Protein AF-0000000071602906 (afdb_homodimer)

Radius of gyration: 29.1 Å; Cα contacts (8 Å, |Δi|>4): 1786; chains: 2; bounding box: 61×98×65 Å

Secondary structure (DSSP, 8-state):
-HHHHHHHHHHHHHHHHTTSPP------TT---S-GGGTT------EE------HHHHHHHHHHHHTPPPPPPPPTT-SSTTSS-GGGHHHHHHIIIIIS-HHHHHHHHTTS-EEEEEETTEEEEEEEE-----TT-EEEEEEEE--SS--GGGGTTTHHHHS---TT-SEEEEEEEEPPTTSTTSPPPSSTT--HHHHHHHHHHHHHHTT-SSEEEEE-HHHHHHHHHHHHH-TTTEEEEEESS----SHHHHHHHHHHHH-GGGTS-GGGGGGT-SHHHHHHHHHHH-HHHHHHHH-HHHHHHHHHH-HHHHHHHHHHHHHHHH-GGGGGSTTTTHHHHS-HHHHHHHHHHHHTTT-HHHHHHHHHHHSSHHHHHH-GGGS---S-EEEEE-TT-S----HHHHTTT-TTEEEEEE-SS--S-HHHHSHHHHHHHHHHHHHHHHHHHHHHHHHH-/-HHHHHHHHHHHHHHHHTTSPP------TT---S-GGGTT------EE------HHHHHHHHHHHHTPPPPPPPPTT-SSTTSS-GGGHHHHHHIIIIIS-HHHHHHHHTTS-EEEEEETTEEEEEEEE-----TT-EEEEEEEE--SS--GGGGTTTHHHHS---TT-SEEEEEEEEPPTTSTTSPPPSSTT--HHHHHHHHHHHHHHTT-SSEEEEE-HHHHHHHHHHHHH-TTTEEEEEESS----SHHHHHHHHHHHH-GGGTS-GGGGGGT-SHHHHHHHHHHH-HHHHHHHH-HHHHHHHHHH-HHHHHHHHHHHHHHHH-GGGGGSTTTTHHHHS-HHHHHHHHHHHHTTT-HHHHHHHHHHHSSHHHHHH-GGGS---S-EEEEE-TT-S----HHHHTTT-TTEEEEEE-SS--S-HHHHSHHHHHHHHHHHHHHHHHHHHHHHHHH-

InterPro domains:
  IPR000639 Epoxide hydrolase-like [PR00412] (146-164)
  IPR000639 Epoxide hydrolase-like [PR00412] (172-187)
  IPR000639 Epoxide hydrolase-like [PR00412] (217-230)
  IPR000639 Epoxide hydrolase-like [PR00412] (231-244)
  IPR000639 Epoxide hydrolase-like [PR00412] (387-403)
  IPR000639 Epoxide hydrolase-like [PR00412] (419-441)
  IPR010497 Epoxide hydrolase, N-terminal [PF06441] (46-155)
  IPR016292 Epoxide hydrolase [PIRSF001112] (13-447)
  IPR029058 Alpha/Beta hydrolase fold [G3DSA:3.40.50.1820] (27-454)
  IPR029058 Alpha/Beta hydrolase fold [SSF53474] (37-443)

Organism: Manduca sexta (NCBI:txid7130)

Nearest PDB structures (foldseek):
  4qla-assembly1_A  TM=9.925E-01  e=3.331E-58  Bombyx mori
  5f4z-assembly3_E  TM=9.006E-01  e=7.046E-31  Streptomyces carzinostaticus subsp. neocarzinostaticus
  4baz-assembly1_A  TM=7.915E-01  e=2.360E-14  Pseudomonas aeruginosa PAO1
  6i8w-assembly2_B  TM=6.795E-01  e=9.894E-13  Pseudomonas aeruginosa
  5a62-assembly1_A-2  TM=5.999E-01  e=1.725E-08  Candidatus Nitrososphaera gargensis

Foldseek 3Di:
DVVVVVVVVVVVVVVVPPPDDADFDDDDLQAAQADPVCQPPDWLDKFWDADDDDPVLLVLLLVLLVVDDDDDADDPLFACLVFHGVVQLNVLSCCLNPVQPRVVLSCLVVVFTKIWGDFNRKTKIKTKAAADDDPQAAEAEEEEEEAPPFFLLLQSLQVCLQQDDDPVDSHGYIYIYIGQDLFQQMDHGPDAACALLNSLSRVCVVCVSVVQQAHEYEYADSSLVNQLSNLLNPVVRHLEYEYADFDADAPVLVVLLVVCCVPVVVFADPVCSVQRPPVVVLVVLLVSLCPLLVCLQPPLQVVLVCCLSHVSVVLRNRVSCVLCQWPVCLRSPNNSCSVPFDDSNSSSSSSCSCNSNVSRSSSSNNSNNCVDDVNVVSVSSHRARAHQYEYEYAQAESHDGHPVSSCSRYVNDPYYHYHNHTGRSCCNRPSNVVSVRVSVRVVVSVVVVVVVVVVVD/DVVVVVVVVVVVVVVVPPPDDADFDDDDLQAAQADPVCQPPDWLDKFWDADDDDPVLLVLLLVLLVVDDDDDADDPLFACLVFHGVVQLNVLSCCLNPVQPRVVLSCLVVVFTKIWGDFNRKTKIKTKDAADDDPQAAEAEEEEEEAPPFFLLLQSLQVCLQQDDDPVDSHGYIYIYIGQDLFQQMDHGPDAACALLNSLSRVCVVCVSVVQQAHEYEYADSSLVNQLSNLLNPVVRHLEYEYADFDADAPVLVVLLVVCCVPVVVFADPVCSVQRPPVVVLVVLLVSLCPLLVCLQPPLQVVLVCCLSHVSVVLRNRVRNVLCQWPVCLRSPNNSCSVPFDDSNSSSSSSCSCNSNVSRSSSSNNSNNCVDDVNVVSVSSHRARAHQYEYEYAQAESHDGHPVSSCSRYVNDPYYHYHNHTGRSCCNRPSNVVSVRVSVRVVVSVVVVVVVVVVVD

Solvent-accessible surface area (backbone atoms only — not comparable to full-atom values): 46877 Å² total; per-residue (Å²): 110,65,65,50,51,20,42,48,41,50,48,52,48,52,65,67,58,66,77,65,84,70,62,87,63,91,70,74,80,72,58,73,35,31,64,74,90,50,68,84,61,84,57,78,59,76,39,82,49,80,76,75,82,50,70,66,60,52,51,52,52,39,51,49,52,74,59,55,54,90,71,70,75,58,42,60,95,53,17,26,63,45,18,33,29,46,83,47,46,61,64,52,48,47,36,61,61,71,62,51,55,61,69,64,49,40,52,58,72,52,68,56,53,31,30,33,30,48,51,50,60,25,45,38,22,28,36,52,47,74,52,87,71,62,92,87,58,43,70,42,48,33,41,41,34,46,31,82,89,58,39,60,65,38,41,63,73,16,48,65,56,46,32,48,74,49,94,89,43,80,50,33,32,25,41,40,32,41,32,52,73,7,22,38,72,10,40,50,64,44,43,82,73,64,11,44,62,50,46,24,44,48,50,52,52,45,36,43,73,73,70,39,73,55,33,32,36,36,12,30,64,52,11,18,55,17,43,52,40,33,28,46,76,38,44,90,32,29,61,24,41,37,24,59,43,65,81,44,68,28,74,64,20,51,53,45,55,55,50,24,65,79,43,42,74,81,46,31,58,73,91,54,32,74,64,52,43,64,50,54,62,54,22,53,51,48,59,51,71,36,14,64,56,44,20,22,27,25,32,18,42,16,56,19,45,9,42,67,52,13,62,63,11,36,48,29,49,49,50,37,49,55,14,40,32,41,34,66,70,19,25,71,28,63,70,20,54,55,78,76,70,43,62,68,63,61,58,50,51,43,49,44,42,26,60,74,62,64,15,55,36,47,46,30,39,43,38,35,35,35,63,39,68,71,49,55,69,42,37,64,65,53,36,60,21,76,29,41,27,32,38,39,39,33,54,32,30,93,66,63,65,39,67,73,34,36,36,62,26,27,72,37,58,76,46,77,47,77,44,90,49,55,16,59,53,37,45,56,65,39,18,60,64,43,25,50,52,53,53,52,41,52,53,50,32,52,53,52,55,52,52,53,53,55,64,75,99,107,65,68,44,53,20,46,49,42,48,48,52,48,52,64,66,60,65,77,64,83,71,62,87,62,93,70,73,80,72,56,74,36,30,65,74,92,49,69,85,59,82,55,79,59,76,38,81,50,79,76,76,82,50,68,64,60,52,50,51,51,39,51,50,52,74,60,54,52,90,72,71,74,56,42,60,93,53,16,26,62,45,18,33,29,47,84,46,45,60,66,52,50,47,36,61,61,71,62,51,54,62,68,62,49,40,51,58,72,52,71,57,54,30,31,33,30,48,50,49,60,26,45,37,23,29,36,52,49,72,52,87,72,62,91,86,57,43,72,44,48,33,40,42,33,48,31,81,91,59,39,59,66,38,39,64,74,17,48,65,56,47,32,48,76,48,94,90,42,81,52,35,31,25,42,38,33,40,33,52,73,8,22,36,72,10,39,50,64,42,43,82,72,65,12,43,62,50,47,22,42,49,50,52,52,46,37,44,73,72,70,38,72,55,33,33,35,36,11,30,64,54,12,17,55,18,44,51,40,32,29,45,75,37,45,89,32,29,59,23,42,36,26,59,45,65,81,46,72,28,74,66,22,51,53,45,53,54,50,23,65,80,43,43,74,82,45,31,59,74,92,55,32,74,63,53,43,63,51,56,63,54,23,52,50,48,53,51,70,38,14,63,55,42,20,22,29,27,32,18,42,15,56,20,46,9,43,65,50,14,63,63,11,36,48,31,50,49,49,38,48,54,14,40,32,40,34,66,70,20,26,70,29,63,69,20,54,54,79,76,70,44,63,69,63,60,60,50,51,44,50,45,40,26,61,73,60,66,16,56,36,47,46,29,39,43,37,35,36,35,64,40,68,71,50,56,70,41,37,62,65,52,37,59,20,76,29,41,26,32,37,40,39,34,55,31,31,93,65,62,67,39,66,73,34,35,34,61,26,27,72,38,59,76,45,76,45,75,44,91,49,56,17,59,54,37,46,57,65,38,18,60,65,43,25,50,52,52,54,52,42,51,52,51,32,53,51,51,55,51,51,52,53,54,66,74,99

Structure (mmCIF, N/CA/C/O backbone):
data_AF-0000000071602906-model_v1
#
loop_
_entity.id
_entity.type
_entity.pdbx_description
1 polymer 'Epoxide hydrolase'
#
loop_
_atom_site.group_PDB
_atom_site.id
_atom_site.type_symbol
_atom_site.label_atom_id
_atom_site.label_alt_id
_atom_site.label_comp_id
_atom_site.label_asym_id
_atom_site.label_entity_id
_atom_site.label_seq_id
_atom_site.pdbx_PDB_ins_code
_atom_site.Cartn_x
_atom_site.Cartn_y
_atom_site.Cartn_z
_atom_site.occupancy
_atom_site.B_iso_or_equiv
_atom_site.auth_seq_id
_atom_site.auth_comp_id
_atom_site.auth_asym_id
_atom_site.auth_atom_id
_atom_site.pdbx_PDB_model_num
ATOM 1 N N . MET A 1 1 ? 13.289 -7.531 -3.445 1 29.64 1 MET A N 1
ATOM 2 C CA . MET A 1 1 ? 14.523 -7.27 -4.176 1 29.64 1 MET A CA 1
ATOM 3 C C . MET A 1 1 ? 14.352 -6.09 -5.129 1 29.64 1 MET A C 1
ATOM 5 O O . MET A 1 1 ? 15.227 -5.219 -5.207 1 29.64 1 MET A O 1
ATOM 9 N N . ASP A 1 2 ? 13.188 -6.133 -5.652 1 30.8 2 ASP A N 1
ATOM 10 C CA . ASP A 1 2 ? 12.961 -5.172 -6.727 1 30.8 2 ASP A CA 1
ATOM 11 C C . ASP A 1 2 ? 12.734 -3.768 -6.172 1 30.8 2 ASP A C 1
ATOM 13 O O . ASP A 1 2 ? 13.219 -2.785 -6.738 1 30.8 2 ASP A O 1
ATOM 17 N N . VAL A 1 3 ? 12.117 -3.766 -5.066 1 32.25 3 VAL A N 1
ATOM 18 C CA . VAL A 1 3 ? 11.805 -2.453 -4.504 1 32.25 3 VAL A CA 1
ATOM 19 C C . VAL A 1 3 ? 13.07 -1.842 -3.902 1 32.25 3 VAL A C 1
ATOM 21 O O . VAL A 1 3 ? 13.273 -0.626 -3.969 1 32.25 3 VAL A O 1
ATOM 24 N N . ILE A 1 4 ? 14.039 -2.773 -3.621 1 34.25 4 ILE A N 1
ATOM 25 C CA . ILE A 1 4 ? 15.344 -2.424 -3.072 1 34.25 4 ILE A CA 1
ATOM 26 C C . ILE A 1 4 ? 16.188 -1.761 -4.152 1 34.25 4 ILE A C 1
ATOM 28 O O . ILE A 1 4 ? 16.844 -0.738 -3.902 1 34.25 4 ILE A O 1
ATOM 32 N N . ILE A 1 5 ? 16.109 -2.326 -5.289 1 37.12 5 ILE A N 1
ATOM 33 C CA . ILE A 1 5 ? 16.797 -1.813 -6.477 1 37.12 5 ILE A CA 1
ATOM 34 C C . ILE A 1 5 ? 16.234 -0.442 -6.84 1 37.12 5 ILE A C 1
ATOM 36 O O . ILE A 1 5 ? 16.984 0.487 -7.137 1 37.12 5 ILE A O 1
ATOM 40 N N . PHE A 1 6 ? 15.047 -0.355 -6.609 1 36.41 6 PHE A N 1
ATOM 41 C CA . PHE A 1 6 ? 14.375 0.869 -7.023 1 36.41 6 PHE A CA 1
ATOM 42 C C . PHE A 1 6 ? 14.797 2.043 -6.148 1 36.41 6 PHE A C 1
ATOM 44 O O . PHE A 1 6 ? 15.148 3.109 -6.66 1 36.41 6 PHE A O 1
ATOM 51 N N . LEU A 1 7 ? 14.891 1.783 -4.898 1 38.72 7 LEU A N 1
ATOM 52 C CA . LEU A 1 7 ? 15.195 2.871 -3.975 1 38.72 7 LEU A CA 1
ATOM 53 C C . LEU A 1 7 ? 16.688 3.217 -4.023 1 38.72 7 LEU A C 1
ATOM 55 O O . LEU A 1 7 ? 17.062 4.391 -3.93 1 38.72 7 LEU A O 1
ATOM 59 N N . THR A 1 8 ? 17.484 2.205 -4.496 1 39.28 8 THR A N 1
ATOM 60 C CA . THR A 1 8 ? 18.906 2.41 -4.75 1 39.28 8 THR A CA 1
ATOM 61 C C . THR A 1 8 ? 19.125 3.342 -5.941 1 39.28 8 THR A C 1
ATOM 63 O O . THR A 1 8 ? 19.938 4.262 -5.879 1 39.28 8 THR A O 1
ATOM 66 N N . ILE A 1 9 ? 18.422 3.117 -6.789 1 40.53 9 ILE A N 1
ATOM 67 C CA . ILE A 1 9 ? 18.578 3.869 -8.031 1 40.53 9 ILE A CA 1
ATOM 68 C C . ILE A 1 9 ? 18.062 5.293 -7.84 1 40.53 9 ILE A C 1
ATOM 70 O O . ILE A 1 9 ? 18.688 6.254 -8.281 1 40.53 9 ILE A O 1
ATOM 74 N N . VAL A 1 10 ? 17.094 5.426 -7.102 1 40.69 10 VAL A N 1
ATOM 75 C CA . VAL A 1 10 ? 16.562 6.773 -6.93 1 40.69 10 VAL A CA 1
ATOM 76 C C . VAL A 1 10 ? 17.5 7.594 -6.055 1 40.69 10 VAL A C 1
ATOM 78 O O . VAL A 1 10 ? 17.812 8.742 -6.371 1 40.69 10 VAL A O 1
ATOM 81 N N . ILE A 1 11 ? 18.125 6.914 -4.996 1 42 11 ILE A N 1
ATOM 82 C CA . ILE A 1 11 ? 19.062 7.578 -4.109 1 42 11 ILE A CA 1
ATOM 83 C C . ILE A 1 11 ? 20.328 7.93 -4.879 1 42 11 ILE A C 1
ATOM 85 O O . ILE A 1 11 ? 20.844 9.047 -4.773 1 42 11 ILE A O 1
ATOM 89 N N . LEU A 1 12 ? 20.75 6.93 -5.59 1 43.12 12 LEU A N 1
ATOM 90 C CA . LEU A 1 12 ? 21.922 7.238 -6.402 1 43.12 12 LEU A CA 1
ATOM 91 C C . LEU A 1 12 ? 21.641 8.383 -7.363 1 43.12 12 LEU A C 1
ATOM 93 O O . LEU A 1 12 ? 22.5 9.227 -7.605 1 43.12 12 LEU A O 1
ATOM 97 N N . THR A 1 13 ? 20.531 8.359 -7.793 1 41.78 13 THR A N 1
ATOM 98 C CA . THR A 1 13 ? 20.188 9.43 -8.727 1 41.78 13 THR A CA 1
ATOM 99 C C . THR A 1 13 ? 20.094 10.773 -8 1 41.78 13 THR A C 1
ATOM 101 O O . THR A 1 13 ? 20.562 11.797 -8.508 1 41.78 13 THR A O 1
ATOM 104 N N . ILE A 1 14 ? 19.578 10.711 -6.836 1 42.25 14 ILE A N 1
ATOM 105 C CA . ILE A 1 14 ? 19.469 11.961 -6.09 1 42.25 14 ILE A CA 1
ATOM 106 C C . ILE A 1 14 ? 20.859 12.445 -5.691 1 42.25 14 ILE A C 1
ATOM 108 O O . ILE A 1 14 ? 21.156 13.633 -5.809 1 42.25 14 ILE A O 1
ATOM 112 N N . VAL A 1 15 ? 21.656 11.531 -5.184 1 43.25 15 VAL A N 1
ATOM 113 C CA . VAL A 1 15 ? 23 11.938 -4.758 1 43.25 15 VAL A CA 1
ATOM 114 C C . VAL A 1 15 ? 23.766 12.531 -5.941 1 43.25 15 VAL A C 1
ATOM 116 O O . VAL A 1 15 ? 24.531 13.477 -5.777 1 43.25 15 VAL A O 1
ATOM 119 N N . THR A 1 16 ? 23.641 11.906 -6.961 1 43.78 16 THR A N 1
ATOM 120 C CA . THR A 1 16 ? 24.469 12.383 -8.055 1 43.78 16 THR A CA 1
ATOM 121 C C . THR A 1 16 ? 23.984 13.734 -8.562 1 43.78 16 THR A C 1
ATOM 123 O O . THR A 1 16 ? 24.719 14.469 -9.219 1 43.78 16 THR A O 1
ATOM 126 N N . VAL A 1 17 ? 22.734 14.039 -8.414 1 41.78 17 VAL A N 1
ATOM 127 C CA . VAL A 1 17 ? 22.328 15.25 -9.117 1 41.78 17 VAL A CA 1
ATOM 128 C C . VAL A 1 17 ? 22.766 16.484 -8.336 1 41.78 17 VAL A C 1
ATOM 130 O O . VAL A 1 17 ? 22.891 17.578 -8.891 1 41.78 17 VAL A O 1
ATOM 133 N N . CYS A 1 18 ? 22.906 16.547 -7.008 1 45.44 18 CYS A N 1
ATOM 134 C CA . CYS A 1 18 ? 22.75 17.875 -6.434 1 45.44 18 CYS A CA 1
ATOM 135 C C . CYS A 1 18 ? 24.094 18.609 -6.395 1 45.44 18 CYS A C 1
ATOM 137 O O . CYS A 1 18 ? 24.719 18.688 -5.34 1 45.44 18 CYS A O 1
ATOM 139 N N . LYS A 1 19 ? 24.719 18.703 -7.371 1 53.75 19 LYS A N 1
ATOM 140 C CA . LYS A 1 19 ? 25.938 19.484 -7.402 1 53.75 19 LYS A CA 1
ATOM 141 C C . LYS A 1 19 ? 25.641 20.969 -7.184 1 53.75 19 LYS A C 1
ATOM 143 O O . LYS A 1 19 ? 26.5 21.734 -6.75 1 53.75 19 LYS A O 1
ATOM 148 N N . SER A 1 20 ? 24.578 21.594 -7.602 1 67 20 SER A N 1
ATOM 149 C CA . SER A 1 20 ? 24.438 23.031 -7.508 1 67 20 SER A CA 1
ATOM 150 C C . SER A 1 20 ? 23.547 23.422 -6.332 1 67 20 SER A C 1
ATOM 152 O O . SER A 1 20 ? 22.75 22.609 -5.852 1 67 20 SER A O 1
ATOM 154 N N . GLU A 1 21 ? 23.812 24.625 -5.758 1 75.56 21 GLU A N 1
ATOM 155 C CA . GLU A 1 21 ? 23 25.172 -4.68 1 75.56 21 GLU A CA 1
ATOM 156 C C . GLU A 1 21 ? 21.531 25.312 -5.102 1 75.56 21 GLU A C 1
ATOM 158 O O . GLU A 1 21 ? 21.234 25.797 -6.195 1 75.56 21 GLU A O 1
ATOM 163 N N . PRO A 1 22 ? 20.656 24.75 -4.312 1 81.56 22 PRO A N 1
ATOM 164 C CA . PRO A 1 22 ? 19.234 24.844 -4.68 1 81.56 22 PRO A CA 1
ATOM 165 C C . PRO A 1 22 ? 18.719 26.281 -4.676 1 81.56 22 PRO A C 1
ATOM 167 O O . PRO A 1 22 ? 19.156 27.094 -3.852 1 81.56 22 PRO A O 1
ATOM 170 N N . THR A 1 23 ? 17.969 26.609 -5.715 1 84.25 23 THR A N 1
ATOM 171 C CA . THR A 1 23 ? 17.328 27.922 -5.801 1 84.25 23 THR A CA 1
ATOM 172 C C . THR A 1 23 ? 15.82 27.812 -5.613 1 84.25 23 THR A C 1
ATOM 174 O O . THR A 1 23 ? 15.25 26.719 -5.773 1 84.25 23 THR A O 1
ATOM 177 N N . LEU A 1 24 ? 15.219 28.922 -5.234 1 89.44 24 LEU A N 1
ATOM 178 C CA . LEU A 1 24 ? 13.766 28.953 -5.094 1 89.44 24 LEU A CA 1
ATOM 179 C C . LEU A 1 24 ? 13.086 28.625 -6.418 1 89.44 24 LEU A C 1
ATOM 181 O O . LEU A 1 24 ? 13.375 29.266 -7.438 1 89.44 24 LEU A O 1
ATOM 185 N N . PRO A 1 25 ? 12.242 27.641 -6.371 1 91.81 25 PRO A N 1
ATOM 186 C CA . PRO A 1 25 ? 11.539 27.312 -7.613 1 91.81 25 PRO A CA 1
ATOM 187 C C . PRO A 1 25 ? 10.484 28.344 -7.988 1 91.81 25 PRO A C 1
ATOM 189 O O . PRO A 1 25 ? 10.016 29.094 -7.129 1 91.81 25 PRO A O 1
ATOM 192 N N . SER A 1 26 ? 10.242 28.406 -9.289 1 91 26 SER A N 1
ATOM 193 C CA . SER A 1 26 ? 9.125 29.219 -9.75 1 91 26 SER A CA 1
ATOM 194 C C . SER A 1 26 ? 7.793 28.531 -9.492 1 91 26 SER A C 1
ATOM 196 O O . SER A 1 26 ? 7.52 27.469 -10.055 1 91 26 SER A O 1
ATOM 198 N N . ILE A 1 27 ? 7.035 29.047 -8.578 1 94.19 27 ILE A N 1
ATOM 199 C CA . ILE A 1 27 ? 5.734 28.484 -8.242 1 94.19 27 ILE A CA 1
ATOM 200 C C . ILE A 1 27 ? 4.629 29.469 -8.602 1 94.19 27 ILE A C 1
ATOM 202 O O . ILE A 1 27 ? 4.738 30.672 -8.305 1 94.19 27 ILE A O 1
ATOM 206 N N . ASP A 1 28 ? 3.637 29.031 -9.359 1 96.31 28 ASP A N 1
ATOM 207 C CA . ASP A 1 28 ? 2.479 29.859 -9.68 1 96.31 28 ASP A CA 1
ATOM 208 C C . ASP A 1 28 ? 1.621 30.094 -8.438 1 96.31 28 ASP A C 1
ATOM 210 O O . ASP A 1 28 ? 0.926 29.188 -7.969 1 96.31 28 ASP A O 1
ATOM 214 N N . LEU A 1 29 ? 1.627 31.266 -7.949 1 97.38 29 LEU A N 1
ATOM 215 C CA . LEU A 1 29 ? 0.956 31.609 -6.703 1 97.38 29 LEU A CA 1
ATOM 216 C C . LEU A 1 29 ? -0.549 31.734 -6.91 1 97.38 29 LEU A C 1
ATOM 218 O O . LEU A 1 29 ? -1.306 31.859 -5.945 1 97.38 29 LEU A O 1
ATOM 222 N N . ASN A 1 30 ? -0.99 31.641 -8.195 1 95.75 30 ASN A N 1
ATOM 223 C CA . ASN A 1 30 ? -2.404 31.797 -8.516 1 95.75 30 ASN A CA 1
ATOM 224 C C . ASN A 1 30 ? -2.926 30.609 -9.336 1 95.75 30 ASN A C 1
ATOM 226 O O . ASN A 1 30 ? -3.922 30.734 -10.047 1 95.75 30 ASN A O 1
ATOM 230 N N . ALA A 1 31 ? -2.197 29.547 -9.273 1 96.94 31 ALA A N 1
ATOM 231 C CA . ALA A 1 31 ? -2.609 28.359 -10.023 1 96.94 31 ALA A CA 1
ATOM 232 C C . ALA A 1 31 ? -4.055 27.984 -9.711 1 96.94 31 ALA A C 1
ATOM 234 O O . ALA A 1 31 ? -4.473 28.016 -8.547 1 96.94 31 ALA A O 1
ATOM 235 N N . TRP A 1 32 ? -4.875 27.719 -10.781 1 97.31 32 TRP A N 1
ATOM 236 C CA . TRP A 1 32 ? -6.277 27.344 -10.625 1 97.31 32 TRP A CA 1
ATOM 237 C C . TRP A 1 32 ? -6.418 25.828 -10.508 1 97.31 32 TRP A C 1
ATOM 239 O O . TRP A 1 32 ? -5.934 25.078 -11.367 1 97.31 32 TRP A O 1
ATOM 249 N N . TRP A 1 33 ? -7.137 25.359 -9.469 1 98 33 TRP A N 1
ATOM 250 C CA . TRP A 1 33 ? -7.199 23.938 -9.18 1 98 33 TRP A CA 1
ATOM 251 C C . TRP A 1 33 ? -8.625 23.406 -9.328 1 98 33 TRP A C 1
ATOM 253 O O . TRP A 1 33 ? -8.867 22.203 -9.211 1 98 33 TRP A O 1
ATOM 263 N N . GLY A 1 34 ? -9.594 24.266 -9.523 1 97.25 34 GLY A N 1
ATOM 264 C CA . GLY A 1 34 ? -10.992 23.891 -9.664 1 97.25 34 GLY A CA 1
ATOM 265 C C . GLY A 1 34 ? -11.414 23.703 -11.109 1 97.25 34 GLY A C 1
ATOM 266 O O . GLY A 1 34 ? -10.57 23.641 -12.008 1 97.25 34 GLY A O 1
ATOM 267 N N . PRO A 1 35 ? -12.688 23.531 -11.328 1 95.5 35 PRO A N 1
ATOM 268 C CA . PRO A 1 35 ? -13.188 23.391 -12.695 1 95.5 35 PRO A CA 1
ATOM 269 C C . PRO A 1 35 ? -12.828 24.578 -13.586 1 95.5 35 PRO A C 1
ATOM 271 O O . PRO A 1 35 ? -13.008 25.734 -13.18 1 95.5 35 PRO A O 1
ATOM 274 N N . GLN A 1 36 ? -12.445 24.312 -14.758 1 93.62 36 GLN A N 1
ATOM 275 C CA . GLN A 1 36 ? -11.914 25.328 -15.656 1 93.62 36 GLN A CA 1
ATOM 276 C C . GLN A 1 36 ? -12.969 26.391 -15.984 1 93.62 36 GLN A C 1
ATOM 278 O O . GLN A 1 36 ? -12.656 27.578 -16.109 1 93.62 36 GLN A O 1
ATOM 283 N N . HIS A 1 37 ? -14.195 26.016 -16.094 1 93.38 37 HIS A N 1
ATOM 284 C CA . HIS A 1 37 ? -15.25 26.938 -16.516 1 93.38 37 HIS A CA 1
ATOM 285 C C . HIS A 1 37 ? -15.562 27.938 -15.406 1 93.38 37 HIS A C 1
ATOM 287 O O . HIS A 1 37 ? -16.234 28.938 -15.648 1 93.38 37 HIS A O 1
ATOM 293 N N . LEU A 1 38 ? -14.992 27.734 -14.203 1 93.31 38 LEU A N 1
ATOM 294 C CA . LEU A 1 38 ? -15.242 28.641 -13.094 1 93.31 38 LEU A CA 1
ATOM 295 C C . LEU A 1 38 ? -14.039 29.531 -12.828 1 93.31 38 LEU A C 1
ATOM 297 O O . LEU A 1 38 ? -14.016 30.281 -11.852 1 93.31 38 LEU A O 1
ATOM 301 N N . GLN A 1 39 ? -13.078 29.5 -13.625 1 90.81 39 GLN A N 1
ATOM 302 C CA . GLN A 1 39 ? -11.805 30.172 -13.383 1 90.81 39 GLN A CA 1
ATOM 303 C C . GLN A 1 39 ? -11.984 31.688 -13.344 1 90.81 39 GLN A C 1
ATOM 305 O O . GLN A 1 39 ? -11.258 32.375 -12.633 1 90.81 39 GLN A O 1
ATOM 310 N N . ASN A 1 40 ? -13.008 32.219 -13.984 1 87.44 40 ASN A N 1
ATOM 311 C CA . ASN A 1 40 ? -13.195 33.688 -14.039 1 87.44 40 ASN A CA 1
ATOM 312 C C . ASN A 1 40 ? -14.141 34.156 -12.945 1 87.44 40 ASN A C 1
ATOM 314 O O . ASN A 1 40 ? -14.406 35.344 -12.828 1 87.44 40 ASN A O 1
ATOM 318 N N . TYR A 1 41 ? -14.602 33.125 -12.18 1 81.75 41 TYR A N 1
ATOM 319 C CA . TYR A 1 41 ? -15.477 33.5 -11.07 1 81.75 41 TYR A CA 1
ATOM 320 C C . TYR A 1 41 ? -14.664 33.812 -9.812 1 81.75 41 TYR A C 1
ATOM 322 O O . TYR A 1 41 ? -13.883 32.969 -9.359 1 81.75 41 TYR A O 1
ATOM 330 N N . ASN A 1 42 ? -14.586 35.062 -9.508 1 78.31 42 ASN A N 1
ATOM 331 C CA . ASN A 1 42 ? -13.828 35.469 -8.328 1 78.31 42 ASN A CA 1
ATOM 332 C C . ASN A 1 42 ? -14.719 35.594 -7.094 1 78.31 42 ASN A C 1
ATOM 334 O O . ASN A 1 42 ? -15.258 36.656 -6.809 1 78.31 42 ASN A O 1
ATOM 338 N N . ASP A 1 43 ? -14.992 34.562 -6.449 1 90.31 43 ASP A N 1
ATOM 339 C CA . ASP A 1 43 ? -15.742 34.562 -5.195 1 90.31 43 ASP A CA 1
ATOM 340 C C . ASP A 1 43 ? -14.805 34.625 -3.994 1 90.31 43 ASP A C 1
ATOM 342 O O . ASP A 1 43 ? -14.148 33.656 -3.646 1 90.31 43 ASP A O 1
ATOM 346 N N . THR A 1 44 ? -14.82 35.812 -3.354 1 93.69 44 THR A N 1
ATOM 347 C CA . THR A 1 44 ? -13.906 36 -2.232 1 93.69 44 THR A CA 1
ATOM 348 C C . THR A 1 44 ? -14.664 36 -0.91 1 93.69 44 THR A C 1
ATOM 350 O O . THR A 1 44 ? -14.109 36.344 0.133 1 93.69 44 THR A O 1
ATOM 353 N N . TYR A 1 45 ? -15.898 35.656 -0.928 1 96.81 45 TYR A N 1
ATOM 354 C CA . TYR A 1 45 ? -16.719 35.688 0.277 1 96.81 45 TYR A CA 1
ATOM 355 C C . TYR A 1 45 ? -16.312 34.594 1.239 1 96.81 45 TYR A C 1
ATOM 357 O O . TYR A 1 45 ? -16 33.469 0.815 1 96.81 45 TYR A O 1
ATOM 365 N N . ILE A 1 46 ? -16.297 34.906 2.455 1 98.38 46 ILE A N 1
ATOM 366 C CA . ILE A 1 46 ? -16.141 33.938 3.541 1 98.38 46 ILE A CA 1
ATOM 367 C C . ILE A 1 46 ? -17.5 33.594 4.129 1 98.38 46 ILE A C 1
ATOM 369 O O . ILE A 1 46 ? -18.172 34.469 4.715 1 98.38 46 ILE A O 1
ATOM 373 N N . ARG A 1 47 ? -17.953 32.375 4.027 1 98.56 47 ARG A N 1
ATOM 374 C CA . ARG A 1 47 ? -19.297 32 4.418 1 98.56 47 ARG A CA 1
ATOM 375 C C . ARG A 1 47 ? -19.266 31.031 5.605 1 98.56 47 ARG A C 1
ATOM 377 O O . ARG A 1 47 ? -18.469 30.109 5.641 1 98.56 47 ARG A O 1
ATOM 384 N N . PRO A 1 48 ? -20.125 31.328 6.609 1 98.5 48 PRO A N 1
ATOM 385 C CA . PRO A 1 48 ? -20.219 30.344 7.688 1 98.5 48 PRO A CA 1
ATOM 386 C C . PRO A 1 48 ? -20.578 28.953 7.184 1 98.5 48 PRO A C 1
ATOM 388 O O . PRO A 1 48 ? -21.312 28.828 6.191 1 98.5 48 PRO A O 1
ATOM 391 N N . PHE A 1 49 ? -20.094 27.969 7.863 1 98.62 49 PHE A N 1
ATOM 392 C CA . PHE A 1 49 ? -20.297 26.578 7.48 1 98.62 49 PHE A CA 1
ATOM 393 C C . PHE A 1 49 ? -20.594 25.719 8.703 1 98.62 49 PHE A C 1
ATOM 395 O O . PHE A 1 49 ? -20.047 25.953 9.781 1 98.62 49 PHE A O 1
ATOM 402 N N . LYS A 1 50 ? -21.469 24.75 8.523 1 98.31 50 LYS A N 1
ATOM 403 C CA . LYS A 1 50 ? -21.781 23.781 9.562 1 98.31 50 LYS A CA 1
ATOM 404 C C . LYS A 1 50 ? -21.703 22.344 9.023 1 98.31 50 LYS A C 1
ATOM 406 O O . LYS A 1 50 ? -22.156 22.078 7.91 1 98.31 50 LYS A O 1
ATOM 411 N N . ILE A 1 51 ? -21.125 21.5 9.789 1 98.56 51 ILE A N 1
ATOM 412 C CA . ILE A 1 51 ? -21.109 20.078 9.461 1 98.56 51 ILE A CA 1
ATOM 413 C C . ILE A 1 51 ? -22.406 19.422 9.898 1 98.56 51 ILE A C 1
ATOM 415 O O . ILE A 1 51 ? -22.875 19.656 11.016 1 98.56 51 ILE A O 1
ATOM 419 N N . VAL A 1 52 ? -22.984 18.641 9.039 1 98.44 52 VAL A N 1
ATOM 420 C CA . VAL A 1 52 ? -24.281 18.047 9.305 1 98.44 52 VAL A CA 1
ATOM 421 C C . VAL A 1 52 ? -24.203 16.531 9.141 1 98.44 52 VAL A C 1
ATOM 423 O O . VAL A 1 52 ? -23.719 16.031 8.109 1 98.44 52 VAL A O 1
ATOM 426 N N . PHE A 1 53 ? -24.609 15.82 10.164 1 98.06 53 PHE A N 1
ATOM 427 C CA . PHE A 1 53 ? -24.828 14.383 10.062 1 98.06 53 PHE A CA 1
ATOM 428 C C . PHE A 1 53 ? -26.297 14.086 9.742 1 98.06 53 PHE A C 1
ATOM 430 O O . PHE A 1 53 ? -27.109 13.891 10.648 1 98.06 53 PHE A O 1
ATOM 437 N N . ASP A 1 54 ? -26.625 14.031 8.516 1 96.06 54 ASP A N 1
ATOM 438 C CA . ASP A 1 54 ? -28.031 13.883 8.188 1 96.06 54 ASP A CA 1
ATOM 439 C C . ASP A 1 54 ? -28.5 12.438 8.383 1 96.06 54 ASP A C 1
ATOM 441 O O . ASP A 1 54 ? -27.688 11.516 8.375 1 96.06 54 ASP A O 1
ATOM 445 N N . ASP A 1 55 ? -29.812 12.203 8.461 1 97.5 55 ASP A N 1
ATOM 446 C CA . ASP A 1 55 ? -30.422 10.922 8.789 1 97.5 55 ASP A CA 1
ATOM 447 C C . ASP A 1 55 ? -30.172 9.898 7.68 1 97.5 55 ASP A C 1
ATOM 449 O O . ASP A 1 55 ? -29.984 8.711 7.949 1 97.5 55 ASP A O 1
ATOM 453 N N . GLU A 1 56 ? -30.234 10.344 6.512 1 97.38 56 GLU A N 1
ATOM 454 C CA . GLU A 1 56 ? -30.016 9.438 5.387 1 97.38 56 GLU A CA 1
ATOM 455 C C . GLU A 1 56 ? -28.594 8.875 5.398 1 97.38 56 GLU A C 1
ATOM 457 O O . GLU A 1 56 ? -28.391 7.676 5.168 1 97.38 56 GLU A O 1
ATOM 462 N N . MET A 1 57 ? -27.672 9.75 5.609 1 97 57 MET A N 1
ATOM 463 C CA . MET A 1 57 ? -26.281 9.32 5.703 1 97 57 MET A CA 1
ATOM 464 C C . MET A 1 57 ? -26.094 8.336 6.852 1 97 57 MET A C 1
ATOM 466 O O . MET A 1 57 ? -25.422 7.312 6.691 1 97 57 MET A O 1
ATOM 470 N N . ILE A 1 58 ? -26.672 8.57 7.996 1 98.38 58 ILE A N 1
ATOM 471 C CA . ILE A 1 58 ? -26.547 7.703 9.164 1 98.38 58 ILE A CA 1
ATOM 472 C C . ILE A 1 58 ? -27.188 6.348 8.875 1 98.38 58 ILE A C 1
ATOM 474 O O . ILE A 1 58 ? -26.609 5.305 9.219 1 98.38 58 ILE A O 1
ATOM 478 N N . ARG A 1 59 ? -28.328 6.312 8.234 1 98.06 59 ARG A N 1
ATOM 479 C CA . ARG A 1 59 ? -29 5.066 7.879 1 98.06 59 ARG A CA 1
ATOM 480 C C . ARG A 1 59 ? -28.156 4.238 6.914 1 98.06 59 ARG A C 1
ATOM 482 O O . ARG A 1 59 ? -28.031 3.023 7.074 1 98.06 59 ARG A O 1
ATOM 489 N N . ASP A 1 60 ? -27.641 4.922 5.949 1 97.62 60 ASP A N 1
ATOM 490 C CA . ASP A 1 60 ? -26.781 4.23 4.992 1 97.62 60 ASP A CA 1
ATOM 491 C C . ASP A 1 60 ? -25.547 3.639 5.688 1 97.62 60 ASP A C 1
ATOM 493 O O . ASP A 1 60 ? -25.172 2.496 5.422 1 97.62 60 ASP A O 1
ATOM 497 N N . LEU A 1 61 ? -24.938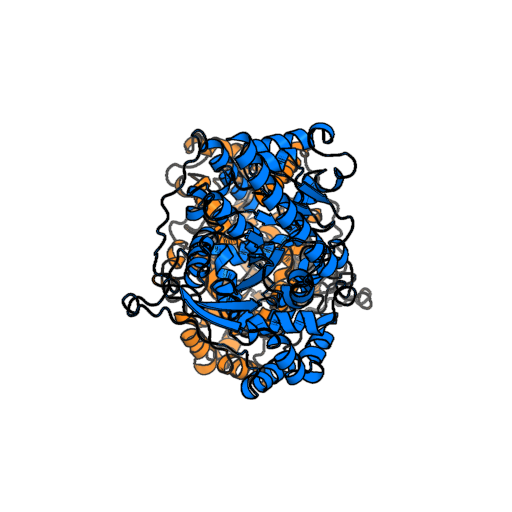 4.453 6.539 1 98.38 61 LEU A N 1
ATOM 498 C CA . LEU A 1 61 ? -23.781 3.996 7.301 1 98.38 61 LEU A CA 1
ATOM 499 C C . LEU A 1 61 ? -24.125 2.748 8.109 1 98.38 61 LEU A C 1
ATOM 501 O O . LEU A 1 61 ? -23.391 1.758 8.07 1 98.38 61 LEU A O 1
ATOM 505 N N . ARG A 1 62 ? -25.203 2.748 8.836 1 98.31 62 ARG A N 1
ATOM 506 C CA . ARG A 1 62 ? -25.641 1.618 9.656 1 98.31 62 ARG A CA 1
ATOM 507 C C . ARG A 1 62 ? -25.906 0.39 8.789 1 98.31 62 ARG A C 1
ATOM 509 O O . ARG A 1 62 ? -25.531 -0.726 9.156 1 98.31 62 ARG A O 1
ATOM 516 N N . HIS A 1 63 ? -26.547 0.612 7.691 1 97.44 63 HIS A N 1
ATOM 517 C CA . HIS A 1 63 ? -26.844 -0.495 6.789 1 97.44 63 HIS A CA 1
ATOM 518 C C . HIS A 1 63 ? -25.562 -1.171 6.309 1 97.44 63 HIS A C 1
ATOM 520 O O . HIS A 1 63 ? -25.469 -2.4 6.293 1 97.44 63 HIS A O 1
ATOM 526 N N . ARG A 1 64 ? -24.625 -0.398 5.922 1 97.44 64 ARG A N 1
ATOM 527 C CA . ARG A 1 64 ? -23.359 -0.932 5.441 1 97.44 64 ARG A CA 1
ATOM 528 C C . ARG A 1 64 ? -22.609 -1.667 6.555 1 97.44 64 ARG A C 1
ATOM 530 O O . ARG A 1 64 ? -22.031 -2.723 6.32 1 97.44 64 ARG A O 1
ATOM 537 N N . ILE A 1 65 ? -22.641 -1.057 7.73 1 97.88 65 ILE A N 1
ATOM 538 C CA . ILE A 1 65 ? -21.953 -1.678 8.859 1 97.88 65 ILE A CA 1
ATOM 539 C C . ILE A 1 65 ? -22.578 -3.041 9.156 1 97.88 65 ILE A C 1
ATOM 541 O O . ILE A 1 65 ? -21.875 -4.031 9.336 1 97.88 65 ILE A O 1
ATOM 545 N N . TRP A 1 66 ? -23.844 -3.16 9.117 1 95.31 66 TRP A N 1
ATOM 546 C CA . TRP A 1 66 ? -24.531 -4.395 9.484 1 95.31 66 TRP A CA 1
ATOM 547 C C . TRP A 1 66 ? -24.453 -5.414 8.352 1 95.31 66 TRP A C 1
ATOM 549 O O . TRP A 1 66 ? -24.672 -6.609 8.57 1 95.31 66 TRP A O 1
ATOM 559 N N . SER A 1 67 ? -24.156 -4.918 7.168 1 95.06 67 SER A N 1
ATOM 560 C CA . SER A 1 67 ? -24.016 -5.816 6.027 1 95.06 67 SER A CA 1
ATOM 561 C C . SER A 1 67 ? -22.578 -6.273 5.844 1 95.06 67 SER A C 1
ATOM 563 O O . SER A 1 67 ? -22.266 -6.969 4.879 1 95.06 67 SER A O 1
ATOM 565 N N . GLN A 1 68 ? -21.734 -5.895 6.723 1 95.56 68 GLN A N 1
ATOM 566 C CA . GLN A 1 68 ? -20.328 -6.281 6.645 1 95.56 68 GLN A CA 1
ATOM 567 C C . GLN A 1 68 ? -20.188 -7.785 6.434 1 95.56 68 GLN A C 1
ATOM 569 O O . GLN A 1 68 ? -20.781 -8.578 7.168 1 95.56 68 GLN A O 1
ATOM 574 N N . ARG A 1 69 ? -19.406 -8.156 5.406 1 95.94 69 ARG A N 1
ATOM 575 C CA . ARG A 1 69 ? -19.141 -9.57 5.184 1 95.94 69 ARG A CA 1
ATOM 576 C C . ARG A 1 69 ? -18.219 -10.141 6.262 1 95.94 69 ARG A C 1
ATOM 578 O O . ARG A 1 69 ? -17.5 -9.391 6.922 1 95.94 69 ARG A O 1
ATOM 585 N N . ARG A 1 70 ? -18.312 -11.391 6.332 1 94.88 70 ARG A N 1
ATOM 586 C CA . ARG A 1 70 ? -17.484 -12.086 7.324 1 94.88 70 ARG A CA 1
ATOM 587 C C . ARG A 1 70 ? -16 -11.859 7.051 1 94.88 70 ARG A C 1
ATOM 589 O O . ARG A 1 70 ? -15.531 -12.023 5.922 1 94.88 70 ARG A O 1
ATOM 596 N N . VAL A 1 71 ? -15.297 -11.414 8.078 1 95.06 71 VAL A N 1
ATOM 597 C CA . VAL A 1 71 ? -13.867 -11.172 7.93 1 95.06 71 VAL A CA 1
ATOM 598 C C . VAL A 1 71 ? -13.078 -12.391 8.406 1 95.06 71 VAL A C 1
ATOM 600 O O . VAL A 1 71 ? -13.555 -13.156 9.25 1 95.06 71 VAL A O 1
ATOM 603 N N . VAL A 1 72 ? -11.891 -12.562 7.852 1 94.75 72 VAL A N 1
ATOM 604 C CA . VAL A 1 72 ? -11.008 -13.664 8.211 1 94.75 72 VAL A CA 1
ATOM 605 C C . VAL A 1 72 ? -10.398 -13.414 9.586 1 94.75 72 VAL A C 1
ATOM 607 O O . VAL A 1 72 ? -10.016 -12.289 9.914 1 94.75 72 VAL A O 1
ATOM 610 N N . PRO A 1 73 ? -10.359 -14.414 10.43 1 96.12 73 PRO A N 1
ATOM 611 C CA . PRO A 1 73 ? -9.703 -14.25 11.727 1 96.12 73 PRO A CA 1
ATOM 612 C C . PRO A 1 73 ? -8.219 -13.914 11.602 1 96.12 73 PRO A C 1
ATOM 614 O O . PRO A 1 73 ? -7.586 -14.258 10.594 1 96.12 73 PRO A O 1
ATOM 617 N N . PRO A 1 74 ? -7.715 -13.195 12.641 1 97.44 74 PRO A N 1
ATOM 618 C CA . PRO A 1 74 ? -6.262 -13 12.641 1 97.44 74 PRO A CA 1
ATOM 619 C C . PRO A 1 74 ? -5.488 -14.312 12.773 1 97.44 74 PRO A C 1
ATOM 621 O O . PRO A 1 74 ? -6.047 -15.312 13.227 1 97.44 74 PRO A O 1
ATOM 624 N N . LEU A 1 75 ? -4.254 -14.336 12.328 1 98.19 75 LEU A N 1
ATOM 625 C CA . LEU A 1 75 ? -3.387 -15.477 12.609 1 98.19 75 LEU A CA 1
ATOM 626 C C . LEU A 1 75 ? -3.203 -15.664 14.109 1 98.19 75 LEU A C 1
ATOM 628 O O . LEU A 1 75 ? -3.242 -14.695 14.875 1 98.19 75 LEU A O 1
ATOM 632 N N . ASN A 1 76 ? -3.018 -16.891 14.516 1 97.81 76 ASN A N 1
ATOM 633 C CA . ASN A 1 76 ? -2.848 -17.203 15.93 1 97.81 76 ASN A CA 1
ATOM 634 C C . ASN A 1 76 ? -1.674 -16.438 16.531 1 97.81 76 ASN A C 1
ATOM 636 O O . ASN A 1 76 ? -0.568 -16.453 15.992 1 97.81 76 ASN A O 1
ATOM 640 N N . GLY A 1 77 ? -1.993 -15.711 17.641 1 96.94 77 GLY A N 1
ATOM 641 C CA . GLY A 1 77 ? -0.945 -15.047 18.406 1 96.94 77 GLY A CA 1
ATOM 642 C C . GLY A 1 77 ? -0.571 -13.688 17.844 1 96.94 77 GLY A C 1
ATOM 643 O O . GLY A 1 77 ? 0.368 -13.047 18.328 1 96.94 77 GLY A O 1
ATOM 644 N N . VAL A 1 78 ? -1.292 -13.234 16.875 1 97.31 78 VAL A N 1
ATOM 645 C CA . VAL A 1 78 ? -0.945 -11.984 16.219 1 97.31 78 VAL A CA 1
ATOM 646 C C . VAL A 1 78 ? -1.872 -10.867 16.688 1 97.31 78 VAL A C 1
ATOM 648 O O . VAL A 1 78 ? -3.074 -11.086 16.875 1 97.31 78 VAL A O 1
ATOM 651 N N . GLY A 1 79 ? -1.3 -9.703 17.062 1 97.94 79 GLY A N 1
ATOM 652 C CA . GLY A 1 79 ? -2.076 -8.5 17.344 1 97.94 79 GLY A CA 1
ATOM 653 C C . GLY A 1 79 ? -2.396 -7.699 16.094 1 97.94 79 GLY A C 1
ATOM 654 O O . GLY A 1 79 ? -3.145 -8.156 15.227 1 97.94 79 GLY A O 1
ATOM 655 N N . PHE A 1 80 ? -1.736 -6.543 16 1 98.44 80 PHE A N 1
ATOM 656 C CA . PHE A 1 80 ? -1.934 -5.691 14.828 1 98.44 80 PHE A CA 1
ATOM 657 C C . PHE A 1 80 ? -0.743 -5.789 13.883 1 98.44 80 PHE A C 1
ATOM 659 O O . PHE A 1 80 ? -0.56 -4.93 13.016 1 98.44 80 PHE A O 1
ATOM 666 N N . GLU A 1 81 ? 0.093 -6.844 13.984 1 97.81 81 GLU A N 1
ATOM 667 C CA . GLU A 1 81 ? 1.303 -6.984 13.18 1 97.81 81 GLU A CA 1
ATOM 668 C C . GLU A 1 81 ? 0.969 -7.105 11.695 1 97.81 81 GLU A C 1
ATOM 670 O O . GLU A 1 81 ? 1.735 -6.652 10.844 1 97.81 81 GLU A O 1
ATOM 675 N N . TYR A 1 82 ? -0.194 -7.691 11.359 1 98 82 TYR A N 1
ATOM 676 C CA . TYR A 1 82 ? -0.619 -7.867 9.969 1 98 82 TYR A CA 1
ATOM 677 C C . TYR A 1 82 ? -1.648 -6.812 9.578 1 98 82 TYR A C 1
ATOM 679 O O . TYR A 1 82 ? -2.266 -6.906 8.516 1 98 82 TYR A O 1
ATOM 687 N N . GLY A 1 83 ? -1.861 -5.82 10.43 1 97.88 83 GLY A N 1
ATOM 688 C CA . GLY A 1 83 ? -2.928 -4.84 10.281 1 97.88 83 GLY A CA 1
ATOM 689 C C . GLY A 1 83 ? -3.98 -4.941 11.367 1 97.88 83 GLY A C 1
ATOM 690 O O . GLY A 1 83 ? -3.738 -5.531 12.422 1 97.88 83 GLY A O 1
ATOM 691 N N . PHE A 1 84 ? -5.082 -4.344 11.188 1 98.38 84 PHE A N 1
ATOM 692 C CA . PHE A 1 84 ? -6.172 -4.32 12.156 1 98.38 84 PHE A CA 1
ATOM 693 C C . PHE A 1 84 ? -6.602 -5.734 12.523 1 98.38 84 PHE A C 1
ATOM 695 O O . PHE A 1 84 ? -6.898 -6.547 11.641 1 98.38 84 PHE A O 1
ATOM 702 N N . ASN A 1 85 ? -6.562 -6.047 13.797 1 98.19 85 ASN A N 1
ATOM 703 C CA . ASN A 1 85 ? -7 -7.348 14.289 1 98.19 85 ASN A CA 1
ATOM 704 C C . ASN A 1 85 ? -8.508 -7.535 14.117 1 98.19 85 ASN A C 1
ATOM 706 O O . ASN A 1 85 ? -9.297 -6.844 14.758 1 98.19 85 ASN A O 1
ATOM 710 N N . SER A 1 86 ? -8.875 -8.477 13.305 1 97.25 86 SER A N 1
ATOM 711 C CA . SER A 1 86 ? -10.266 -8.617 12.906 1 97.25 86 SER A CA 1
ATOM 712 C C . SER A 1 86 ? -11.148 -9.008 14.094 1 97.25 86 SER A C 1
ATOM 714 O O . SER A 1 86 ? -12.367 -8.828 14.055 1 97.25 86 SER A O 1
ATOM 716 N N . ASN A 1 87 ? -10.547 -9.531 15.148 1 97.69 87 ASN A N 1
ATOM 717 C CA . ASN A 1 87 ? -11.312 -9.797 16.359 1 97.69 87 ASN A CA 1
ATOM 718 C C . ASN A 1 87 ? -11.875 -8.508 16.953 1 97.69 87 ASN A C 1
ATOM 720 O O . ASN A 1 87 ? -12.836 -8.555 17.734 1 97.69 87 ASN A O 1
ATOM 724 N N . GLN A 1 88 ? -11.305 -7.406 16.625 1 97.62 88 GLN A N 1
ATOM 725 C CA . GLN A 1 88 ? -11.711 -6.121 17.188 1 97.62 88 GLN A CA 1
ATOM 726 C C . GLN A 1 88 ? -12.695 -5.41 16.266 1 97.62 88 GLN A C 1
ATOM 728 O O . GLN A 1 88 ? -13.258 -4.371 16.625 1 97.62 88 GLN A O 1
ATOM 733 N N . LEU A 1 89 ? -12.984 -5.965 15.086 1 97.75 89 LEU A N 1
ATOM 734 C CA . LEU A 1 89 ? -13.734 -5.242 14.062 1 97.75 89 LEU A CA 1
ATOM 735 C C . LEU A 1 89 ? -15.188 -5.039 14.492 1 97.75 89 LEU A C 1
ATOM 737 O O . LEU A 1 89 ? -15.688 -3.914 14.492 1 97.75 89 LEU A O 1
ATOM 741 N N . TYR A 1 90 ? -15.859 -6.078 14.93 1 96.75 90 TYR A N 1
ATOM 742 C CA . TYR A 1 90 ? -17.297 -6.016 15.195 1 96.75 90 TYR A CA 1
ATOM 743 C C . TYR A 1 90 ? -17.578 -5.141 16.406 1 96.75 90 TYR A C 1
ATOM 745 O O . TYR A 1 90 ? -18.5 -4.32 16.391 1 96.75 90 TYR A O 1
ATOM 753 N N . PRO A 1 91 ? -16.734 -5.277 17.484 1 97.31 91 PRO A N 1
ATOM 754 C CA . PRO A 1 91 ? -16.969 -4.363 18.594 1 97.31 91 PRO A CA 1
ATOM 755 C C . PRO A 1 91 ? -16.875 -2.896 18.188 1 97.31 91 PRO A C 1
ATOM 757 O O . PRO A 1 91 ? -17.688 -2.08 18.625 1 97.31 91 PRO A O 1
ATOM 760 N N . TRP A 1 92 ? -15.992 -2.537 17.422 1 98 92 TRP A N 1
ATOM 761 C CA . TRP A 1 92 ? -15.836 -1.154 16.969 1 98 92 TRP A CA 1
ATOM 762 C C . TRP A 1 92 ? -16.984 -0.751 16.047 1 98 92 TRP A C 1
ATOM 764 O O . TRP A 1 92 ? -17.484 0.367 16.125 1 98 92 TRP A O 1
ATOM 774 N N . LEU A 1 93 ? -17.344 -1.648 15.133 1 98.38 93 LEU A N 1
ATOM 775 C CA . LEU A 1 93 ? -18.453 -1.358 14.219 1 98.38 93 LEU A CA 1
ATOM 776 C C . LEU A 1 93 ? -19.766 -1.185 14.992 1 98.38 93 LEU A C 1
ATOM 778 O O . LEU A 1 93 ? -20.562 -0.299 14.672 1 98.38 93 LEU A O 1
ATOM 782 N N . LYS A 1 94 ? -19.984 -2.027 15.953 1 98.38 94 LYS A N 1
ATOM 783 C CA . LYS A 1 94 ? -21.172 -1.913 16.797 1 98.38 94 LYS A CA 1
ATOM 784 C C . LYS A 1 94 ? -21.203 -0.568 17.516 1 98.38 94 LYS A C 1
ATOM 786 O O . LYS A 1 94 ? -22.25 0.083 17.562 1 98.38 94 LYS A O 1
ATOM 791 N N . TYR A 1 95 ? -20.094 -0.178 18.078 1 98.5 95 TYR A N 1
ATOM 792 C CA . TYR A 1 95 ? -20.031 1.129 18.719 1 98.5 95 TYR A CA 1
ATOM 793 C C . TYR A 1 95 ? -20.375 2.24 17.734 1 98.5 95 TYR A C 1
ATOM 795 O O . TYR A 1 95 ? -21.188 3.115 18.047 1 98.5 95 TYR A O 1
ATOM 803 N N . TRP A 1 96 ? -19.766 2.191 16.578 1 98.69 96 TRP A N 1
ATOM 804 C CA . TRP A 1 96 ? -19.969 3.234 15.578 1 98.69 96 TRP A CA 1
ATOM 805 C C . TRP A 1 96 ? -21.438 3.309 15.156 1 98.69 96 TRP A C 1
ATOM 807 O O . TRP A 1 96 ? -22 4.402 15.016 1 98.69 96 TRP A O 1
ATOM 817 N N . ALA A 1 97 ? -22.078 2.172 15.039 1 98.44 97 ALA A N 1
ATOM 818 C CA . ALA A 1 97 ? -23.438 2.105 14.508 1 98.44 97 ALA A CA 1
ATOM 819 C C . ALA A 1 97 ? -24.469 2.387 15.602 1 98.44 97 ALA A C 1
ATOM 821 O O . ALA A 1 97 ? -25.484 3.041 15.352 1 98.44 97 ALA A O 1
ATOM 822 N N . GLU A 1 98 ? -24.172 1.933 16.812 1 97.94 98 GLU A N 1
ATOM 823 C CA . GLU A 1 98 ? -25.25 1.864 17.797 1 97.94 98 GLU A CA 1
ATOM 824 C C . GLU A 1 98 ? -24.984 2.775 18.984 1 97.94 98 GLU A C 1
ATOM 826 O O . GLU A 1 98 ? -25.906 3.264 19.625 1 97.94 98 GLU A O 1
ATOM 831 N N . GLU A 1 99 ? -23.766 2.914 19.297 1 98.5 99 GLU A N 1
ATOM 832 C CA . GLU A 1 99 ? -23.453 3.578 20.562 1 98.5 99 GLU A CA 1
ATOM 833 C C . GLU A 1 99 ? -22.906 4.984 20.328 1 98.5 99 GLU A C 1
ATOM 835 O O . GLU A 1 99 ? -23.031 5.852 21.203 1 98.5 99 GLU A O 1
ATOM 840 N N . TYR A 1 100 ? -22.281 5.203 19.25 1 98.62 100 TYR A N 1
ATOM 841 C CA . TYR A 1 100 ? -21.797 6.535 18.906 1 98.62 100 TYR A CA 1
ATOM 842 C C . TYR A 1 100 ? -22.953 7.535 18.859 1 98.62 100 TYR A C 1
ATOM 844 O O . TYR A 1 100 ? -23.891 7.367 18.078 1 98.62 100 TYR A O 1
ATOM 852 N N . PRO A 1 101 ? -22.906 8.562 19.719 1 98.5 101 PRO A N 1
ATOM 853 C CA . PRO A 1 101 ? -24 9.531 19.75 1 98.5 101 PRO A CA 1
ATOM 854 C C . PRO A 1 101 ? -23.891 10.594 18.656 1 98.5 101 PRO A C 1
ATOM 856 O O . PRO A 1 101 ? -23.438 11.703 18.922 1 98.5 101 PRO A O 1
ATOM 859 N N . PHE A 1 102 ? -24.469 10.344 17.516 1 98.62 102 PHE A N 1
ATOM 860 C CA . PHE A 1 102 ? -24.297 11.141 16.312 1 98.62 102 PHE A CA 1
ATOM 861 C C . PHE A 1 102 ? -24.672 12.594 16.562 1 98.62 102 PHE A C 1
ATOM 863 O O . PHE A 1 102 ? -23.922 13.508 16.234 1 98.62 102 PHE A O 1
ATOM 870 N N . LYS A 1 103 ? -25.781 12.836 17.156 1 98.25 103 LYS A N 1
ATOM 871 C CA . LYS A 1 103 ? -26.25 14.211 17.359 1 98.25 103 LYS A CA 1
ATOM 872 C C . LYS A 1 103 ? -25.328 14.961 18.328 1 98.25 103 LYS A C 1
ATOM 874 O O . LYS A 1 103 ? -24.969 16.109 18.078 1 98.25 103 LYS A O 1
ATOM 879 N N . GLU A 1 104 ? -24.969 14.336 19.391 1 98.56 104 GLU A N 1
ATOM 880 C CA . GLU A 1 104 ? -24.078 14.953 20.359 1 98.56 104 GLU A CA 1
ATOM 881 C C . GLU A 1 104 ? -22.719 15.273 19.734 1 98.56 104 GLU A C 1
ATOM 883 O O . GLU A 1 104 ? -22.141 16.328 20 1 98.56 104 GLU A O 1
ATOM 888 N N . ARG A 1 105 ? -22.234 14.391 18.969 1 98.62 105 ARG A N 1
ATOM 889 C CA . ARG A 1 105 ? -20.906 14.57 18.359 1 98.62 105 ARG A CA 1
ATOM 890 C C . ARG A 1 105 ? -20.953 15.609 17.25 1 98.62 105 ARG A C 1
ATOM 892 O O . ARG A 1 105 ? -20 16.375 17.062 1 98.62 105 ARG A O 1
ATOM 899 N N . GLU A 1 106 ? -22.047 15.625 16.484 1 98.62 106 GLU A N 1
ATOM 900 C CA . GLU A 1 106 ? -22.266 16.703 15.516 1 98.62 106 GLU A CA 1
ATOM 901 C C . GLU A 1 106 ? -22.203 18.078 16.203 1 98.62 106 GLU A C 1
ATOM 903 O O . GLU A 1 106 ? -21.547 18.984 15.703 1 98.62 106 GLU A O 1
ATOM 908 N N . ASP A 1 107 ? -22.891 18.188 17.312 1 98.62 107 ASP A N 1
ATOM 909 C CA . ASP A 1 107 ? -22.891 19.422 18.078 1 98.62 107 ASP A CA 1
ATOM 910 C C . ASP A 1 107 ? -21.484 19.766 18.578 1 98.62 107 ASP A C 1
ATOM 912 O O . ASP A 1 107 ? -21.078 20.922 18.531 1 98.62 107 ASP A O 1
ATOM 916 N N . PHE A 1 108 ? -20.844 18.766 19.062 1 98.62 108 PHE A N 1
ATOM 917 C CA . PHE A 1 108 ? -19.484 18.953 19.531 1 98.62 108 PHE A CA 1
ATOM 918 C C . PHE A 1 108 ? -18.594 19.469 18.406 1 98.62 108 PHE A C 1
ATOM 920 O O . PHE A 1 108 ? -17.828 20.406 18.594 1 98.62 108 PHE A O 1
ATOM 927 N N . ILE A 1 109 ? -18.641 18.844 17.219 1 98.44 109 ILE A N 1
ATOM 928 C CA . ILE A 1 109 ? -17.797 19.188 16.078 1 98.44 109 ILE A CA 1
ATOM 929 C C . ILE A 1 109 ? -18.094 20.625 15.625 1 98.44 109 ILE A C 1
ATOM 931 O O . ILE A 1 109 ? -17.203 21.344 15.188 1 98.44 109 ILE A O 1
ATOM 935 N N . ASN A 1 110 ? -19.312 21.062 15.867 1 98.69 110 ASN A N 1
ATOM 936 C CA . ASN A 1 110 ? -19.719 22.391 15.422 1 98.69 110 ASN A CA 1
ATOM 937 C C . ASN A 1 110 ? -19.562 23.422 16.531 1 98.69 110 ASN A C 1
ATOM 939 O O . ASN A 1 110 ? -20.062 24.547 16.406 1 98.69 110 ASN A O 1
ATOM 943 N N . GLN A 1 111 ? -18.875 23.109 17.609 1 98.44 111 GLN A N 1
ATOM 944 C CA . GLN A 1 111 ? -18.766 24.031 18.75 1 98.44 111 GLN A CA 1
ATOM 945 C C . GLN A 1 111 ? -17.938 25.25 18.375 1 98.44 111 GLN A C 1
ATOM 947 O O . GLN A 1 111 ? -18.062 26.297 19.016 1 98.44 111 GLN A O 1
ATOM 952 N N . TYR A 1 112 ? -17.062 25.172 17.438 1 98.62 112 TYR A N 1
ATOM 953 C CA . TYR A 1 112 ? -16.234 26.297 16.984 1 98.62 112 TYR A CA 1
ATOM 954 C C . TYR A 1 112 ? -16.781 26.891 15.688 1 98.62 112 TYR A C 1
ATOM 956 O O . TYR A 1 112 ? -17.359 26.172 14.867 1 98.62 112 TYR A O 1
ATOM 964 N N . PRO A 1 113 ? -16.531 28.25 15.453 1 98.56 113 PRO A N 1
ATOM 965 C CA . PRO A 1 113 ? -16.922 28.828 14.164 1 98.56 113 PRO A CA 1
ATOM 966 C C . PRO A 1 113 ? -16.172 28.219 12.992 1 98.56 113 PRO A C 1
ATOM 968 O O . PRO A 1 113 ? -14.938 28.094 13.039 1 98.56 113 PRO A O 1
ATOM 971 N N . GLN A 1 114 ? -16.891 27.797 11.977 1 98.75 114 GLN A N 1
ATOM 972 C CA . GLN A 1 114 ? -16.328 27.219 10.758 1 98.75 114 GLN A CA 1
ATOM 973 C C . GLN A 1 114 ? -16.797 27.984 9.523 1 98.75 114 GLN A C 1
ATOM 975 O O . GLN A 1 114 ? -17.875 28.578 9.516 1 98.75 114 GLN A O 1
ATOM 980 N N . TYR A 1 115 ? -15.961 27.953 8.5 1 98.88 115 TYR A N 1
ATOM 981 C CA . TYR A 1 115 ? -16.234 28.719 7.289 1 98.88 115 TYR A CA 1
ATOM 982 C C . TYR A 1 115 ? -15.719 27.984 6.051 1 98.88 115 TYR A C 1
ATOM 984 O O . TYR A 1 115 ? -14.969 27.016 6.164 1 98.88 115 TYR A O 1
ATOM 992 N N . LYS A 1 116 ? -16.203 28.438 4.891 1 98.69 116 LYS A N 1
ATOM 993 C CA . LYS A 1 116 ? -15.625 28.094 3.594 1 98.69 116 LYS A CA 1
ATOM 994 C C . LYS A 1 116 ? -15.375 29.344 2.758 1 98.69 116 LYS A C 1
ATOM 996 O O . LYS A 1 116 ? -16.125 30.328 2.85 1 98.69 116 LYS A O 1
ATOM 1001 N N . THR A 1 117 ? -14.383 29.344 2.066 1 98.62 117 THR A N 1
ATOM 1002 C CA . THR A 1 117 ? -14.078 30.391 1.085 1 98.62 117 THR A CA 1
ATOM 1003 C C . THR A 1 117 ? -13.359 29.781 -0.121 1 98.62 117 THR A C 1
ATOM 1005 O O . THR A 1 117 ? -12.789 28.703 -0.036 1 98.62 117 THR A O 1
ATOM 1008 N N . ASN A 1 118 ? -13.539 30.422 -1.268 1 98.06 118 ASN A N 1
ATOM 1009 C CA . ASN A 1 118 ? -12.898 29.922 -2.475 1 98.06 118 ASN A CA 1
ATOM 1010 C C . ASN A 1 118 ? -11.461 30.422 -2.596 1 98.06 118 ASN A C 1
ATOM 1012 O O . ASN A 1 118 ? -11.219 31.625 -2.592 1 98.06 118 ASN A O 1
ATOM 1016 N N . ILE A 1 119 ? -10.516 29.625 -2.584 1 98.12 119 ILE A N 1
ATOM 1017 C CA . ILE A 1 119 ? -9.109 29.922 -2.82 1 98.12 119 ILE A CA 1
ATOM 1018 C C . ILE A 1 119 ? -8.609 29.125 -4.031 1 98.12 119 ILE A C 1
ATOM 1020 O O . ILE A 1 119 ? -8.484 27.906 -3.971 1 98.12 119 ILE A O 1
ATOM 1024 N N . GLN A 1 120 ? -8.328 29.844 -5.195 1 97.38 120 GLN A N 1
ATOM 1025 C CA . GLN A 1 120 ? -7.754 29.234 -6.387 1 97.38 120 GLN A CA 1
ATOM 1026 C C . GLN A 1 120 ? -8.672 28.141 -6.938 1 97.38 120 GLN A C 1
ATOM 1028 O O . GLN A 1 120 ? -8.203 27.062 -7.328 1 97.38 120 GLN A O 1
ATOM 1033 N N . GLY A 1 121 ? -9.945 28.281 -6.777 1 97.56 121 GLY A N 1
ATOM 1034 C CA . GLY A 1 121 ? -10.922 27.391 -7.375 1 97.56 121 GLY A CA 1
ATOM 1035 C C . GLY A 1 121 ? -11.414 26.312 -6.418 1 97.56 121 GLY A C 1
ATOM 1036 O O . GLY A 1 121 ? -12.289 25.516 -6.766 1 97.56 121 GLY A O 1
ATOM 1037 N N . LEU A 1 122 ? -10.93 26.297 -5.207 1 98.19 122 LEU A N 1
ATOM 1038 C CA . LEU A 1 122 ? -11.312 25.312 -4.207 1 98.19 122 LEU A CA 1
ATOM 1039 C C . LEU A 1 122 ? -12.062 25.953 -3.051 1 98.19 122 LEU A C 1
ATOM 1041 O O . LEU A 1 122 ? -11.578 26.922 -2.463 1 98.19 122 LEU A O 1
ATOM 1045 N N . HIS A 1 123 ? -13.242 25.469 -2.748 1 98.31 123 HIS A N 1
ATOM 1046 C CA . HIS A 1 123 ? -13.859 25.875 -1.493 1 98.31 123 HIS A CA 1
ATOM 1047 C C . HIS A 1 123 ? -13.148 25.25 -0.297 1 98.31 123 HIS A C 1
ATOM 1049 O O . HIS A 1 123 ? -13.328 24.062 -0.014 1 98.31 123 HIS A O 1
ATOM 1055 N N . ILE A 1 124 ? -12.414 26.094 0.393 1 98.81 124 ILE A N 1
ATOM 1056 C CA . ILE A 1 124 ? -11.594 25.625 1.51 1 98.81 124 ILE A CA 1
ATOM 1057 C C . ILE A 1 124 ? -12.359 25.797 2.818 1 98.81 124 ILE A C 1
ATOM 1059 O O . ILE A 1 124 ? -12.82 26.891 3.139 1 98.81 124 ILE A O 1
ATOM 1063 N N . HIS A 1 125 ? -12.539 24.688 3.504 1 98.94 125 HIS A N 1
ATOM 1064 C CA . HIS A 1 125 ? -13.094 24.672 4.852 1 98.94 125 HIS A CA 1
ATOM 1065 C C . HIS A 1 125 ? -12.039 25.031 5.891 1 98.94 125 HIS A C 1
ATOM 1067 O O . HIS A 1 125 ? -10.891 24.609 5.789 1 98.94 125 HIS A O 1
ATOM 1073 N N . PHE A 1 126 ? -12.414 25.844 6.891 1 98.94 126 PHE A N 1
ATOM 1074 C CA . PHE A 1 126 ? -11.508 26.094 8 1 98.94 126 PHE A CA 1
ATOM 1075 C C . PHE A 1 126 ? -12.273 26.453 9.266 1 98.94 126 PHE A C 1
ATOM 1077 O O . PHE A 1 126 ? -13.375 27 9.188 1 98.94 126 PHE A O 1
ATOM 1084 N N . ILE A 1 127 ? -11.695 26.078 10.359 1 98.94 127 ILE A N 1
ATOM 1085 C CA . ILE A 1 127 ? -12.117 26.547 11.672 1 98.94 127 ILE A CA 1
ATOM 1086 C C . ILE A 1 127 ? -11.398 27.859 12.008 1 98.94 127 ILE A C 1
ATOM 1088 O O . ILE A 1 127 ? -10.195 27.984 11.766 1 98.94 127 ILE A O 1
ATOM 1092 N N . HIS A 1 128 ? -12.141 28.812 12.461 1 98.81 128 HIS A N 1
ATOM 1093 C CA . HIS A 1 128 ? -11.586 30.125 12.812 1 98.81 128 HIS A CA 1
ATOM 1094 C C . HIS A 1 128 ? -12.031 30.547 14.211 1 98.81 128 HIS A C 1
ATOM 1096 O O . HIS A 1 128 ? -13.18 30.938 14.406 1 98.81 128 HIS A O 1
ATOM 1102 N N . VAL A 1 129 ? -11.086 30.484 15.148 1 98.69 129 VAL A N 1
ATOM 1103 C CA . VAL A 1 129 ? -11.406 30.812 16.531 1 98.69 129 VAL A CA 1
ATOM 1104 C C . VAL A 1 129 ? -10.648 32.062 16.953 1 98.69 129 VAL A C 1
ATOM 1106 O O . VAL A 1 129 ? -9.414 32.094 16.938 1 98.69 129 VAL A O 1
ATOM 1109 N N . LYS A 1 130 ? -11.344 33.062 17.375 1 96.88 130 LYS A N 1
ATOM 1110 C CA . LYS A 1 130 ? -10.773 34.312 17.844 1 96.88 130 LYS A CA 1
ATOM 1111 C C . LYS A 1 130 ? -10.93 34.469 19.359 1 96.88 130 LYS A C 1
ATOM 1113 O O . LYS A 1 130 ? -12.031 34.312 19.891 1 96.88 130 LYS A O 1
ATOM 1118 N N . PRO A 1 131 ? -9.812 34.781 19.969 1 96.12 131 PRO A N 1
ATOM 1119 C CA . PRO A 1 131 ? -9.93 34.969 21.422 1 96.12 131 PRO A CA 1
ATOM 1120 C C . PRO A 1 131 ? -10.641 36.25 21.797 1 96.12 131 PRO A C 1
ATOM 1122 O O . PRO A 1 131 ? -10.617 37.219 21.016 1 96.12 131 PRO A O 1
ATOM 1125 N N . VAL A 1 132 ? -11.273 36.25 22.922 1 93.12 132 VAL A N 1
ATOM 1126 C CA . VAL A 1 132 ? -11.812 37.469 23.5 1 93.12 132 VAL A CA 1
ATOM 1127 C C . VAL A 1 132 ? -10.758 38.125 24.391 1 93.12 132 VAL A C 1
ATOM 1129 O O . VAL A 1 132 ? -10.344 37.562 25.391 1 93.12 132 VAL A O 1
ATOM 1132 N N . VAL A 1 133 ? -10.383 39.219 23.906 1 94 133 VAL A N 1
ATOM 1133 C CA . VAL A 1 133 ? -9.273 39.844 24.641 1 94 133 VAL A CA 1
ATOM 1134 C C . VAL A 1 133 ? -9.672 41.25 25.094 1 94 133 VAL A C 1
ATOM 1136 O O . VAL A 1 133 ? -10.594 41.844 24.531 1 94 133 VAL A O 1
ATOM 1139 N N . HIS A 1 134 ? -9 41.781 26.188 1 90.81 134 HIS A N 1
ATOM 1140 C CA . HIS A 1 134 ? -9.148 43.156 26.578 1 90.81 134 HIS A CA 1
ATOM 1141 C C . HIS A 1 134 ? -8.43 44.094 25.609 1 90.81 134 HIS A C 1
ATOM 1143 O O . HIS A 1 134 ? -7.504 43.688 24.906 1 90.81 134 HIS A O 1
ATOM 1149 N N . PRO A 1 135 ? -8.938 45.281 25.625 1 89 135 PRO A N 1
ATOM 1150 C CA . PRO A 1 135 ? -8.266 46.25 24.75 1 89 135 PRO A CA 1
ATOM 1151 C C . PRO A 1 135 ? -6.77 46.344 25.016 1 89 135 PRO A C 1
ATOM 1153 O O . PRO A 1 135 ? -6.336 46.312 26.172 1 89 135 PRO A O 1
ATOM 1156 N N . GLY A 1 136 ? -6.016 46.312 24.016 1 87.88 136 GLY A N 1
ATOM 1157 C CA . GLY A 1 136 ? -4.574 46.5 24.141 1 87.88 136 GLY A CA 1
ATOM 1158 C C . GLY A 1 136 ? -3.811 45.188 24 1 87.88 136 GLY A C 1
ATOM 1159 O O . GLY A 1 136 ? -2.602 45.188 23.75 1 87.88 136 GLY A O 1
ATOM 1160 N N . LYS A 1 137 ? -4.465 44.094 24.188 1 93.06 137 LYS A N 1
ATOM 1161 C CA . LYS A 1 137 ? -3.793 42.812 24 1 93.06 137 LYS A CA 1
ATOM 1162 C C . LYS A 1 137 ? -3.615 42.5 22.531 1 93.06 137 LYS A C 1
ATOM 1164 O O . LYS A 1 137 ? -4.574 42.562 21.75 1 93.06 137 LYS A O 1
ATOM 1169 N N . GLU A 1 138 ? -2.41 42.156 22.156 1 96.06 138 GLU A N 1
ATOM 1170 C CA . GLU A 1 138 ? -2.148 41.844 20.75 1 96.06 138 GLU A CA 1
ATOM 1171 C C . GLU A 1 138 ? -2.65 40.438 20.422 1 96.06 138 GLU A C 1
ATOM 1173 O O . GLU A 1 138 ? -2.445 39.5 21.188 1 96.06 138 GLU A O 1
ATOM 1178 N N . VAL A 1 139 ? -3.383 40.312 19.359 1 97.75 139 VAL A N 1
ATOM 1179 C CA . VAL A 1 139 ? -3.84 39.031 18.875 1 97.75 139 VAL A CA 1
ATOM 1180 C C . VAL A 1 139 ? -3.014 38.625 17.656 1 97.75 139 VAL A C 1
ATOM 1182 O O . VAL A 1 139 ? -2.92 39.375 16.672 1 97.75 139 VAL A O 1
ATOM 1185 N N . VAL A 1 140 ? -2.387 37.469 17.719 1 98.19 140 VAL A N 1
ATOM 1186 C CA . VAL A 1 140 ? -1.539 37.031 16.625 1 98.19 140 VAL A CA 1
ATOM 1187 C C . VAL A 1 140 ? -2.176 35.812 15.938 1 98.19 140 VAL A C 1
ATOM 1189 O O . VAL A 1 140 ? -2.762 34.969 16.594 1 98.19 140 VAL A O 1
ATOM 1192 N N . PRO A 1 141 ? -2.156 35.75 14.617 1 98.75 141 PRO A N 1
ATOM 1193 C CA . PRO A 1 141 ? -2.758 34.656 13.875 1 98.75 141 PRO A CA 1
ATOM 1194 C C . PRO A 1 141 ? -1.851 33.406 13.805 1 98.75 141 PRO A C 1
ATOM 1196 O O . PRO A 1 141 ? -0.656 33.531 13.523 1 98.75 141 PRO A O 1
ATOM 1199 N N . LEU A 1 142 ? -2.367 32.281 14.109 1 98.94 142 LEU A N 1
ATOM 1200 C CA . LEU A 1 142 ? -1.694 30.984 13.984 1 98.94 142 LEU A CA 1
ATOM 1201 C C . LEU A 1 142 ? -2.42 30.078 12.992 1 98.94 142 LEU A C 1
ATOM 1203 O O . LEU A 1 142 ? -3.604 29.781 13.164 1 98.94 142 LEU A O 1
ATOM 1207 N N . LEU A 1 143 ? -1.75 29.719 11.891 1 98.94 143 LEU A N 1
ATOM 1208 C CA . LEU A 1 143 ? -2.193 28.672 10.992 1 98.94 143 LEU A CA 1
ATOM 1209 C C . LEU A 1 143 ? -1.765 27.297 11.508 1 98.94 143 LEU A C 1
ATOM 1211 O O . LEU A 1 143 ? -0.57 27.031 11.672 1 98.94 143 LEU A O 1
ATOM 1215 N N . ILE A 1 144 ? -2.725 26.453 11.828 1 98.94 144 ILE A N 1
ATOM 1216 C CA . ILE A 1 144 ? -2.398 25.125 12.336 1 98.94 144 ILE A CA 1
ATOM 1217 C C . ILE A 1 144 ? -2.873 24.062 11.344 1 98.94 144 ILE A C 1
ATOM 1219 O O . ILE A 1 144 ? -4.027 24.094 10.906 1 98.94 144 ILE A O 1
ATOM 1223 N N . LEU A 1 145 ? -1.969 23.156 10.922 1 98.94 145 LEU A N 1
ATOM 1224 C CA . LEU A 1 145 ? -2.207 22.25 9.805 1 98.94 145 LEU A CA 1
ATOM 1225 C C . LEU A 1 145 ? -2.135 20.797 10.258 1 98.94 145 LEU A C 1
ATOM 1227 O O . LEU A 1 145 ? -1.175 20.391 10.922 1 98.94 145 LEU A O 1
ATOM 1231 N N . HIS A 1 146 ? -3.146 20 9.891 1 98.81 146 HIS A N 1
ATOM 1232 C CA . HIS A 1 146 ? -3.207 18.578 10.227 1 98.81 146 HIS A CA 1
ATOM 1233 C C . HIS A 1 146 ? -2.551 17.734 9.141 1 98.81 146 HIS A C 1
ATOM 1235 O O . HIS A 1 146 ? -1.963 18.266 8.203 1 98.81 146 HIS A O 1
ATOM 1241 N N . GLY A 1 147 ? -2.543 16.438 9.344 1 98.56 147 GLY A N 1
ATOM 1242 C CA . GLY A 1 147 ? -2.043 15.484 8.352 1 98.56 147 GLY A CA 1
ATOM 1243 C C . GLY A 1 147 ? -2.988 14.328 8.109 1 98.56 147 GLY A C 1
ATOM 1244 O O . GLY A 1 147 ? -4.207 14.469 8.234 1 98.56 147 GLY A O 1
ATOM 1245 N N . TRP A 1 148 ? -2.48 13.281 7.645 1 98.44 148 TRP A N 1
ATOM 1246 C CA . TRP A 1 148 ? -3.203 12.039 7.387 1 98.44 148 TRP A CA 1
ATOM 1247 C C . TRP A 1 148 ? -2.729 10.93 8.32 1 98.44 148 TRP A C 1
ATOM 1249 O O . TRP A 1 148 ? -1.532 10.812 8.594 1 98.44 148 TRP A O 1
ATOM 1259 N N . PRO A 1 149 ? -3.611 10.18 8.82 1 98.06 149 PRO A N 1
ATOM 1260 C CA . PRO A 1 149 ? -5.055 10.086 8.586 1 98.06 149 PRO A CA 1
ATOM 1261 C C . PRO A 1 149 ? -5.863 10.977 9.523 1 98.06 149 PRO A C 1
ATOM 1263 O O . PRO A 1 149 ? -7.012 10.656 9.844 1 98.06 149 PRO A O 1
ATOM 1266 N N . GLY A 1 150 ? -5.25 12.031 10.07 1 98.38 150 GLY A N 1
ATOM 1267 C CA . GLY A 1 150 ? -5.961 12.984 10.906 1 98.38 150 GLY A CA 1
ATOM 1268 C C . GLY A 1 150 ? -6.82 13.953 10.117 1 98.38 150 GLY A C 1
ATOM 1269 O O . GLY A 1 150 ? -7.043 13.758 8.922 1 98.38 150 GLY A O 1
ATOM 1270 N N . SER A 1 151 ? -7.383 14.867 10.805 1 98.75 151 SER A N 1
ATOM 1271 C CA . SER A 1 151 ? -8.195 15.992 10.336 1 98.75 151 SER A CA 1
ATOM 1272 C C . SER A 1 151 ? -8.164 17.141 11.328 1 98.75 151 SER A C 1
ATOM 1274 O O . SER A 1 151 ? -7.426 17.109 12.312 1 98.75 151 SER A O 1
ATOM 1276 N N . VAL A 1 152 ? -8.961 18.141 11.016 1 98.81 152 VAL A N 1
ATOM 1277 C CA . VAL A 1 152 ? -9.031 19.281 11.93 1 98.81 152 VAL A CA 1
ATOM 1278 C C . VAL A 1 152 ? -9.523 18.812 13.297 1 98.81 152 VAL A C 1
ATOM 1280 O O . VAL A 1 152 ? -9.344 19.5 14.297 1 98.81 152 VAL A O 1
ATOM 1283 N N . ARG A 1 153 ? -10.07 17.578 13.344 1 98.69 153 ARG A N 1
ATOM 1284 C CA . ARG A 1 153 ? -10.555 17.031 14.602 1 98.69 153 ARG A CA 1
ATOM 1285 C C . ARG A 1 153 ? -9.422 16.922 15.625 1 98.69 153 ARG A C 1
ATOM 1287 O O . ARG A 1 153 ? -9.656 17.047 16.828 1 98.69 153 ARG A O 1
ATOM 1294 N N . GLU A 1 154 ? -8.219 16.828 15.203 1 98.25 154 GLU A N 1
ATOM 1295 C CA . GLU A 1 154 ? -7.051 16.672 16.062 1 98.25 154 GLU A CA 1
ATOM 1296 C C . GLU A 1 154 ? -6.891 17.875 17 1 98.25 154 GLU A C 1
ATOM 1298 O O . GLU A 1 154 ? -6.246 17.766 18.047 1 98.25 154 GLU A O 1
ATOM 1303 N N . PHE A 1 155 ? -7.516 19 16.688 1 98.69 155 PHE A N 1
ATOM 1304 C CA . PHE A 1 155 ? -7.156 20.234 17.359 1 98.69 155 PHE A CA 1
ATOM 1305 C C . PHE A 1 155 ? -8.227 20.641 18.359 1 98.69 155 PHE A C 1
ATOM 1307 O O . PHE A 1 155 ? -8.055 21.609 19.109 1 98.69 155 PHE A O 1
ATOM 1314 N N . TYR A 1 156 ? -9.312 19.922 18.438 1 98.62 156 TYR A N 1
ATOM 1315 C CA . TYR A 1 156 ? -10.477 20.375 19.188 1 98.62 156 TYR A CA 1
ATOM 1316 C C . TYR A 1 156 ? -10.141 20.531 20.656 1 98.62 156 TYR A C 1
ATOM 1318 O O . TYR A 1 156 ? -10.562 21.516 21.281 1 98.62 156 TYR A O 1
ATOM 1326 N N . GLU A 1 157 ? -9.398 19.594 21.234 1 98.25 157 GLU A N 1
ATOM 1327 C CA . GLU A 1 157 ? -9.031 19.688 22.641 1 98.25 157 GLU A CA 1
ATOM 1328 C C . GLU A 1 157 ? -7.871 20.672 22.844 1 98.25 157 GLU A C 1
ATOM 1330 O O . GLU A 1 157 ? -7.645 21.156 23.953 1 98.25 157 GLU A O 1
ATOM 1335 N N . THR A 1 158 ? -7.172 21.016 21.766 1 98.12 158 THR A N 1
ATOM 1336 C CA . THR A 1 158 ? -6.02 21.922 21.828 1 98.12 158 THR A CA 1
ATOM 1337 C C . THR A 1 158 ? -6.457 23.375 21.734 1 98.12 158 THR A C 1
ATOM 1339 O O . THR A 1 158 ? -5.855 24.25 22.344 1 98.12 158 THR A O 1
ATOM 1342 N N . ILE A 1 159 ? -7.516 23.656 21.047 1 98.5 159 ILE A N 1
ATOM 1343 C CA . ILE A 1 159 ? -7.965 25 20.672 1 98.5 159 ILE A CA 1
ATOM 1344 C C . ILE A 1 159 ? -8.227 25.812 21.938 1 98.5 159 ILE A C 1
ATOM 1346 O O . ILE A 1 159 ? -7.766 26.953 22.062 1 98.5 159 ILE A O 1
ATOM 1350 N N . PRO A 1 160 ? -8.906 25.234 23 1 98 160 PRO A N 1
ATOM 1351 C CA . PRO A 1 160 ? -9.148 26.031 24.203 1 98 160 PRO A CA 1
ATOM 1352 C C . PRO A 1 160 ? -7.852 26.438 24.922 1 98 160 PRO A C 1
ATOM 1354 O O . PRO A 1 160 ? -7.773 27.516 25.5 1 98 160 PRO A O 1
ATOM 1357 N N . HIS A 1 161 ? -6.867 25.578 24.844 1 98.19 161 HIS A N 1
ATOM 1358 C CA . HIS A 1 161 ? -5.586 25.906 25.469 1 98.19 161 HIS A CA 1
ATOM 1359 C C . HIS A 1 161 ? -4.828 26.953 24.656 1 98.19 161 HIS A C 1
ATOM 1361 O O . HIS A 1 161 ? -4.211 27.844 25.234 1 98.19 161 HIS A O 1
ATOM 1367 N N . LEU A 1 162 ? -4.895 26.922 23.375 1 98.44 162 LEU A N 1
ATOM 1368 C CA . LEU A 1 162 ? -4.172 27.828 22.484 1 98.44 162 LEU A CA 1
ATOM 1369 C C . LEU A 1 162 ? -4.773 29.234 22.547 1 98.44 162 LEU A C 1
ATOM 1371 O O . LEU A 1 162 ? -4.059 30.234 22.422 1 98.44 162 LEU A O 1
ATOM 1375 N N . THR A 1 163 ? -6.055 29.312 22.766 1 97.44 163 THR A N 1
ATOM 1376 C CA . THR A 1 163 ? -6.734 30.609 22.672 1 97.44 163 THR A CA 1
ATOM 1377 C C . THR A 1 163 ? -6.922 31.203 24.062 1 97.44 163 THR A C 1
ATOM 1379 O O . THR A 1 163 ? -7.445 32.312 24.203 1 97.44 163 THR A O 1
ATOM 1382 N N . ALA A 1 164 ? -6.461 30.5 25.047 1 95.75 164 ALA A N 1
ATOM 1383 C CA . ALA A 1 164 ? -6.574 31.016 26.406 1 95.75 164 ALA A CA 1
ATOM 1384 C C . ALA A 1 164 ? -5.758 32.281 26.578 1 95.75 164 ALA A C 1
ATOM 1386 O O . ALA A 1 164 ? -4.613 32.375 26.125 1 95.75 164 ALA A O 1
ATOM 1387 N N . VAL A 1 165 ? -6.414 33.219 27.234 1 95.06 165 VAL A N 1
ATOM 1388 C CA . VAL A 1 165 ? -5.746 34.5 27.5 1 95.06 165 VAL A CA 1
ATOM 1389 C C . VAL A 1 165 ? -5.078 34.469 28.875 1 95.06 165 VAL A C 1
ATOM 1391 O O . VAL A 1 165 ? -5.656 33.938 29.828 1 95.06 165 VAL A O 1
ATOM 1394 N N . SER A 1 166 ? -3.914 34.875 28.891 1 92.81 166 SER A N 1
ATOM 1395 C CA . SER A 1 166 ? -3.146 34.875 30.125 1 92.81 166 SER A CA 1
ATOM 1396 C C . SER A 1 166 ? -2.664 36.312 30.453 1 92.81 166 SER A C 1
ATOM 1398 O O . SER A 1 166 ? -2.295 37.062 29.547 1 92.81 166 SER A O 1
ATOM 1400 N N . LYS A 1 167 ? -2.598 36.656 31.734 1 90.12 167 LYS A N 1
ATOM 1401 C CA . LYS A 1 167 ? -2.078 37.938 32.188 1 90.12 167 LYS A CA 1
ATOM 1402 C C . LYS A 1 167 ? -0.561 38 32.031 1 90.12 167 LYS A C 1
ATOM 1404 O O . LYS A 1 167 ? 0.015 39.094 31.938 1 90.12 167 LYS A O 1
ATOM 1409 N N . HIS A 1 168 ? 0.033 36.844 31.906 1 91.75 168 HIS A N 1
ATOM 1410 C CA . HIS A 1 168 ? 1.489 36.781 31.875 1 91.75 168 HIS A CA 1
ATOM 1411 C C . HIS A 1 168 ? 2.01 36.75 30.438 1 91.75 168 HIS A C 1
ATOM 1413 O O . HIS A 1 168 ? 3.221 36.688 30.219 1 91.75 168 HIS A O 1
ATOM 1419 N N . ARG A 1 169 ? 1.126 36.75 29.484 1 94.12 169 ARG A N 1
ATOM 1420 C CA . ARG A 1 169 ? 1.488 36.719 28.062 1 94.12 169 ARG A CA 1
ATOM 1421 C C . ARG A 1 169 ? 0.98 37.969 27.359 1 94.12 169 ARG A C 1
ATOM 1423 O O . ARG A 1 169 ? -0.192 38.344 27.5 1 94.12 169 ARG A O 1
ATOM 1430 N N . ASP A 1 170 ? 1.819 38.625 26.625 1 94.12 170 ASP A N 1
ATOM 1431 C CA . ASP A 1 170 ? 1.491 39.938 26.062 1 94.12 170 ASP A CA 1
ATOM 1432 C C . ASP A 1 170 ? 0.753 39.781 24.734 1 94.12 170 ASP A C 1
ATOM 1434 O O . ASP A 1 170 ? 0.51 40.75 24.031 1 94.12 170 ASP A O 1
ATOM 1438 N N . PHE A 1 171 ? 0.459 38.469 24.406 1 97.69 171 PHE A N 1
ATOM 1439 C CA . PHE A 1 171 ? -0.293 38.25 23.188 1 97.69 171 PHE A CA 1
ATOM 1440 C C . PHE A 1 171 ? -1.36 37.188 23.406 1 97.69 171 PHE A C 1
ATOM 1442 O O . PHE A 1 171 ? -1.299 36.406 24.375 1 97.69 171 PHE A O 1
ATOM 1449 N N . ALA A 1 172 ? -2.375 37.125 22.625 1 98.12 172 ALA A N 1
ATOM 1450 C CA . ALA A 1 172 ? -3.365 36.094 22.453 1 98.12 172 ALA A CA 1
ATOM 1451 C C . ALA A 1 172 ? -3.32 35.5 21.047 1 98.12 172 ALA A C 1
ATOM 1453 O O . ALA A 1 172 ? -2.725 36.094 20.141 1 98.12 172 ALA A O 1
ATOM 1454 N N . VAL A 1 173 ? -3.893 34.312 20.875 1 98.56 173 VAL A N 1
ATOM 1455 C CA . VAL A 1 173 ? -3.719 33.625 19.609 1 98.56 173 VAL A CA 1
ATOM 1456 C C . VAL A 1 173 ? -5.078 33.438 18.938 1 98.56 173 VAL A C 1
ATOM 1458 O O . VAL A 1 173 ? -6.023 32.969 19.562 1 98.56 173 VAL A O 1
ATOM 1461 N N . GLU A 1 174 ? -5.199 33.875 17.766 1 98.06 174 GLU A N 1
ATOM 1462 C CA . GLU A 1 174 ? -6.309 33.5 16.906 1 98.06 174 GLU A CA 1
ATOM 1463 C C . GLU A 1 174 ? -5.938 32.281 16.047 1 98.06 174 GLU A C 1
ATOM 1465 O O . GLU A 1 174 ? -4.844 32.219 15.477 1 98.06 174 GLU A O 1
ATOM 1470 N N . ILE A 1 175 ? -6.867 31.312 15.953 1 98.75 175 ILE A N 1
ATOM 1471 C CA . ILE A 1 175 ? -6.539 30.031 15.328 1 98.75 175 ILE A CA 1
ATOM 1472 C C . ILE A 1 175 ? -7.25 29.922 13.984 1 98.75 175 ILE A C 1
ATOM 1474 O O . ILE A 1 175 ? -8.469 30.109 13.898 1 98.75 175 ILE A O 1
ATOM 1478 N N . ILE A 1 176 ? -6.527 29.656 12.914 1 98.94 176 ILE A N 1
ATOM 1479 C CA . ILE A 1 176 ? -7.047 29.234 11.617 1 98.94 176 ILE A CA 1
ATOM 1480 C C . ILE A 1 176 ? -6.637 27.781 11.344 1 98.94 176 ILE A C 1
ATOM 1482 O O . ILE A 1 176 ? -5.445 27.484 11.219 1 98.94 176 ILE A O 1
ATOM 1486 N N . ALA A 1 177 ? -7.59 26.875 11.328 1 98.94 177 ALA A N 1
ATOM 1487 C CA . ALA A 1 177 ? -7.344 25.453 11.109 1 98.94 177 ALA A CA 1
ATOM 1488 C C . ALA A 1 177 ? -8.109 24.938 9.891 1 98.94 177 ALA A C 1
ATOM 1490 O O . ALA A 1 177 ? -9.242 24.469 10.016 1 98.94 177 ALA A O 1
ATOM 1491 N N . PRO A 1 178 ? -7.508 24.969 8.75 1 98.94 178 PRO A N 1
ATOM 1492 C CA . PRO A 1 178 ? -8.195 24.484 7.547 1 98.94 178 PRO A CA 1
ATOM 1493 C C . PRO A 1 178 ? -8.094 22.969 7.375 1 98.94 178 PRO A C 1
ATOM 1495 O O . PRO A 1 178 ? -7.102 22.359 7.785 1 98.94 178 PRO A O 1
ATOM 1498 N N . SER A 1 179 ? -9.172 22.422 6.832 1 98.94 179 SER A N 1
ATOM 1499 C CA . SER A 1 179 ? -8.984 21.109 6.211 1 98.94 179 SER A CA 1
ATOM 1500 C C . SER A 1 179 ? -8.094 21.203 4.973 1 98.94 179 SER A C 1
ATOM 1502 O O . SER A 1 179 ? -8.266 22.109 4.148 1 98.94 179 SER A O 1
ATOM 1504 N N . LEU A 1 180 ? -7.129 20.344 4.887 1 98.94 180 LEU A N 1
ATOM 1505 C CA . LEU A 1 180 ? -6.281 20.344 3.699 1 98.94 180 LEU A CA 1
ATOM 1506 C C . LEU A 1 180 ? -7.109 20.141 2.438 1 98.94 180 LEU A C 1
ATOM 1508 O O . LEU A 1 180 ? -8.172 19.516 2.484 1 98.94 180 LEU A O 1
ATOM 1512 N N . PRO A 1 181 ? -6.695 20.688 1.316 1 98.94 181 PRO A N 1
ATOM 1513 C CA . PRO A 1 181 ? -7.395 20.375 0.071 1 98.94 181 PRO A CA 1
ATOM 1514 C C . PRO A 1 181 ? -7.562 18.859 -0.145 1 98.94 181 PRO A C 1
ATOM 1516 O O . PRO A 1 181 ? -6.594 18.109 -0.025 1 98.94 181 PRO A O 1
ATOM 1519 N N . GLY A 1 182 ? -8.781 18.5 -0.418 1 98.75 182 GLY A N 1
ATOM 1520 C CA . GLY A 1 182 ? -9.062 17.078 -0.613 1 98.75 182 GLY A CA 1
ATOM 1521 C C . GLY A 1 182 ? -9.398 16.359 0.677 1 98.75 182 GLY A C 1
ATOM 1522 O O . GLY A 1 182 ? -9.766 15.18 0.657 1 98.75 182 GLY A O 1
ATOM 1523 N N . PHE A 1 183 ? -9.281 17.031 1.817 1 98.81 183 PHE A N 1
ATOM 1524 C CA . PHE A 1 183 ? -9.586 16.469 3.127 1 98.81 183 PHE A CA 1
ATOM 1525 C C . PHE A 1 183 ? -10.867 17.078 3.691 1 98.81 183 PHE A C 1
ATOM 1527 O O . PHE A 1 183 ? -11.164 18.25 3.445 1 98.81 183 PHE A O 1
ATOM 1534 N N . GLY A 1 184 ? -11.523 16.281 4.547 1 98.56 184 GLY A N 1
ATOM 1535 C CA . GLY A 1 184 ? -12.703 16.812 5.215 1 98.56 184 GLY A CA 1
ATOM 1536 C C . GLY A 1 184 ? -13.672 17.5 4.262 1 98.56 184 GLY A C 1
ATOM 1537 O O . GLY A 1 184 ? -14.094 16.891 3.271 1 98.56 184 GLY A O 1
ATOM 1538 N N . PHE A 1 185 ? -13.883 18.766 4.492 1 98.75 185 PHE A N 1
ATOM 1539 C CA . PHE A 1 185 ? -14.914 19.5 3.754 1 98.75 185 PHE A CA 1
ATOM 1540 C C . PHE A 1 185 ? -14.289 20.5 2.803 1 98.75 185 PHE A C 1
ATOM 1542 O O . PHE A 1 185 ? -14.969 21.406 2.303 1 98.75 185 PHE A O 1
ATOM 1549 N N . SER A 1 186 ? -12.953 20.422 2.586 1 98.94 186 SER A N 1
ATOM 1550 C CA . SER A 1 186 ? -12.289 21.188 1.534 1 98.94 186 SER A CA 1
ATOM 1551 C C . SER A 1 186 ? -12.367 20.469 0.192 1 98.94 186 SER A C 1
ATOM 1553 O O . SER A 1 186 ? -12.227 19.25 0.127 1 98.94 186 SER A O 1
ATOM 1555 N N . ASP A 1 187 ? -12.547 21.234 -0.872 1 98.31 187 ASP A N 1
ATOM 1556 C CA . ASP A 1 187 ? -12.578 20.672 -2.215 1 98.31 187 ASP A CA 1
ATOM 1557 C C . ASP A 1 187 ? -11.227 20.062 -2.584 1 98.31 187 ASP A C 1
ATOM 1559 O O . ASP A 1 187 ? -10.195 20.453 -2.029 1 98.31 187 ASP A O 1
ATOM 1563 N N . SER A 1 188 ? -11.266 19.094 -3.422 1 98.38 188 SER A N 1
ATOM 1564 C CA . SER A 1 188 ? -10.062 18.531 -4.027 1 98.38 188 SER A CA 1
ATOM 1565 C C . SER A 1 188 ? -9.797 19.141 -5.402 1 98.38 188 SER A C 1
ATOM 1567 O O . SER A 1 188 ? -10.719 19.641 -6.047 1 98.38 188 SER A O 1
ATOM 1569 N N . ALA A 1 189 ? -8.562 19.125 -5.82 1 98.56 189 ALA A N 1
ATOM 1570 C CA . ALA A 1 189 ? -8.227 19.562 -7.172 1 98.56 189 ALA A CA 1
ATOM 1571 C C . ALA A 1 189 ? -8.883 18.672 -8.219 1 98.56 189 ALA A C 1
ATOM 1573 O O . ALA A 1 189 ? -9.109 17.484 -7.98 1 98.56 189 ALA A O 1
ATOM 1574 N N . VAL A 1 190 ? -9.156 19.25 -9.398 1 98.12 190 VAL A N 1
ATOM 1575 C CA . VAL A 1 190 ? -9.773 18.469 -10.461 1 98.12 190 VAL A CA 1
ATOM 1576 C C . VAL A 1 190 ? -8.711 18.031 -11.469 1 98.12 190 VAL A C 1
ATOM 1578 O O . VAL A 1 190 ? -8.992 17.25 -12.383 1 98.12 190 VAL A O 1
ATOM 1581 N N . ARG A 1 191 ? -7.473 18.5 -11.305 1 98 191 ARG A N 1
ATOM 1582 C CA . ARG A 1 191 ? -6.352 18.172 -12.18 1 98 191 ARG A CA 1
ATOM 1583 C C . ARG A 1 191 ? -5.098 17.844 -11.375 1 98 191 ARG A C 1
ATOM 1585 O O . ARG A 1 191 ? -5.004 18.188 -10.195 1 98 191 ARG A O 1
ATOM 1592 N N . PRO A 1 192 ? -4.113 17.188 -12.031 1 97.94 192 PRO A N 1
ATOM 1593 C CA . PRO A 1 192 ? -2.863 16.891 -11.32 1 97.94 192 PRO A CA 1
ATOM 1594 C C . PRO A 1 192 ? -2.074 18.141 -10.969 1 97.94 192 PRO A C 1
ATOM 1596 O O . PRO A 1 192 ? -2.252 19.188 -11.609 1 97.94 192 PRO A O 1
ATOM 1599 N N . GLY A 1 193 ? -1.242 18 -9.898 1 97.94 193 GLY A N 1
ATOM 1600 C CA . GLY A 1 193 ? -0.271 19.047 -9.664 1 97.94 193 GLY A CA 1
ATOM 1601 C C . GLY A 1 193 ? -0.364 19.641 -8.266 1 97.94 193 GLY A C 1
ATOM 1602 O O . GLY A 1 193 ? 0.558 20.328 -7.812 1 97.94 193 GLY A O 1
ATOM 1603 N N . LEU A 1 194 ? -1.451 19.438 -7.574 1 98.5 194 LEU A N 1
ATOM 1604 C CA . LEU A 1 194 ? -1.615 20.031 -6.25 1 98.5 194 LEU A CA 1
ATOM 1605 C C . LEU A 1 194 ? -0.991 19.141 -5.18 1 98.5 194 LEU A C 1
ATOM 1607 O O . LEU A 1 194 ? -1.687 18.344 -4.543 1 98.5 194 LEU A O 1
ATOM 1611 N N . GLY A 1 195 ? 0.267 19.312 -4.957 1 97.94 195 GLY A N 1
ATOM 1612 C CA . GLY A 1 195 ? 0.972 18.656 -3.867 1 97.94 195 GLY A CA 1
ATOM 1613 C C . GLY A 1 195 ? 1.088 19.516 -2.623 1 97.94 195 GLY A C 1
ATOM 1614 O O . GLY A 1 195 ? 0.468 20.578 -2.537 1 97.94 195 GLY A O 1
ATOM 1615 N N . ALA A 1 196 ? 1.822 19.031 -1.685 1 97.94 196 ALA A N 1
ATOM 1616 C CA . ALA A 1 196 ? 1.956 19.703 -0.394 1 97.94 196 ALA A CA 1
ATOM 1617 C C . ALA A 1 196 ? 2.553 21.094 -0.559 1 97.94 196 ALA A C 1
ATOM 1619 O O . ALA A 1 196 ? 2.158 22.031 0.14 1 97.94 196 ALA A O 1
ATOM 1620 N N . THR A 1 197 ? 3.561 21.219 -1.458 1 97.94 197 THR A N 1
ATOM 1621 C CA . THR A 1 197 ? 4.16 22.531 -1.717 1 97.94 197 THR A CA 1
ATOM 1622 C C . THR A 1 197 ? 3.115 23.5 -2.25 1 97.94 197 THR A C 1
ATOM 1624 O O . THR A 1 197 ? 3.027 24.641 -1.782 1 97.94 197 THR A O 1
ATOM 1627 N N . GLU A 1 198 ? 2.295 23.047 -3.191 1 98.56 198 GLU A N 1
ATOM 1628 C CA . GLU A 1 198 ? 1.239 23.875 -3.77 1 98.56 198 GLU A CA 1
ATOM 1629 C C . GLU A 1 198 ? 0.14 24.156 -2.75 1 98.56 198 GLU A C 1
ATOM 1631 O O . GLU A 1 198 ? -0.464 25.234 -2.764 1 98.56 198 GLU A O 1
ATOM 1636 N N . MET A 1 199 ? -0.113 23.219 -1.876 1 98.81 199 MET A N 1
ATOM 1637 C CA . MET A 1 199 ? -1.073 23.469 -0.804 1 98.81 199 MET A CA 1
ATOM 1638 C C . MET A 1 199 ? -0.614 24.625 0.081 1 98.81 199 MET A C 1
ATOM 1640 O O . MET A 1 199 ? -1.438 25.375 0.608 1 98.81 199 MET A O 1
ATOM 1644 N N . GLY A 1 200 ? 0.726 24.734 0.261 1 98.81 200 GLY A N 1
ATOM 1645 C CA . GLY A 1 200 ? 1.25 25.891 0.984 1 98.81 200 GLY A CA 1
ATOM 1646 C C . GLY A 1 200 ? 0.832 27.219 0.379 1 98.81 200 GLY A C 1
ATOM 1647 O O . GLY A 1 200 ? 0.512 28.156 1.104 1 98.81 200 GLY A O 1
ATOM 1648 N N . VAL A 1 201 ? 0.818 27.25 -0.931 1 98.75 201 VAL A N 1
ATOM 1649 C CA . VAL A 1 201 ? 0.392 28.469 -1.63 1 98.75 201 VAL A CA 1
ATOM 1650 C C . VAL A 1 201 ? -1.088 28.719 -1.361 1 98.75 201 VAL A C 1
ATOM 1652 O O . VAL A 1 201 ? -1.49 29.859 -1.109 1 98.75 201 VAL A O 1
ATOM 1655 N N . VAL A 1 202 ? -1.879 27.672 -1.396 1 98.81 202 VAL A N 1
ATOM 1656 C CA . VAL A 1 202 ? -3.309 27.797 -1.131 1 98.81 202 VAL A CA 1
ATOM 1657 C C . VAL A 1 202 ? -3.531 28.375 0.262 1 98.81 202 VAL A C 1
ATOM 1659 O O . VAL A 1 202 ? -4.355 29.281 0.44 1 98.81 202 VAL A O 1
ATOM 1662 N N . PHE A 1 203 ? -2.781 27.922 1.209 1 98.94 203 PHE A N 1
ATOM 1663 C CA . PHE A 1 203 ? -2.994 28.359 2.584 1 98.94 203 PHE A CA 1
ATOM 1664 C C . PHE A 1 203 ? -2.412 29.75 2.811 1 98.94 203 PHE A C 1
ATOM 1666 O O . PHE A 1 203 ? -2.943 30.531 3.605 1 98.94 203 PHE A O 1
ATOM 1673 N N . ARG A 1 204 ? -1.312 30.094 2.127 1 98.81 204 ARG A N 1
ATOM 1674 C CA . ARG A 1 204 ? -0.854 31.469 2.125 1 98.81 204 ARG A CA 1
ATOM 1675 C C . ARG A 1 204 ? -1.958 32.406 1.655 1 98.81 204 ARG A C 1
ATOM 1677 O O . ARG A 1 204 ? -2.213 33.438 2.285 1 98.81 204 ARG A O 1
ATOM 1684 N N . ASN A 1 205 ? -2.574 32.031 0.578 1 98.69 205 ASN A N 1
ATOM 1685 C CA . ASN A 1 205 ? -3.645 32.844 0.014 1 98.69 205 ASN A CA 1
ATOM 1686 C C . ASN A 1 205 ? -4.867 32.875 0.926 1 98.69 205 ASN A C 1
ATOM 1688 O O . ASN A 1 205 ? -5.574 33.875 0.993 1 98.69 205 ASN A O 1
ATOM 1692 N N . LEU A 1 206 ? -5.129 31.75 1.636 1 98.88 206 LEU A N 1
ATOM 1693 C CA . LEU A 1 206 ? -6.191 31.75 2.639 1 98.88 206 LEU A CA 1
ATOM 1694 C C . LEU A 1 206 ? -5.906 32.781 3.73 1 98.88 206 LEU A C 1
ATOM 1696 O O . LEU A 1 206 ? -6.789 33.562 4.105 1 98.88 206 LEU A O 1
ATOM 1700 N N . MET A 1 207 ? -4.688 32.781 4.273 1 98.88 207 MET A N 1
ATOM 1701 C CA . MET A 1 207 ? -4.324 33.719 5.336 1 98.88 207 MET A CA 1
ATOM 1702 C C . MET A 1 207 ? -4.453 35.156 4.867 1 98.88 207 MET A C 1
ATOM 1704 O O . MET A 1 207 ? -4.945 36.031 5.602 1 98.88 207 MET A O 1
ATOM 1708 N N . ARG A 1 208 ? -4.059 35.438 3.629 1 98.12 208 ARG A N 1
ATOM 1709 C CA . ARG A 1 208 ? -4.207 36.781 3.066 1 98.12 208 ARG A CA 1
ATOM 1710 C C . ARG A 1 208 ? -5.68 37.156 2.934 1 98.12 208 ARG A C 1
ATOM 1712 O O . ARG A 1 208 ? -6.07 38.281 3.229 1 98.12 208 ARG A O 1
ATOM 1719 N N . ARG A 1 209 ? -6.48 36.156 2.453 1 97.69 209 ARG A N 1
ATOM 1720 C CA . ARG A 1 209 ? -7.922 36.344 2.357 1 97.69 209 ARG A CA 1
ATOM 1721 C C . ARG A 1 209 ? -8.516 36.75 3.703 1 97.69 209 ARG A C 1
ATOM 1723 O O . ARG A 1 209 ? -9.438 37.562 3.762 1 97.69 209 ARG A O 1
ATOM 1730 N N . LEU A 1 210 ? -7.938 36.25 4.762 1 98.44 210 LEU A N 1
ATOM 1731 C CA . LEU A 1 210 ? -8.453 36.5 6.105 1 98.44 210 LEU A CA 1
ATOM 1732 C C . LEU A 1 210 ? -7.824 37.719 6.719 1 98.44 210 LEU A C 1
ATOM 1734 O O . LEU A 1 210 ? -8.078 38.062 7.887 1 98.44 210 LEU A O 1
ATOM 1738 N N . GLY A 1 211 ? -6.934 38.438 5.957 1 97.94 211 GLY A N 1
ATOM 1739 C CA . GLY A 1 211 ? -6.371 39.719 6.395 1 97.94 211 GLY A CA 1
ATOM 1740 C C . GLY A 1 211 ? -5.043 39.562 7.113 1 97.94 211 GLY A C 1
ATOM 1741 O O . GLY A 1 211 ? -4.574 40.5 7.762 1 97.94 211 GLY A O 1
ATOM 1742 N N . HIS A 1 212 ? -4.461 38.406 7.035 1 98.38 212 HIS A N 1
ATOM 1743 C CA . HIS A 1 212 ? -3.195 38.188 7.723 1 98.38 212 HIS A CA 1
ATOM 1744 C C . HIS A 1 212 ? -2.033 38.125 6.734 1 98.38 212 HIS A C 1
ATOM 1746 O O . HIS A 1 212 ? -1.777 37.094 6.121 1 98.38 212 HIS A O 1
ATOM 1752 N N . GLN A 1 213 ? -1.232 39.156 6.699 1 97.81 213 GLN A N 1
ATOM 1753 C CA . GLN A 1 213 ? -0.057 39.219 5.836 1 97.81 213 GLN A CA 1
ATOM 1754 C C . GLN A 1 213 ? 1.14 38.531 6.484 1 97.81 213 GLN A C 1
ATOM 1756 O O . GLN A 1 213 ? 2.053 38.094 5.793 1 97.81 213 GLN A O 1
ATOM 1761 N N . LYS A 1 214 ? 1.141 38.562 7.789 1 98.5 214 LYS A N 1
ATOM 1762 C CA . LYS A 1 214 ? 2.148 37.875 8.586 1 98.5 214 LYS A CA 1
ATOM 1763 C C . LYS A 1 214 ? 1.496 36.969 9.625 1 98.5 214 LYS A C 1
ATOM 1765 O O . LYS A 1 214 ? 0.472 37.312 10.211 1 98.5 214 LYS A O 1
ATOM 1770 N N . PHE A 1 215 ? 2.025 35.812 9.82 1 98.88 215 PHE A N 1
ATOM 1771 C CA . PHE A 1 215 ? 1.386 34.875 10.711 1 98.88 215 PHE A CA 1
ATOM 1772 C C . PHE A 1 215 ? 2.373 33.781 11.148 1 98.88 215 PHE A C 1
ATOM 1774 O O . PHE A 1 215 ? 3.479 33.688 10.609 1 98.88 215 PHE A O 1
ATOM 1781 N N . TYR A 1 216 ? 2.047 33.031 12.203 1 98.94 216 TYR A N 1
ATOM 1782 C CA . TYR A 1 216 ? 2.779 31.844 12.664 1 98.94 216 TYR A CA 1
ATOM 1783 C C . TYR A 1 216 ? 2.178 30.578 12.094 1 98.94 216 TYR A C 1
ATOM 1785 O O . TYR A 1 216 ? 1.006 30.547 11.711 1 98.94 216 TYR A O 1
ATOM 1793 N N . ILE A 1 217 ? 3.004 29.516 11.969 1 98.94 217 ILE A N 1
ATOM 1794 C CA . ILE A 1 217 ? 2.535 28.234 11.453 1 98.94 217 ILE A CA 1
ATOM 1795 C C . ILE A 1 217 ? 2.893 27.125 12.445 1 98.94 217 ILE A C 1
ATOM 1797 O O . ILE A 1 217 ? 3.998 27.094 12.984 1 98.94 217 ILE A O 1
ATOM 1801 N N . GLN A 1 218 ? 1.981 26.297 12.734 1 98.94 218 GLN A N 1
ATOM 1802 C CA . GLN A 1 218 ? 2.191 25.016 13.383 1 98.94 218 GLN A CA 1
ATOM 1803 C C . GLN A 1 218 ? 1.696 23.875 12.5 1 98.94 218 GLN A C 1
ATOM 1805 O O . GLN A 1 218 ? 0.628 23.969 11.891 1 98.94 218 GLN A O 1
ATOM 1810 N N . GLY A 1 219 ? 2.473 22.75 12.328 1 98.75 219 GLY A N 1
ATOM 1811 C CA . GLY A 1 219 ? 1.989 21.641 11.539 1 98.75 219 GLY A CA 1
ATOM 1812 C C . GLY A 1 219 ? 2.693 20.328 11.867 1 98.75 219 GLY A C 1
ATOM 1813 O O . GLY A 1 219 ? 3.904 20.312 12.102 1 98.75 219 GLY A O 1
ATOM 1814 N N . GLY A 1 220 ? 1.993 19.25 11.93 1 98.12 220 GLY A N 1
ATOM 1815 C CA . GLY A 1 220 ? 2.516 17.891 11.992 1 98.12 220 GLY A CA 1
ATOM 1816 C C . GLY A 1 220 ? 2.244 17.078 10.734 1 98.12 220 GLY A C 1
ATOM 1817 O O . GLY A 1 220 ? 1.478 17.516 9.875 1 98.12 220 GLY A O 1
ATOM 1818 N N . ASP A 1 221 ? 2.953 15.945 10.562 1 97.88 221 ASP A N 1
ATOM 1819 C CA . ASP A 1 221 ? 2.717 15.047 9.438 1 97.88 221 ASP A CA 1
ATOM 1820 C C . ASP A 1 221 ? 2.736 15.812 8.117 1 97.88 221 ASP A C 1
ATOM 1822 O O . ASP A 1 221 ? 3.703 16.516 7.816 1 97.88 221 ASP A O 1
ATOM 1826 N N . TRP A 1 222 ? 1.643 15.82 7.32 1 98.69 222 TRP A N 1
ATOM 1827 C CA . TRP A 1 222 ? 1.567 16.625 6.105 1 98.69 222 TRP A CA 1
ATOM 1828 C C . TRP A 1 222 ? 1.574 18.125 6.438 1 98.69 222 TRP A C 1
ATOM 1830 O O . TRP A 1 222 ? 2.111 18.922 5.676 1 98.69 222 TRP A O 1
ATOM 1840 N N . GLY A 1 223 ? 0.992 18.453 7.559 1 98.81 223 GLY A N 1
ATOM 1841 C CA . GLY A 1 223 ? 1.071 19.828 8.008 1 98.81 223 GLY A CA 1
ATOM 1842 C C . GLY A 1 223 ? 2.494 20.312 8.219 1 98.81 223 GLY A C 1
ATOM 1843 O O . GLY A 1 223 ? 2.801 21.484 7.992 1 98.81 223 GLY A O 1
ATOM 1844 N N . SER A 1 224 ? 3.307 19.406 8.68 1 98.5 224 SER A N 1
ATOM 1845 C CA . SER A 1 224 ? 4.723 19.734 8.812 1 98.5 224 SER A CA 1
ATOM 1846 C C . SER A 1 224 ? 5.355 20.047 7.461 1 98.5 224 SER A C 1
ATOM 1848 O O . SER A 1 224 ? 6.07 21.031 7.309 1 98.5 224 SER A O 1
ATOM 1850 N N . TYR A 1 225 ? 5.078 19.203 6.453 1 98 225 TYR A N 1
ATOM 1851 C CA . TYR A 1 225 ? 5.629 19.406 5.117 1 98 225 TYR A CA 1
ATOM 1852 C C . TYR A 1 225 ? 5.137 20.719 4.516 1 98 225 TYR A C 1
ATOM 1854 O O . TYR A 1 225 ? 5.922 21.484 3.959 1 98 225 TYR A O 1
ATOM 1862 N N . ILE A 1 226 ? 3.895 20.953 4.637 1 98.81 226 ILE A N 1
ATOM 1863 C CA . ILE A 1 226 ? 3.285 22.156 4.086 1 98.81 226 ILE A CA 1
ATOM 1864 C C . ILE A 1 226 ? 3.84 23.391 4.801 1 98.81 226 ILE A C 1
ATOM 1866 O O . ILE A 1 226 ? 4.23 24.359 4.156 1 98.81 226 ILE A O 1
ATOM 1870 N N . GLY A 1 227 ? 3.906 23.328 6.133 1 98.75 227 GLY A N 1
ATOM 1871 C CA . GLY A 1 227 ? 4.434 24.438 6.91 1 98.75 227 GLY A CA 1
ATOM 1872 C C . GLY A 1 227 ? 5.879 24.766 6.582 1 98.75 227 GLY A C 1
ATOM 1873 O O . GLY A 1 227 ? 6.242 25.938 6.441 1 98.75 227 GLY A O 1
ATOM 1874 N N . GLN A 1 228 ? 6.66 23.734 6.461 1 97.94 228 GLN A N 1
ATOM 1875 C CA . GLN A 1 228 ? 8.062 23.938 6.102 1 97.94 228 GLN A CA 1
ATOM 1876 C C . GLN A 1 228 ? 8.195 24.562 4.715 1 97.94 228 GLN A C 1
ATOM 1878 O O . GLN A 1 228 ? 9.031 25.438 4.496 1 97.94 228 GLN A O 1
ATOM 1883 N N . SER A 1 229 ? 7.375 24.094 3.807 1 97.94 229 SER A N 1
ATOM 1884 C CA . SER A 1 229 ? 7.375 24.656 2.465 1 97.94 229 SER A CA 1
ATOM 1885 C C . SER A 1 229 ? 7.008 26.141 2.494 1 97.94 229 SER A C 1
ATOM 1887 O O . SER A 1 229 ? 7.656 26.969 1.846 1 97.94 229 SER A O 1
ATOM 1889 N N . MET A 1 230 ? 6.031 26.469 3.264 1 98.69 230 MET A N 1
ATOM 1890 C CA . MET A 1 230 ? 5.598 27.859 3.383 1 98.69 230 MET A CA 1
ATOM 1891 C C . MET A 1 230 ? 6.699 28.719 3.998 1 98.69 230 MET A C 1
ATOM 1893 O O . MET A 1 230 ? 6.988 29.812 3.506 1 98.69 230 MET A O 1
ATOM 1897 N N . ALA A 1 231 ? 7.305 28.203 5.059 1 98.75 231 ALA A N 1
ATOM 1898 C CA . ALA A 1 231 ? 8.352 28.938 5.75 1 98.75 231 ALA A CA 1
ATOM 1899 C C . ALA A 1 231 ? 9.562 29.156 4.844 1 98.75 231 ALA A C 1
ATOM 1901 O O . ALA A 1 231 ? 10.281 30.141 4.984 1 98.75 231 ALA A O 1
ATOM 1902 N N . THR A 1 232 ? 9.773 28.234 3.922 1 98.06 232 THR A N 1
ATOM 1903 C CA . THR A 1 232 ? 10.891 28.328 2.982 1 98.06 232 THR A CA 1
ATOM 1904 C C . THR A 1 232 ? 10.547 29.281 1.838 1 98.06 232 THR A C 1
ATOM 1906 O O . THR A 1 232 ? 11.367 30.125 1.462 1 98.06 232 THR A O 1
ATOM 1909 N N . LEU A 1 233 ? 9.359 29.234 1.334 1 97.81 233 LEU A N 1
ATOM 1910 C CA . LEU A 1 233 ? 8.961 29.953 0.127 1 97.81 233 LEU A CA 1
ATOM 1911 C C . LEU A 1 233 ? 8.562 31.375 0.454 1 97.81 233 LEU A C 1
ATOM 1913 O O . LEU A 1 233 ? 8.727 32.281 -0.376 1 97.81 233 LEU A O 1
ATOM 1917 N N . PHE A 1 234 ? 8.047 31.625 1.671 1 97.94 234 PHE A N 1
ATOM 1918 C CA . PHE A 1 234 ? 7.508 32.938 2.041 1 97.94 234 PHE A CA 1
ATOM 1919 C C . PHE A 1 234 ? 8.055 33.375 3.393 1 97.94 234 PHE A C 1
ATOM 1921 O O . PHE A 1 234 ? 7.281 33.688 4.301 1 97.94 234 PHE A O 1
ATOM 1928 N N . PRO A 1 235 ? 9.359 33.5 3.529 1 97.81 235 PRO A N 1
ATOM 1929 C CA . PRO A 1 235 ? 9.961 33.781 4.836 1 97.81 235 PRO A CA 1
ATOM 1930 C C . PRO A 1 235 ? 9.586 35.156 5.379 1 97.81 235 PRO A C 1
ATOM 1932 O O . PRO A 1 235 ? 9.656 35.406 6.59 1 97.81 235 PRO A O 1
ATOM 1935 N N . LYS A 1 236 ? 9.188 36.094 4.539 1 97.81 236 LYS A N 1
ATOM 1936 C CA . LYS A 1 236 ? 8.797 37.406 4.992 1 97.81 236 LYS A CA 1
ATOM 1937 C C . LYS A 1 236 ? 7.395 37.406 5.582 1 97.81 236 LYS A C 1
ATOM 1939 O O . LYS A 1 236 ? 7.031 38.312 6.34 1 97.81 236 LYS A O 1
ATOM 1944 N N . GLU A 1 237 ? 6.613 36.406 5.23 1 98.69 237 GLU A N 1
ATOM 1945 C CA . GLU A 1 237 ? 5.223 36.344 5.676 1 98.69 237 GLU A CA 1
ATOM 1946 C C . GLU A 1 237 ? 5.078 35.406 6.875 1 98.69 237 GLU A C 1
ATOM 1948 O O . GLU A 1 237 ? 4.148 35.562 7.672 1 98.69 237 GLU A O 1
ATOM 1953 N N . VAL A 1 238 ? 5.992 34.469 7.043 1 98.88 238 VAL A N 1
ATOM 1954 C CA . VAL A 1 238 ? 5.949 33.531 8.148 1 98.88 238 VAL A CA 1
ATOM 1955 C C . VAL A 1 238 ? 6.836 34.031 9.289 1 98.88 238 VAL A C 1
ATOM 1957 O O . VAL A 1 238 ? 8.062 34.031 9.172 1 98.88 238 VAL A O 1
ATOM 1960 N N . LEU A 1 239 ? 6.227 34.312 10.422 1 98.75 239 LEU A N 1
ATOM 1961 C CA . LEU A 1 239 ? 6.93 34.938 11.547 1 98.75 239 LEU A CA 1
ATOM 1962 C C . LEU A 1 239 ? 7.641 33.875 12.383 1 98.75 239 LEU A C 1
ATOM 1964 O O . LEU A 1 239 ? 8.578 34.188 13.117 1 98.75 239 LEU A O 1
ATOM 1968 N N . GLY A 1 240 ? 7.199 32.688 12.305 1 98.94 240 GLY A N 1
ATOM 1969 C CA . GLY A 1 240 ? 7.742 31.547 13.031 1 98.94 240 GLY A CA 1
ATOM 1970 C C . GLY A 1 240 ? 7.102 30.234 12.625 1 98.94 240 GLY A C 1
ATOM 1971 O O . GLY A 1 240 ? 5.91 30.188 12.312 1 98.94 240 GLY A O 1
ATOM 1972 N N . TYR A 1 241 ? 7.867 29.172 12.648 1 98.88 241 TYR A N 1
ATOM 1973 C CA . TYR A 1 241 ? 7.41 27.844 12.273 1 98.88 241 TYR A CA 1
ATOM 1974 C C . TYR A 1 241 ? 7.617 26.859 13.414 1 98.88 241 TYR A C 1
ATOM 1976 O O . TYR A 1 241 ? 8.727 26.703 13.922 1 98.88 241 TYR A O 1
ATOM 1984 N N . HIS A 1 242 ? 6.555 26.219 13.891 1 98.94 242 HIS A N 1
ATOM 1985 C CA . HIS A 1 242 ? 6.559 25.156 14.898 1 98.94 242 HIS A CA 1
ATOM 1986 C C . HIS A 1 242 ? 6.09 23.828 14.312 1 98.94 242 HIS A C 1
ATOM 1988 O O . HIS A 1 242 ? 5.137 23.797 13.531 1 98.94 242 HIS A O 1
ATOM 1994 N N . THR A 1 243 ? 6.781 22.719 14.688 1 98.88 243 THR A N 1
ATOM 1995 C CA . THR A 1 243 ? 6.344 21.438 14.141 1 98.88 243 THR A CA 1
ATOM 1996 C C . THR A 1 243 ? 6.602 20.297 15.133 1 98.88 243 THR A C 1
ATOM 1998 O O . THR A 1 243 ? 7.523 20.391 15.945 1 98.88 243 THR A O 1
ATOM 2001 N N . ASN A 1 244 ? 5.707 19.344 15.117 1 98.81 244 ASN A N 1
ATOM 2002 C CA . ASN A 1 244 ? 5.891 18.141 15.906 1 98.81 244 ASN A CA 1
ATOM 2003 C C . ASN A 1 244 ? 6.352 16.969 15.047 1 98.81 244 ASN A C 1
ATOM 2005 O O . ASN A 1 244 ? 6.262 15.812 15.461 1 98.81 244 ASN A O 1
ATOM 2009 N N . LEU A 1 245 ? 6.777 17.219 13.828 1 98.25 245 LEU A N 1
ATOM 2010 C CA . LEU A 1 245 ? 7.5 16.297 12.953 1 98.25 245 LEU A CA 1
ATOM 2011 C C . LEU A 1 245 ? 8.523 17.047 12.109 1 98.25 245 LEU A C 1
ATOM 2013 O O . LEU A 1 245 ? 8.25 17.406 10.961 1 98.25 245 LEU A O 1
ATOM 2017 N N . ALA A 1 246 ? 9.664 17.25 12.648 1 96.81 246 ALA A N 1
ATOM 2018 C CA . ALA A 1 246 ? 10.734 17.969 11.969 1 96.81 246 ALA A CA 1
ATOM 2019 C C . ALA A 1 246 ? 11.625 17.016 11.18 1 96.81 246 ALA A C 1
ATOM 2021 O O . ALA A 1 246 ? 12.102 16.016 11.711 1 96.81 246 ALA A O 1
ATOM 2022 N N . VAL A 1 247 ? 11.773 17.297 9.922 1 94.19 247 VAL A N 1
ATOM 2023 C CA . VAL A 1 247 ? 12.586 16.438 9.07 1 94.19 247 VAL A CA 1
ATOM 2024 C C . VAL A 1 247 ? 13.477 17.281 8.164 1 94.19 247 VAL A C 1
ATOM 2026 O O . VAL A 1 247 ? 13 18.219 7.512 1 94.19 247 VAL A O 1
ATOM 2029 N N . ALA A 1 248 ? 14.727 17.016 8.172 1 94.44 248 ALA A N 1
ATOM 2030 C CA . ALA A 1 248 ? 15.688 17.594 7.238 1 94.44 248 ALA A CA 1
ATOM 2031 C C . ALA A 1 248 ? 16.141 16.562 6.203 1 94.44 248 ALA A C 1
ATOM 2033 O O . ALA A 1 248 ? 16.625 15.492 6.555 1 94.44 248 ALA A O 1
ATOM 2034 N N . LEU A 1 249 ? 15.953 16.891 4.988 1 89.94 249 LEU A N 1
ATOM 2035 C CA . LEU A 1 249 ? 16.312 15.969 3.91 1 89.94 249 LEU A CA 1
ATOM 2036 C C . LEU A 1 249 ? 17.406 16.562 3.027 1 89.94 249 LEU A C 1
ATOM 2038 O O . LEU A 1 249 ? 17.375 16.391 1.806 1 89.94 249 LEU A O 1
ATOM 2042 N N . THR A 1 250 ? 18.297 17.281 3.58 1 89 250 THR A N 1
ATOM 2043 C CA . THR A 1 250 ? 19.422 17.859 2.857 1 89 250 THR A CA 1
ATOM 2044 C C . THR A 1 250 ? 20.547 16.828 2.713 1 89 250 THR A C 1
ATOM 2046 O O . THR A 1 250 ? 20.625 15.875 3.484 1 89 250 THR A O 1
ATOM 2049 N N . PRO A 1 251 ? 21.406 17 1.703 1 86.19 251 PRO A N 1
ATOM 2050 C CA . PRO A 1 251 ? 22.562 16.125 1.6 1 86.19 251 PRO A CA 1
ATOM 2051 C C . PRO A 1 251 ? 23.406 16.094 2.877 1 86.19 251 PRO A C 1
ATOM 2053 O O . PRO A 1 251 ? 23.891 15.031 3.273 1 86.19 251 PRO A O 1
ATOM 2056 N N . LYS A 1 252 ? 23.562 17.219 3.539 1 91 252 LYS A N 1
ATOM 2057 C CA . LYS A 1 252 ? 24.312 17.297 4.789 1 91 252 LYS A CA 1
ATOM 2058 C C . LYS A 1 252 ? 23.625 16.5 5.895 1 91 252 LYS A C 1
ATOM 2060 O O . LYS A 1 252 ? 24.281 15.867 6.723 1 91 252 LYS A O 1
ATOM 2065 N N . ALA A 1 253 ? 22.281 16.609 5.938 1 92.5 253 ALA A N 1
ATOM 2066 C CA . ALA A 1 253 ? 21.531 15.844 6.914 1 92.5 253 ALA A CA 1
ATOM 2067 C C . ALA A 1 253 ? 21.781 14.344 6.75 1 92.5 253 ALA A C 1
ATOM 2069 O O . ALA A 1 253 ? 21.969 13.633 7.738 1 92.5 253 ALA A O 1
ATOM 2070 N N . PHE A 1 254 ? 21.828 13.938 5.531 1 87.88 254 PHE A N 1
ATOM 2071 C CA . PHE A 1 254 ? 22.094 12.531 5.246 1 87.88 254 PHE A CA 1
ATOM 2072 C C . PHE A 1 254 ? 23.5 12.141 5.672 1 87.88 254 PHE A C 1
ATOM 2074 O O . PHE A 1 254 ? 23.703 11.086 6.285 1 87.88 254 PHE A O 1
ATOM 2081 N N . ALA A 1 255 ? 24.469 12.961 5.32 1 87.19 255 ALA A N 1
ATOM 2082 C CA . ALA A 1 255 ? 25.859 12.711 5.684 1 87.19 255 ALA A CA 1
ATOM 2083 C C . ALA A 1 255 ? 26.031 12.609 7.195 1 87.19 255 ALA A C 1
ATOM 2085 O O . ALA A 1 255 ? 26.703 11.711 7.691 1 87.19 255 ALA A O 1
ATOM 2086 N N . LEU A 1 256 ? 25.375 13.484 7.887 1 93.56 256 LEU A N 1
ATOM 2087 C CA . LEU A 1 256 ? 25.469 13.484 9.344 1 93.56 256 LEU A CA 1
ATOM 2088 C C . LEU A 1 256 ? 24.797 12.242 9.93 1 93.56 256 LEU A C 1
ATOM 2090 O O . LEU A 1 256 ? 25.281 11.664 10.891 1 93.56 256 LEU A O 1
ATOM 2094 N N . THR A 1 257 ? 23.656 11.922 9.391 1 91.88 257 THR A N 1
ATOM 2095 C CA . THR A 1 257 ? 22.953 10.727 9.844 1 91.88 257 THR A CA 1
ATOM 2096 C C . THR A 1 257 ? 23.844 9.492 9.68 1 91.88 257 THR A C 1
ATOM 2098 O O . THR A 1 257 ? 23.906 8.648 10.578 1 91.88 257 THR A O 1
ATOM 2101 N N . LEU A 1 258 ? 24.531 9.398 8.539 1 89 258 LEU A N 1
ATOM 2102 C CA . LEU A 1 258 ? 25.422 8.266 8.289 1 89 258 LEU A CA 1
ATOM 2103 C C . LEU A 1 258 ? 26.625 8.289 9.227 1 89 258 LEU A C 1
ATOM 2105 O O . LEU A 1 258 ? 27.062 7.242 9.695 1 89 258 LEU A O 1
ATOM 2109 N N . MET A 1 259 ? 27.156 9.43 9.461 1 91.25 259 MET A N 1
ATOM 2110 C CA . MET A 1 259 ? 28.25 9.578 10.414 1 91.25 259 MET A CA 1
ATOM 2111 C C . MET A 1 259 ? 27.844 9.07 11.797 1 91.25 259 MET A C 1
ATOM 2113 O O . MET A 1 259 ? 28.641 8.414 12.477 1 91.25 259 MET A O 1
ATOM 2117 N N . GLY A 1 260 ? 26.625 9.406 12.195 1 94.19 260 GLY A N 1
ATOM 2118 C CA . GLY A 1 260 ? 26.125 8.977 13.492 1 94.19 260 GLY A CA 1
ATOM 2119 C C . GLY A 1 260 ? 25.938 7.473 13.586 1 94.19 260 GLY A C 1
ATOM 2120 O O . GLY A 1 260 ? 25.922 6.91 14.688 1 94.19 260 GLY A O 1
ATOM 2121 N N . ALA A 1 261 ? 25.734 6.844 12.406 1 89.62 261 ALA A N 1
ATOM 2122 C CA . ALA A 1 261 ? 25.609 5.387 12.414 1 89.62 261 ALA A CA 1
ATOM 2123 C C . ALA A 1 261 ? 26.922 4.73 12.875 1 89.62 261 ALA A C 1
ATOM 2125 O O . ALA A 1 261 ? 26.891 3.688 13.531 1 89.62 261 ALA A O 1
ATOM 2126 N N . ALA A 1 262 ? 28.031 5.32 12.555 1 91.62 262 ALA A N 1
ATOM 2127 C CA . ALA A 1 262 ? 29.344 4.82 12.953 1 91.62 262 ALA A CA 1
ATOM 2128 C C . ALA A 1 262 ? 29.703 5.262 14.367 1 91.62 262 ALA A C 1
ATOM 2130 O O . ALA A 1 262 ? 30.297 4.504 15.133 1 91.62 262 ALA A O 1
ATOM 2131 N N . PHE A 1 263 ? 29.328 6.512 14.727 1 95.88 263 PHE A N 1
ATOM 2132 C CA . PHE A 1 263 ? 29.641 7.086 16.031 1 95.88 263 PHE A CA 1
ATOM 2133 C C . PHE A 1 263 ? 28.547 8.031 16.484 1 95.88 263 PHE A C 1
ATOM 2135 O O . PHE A 1 263 ? 28.703 9.25 16.422 1 95.88 263 PHE A O 1
ATOM 2142 N N . PRO A 1 264 ? 27.484 7.512 17.156 1 96.38 264 PRO A N 1
ATOM 2143 C CA . PRO A 1 264 ? 26.281 8.266 17.484 1 96.38 264 PRO A CA 1
ATOM 2144 C C . PRO A 1 264 ? 26.562 9.5 18.328 1 96.38 264 PRO A C 1
ATOM 2146 O O . PRO A 1 264 ? 25.984 10.562 18.094 1 96.38 264 PRO A O 1
ATOM 2149 N N . PRO A 1 265 ? 27.484 9.57 19.234 1 96.5 265 PRO A N 1
ATOM 2150 C CA . PRO A 1 265 ? 27.703 10.742 20.094 1 96.5 265 PRO A CA 1
ATOM 2151 C C . PRO A 1 265 ? 28.125 11.977 19.312 1 96.5 265 PRO A C 1
ATOM 2153 O O . PRO A 1 265 ? 28.031 13.094 19.812 1 96.5 265 PRO A O 1
ATOM 2156 N N . ALA A 1 266 ? 28.547 11.789 18.109 1 96.25 266 ALA A N 1
ATOM 2157 C CA . ALA A 1 266 ? 28.984 12.906 17.281 1 96.25 266 ALA A CA 1
ATOM 2158 C C . ALA A 1 266 ? 27.781 13.695 16.766 1 96.25 266 ALA A C 1
ATOM 2160 O O . ALA A 1 266 ? 27.922 14.836 16.312 1 96.25 266 ALA A O 1
ATOM 2161 N N . VAL A 1 267 ? 26.609 13.078 16.844 1 96.88 267 VAL A N 1
ATOM 2162 C CA . VAL A 1 267 ? 25.516 13.695 16.109 1 96.88 267 VAL A CA 1
ATOM 2163 C C . VAL A 1 267 ? 24.297 13.836 17.016 1 96.88 267 VAL A C 1
ATOM 2165 O O . VAL A 1 267 ? 23.422 14.672 16.766 1 96.88 267 VAL A O 1
ATOM 2168 N N . VAL A 1 268 ? 24.203 13 18.031 1 98.06 268 VAL A N 1
ATOM 2169 C CA . VAL A 1 268 ? 23 12.977 18.844 1 98.06 268 VAL A CA 1
ATOM 2170 C C . VAL A 1 268 ? 23.375 12.75 20.312 1 98.06 268 VAL A C 1
ATOM 2172 O O . VAL A 1 268 ? 24.328 12.023 20.609 1 98.06 268 VAL A O 1
ATOM 2175 N N . ASP A 1 269 ? 22.641 13.383 21.219 1 97.25 269 ASP A N 1
ATOM 2176 C CA . ASP A 1 269 ? 22.766 13.133 22.656 1 97.25 269 ASP A CA 1
ATOM 2177 C C . ASP A 1 269 ? 22.609 11.648 22.969 1 97.25 269 ASP A C 1
ATOM 2179 O O . ASP A 1 269 ? 21.672 11.008 22.5 1 97.25 269 ASP A O 1
ATOM 2183 N N . PRO A 1 270 ? 23.484 11.125 23.766 1 96.69 270 PRO A N 1
ATOM 2184 C CA . PRO A 1 270 ? 23.422 9.703 24.078 1 96.69 270 PRO A CA 1
ATOM 2185 C C . PRO A 1 270 ? 22.062 9.289 24.641 1 96.69 270 PRO A C 1
ATOM 2187 O O . PRO A 1 270 ? 21.609 8.164 24.406 1 96.69 270 PRO A O 1
ATOM 2190 N N . LEU A 1 271 ? 21.438 10.172 25.266 1 96.44 271 LEU A N 1
ATOM 2191 C CA . LEU A 1 271 ? 20.141 9.883 25.859 1 96.44 271 LEU A CA 1
ATOM 2192 C C . LEU A 1 271 ? 19.078 9.664 24.781 1 96.44 271 LEU A C 1
ATOM 2194 O O . LEU A 1 271 ? 18.062 9.016 25.031 1 96.44 271 LEU A O 1
ATOM 2198 N N . LEU A 1 272 ? 19.328 10.195 23.609 1 98.06 272 LEU A N 1
ATOM 2199 C CA . LEU A 1 272 ? 18.344 10.148 22.531 1 98.06 272 LEU A CA 1
ATOM 2200 C C . LEU A 1 272 ? 18.844 9.305 21.375 1 98.06 272 LEU A C 1
ATOM 2202 O O . LEU A 1 272 ? 18.219 9.25 20.312 1 98.06 272 LEU A O 1
ATOM 2206 N N . ALA A 1 273 ? 19.969 8.641 21.594 1 97.38 273 ALA A N 1
ATOM 2207 C CA . ALA A 1 273 ? 20.625 7.906 20.516 1 97.38 273 ALA A CA 1
ATOM 2208 C C . ALA A 1 273 ? 19.75 6.758 20.016 1 97.38 273 ALA A C 1
ATOM 2210 O O . ALA A 1 273 ? 19.766 6.426 18.828 1 97.38 273 ALA A O 1
ATOM 2211 N N . ASP A 1 274 ? 19.016 6.148 20.906 1 96.31 274 ASP A N 1
ATOM 2212 C CA . ASP A 1 274 ? 18.172 5 20.562 1 96.31 274 ASP A CA 1
ATOM 2213 C C . ASP A 1 274 ? 17.016 5.406 19.656 1 96.31 274 ASP A C 1
ATOM 2215 O O . ASP A 1 274 ? 16.359 4.555 19.062 1 96.31 274 ASP A O 1
ATOM 2219 N N . ARG A 1 275 ? 16.797 6.711 19.469 1 97.31 275 ARG A N 1
ATOM 2220 C CA . ARG A 1 275 ? 15.719 7.191 18.609 1 97.31 275 ARG A CA 1
ATOM 2221 C C . ARG A 1 275 ? 16.172 7.289 17.156 1 97.31 275 ARG A C 1
ATOM 2223 O O . ARG A 1 275 ? 15.359 7.457 16.25 1 97.31 275 ARG A O 1
ATOM 2230 N N . MET A 1 276 ? 17.531 7.051 17.031 1 96.38 276 MET A N 1
ATOM 2231 C CA . MET A 1 276 ? 18.047 7.195 15.68 1 96.38 276 MET A CA 1
ATOM 2232 C C . MET A 1 276 ? 18.844 5.965 15.266 1 96.38 276 MET A C 1
ATOM 2234 O O . MET A 1 276 ? 18.938 5.648 14.078 1 96.38 276 MET A O 1
ATOM 2238 N N . TYR A 1 277 ? 19.469 5.344 16.344 1 94.75 277 TYR A N 1
ATOM 2239 C CA . TYR A 1 277 ? 20.406 4.258 16.062 1 94.75 277 TYR A CA 1
ATOM 2240 C C . TYR A 1 277 ? 20.078 3.021 16.891 1 94.75 277 TYR A C 1
ATOM 2242 O O . TYR A 1 277 ? 19.578 3.135 18.016 1 94.75 277 TYR A O 1
ATOM 2250 N N . PRO A 1 278 ? 20.359 1.743 16.328 1 94.56 278 PRO A N 1
ATOM 2251 C CA . PRO A 1 278 ? 20.953 1.49 15.016 1 94.56 278 PRO A CA 1
ATOM 2252 C C . PRO A 1 278 ? 20.016 1.848 13.859 1 94.56 278 PRO A C 1
ATOM 2254 O O . PRO A 1 278 ? 18.812 1.636 13.953 1 94.56 278 PRO A O 1
ATOM 2257 N N . LEU A 1 279 ? 20.531 2.354 12.758 1 90.31 279 LEU A N 1
ATOM 2258 C CA . LEU A 1 279 ? 19.766 2.844 11.633 1 90.31 279 LEU A CA 1
ATOM 2259 C C . LEU A 1 279 ? 18.828 1.757 11.094 1 90.31 279 LEU A C 1
ATOM 2261 O O . LEU A 1 279 ? 17.672 2.027 10.773 1 90.31 279 LEU A O 1
ATOM 2265 N N . LEU A 1 280 ? 19.328 0.538 11.07 1 85.81 280 LEU A N 1
ATOM 2266 C CA . LEU A 1 280 ? 18.578 -0.57 10.484 1 85.81 280 LEU A CA 1
ATOM 2267 C C . LEU A 1 280 ? 17.266 -0.803 11.242 1 85.81 280 LEU A C 1
ATOM 2269 O O . LEU A 1 280 ? 16.234 -1.091 10.625 1 85.81 280 LEU A O 1
ATOM 2273 N N . HIS A 1 281 ? 17.328 -0.693 12.508 1 89.31 281 HIS A N 1
ATOM 2274 C CA . HIS A 1 281 ? 16.141 -0.894 13.336 1 89.31 281 HIS A CA 1
ATOM 2275 C C . HIS A 1 281 ? 15.047 0.105 12.984 1 89.31 281 HIS A C 1
ATOM 2277 O O . HIS A 1 281 ? 13.883 -0.273 12.836 1 89.31 281 HIS A O 1
ATOM 2283 N N . HIS A 1 282 ? 15.344 1.321 12.828 1 90.44 282 HIS A N 1
ATOM 2284 C CA . HIS A 1 282 ? 14.375 2.377 12.555 1 90.44 282 HIS A CA 1
ATOM 2285 C C . HIS A 1 282 ? 13.914 2.334 11.102 1 90.44 282 HIS A C 1
ATOM 2287 O O . HIS A 1 282 ? 12.742 2.6 10.812 1 90.44 282 HIS A O 1
ATOM 2293 N N . ILE A 1 283 ? 14.812 1.971 10.258 1 87.75 283 ILE A N 1
ATOM 2294 C CA . ILE A 1 283 ? 14.469 1.851 8.852 1 87.75 283 ILE A CA 1
ATOM 2295 C C . ILE A 1 283 ? 13.477 0.704 8.656 1 87.75 283 ILE A C 1
ATOM 2297 O O . ILE A 1 283 ? 12.492 0.839 7.926 1 87.75 283 ILE A O 1
ATOM 2301 N N . LEU A 1 284 ? 13.703 -0.413 9.312 1 88.62 284 LEU A N 1
ATOM 2302 C CA . LEU A 1 284 ? 12.812 -1.559 9.219 1 88.62 284 LEU A CA 1
ATOM 2303 C C . LEU A 1 284 ? 11.422 -1.212 9.758 1 88.62 284 LEU A C 1
ATOM 2305 O O . LEU A 1 284 ? 10.414 -1.635 9.195 1 88.62 284 LEU A O 1
ATOM 2309 N N . TRP A 1 285 ? 11.391 -0.488 10.797 1 92.19 285 TRP A N 1
ATOM 2310 C CA . TRP A 1 285 ? 10.102 -0.062 11.32 1 92.19 285 TRP A CA 1
ATOM 2311 C C . TRP A 1 285 ? 9.367 0.82 10.32 1 92.19 285 TRP A C 1
ATOM 2313 O O . TRP A 1 285 ? 8.164 0.658 10.102 1 92.19 285 TRP A O 1
ATOM 2323 N N . LEU A 1 286 ? 10.102 1.754 9.75 1 91.88 286 LEU A N 1
ATOM 2324 C CA . LEU A 1 286 ? 9.492 2.637 8.758 1 91.88 286 LEU A CA 1
ATOM 2325 C C . LEU A 1 286 ? 8.945 1.839 7.574 1 91.88 286 LEU A C 1
ATOM 2327 O O . LEU A 1 286 ? 7.828 2.08 7.117 1 91.88 286 LEU A O 1
ATOM 2331 N N . ILE A 1 287 ? 9.688 0.89 7.125 1 90.5 287 ILE A N 1
ATOM 2332 C CA . ILE A 1 287 ? 9.258 0.064 6 1 90.5 287 ILE A CA 1
ATOM 2333 C C . ILE A 1 287 ? 7.977 -0.68 6.363 1 90.5 287 ILE A C 1
ATOM 2335 O O . ILE A 1 287 ? 7.051 -0.765 5.555 1 90.5 287 ILE A O 1
ATOM 2339 N N . THR A 1 288 ? 7.918 -1.153 7.539 1 93.38 288 THR A N 1
ATOM 2340 C CA . THR A 1 288 ? 6.766 -1.922 7.996 1 93.38 288 THR A CA 1
ATOM 2341 C C . THR A 1 288 ? 5.523 -1.041 8.07 1 93.38 288 THR A C 1
ATOM 2343 O O . THR A 1 288 ? 4.406 -1.51 7.832 1 93.38 288 THR A O 1
ATOM 2346 N N . GLU A 1 289 ? 5.766 0.249 8.289 1 95.44 289 GLU A N 1
ATOM 2347 C CA . GLU A 1 289 ? 4.625 1.099 8.609 1 95.44 289 GLU A CA 1
ATOM 2348 C C . GLU A 1 289 ? 4.301 2.047 7.461 1 95.44 289 GLU A C 1
ATOM 2350 O O . GLU A 1 289 ? 3.439 2.922 7.59 1 95.44 289 GLU A O 1
ATOM 2355 N N . THR A 1 290 ? 4.938 1.858 6.262 1 95.19 290 THR A N 1
ATOM 2356 C CA . THR A 1 290 ? 4.719 2.857 5.223 1 95.19 290 THR A CA 1
ATOM 2357 C C . THR A 1 290 ? 4.168 2.209 3.957 1 95.19 290 THR A C 1
ATOM 2359 O O . THR A 1 290 ? 4.23 2.795 2.873 1 95.19 290 THR A O 1
ATOM 2362 N N . GLY A 1 291 ? 3.633 0.996 4.074 1 95.44 291 GLY A N 1
ATOM 2363 C CA . GLY A 1 291 ? 2.965 0.385 2.938 1 95.44 291 GLY A CA 1
ATOM 2364 C C . GLY A 1 291 ? 1.824 1.225 2.395 1 95.44 291 GLY A C 1
ATOM 2365 O O . GLY A 1 291 ? 1.65 1.334 1.179 1 95.44 291 GLY A O 1
ATOM 2366 N N . TYR A 1 292 ? 1.07 1.81 3.312 1 97.31 292 TYR A N 1
ATOM 2367 C CA . TYR A 1 292 ? -0.031 2.676 2.906 1 97.31 292 TYR A CA 1
ATOM 2368 C C . TYR A 1 292 ? 0.48 3.867 2.105 1 97.31 292 TYR A C 1
ATOM 2370 O O . TYR A 1 292 ? -0.125 4.254 1.102 1 97.31 292 TYR A O 1
ATOM 2378 N N . MET A 1 293 ? 1.555 4.445 2.568 1 97.06 293 MET A N 1
ATOM 2379 C CA . MET A 1 293 ? 2.135 5.613 1.915 1 97.06 293 MET A CA 1
ATOM 2380 C C . MET A 1 293 ? 2.541 5.289 0.481 1 97.06 293 MET A C 1
ATOM 2382 O O . MET A 1 293 ? 2.252 6.059 -0.438 1 97.06 293 MET A O 1
ATOM 2386 N N . HIS A 1 294 ? 3.166 4.125 0.291 1 96.12 294 HIS A N 1
ATOM 2387 C CA . HIS A 1 294 ? 3.59 3.709 -1.04 1 96.12 294 HIS A CA 1
ATOM 2388 C C . HIS A 1 294 ? 2.393 3.51 -1.964 1 96.12 294 HIS A C 1
ATOM 2390 O O . HIS A 1 294 ? 2.4 3.971 -3.107 1 96.12 294 HIS A O 1
ATOM 2396 N N . LEU A 1 295 ? 1.428 2.84 -1.474 1 97.88 295 LEU A N 1
ATOM 2397 C CA . LEU A 1 295 ? 0.251 2.586 -2.297 1 97.88 295 LEU A CA 1
ATOM 2398 C C . LEU A 1 295 ? -0.469 3.887 -2.635 1 97.88 295 LEU A C 1
ATOM 2400 O O . LEU A 1 295 ? -0.822 4.125 -3.791 1 97.88 295 LEU A O 1
ATOM 2404 N N . GLN A 1 296 ? -0.637 4.75 -1.657 1 98.31 296 GLN A N 1
ATOM 2405 C CA . GLN A 1 296 ? -1.329 6.016 -1.874 1 98.31 296 GLN A CA 1
ATOM 2406 C C . GLN A 1 296 ? -0.53 6.926 -2.801 1 98.31 296 GLN A C 1
ATOM 2408 O O . GLN A 1 296 ? -1.104 7.738 -3.531 1 98.31 296 GLN A O 1
ATOM 2413 N N . SER A 1 297 ? 0.812 6.754 -2.848 1 97.62 297 SER A N 1
ATOM 2414 C CA . SER A 1 297 ? 1.662 7.59 -3.691 1 97.62 297 SER A CA 1
ATOM 2415 C C . SER A 1 297 ? 1.604 7.145 -5.148 1 97.62 297 SER A C 1
ATOM 2417 O O . SER A 1 297 ? 2.064 7.859 -6.039 1 97.62 297 SER A O 1
ATOM 2419 N N . THR A 1 298 ? 0.973 5.953 -5.391 1 96.56 298 THR A N 1
ATOM 2420 C CA . THR A 1 298 ? 1.079 5.406 -6.738 1 96.56 298 THR A CA 1
ATOM 2421 C C . THR A 1 298 ? -0.303 5.098 -7.309 1 96.56 298 THR A C 1
ATOM 2423 O O . THR A 1 298 ? -0.586 5.41 -8.469 1 96.56 298 THR A O 1
ATOM 2426 N N . LYS A 1 299 ? -1.138 4.48 -6.461 1 97.81 299 LYS A N 1
ATOM 2427 C CA . LYS A 1 299 ? -2.471 4.094 -6.914 1 97.81 299 LYS A CA 1
ATOM 2428 C C . LYS A 1 299 ? -3.533 4.484 -5.895 1 97.81 299 LYS A C 1
ATOM 2430 O O . LYS A 1 299 ? -4.336 3.646 -5.477 1 97.81 299 LYS A O 1
ATOM 2435 N N . PRO A 1 300 ? -3.672 5.699 -5.586 1 98.25 300 PRO A N 1
ATOM 2436 C CA . PRO A 1 300 ? -4.621 6.109 -4.551 1 98.25 300 PRO A CA 1
ATOM 2437 C C . PRO A 1 300 ? -6.07 5.824 -4.93 1 98.25 300 PRO A C 1
ATOM 2439 O O . PRO A 1 300 ? -6.887 5.484 -4.07 1 98.25 300 PRO A O 1
ATOM 2442 N N . ASP A 1 301 ? -6.383 5.895 -6.215 1 98.06 301 ASP A N 1
ATOM 2443 C CA . ASP A 1 301 ? -7.781 5.852 -6.625 1 98.06 301 ASP A CA 1
ATOM 2444 C C . ASP A 1 301 ? -8.352 4.438 -6.496 1 98.06 301 ASP A C 1
ATOM 2446 O O . ASP A 1 301 ? -9.523 4.262 -6.16 1 98.06 301 ASP A O 1
ATOM 2450 N N . SER A 1 302 ? -7.52 3.428 -6.777 1 97.38 302 SER A N 1
ATOM 2451 C CA . SER A 1 302 ? -7.988 2.057 -6.613 1 97.38 302 SER A CA 1
ATOM 2452 C C . SER A 1 302 ? -8.352 1.766 -5.16 1 97.38 302 SER A C 1
ATOM 2454 O O . SER A 1 302 ? -9.391 1.17 -4.883 1 97.38 302 SER A O 1
ATOM 2456 N N . LEU A 1 303 ? -7.5 2.186 -4.273 1 97.31 303 LEU A N 1
ATOM 2457 C CA . LEU A 1 303 ? -7.723 2.021 -2.84 1 97.31 303 LEU A CA 1
ATOM 2458 C C . LEU A 1 303 ? -8.961 2.787 -2.393 1 97.31 303 LEU A C 1
ATOM 2460 O O . LEU A 1 303 ? -9.734 2.299 -1.563 1 97.31 303 LEU A O 1
ATOM 2464 N N . GLY A 1 304 ? -9.125 3.936 -2.967 1 97.94 304 GLY A N 1
ATOM 2465 C CA . GLY A 1 304 ? -10.203 4.828 -2.568 1 97.94 304 GLY A CA 1
ATOM 2466 C C . GLY A 1 304 ? -11.578 4.254 -2.824 1 97.94 304 GLY A C 1
ATOM 2467 O O . GLY A 1 304 ? -12.523 4.52 -2.072 1 97.94 304 GLY A O 1
ATOM 2468 N N . VAL A 1 305 ? -11.75 3.441 -3.877 1 97.94 305 VAL A N 1
ATOM 2469 C CA . VAL A 1 305 ? -13.055 2.873 -4.207 1 97.94 305 VAL A CA 1
ATOM 2470 C C . VAL A 1 305 ? -13.539 1.989 -3.061 1 97.94 305 VAL A C 1
ATOM 2472 O O . VAL A 1 305 ? -14.695 2.09 -2.639 1 97.94 305 VAL A O 1
ATOM 2475 N N . ALA A 1 306 ? -12.641 1.202 -2.529 1 97.19 306 ALA A N 1
ATOM 2476 C CA . ALA A 1 306 ? -13.008 0.285 -1.453 1 97.19 306 ALA A CA 1
ATOM 2477 C C . ALA A 1 306 ? -13.281 1.043 -0.157 1 97.19 306 ALA A C 1
ATOM 2479 O O . ALA A 1 306 ? -14.281 0.782 0.521 1 97.19 306 ALA A O 1
ATOM 2480 N N . MET A 1 307 ? -12.445 2.018 0.131 1 97.56 307 MET A N 1
ATOM 2481 C CA . MET A 1 307 ? -12.531 2.752 1.391 1 97.56 307 MET A CA 1
ATOM 2482 C C . MET A 1 307 ? -13.766 3.646 1.418 1 97.56 307 MET A C 1
ATOM 2484 O O . MET A 1 307 ? -14.32 3.91 2.486 1 97.56 307 MET A O 1
ATOM 2488 N N . THR A 1 308 ? -14.164 4.062 0.255 1 97.25 308 THR A N 1
ATOM 2489 C CA . THR A 1 308 ? -15.375 4.867 0.129 1 97.25 308 THR A CA 1
ATOM 2490 C C . THR A 1 308 ? -16.609 4.027 0.414 1 97.25 308 THR A C 1
ATOM 2492 O O . THR A 1 308 ? -17.578 4.512 1.015 1 97.25 308 THR A O 1
ATOM 2495 N N . ASP A 1 309 ? -16.531 2.811 0.082 1 96.81 309 ASP A N 1
ATOM 2496 C CA . ASP A 1 309 ? -17.703 1.945 0.042 1 96.81 309 ASP A CA 1
ATOM 2497 C C . ASP A 1 309 ? -17.859 1.167 1.347 1 96.81 309 ASP A C 1
ATOM 2499 O O . ASP A 1 309 ? -18.969 0.805 1.731 1 96.81 309 ASP A O 1
ATOM 2503 N N . SER A 1 310 ? -16.797 0.824 2.027 1 98 310 SER A N 1
ATOM 2504 C CA . SER A 1 310 ? -16.797 -0.068 3.184 1 98 310 SER A CA 1
ATOM 2505 C C . SER A 1 310 ? -16.422 0.683 4.461 1 98 310 SER A C 1
ATOM 2507 O O . SER A 1 310 ? -15.242 0.942 4.715 1 98 310 SER A O 1
ATOM 2509 N N . PRO A 1 311 ? -17.453 0.973 5.328 1 98.06 311 PRO A N 1
ATOM 2510 C CA . PRO A 1 311 ? -17.094 1.611 6.598 1 98.06 311 PRO A CA 1
ATOM 2511 C C . PRO A 1 311 ? -16.188 0.737 7.465 1 98.06 311 PRO A C 1
ATOM 2513 O O . PRO A 1 311 ? -15.305 1.249 8.156 1 98.06 311 PRO A O 1
ATOM 2516 N N . GLY A 1 312 ? -16.453 -0.598 7.41 1 98.19 312 GLY A N 1
ATOM 2517 C CA . GLY A 1 312 ? -15.547 -1.483 8.133 1 98.19 312 GLY A CA 1
ATOM 2518 C C . GLY A 1 312 ? -14.109 -1.404 7.641 1 98.19 312 GLY A C 1
ATOM 2519 O O . GLY A 1 312 ? -13.18 -1.375 8.445 1 98.19 312 GLY A O 1
ATOM 2520 N N . GLY A 1 313 ? -13.961 -1.384 6.336 1 98.25 313 GLY A N 1
ATOM 2521 C CA . GLY A 1 313 ? -12.641 -1.226 5.746 1 98.25 313 GLY A CA 1
ATOM 2522 C C . GLY A 1 313 ? -11.984 0.099 6.094 1 98.25 313 GLY A C 1
ATOM 2523 O O . GLY A 1 313 ? -10.805 0.14 6.449 1 98.25 313 GLY A O 1
ATOM 2524 N N . LEU A 1 314 ? -12.758 1.174 6.008 1 98.38 314 LEU A N 1
ATOM 2525 C CA . LEU A 1 314 ? -12.266 2.502 6.352 1 98.38 314 LEU A CA 1
ATOM 2526 C C . LEU A 1 314 ? -11.789 2.547 7.801 1 98.38 314 LEU A C 1
ATOM 2528 O O . LEU A 1 314 ? -10.695 3.045 8.086 1 98.38 314 LEU A O 1
ATOM 2532 N N . MET A 1 315 ? -12.594 2.027 8.656 1 98.62 315 MET A N 1
ATOM 2533 C CA . MET A 1 315 ? -12.281 2.033 10.086 1 98.62 315 MET A CA 1
ATOM 2534 C C . MET A 1 315 ? -11.016 1.223 10.367 1 98.62 315 MET A C 1
ATOM 2536 O O . MET A 1 315 ? -10.125 1.687 11.078 1 98.62 315 MET A O 1
ATOM 2540 N N . ALA A 1 316 ? -10.938 0.031 9.812 1 98.56 316 ALA A N 1
ATOM 2541 C CA . ALA A 1 316 ? -9.781 -0.828 10.039 1 98.56 316 ALA A CA 1
ATOM 2542 C C . ALA A 1 316 ? -8.5 -0.161 9.539 1 98.56 316 ALA A C 1
ATOM 2544 O O . ALA A 1 316 ? -7.461 -0.22 10.203 1 98.56 316 ALA A O 1
ATOM 2545 N N . TYR A 1 317 ? -8.594 0.47 8.383 1 98.44 317 TYR A N 1
ATOM 2546 C CA . TYR A 1 317 ? -7.453 1.128 7.75 1 98.44 317 TYR A CA 1
ATOM 2547 C C . TYR A 1 317 ? -6.969 2.303 8.586 1 98.44 317 TYR A C 1
ATOM 2549 O O . TYR A 1 317 ? -5.766 2.467 8.805 1 98.44 317 TYR A O 1
ATOM 2557 N N . PHE A 1 318 ? -7.875 3.068 9.172 1 98.31 318 PHE A N 1
ATOM 2558 C CA . PHE A 1 318 ? -7.551 4.238 9.977 1 98.31 318 PHE A CA 1
ATOM 2559 C C . PHE A 1 318 ? -7.062 3.824 11.359 1 98.31 318 PHE A C 1
ATOM 2561 O O . PHE A 1 318 ? -6.012 4.281 11.812 1 98.31 318 PHE A O 1
ATOM 2568 N N . LEU A 1 319 ? -7.762 2.945 11.984 1 98.31 319 LEU A N 1
ATOM 2569 C CA . LEU A 1 319 ? -7.473 2.643 13.383 1 98.31 319 LEU A CA 1
ATOM 2570 C C . LEU A 1 319 ? -6.168 1.864 13.508 1 98.31 319 LEU A C 1
ATOM 2572 O O . LEU A 1 319 ? -5.465 1.987 14.516 1 98.31 319 LEU A O 1
ATOM 2576 N N . GLN A 1 320 ? -5.859 1.087 12.484 1 98.06 320 GLN A N 1
ATOM 2577 C CA . GLN A 1 320 ? -4.547 0.449 12.516 1 98.06 320 GLN A CA 1
ATOM 2578 C C . GLN A 1 320 ? -3.432 1.488 12.555 1 98.06 320 GLN A C 1
ATOM 2580 O O . GLN A 1 320 ? -2.381 1.251 13.156 1 98.06 320 GLN A O 1
ATOM 2585 N N . MET A 1 321 ? -3.594 2.604 11.883 1 97.62 321 MET A N 1
ATOM 2586 C CA . MET A 1 321 ? -2.596 3.668 11.875 1 97.62 321 MET A CA 1
ATOM 2587 C C . MET A 1 321 ? -2.559 4.391 13.219 1 97.62 321 MET A C 1
ATOM 2589 O O . MET A 1 321 ? -1.488 4.777 13.695 1 97.62 321 MET A O 1
ATOM 2593 N N . PHE A 1 322 ? -3.701 4.578 13.82 1 98.06 322 PHE A N 1
ATOM 2594 C CA . PHE A 1 322 ? -3.738 5.184 15.148 1 98.06 322 PHE A CA 1
ATOM 2595 C C . PHE A 1 322 ? -3.072 4.273 16.172 1 98.06 322 PHE A C 1
ATOM 2597 O O . PHE A 1 322 ? -2.469 4.754 17.141 1 98.06 322 PHE A O 1
ATOM 2604 N N . SER A 1 323 ? -3.148 2.955 15.945 1 98.19 323 SER A N 1
ATOM 2605 C CA . SER A 1 323 ? -2.494 2.006 16.844 1 98.19 323 SER A CA 1
ATOM 2606 C C . SER A 1 323 ? -0.98 2.188 16.828 1 98.19 323 SER A C 1
ATOM 2608 O O . SER A 1 323 ? -0.405 2.723 17.781 1 98.19 323 SER A O 1
ATOM 2610 N N . SER A 1 324 ? -0.363 1.98 15.688 1 97.38 324 SER A N 1
ATOM 2611 C CA . SER A 1 324 ? 1.093 2.02 15.586 1 97.38 324 SER A CA 1
ATOM 2612 C C . SER A 1 324 ? 1.616 3.447 15.703 1 97.38 324 SER A C 1
ATOM 2614 O O . SER A 1 324 ? 2.723 3.672 16.203 1 97.38 324 SER A O 1
ATOM 2616 N N . GLY A 1 325 ? 0.798 4.461 15.328 1 97.56 325 GLY A N 1
ATOM 2617 C CA . GLY A 1 325 ? 1.215 5.852 15.383 1 97.56 325 GLY A CA 1
ATOM 2618 C C . GLY A 1 325 ? 1.218 6.422 16.781 1 97.56 325 GLY A C 1
ATOM 2619 O O . GLY A 1 325 ? 1.934 7.383 17.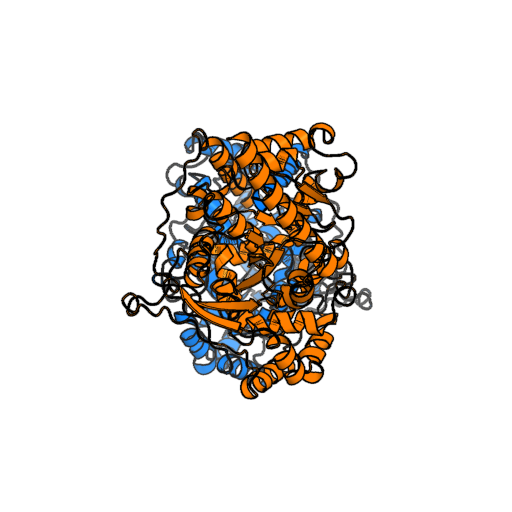078 1 97.56 325 GLY A O 1
ATOM 2620 N N . THR A 1 326 ? 0.438 5.812 17.656 1 98.12 326 THR A N 1
ATOM 2621 C CA . THR A 1 326 ? 0.388 6.285 19.031 1 98.12 326 THR A CA 1
ATOM 2622 C C . THR A 1 326 ? 1.546 5.707 19.844 1 98.12 326 THR A C 1
ATOM 2624 O O . THR A 1 326 ? 2.273 6.445 20.516 1 98.12 326 THR A O 1
ATOM 2627 N N . ARG A 1 327 ? 1.693 4.379 19.812 1 98.06 327 ARG A N 1
ATOM 2628 C CA . ARG A 1 327 ? 2.857 3.676 20.344 1 98.06 327 ARG A CA 1
ATOM 2629 C C . ARG A 1 327 ? 3.299 2.559 19.391 1 98.06 327 ARG A C 1
ATOM 2631 O O . ARG A 1 327 ? 2.479 1.749 18.953 1 98.06 327 ARG A O 1
ATOM 2638 N N . ARG A 1 328 ? 4.555 2.504 19.156 1 96.56 328 ARG A N 1
ATOM 2639 C CA . ARG A 1 328 ? 5.074 1.479 18.25 1 96.56 328 ARG A CA 1
ATOM 2640 C C . ARG A 1 328 ? 4.742 0.081 18.766 1 96.56 328 ARG A C 1
ATOM 2642 O O . ARG A 1 328 ? 4.445 -0.818 17.969 1 96.56 328 ARG A O 1
ATOM 2649 N N . LYS A 1 329 ? 4.711 -0.124 20.031 1 97.06 329 LYS A N 1
ATOM 2650 C CA . LYS A 1 329 ? 4.539 -1.441 20.625 1 97.06 329 LYS A CA 1
ATOM 2651 C C . LYS A 1 329 ? 3.076 -1.876 20.578 1 97.06 329 LYS A C 1
ATOM 2653 O O . LYS A 1 329 ? 2.76 -3.037 20.844 1 97.06 329 LYS A O 1
ATOM 2658 N N . ASN A 1 330 ? 2.17 -0.957 20.219 1 98.19 330 ASN A N 1
ATOM 2659 C CA . ASN A 1 330 ? 0.745 -1.271 20.219 1 98.19 330 ASN A CA 1
ATOM 2660 C C . ASN A 1 330 ? 0.406 -2.361 19.219 1 98.19 330 ASN A C 1
ATOM 2662 O O . ASN A 1 330 ? -0.611 -3.045 19.344 1 98.19 330 ASN A O 1
ATOM 2666 N N . VAL A 1 331 ? 1.263 -2.574 18.219 1 97.81 331 VAL A N 1
ATOM 2667 C CA . VAL A 1 331 ? 0.991 -3.545 17.156 1 97.81 331 VAL A CA 1
ATOM 2668 C C . VAL A 1 331 ? 0.96 -4.953 17.75 1 97.81 331 VAL A C 1
ATOM 2670 O O . VAL A 1 331 ? 0.35 -5.859 17.172 1 97.81 331 VAL A O 1
ATOM 2673 N N . PHE A 1 332 ? 1.567 -5.152 18.938 1 97.81 332 PHE A N 1
ATOM 2674 C CA . PHE A 1 332 ? 1.659 -6.484 19.516 1 97.81 332 PHE A CA 1
ATOM 2675 C C . PHE A 1 332 ? 0.478 -6.75 20.438 1 97.81 332 PHE A C 1
ATOM 2677 O O . PHE A 1 332 ? 0.357 -7.84 21 1 97.81 332 PHE A O 1
ATOM 2684 N N . LYS A 1 333 ? -0.378 -5.742 20.547 1 97.81 333 LYS A N 1
ATOM 2685 C CA . LYS A 1 333 ? -1.566 -5.895 21.375 1 97.81 333 LYS A CA 1
ATOM 2686 C C . LYS A 1 333 ? -2.766 -6.344 20.547 1 97.81 333 LYS A C 1
ATOM 2688 O O . LYS A 1 333 ? -2.941 -5.902 19.406 1 97.81 333 LYS A O 1
ATOM 2693 N N . GLU A 1 334 ? -3.582 -7.141 21.109 1 96.5 334 GLU A N 1
ATOM 2694 C CA . GLU A 1 334 ? -4.77 -7.641 20.438 1 96.5 334 GLU A CA 1
ATOM 2695 C C . GLU A 1 334 ? -5.734 -6.508 20.094 1 96.5 334 GLU A C 1
ATOM 2697 O O . GLU A 1 334 ? -6.375 -6.527 19.047 1 96.5 334 GLU A O 1
ATOM 2702 N N . ASP A 1 335 ? -5.809 -5.551 21 1 97.19 335 ASP A N 1
ATOM 2703 C CA . ASP A 1 335 ? -6.746 -4.457 20.75 1 97.19 335 ASP A CA 1
ATOM 2704 C C . ASP A 1 335 ? -6.039 -3.258 20.125 1 97.19 335 ASP A C 1
ATOM 2706 O O . ASP A 1 335 ? -6.617 -2.174 20.031 1 97.19 335 ASP A O 1
ATOM 2710 N N . GLY A 1 336 ? -4.773 -3.373 19.828 1 97.62 336 GLY A N 1
ATOM 2711 C CA . GLY A 1 336 ? -4.004 -2.32 19.188 1 97.62 336 GLY A CA 1
ATOM 2712 C C . GLY A 1 336 ? -3.74 -1.135 20.094 1 97.62 336 GLY A C 1
ATOM 2713 O O . GLY A 1 336 ? -3.32 -0.072 19.641 1 97.62 336 GLY A O 1
ATOM 2714 N N . GLY A 1 337 ? -4.066 -1.269 21.359 1 97.69 337 GLY A N 1
ATOM 2715 C CA . GLY A 1 337 ? -3.9 -0.158 22.281 1 97.69 337 GLY A CA 1
ATOM 2716 C C . GLY A 1 337 ? -4.895 0.963 22.047 1 97.69 337 GLY A C 1
ATOM 2717 O O . GLY A 1 337 ? -4.734 2.062 22.594 1 97.69 337 GLY A O 1
ATOM 2718 N N . LEU A 1 338 ? -5.918 0.764 21.328 1 96.19 338 LEU A N 1
ATOM 2719 C CA . LEU A 1 338 ? -6.812 1.819 20.875 1 96.19 338 LEU A CA 1
ATOM 2720 C C . LEU A 1 338 ? -7.672 2.344 22.016 1 96.19 338 LEU A C 1
ATOM 2722 O O . LEU A 1 338 ? -8.172 3.471 21.953 1 96.19 338 LEU A O 1
ATOM 2726 N N . HIS A 1 339 ? -7.773 1.61 23.062 1 93.62 339 HIS A N 1
ATOM 2727 C CA . HIS A 1 339 ? -8.625 2.006 24.188 1 93.62 339 HIS A CA 1
ATOM 2728 C C . HIS A 1 339 ? -7.828 2.742 25.25 1 93.62 339 HIS A C 1
ATOM 2730 O O . HIS A 1 339 ? -8.398 3.293 26.188 1 93.62 339 HIS A O 1
ATOM 2736 N N . SER A 1 340 ? -6.578 2.832 25.062 1 94.19 340 SER A N 1
ATOM 2737 C CA . SER A 1 340 ? -5.727 3.26 26.172 1 94.19 340 SER A CA 1
ATOM 2738 C C . SER A 1 340 ? -5.43 4.754 26.094 1 94.19 340 SER A C 1
ATOM 2740 O O . SER A 1 340 ? -5.043 5.367 27.078 1 94.19 340 SER A O 1
ATOM 2742 N N . TYR A 1 341 ? -5.73 5.387 24.922 1 92.81 341 TYR A N 1
ATOM 2743 C CA . TYR A 1 341 ? -5.16 6.723 24.781 1 92.81 341 TYR A CA 1
ATOM 2744 C C . TYR A 1 341 ? -6.227 7.73 24.375 1 92.81 341 TYR A C 1
ATOM 2746 O O . TYR A 1 341 ? -6.082 8.93 24.609 1 92.81 341 TYR A O 1
ATOM 2754 N N . TYR A 1 342 ? -7.301 7.238 23.703 1 92.94 342 TYR A N 1
ATOM 2755 C CA . TYR A 1 342 ? -8.352 8.117 23.219 1 92.94 342 TYR A CA 1
ATOM 2756 C C . TYR A 1 342 ? -9.734 7.586 23.594 1 92.94 342 TYR A C 1
ATOM 2758 O O . TYR A 1 342 ? -9.953 6.371 23.609 1 92.94 342 TYR A O 1
ATOM 2766 N N . PRO A 1 343 ? -10.609 8.547 23.906 1 95.88 343 PRO A N 1
ATOM 2767 C CA . PRO A 1 343 ? -11.992 8.062 23.844 1 95.88 343 PRO A CA 1
ATOM 2768 C C . PRO A 1 343 ? -12.375 7.547 22.469 1 95.88 343 PRO A C 1
ATOM 2770 O O . PRO A 1 343 ? -11.953 8.109 21.453 1 95.88 343 PRO A O 1
ATOM 2773 N N . ARG A 1 344 ? -13.195 6.473 22.406 1 96.62 344 ARG A N 1
ATOM 2774 C CA . ARG A 1 344 ? -13.609 5.871 21.141 1 96.62 344 ARG A CA 1
ATOM 2775 C C . ARG A 1 344 ? -14.273 6.902 20.25 1 96.62 344 ARG A C 1
ATOM 2777 O O . ARG A 1 344 ? -14.094 6.875 19.031 1 96.62 344 ARG A O 1
ATOM 2784 N N . ALA A 1 345 ? -14.969 7.805 20.859 1 98.06 345 ALA A N 1
ATOM 2785 C CA . ALA A 1 345 ? -15.711 8.805 20.078 1 98.06 345 ALA A CA 1
ATOM 2786 C C . ALA A 1 345 ? -14.766 9.703 19.297 1 98.06 345 ALA A C 1
ATOM 2788 O O . ALA A 1 345 ? -15.094 10.148 18.188 1 98.06 345 ALA A O 1
ATOM 2789 N N . HIS A 1 346 ? -13.555 9.969 19.844 1 97.62 346 HIS A N 1
ATOM 2790 C CA . HIS A 1 346 ? -12.586 10.828 19.156 1 97.62 346 HIS A CA 1
ATOM 2791 C C . HIS A 1 346 ? -12.125 10.195 17.844 1 97.62 346 HIS A C 1
ATOM 2793 O O . HIS A 1 346 ? -11.984 10.891 16.844 1 97.62 346 HIS A O 1
ATOM 2799 N N . LEU A 1 347 ? -11.922 8.898 17.906 1 98.25 347 LEU A N 1
ATOM 2800 C CA . LEU A 1 347 ? -11.461 8.188 16.719 1 98.25 347 LEU A CA 1
ATOM 2801 C C . LEU A 1 347 ? -12.57 8.102 15.68 1 98.25 347 LEU A C 1
ATOM 2803 O O . LEU A 1 347 ? -12.312 8.266 14.484 1 98.25 347 LEU A O 1
ATOM 2807 N N . ILE A 1 348 ? -13.812 7.918 16.125 1 98.75 348 ILE A N 1
ATOM 2808 C CA . ILE A 1 348 ? -14.938 7.852 15.203 1 98.75 348 ILE A CA 1
ATOM 2809 C C . ILE A 1 348 ? -15.227 9.242 14.648 1 98.75 348 ILE A C 1
ATOM 2811 O O . ILE A 1 348 ? -15.594 9.383 13.477 1 98.75 348 ILE A O 1
ATOM 2815 N N . ASP A 1 349 ? -15.055 10.32 15.508 1 98.81 349 ASP A N 1
ATOM 2816 C CA . ASP A 1 349 ? -15.156 11.688 14.992 1 98.81 349 ASP A CA 1
ATOM 2817 C C . ASP A 1 349 ? -14.258 11.867 13.766 1 98.81 349 ASP A C 1
ATOM 2819 O O . ASP A 1 349 ? -14.688 12.445 12.766 1 98.81 349 ASP A O 1
ATOM 2823 N N . ASN A 1 350 ? -13.047 11.422 13.945 1 98.69 350 ASN A N 1
ATOM 2824 C CA . ASN A 1 350 ? -12.078 11.57 12.859 1 98.69 350 ASN A CA 1
ATOM 2825 C C . ASN A 1 350 ? -12.523 10.82 11.609 1 98.69 350 ASN A C 1
ATOM 2827 O O . ASN A 1 350 ? -12.375 11.32 10.492 1 98.69 350 ASN A O 1
ATOM 2831 N N . LEU A 1 351 ? -13.055 9.609 11.773 1 98.56 351 LEU A N 1
ATOM 2832 C CA . LEU A 1 351 ? -13.586 8.852 10.641 1 98.56 351 LEU A CA 1
ATOM 2833 C C . LEU A 1 351 ? -14.734 9.609 9.977 1 98.56 351 LEU A C 1
ATOM 2835 O O . LEU A 1 351 ? -14.836 9.625 8.75 1 98.56 351 LEU A O 1
ATOM 2839 N N . MET A 1 352 ? -15.539 10.266 10.797 1 98.81 352 MET A N 1
ATOM 2840 C CA . MET A 1 352 ? -16.688 10.992 10.273 1 98.81 352 MET A CA 1
ATOM 2841 C C . MET A 1 352 ? -16.25 12.172 9.406 1 98.81 352 MET A C 1
ATOM 2843 O O . MET A 1 352 ? -16.953 12.562 8.477 1 98.81 352 MET A O 1
ATOM 2847 N N . MET A 1 353 ? -15.055 12.688 9.656 1 98.69 353 MET A N 1
ATOM 2848 C CA . MET A 1 353 ? -14.516 13.797 8.883 1 98.69 353 MET A CA 1
ATOM 2849 C C . MET A 1 353 ? -14.172 13.352 7.461 1 98.69 353 MET A C 1
ATOM 2851 O O . MET A 1 353 ? -13.914 14.18 6.59 1 98.69 353 MET A O 1
ATOM 2855 N N . TYR A 1 354 ? -14.18 12.094 7.207 1 98.62 354 TYR A N 1
ATOM 2856 C CA . TYR A 1 354 ? -13.906 11.539 5.883 1 98.62 354 TYR A CA 1
ATOM 2857 C C . TYR A 1 354 ? -15.164 10.914 5.285 1 98.62 354 TYR A C 1
ATOM 2859 O O . TYR A 1 354 ? -15.406 11.031 4.086 1 98.62 354 TYR A O 1
ATOM 2867 N N . TRP A 1 355 ? -15.953 10.242 6.141 1 98.5 355 TRP A N 1
ATOM 2868 C CA . TRP A 1 355 ? -17.125 9.516 5.676 1 98.5 355 TRP A CA 1
ATOM 2869 C C . TRP A 1 355 ? -18.203 10.484 5.188 1 98.5 355 TRP A C 1
ATOM 2871 O O . TRP A 1 355 ? -18.781 10.289 4.109 1 98.5 355 TRP A O 1
ATOM 2881 N N . VAL A 1 356 ? -18.453 11.547 5.949 1 98.38 356 VAL A N 1
ATOM 2882 C CA . VAL A 1 356 ? -19.562 12.461 5.672 1 98.38 356 VAL A CA 1
ATOM 2883 C C . VAL A 1 356 ? -19.312 13.195 4.355 1 98.38 356 VAL A C 1
ATOM 2885 O O . VAL A 1 356 ? -20.156 13.18 3.461 1 98.38 356 VAL A O 1
ATOM 2888 N N . PRO A 1 357 ? -18.125 13.805 4.191 1 97.94 357 PRO A N 1
ATOM 2889 C CA . PRO A 1 357 ? -17.906 14.531 2.939 1 97.94 357 PRO A CA 1
ATOM 2890 C C . PRO A 1 357 ? -17.5 13.617 1.789 1 97.94 357 PRO A C 1
ATOM 2892 O O . PRO A 1 357 ? -17.344 14.07 0.653 1 97.94 357 PRO A O 1
ATOM 2895 N N . ASN A 1 358 ? -17.25 12.266 2.047 1 97.38 358 ASN A N 1
ATOM 2896 C CA . ASN A 1 358 ? -16.75 11.344 1.036 1 97.38 358 ASN A CA 1
ATOM 2897 C C . ASN A 1 358 ? -15.422 11.812 0.445 1 97.38 358 ASN A C 1
ATOM 2899 O O . ASN A 1 358 ? -15.281 11.914 -0.775 1 97.38 358 ASN A O 1
ATOM 2903 N N . SER A 1 359 ? -14.461 12.047 1.375 1 98.44 359 SER A N 1
ATOM 2904 C CA . SER A 1 359 ? -13.211 12.664 0.939 1 98.44 359 SER A CA 1
ATOM 2905 C C . SER A 1 359 ? -12.031 11.711 1.12 1 98.44 359 SER A C 1
ATOM 2907 O O . SER A 1 359 ? -10.875 12.133 1.126 1 98.44 359 SER A O 1
ATOM 2909 N N . ILE A 1 360 ? -12.312 10.391 1.262 1 98.38 360 ILE A N 1
ATOM 2910 C CA . ILE A 1 360 ? -11.211 9.477 1.558 1 98.38 360 ILE A CA 1
ATOM 2911 C C . ILE A 1 360 ? -10.297 9.352 0.34 1 98.38 360 ILE A C 1
ATOM 2913 O O . ILE A 1 360 ? -9.078 9.445 0.464 1 98.38 360 ILE A O 1
ATOM 2917 N N . THR A 1 361 ? -10.828 9.188 -0.863 1 98.5 361 THR A N 1
ATOM 2918 C CA . THR A 1 361 ? -10.016 9.023 -2.061 1 98.5 361 THR A CA 1
ATOM 2919 C C . THR A 1 361 ? -9.195 10.281 -2.33 1 98.5 361 THR A C 1
ATOM 2921 O O . THR A 1 361 ? -7.992 10.203 -2.592 1 98.5 361 THR A O 1
ATOM 2924 N N . THR A 1 362 ? -9.836 11.445 -2.211 1 98.75 362 THR A N 1
ATOM 2925 C CA . THR A 1 362 ? -9.148 12.695 -2.496 1 98.75 362 THR A CA 1
ATOM 2926 C C . THR A 1 362 ? -8.07 12.977 -1.45 1 98.75 362 THR A C 1
ATOM 2928 O O . THR A 1 362 ? -7.035 13.57 -1.759 1 98.75 362 THR A O 1
ATOM 2931 N N . SER A 1 363 ? -8.273 12.5 -0.229 1 98.88 363 SER A N 1
ATOM 2932 C CA . SER A 1 363 ? -7.27 12.688 0.814 1 98.88 363 SER A CA 1
ATOM 2933 C C . SER A 1 363 ? -6.02 11.859 0.536 1 98.88 363 SER A C 1
ATOM 2935 O O . SER A 1 363 ? -4.93 12.188 1.01 1 98.88 363 SER A O 1
ATOM 2937 N N . PHE A 1 364 ? -6.184 10.734 -0.223 1 98.69 364 PHE A N 1
ATOM 2938 C CA . PHE A 1 364 ? -5.043 9.898 -0.571 1 98.69 364 PHE A CA 1
ATOM 2939 C C . PHE A 1 364 ? -4.137 10.602 -1.573 1 98.69 364 PHE A C 1
ATOM 2941 O O . PHE A 1 364 ? -2.93 10.367 -1.604 1 98.69 364 PHE A O 1
ATOM 2948 N N . ARG A 1 365 ? -4.645 11.492 -2.365 1 98.75 365 ARG A N 1
ATOM 2949 C CA . ARG A 1 365 ? -3.975 11.984 -3.566 1 98.75 365 ARG A CA 1
ATOM 2950 C C . ARG A 1 365 ? -2.812 12.898 -3.209 1 98.75 365 ARG A C 1
ATOM 2952 O O . ARG A 1 365 ? -1.922 13.133 -4.027 1 98.75 365 ARG A O 1
ATOM 2959 N N . ILE A 1 366 ? -2.787 13.469 -1.957 1 98.69 366 ILE A N 1
ATOM 2960 C CA . ILE A 1 366 ? -1.66 14.305 -1.565 1 98.69 366 ILE A CA 1
ATOM 2961 C C . ILE A 1 366 ? -0.362 13.508 -1.669 1 98.69 366 ILE A C 1
ATOM 2963 O O . ILE A 1 366 ? 0.687 14.062 -2.014 1 98.69 366 ILE A O 1
ATOM 2967 N N . TYR A 1 367 ? -0.409 12.219 -1.42 1 98.25 367 TYR A N 1
ATOM 2968 C CA . TYR A 1 367 ? 0.777 11.375 -1.493 1 98.25 367 TYR A CA 1
ATOM 2969 C C . TYR A 1 367 ? 1.296 11.289 -2.924 1 98.25 367 TYR A C 1
ATOM 2971 O O . TYR A 1 367 ? 2.486 11.5 -3.174 1 98.25 367 TYR A O 1
ATOM 2979 N N . ALA A 1 368 ? 0.41 11.016 -3.852 1 97.88 368 ALA A N 1
ATOM 2980 C CA . ALA A 1 368 ? 0.795 10.906 -5.254 1 97.88 368 ALA A CA 1
ATOM 2981 C C . ALA A 1 368 ? 1.25 12.258 -5.805 1 97.88 368 ALA A C 1
ATOM 2983 O O . ALA A 1 368 ? 2.145 12.32 -6.652 1 97.88 368 ALA A O 1
ATOM 2984 N N . GLU A 1 369 ? 0.673 13.32 -5.285 1 98.06 369 GLU A N 1
ATOM 2985 C CA . GLU A 1 369 ? 0.94 14.664 -5.801 1 98.06 369 GLU A CA 1
ATOM 2986 C C . GLU A 1 369 ? 2.203 15.25 -5.176 1 98.06 369 GLU A C 1
ATOM 2988 O O . GLU A 1 369 ? 2.736 16.25 -5.668 1 98.06 369 GLU A O 1
ATOM 2993 N N . THR A 1 370 ? 2.689 14.625 -4.113 1 97.06 370 THR A N 1
ATOM 2994 C CA . THR A 1 370 ? 3.859 15.172 -3.432 1 97.06 370 THR A CA 1
ATOM 2995 C C . THR A 1 370 ? 5.062 14.242 -3.594 1 97.06 370 THR A C 1
ATOM 2997 O O . THR A 1 370 ? 6.176 14.703 -3.855 1 97.06 370 THR A O 1
ATOM 3000 N N . ILE A 1 371 ? 4.828 12.945 -3.4 1 94.12 371 ILE A N 1
ATOM 3001 C CA . ILE A 1 371 ? 5.906 11.969 -3.52 1 94.12 371 ILE A CA 1
ATOM 3002 C C . ILE A 1 371 ? 6.062 11.555 -4.98 1 94.12 371 ILE A C 1
ATOM 3004 O O . ILE A 1 371 ? 5.652 10.453 -5.363 1 94.12 371 ILE A O 1
ATOM 3008 N N . ASN A 1 372 ? 6.609 12.43 -5.738 1 89.5 372 ASN A N 1
ATOM 3009 C CA . ASN A 1 372 ? 6.809 12.227 -7.172 1 89.5 372 ASN A CA 1
ATOM 3010 C C . ASN A 1 372 ? 8.008 13.023 -7.684 1 89.5 372 ASN A C 1
ATOM 3012 O O . ASN A 1 372 ? 8.602 13.805 -6.941 1 89.5 372 ASN A O 1
ATOM 3016 N N . LEU A 1 373 ? 8.375 12.828 -8.883 1 86.88 373 LEU A N 1
ATOM 3017 C CA . LEU A 1 373 ? 9.594 13.414 -9.445 1 86.88 373 LEU A CA 1
ATOM 3018 C C . LEU A 1 373 ? 9.43 14.922 -9.633 1 86.88 373 LEU A C 1
ATOM 3020 O O . LEU A 1 373 ? 10.398 15.672 -9.492 1 86.88 373 LEU A O 1
ATOM 3024 N N . ARG A 1 374 ? 8.227 15.312 -9.953 1 89.75 374 ARG A N 1
ATOM 3025 C CA . ARG A 1 374 ? 7.988 16.734 -10.164 1 89.75 374 ARG A CA 1
ATOM 3026 C C . ARG A 1 374 ? 8.273 17.531 -8.898 1 89.75 374 ARG A C 1
ATOM 3028 O O . ARG A 1 374 ? 9 18.531 -8.938 1 89.75 374 ARG A O 1
ATOM 3035 N N . ASN A 1 375 ? 7.715 17.109 -7.812 1 90.12 375 ASN A N 1
ATOM 3036 C CA . ASN A 1 375 ? 7.938 17.797 -6.543 1 90.12 375 ASN A CA 1
ATOM 3037 C C . ASN A 1 375 ? 9.391 17.688 -6.098 1 90.12 375 ASN A C 1
ATOM 3039 O O . ASN A 1 375 ? 9.961 18.656 -5.598 1 90.12 375 ASN A O 1
ATOM 3043 N N . LEU A 1 376 ? 9.953 16.531 -6.289 1 86.06 376 LEU A N 1
ATOM 3044 C CA . LEU A 1 376 ? 11.352 16.328 -5.93 1 86.06 376 LEU A CA 1
ATOM 3045 C C . LEU A 1 376 ? 12.258 17.266 -6.711 1 86.06 376 LEU A C 1
ATOM 3047 O O . LEU A 1 376 ? 13.258 17.766 -6.184 1 86.06 376 LEU A O 1
ATOM 3051 N N . ALA A 1 377 ? 11.914 17.531 -7.902 1 86.94 377 ALA A N 1
ATOM 3052 C CA . ALA A 1 377 ? 12.727 18.344 -8.797 1 86.94 377 ALA A CA 1
ATOM 3053 C C . ALA A 1 377 ? 12.719 19.812 -8.352 1 86.94 377 ALA A C 1
ATOM 3055 O O . ALA A 1 377 ? 13.625 20.578 -8.703 1 86.94 377 ALA A O 1
ATOM 3056 N N . MET A 1 378 ? 11.766 20.188 -7.566 1 90.44 378 MET A N 1
ATOM 3057 C CA . MET A 1 378 ? 11.719 21.547 -7.062 1 90.44 378 MET A CA 1
ATOM 3058 C C . MET A 1 378 ? 12.766 21.766 -5.973 1 90.44 378 MET A C 1
ATOM 3060 O O . MET A 1 378 ? 13.164 22.906 -5.695 1 90.44 378 MET A O 1
ATOM 3064 N N . ARG A 1 379 ? 13.188 20.734 -5.223 1 89.69 379 ARG A N 1
ATOM 3065 C CA . ARG A 1 379 ? 14.281 20.703 -4.25 1 89.69 379 ARG A CA 1
ATOM 3066 C C . ARG A 1 379 ? 14.023 21.688 -3.113 1 89.69 379 ARG A C 1
ATOM 3068 O O . ARG A 1 379 ? 14.969 22.219 -2.529 1 89.69 379 ARG A O 1
ATOM 3075 N N . VAL A 1 380 ? 12.711 21.953 -2.852 1 91.69 380 VAL A N 1
ATOM 3076 C CA . VAL A 1 380 ? 12.367 22.875 -1.771 1 91.69 380 VAL A CA 1
ATOM 3077 C C . VAL A 1 380 ? 12.906 22.328 -0.447 1 91.69 380 VAL A C 1
ATOM 3079 O O . VAL A 1 380 ? 13.328 23.109 0.418 1 91.69 380 VAL A O 1
ATOM 3082 N N . HIS A 1 381 ? 12.93 21.016 -0.313 1 87.38 381 HIS A N 1
ATOM 3083 C CA . HIS A 1 381 ? 13.375 20.344 0.907 1 87.38 381 HIS A CA 1
ATOM 3084 C C . HIS A 1 381 ? 14.859 20.594 1.161 1 87.38 381 HIS A C 1
ATOM 3086 O O . HIS A 1 381 ? 15.328 20.469 2.295 1 87.38 381 HIS A O 1
ATOM 3092 N N . GLU A 1 382 ? 15.586 21.031 0.168 1 90.12 382 GLU A N 1
ATOM 3093 C CA . GLU A 1 382 ? 17.016 21.234 0.304 1 90.12 382 GLU A CA 1
ATOM 3094 C C . GLU A 1 382 ? 17.328 22.703 0.617 1 90.12 382 GLU A C 1
ATOM 3096 O O . GLU A 1 382 ? 18.438 23.031 1.043 1 90.12 382 GLU A O 1
ATOM 3101 N N . ILE A 1 383 ? 16.391 23.594 0.373 1 94.94 383 ILE A N 1
ATOM 3102 C CA . ILE A 1 383 ? 16.609 25.016 0.589 1 94.94 383 ILE A CA 1
ATOM 3103 C C . ILE A 1 383 ? 16.516 25.344 2.078 1 94.94 383 ILE A C 1
ATOM 3105 O O . ILE A 1 383 ? 15.508 25.016 2.721 1 94.94 383 ILE A O 1
ATOM 3109 N N . PRO A 1 384 ? 17.516 25.938 2.615 1 95.69 384 PRO A N 1
ATOM 3110 C CA . PRO A 1 384 ? 17.422 26.312 4.027 1 95.69 384 PRO A CA 1
ATOM 3111 C C . PRO A 1 384 ? 16.234 27.234 4.32 1 95.69 384 PRO A C 1
ATOM 3113 O O . PRO A 1 384 ? 15.938 28.125 3.527 1 95.69 384 PRO A O 1
ATOM 3116 N N . THR A 1 385 ? 15.57 27 5.398 1 97.06 385 THR A N 1
ATOM 3117 C CA . THR A 1 385 ? 14.461 27.812 5.875 1 97.06 385 THR A CA 1
ATOM 3118 C C . THR A 1 385 ? 14.945 28.875 6.863 1 97.06 385 THR A C 1
ATOM 3120 O O . THR A 1 385 ? 15.289 28.547 8.008 1 97.06 385 THR A O 1
ATOM 3123 N N . PRO A 1 386 ? 14.93 30.125 6.48 1 96.25 386 PRO A N 1
ATOM 3124 C CA . PRO A 1 386 ? 15.5 31.141 7.363 1 96.25 386 PRO A CA 1
ATOM 3125 C C . PRO A 1 386 ? 14.562 31.531 8.5 1 96.25 386 PRO A C 1
ATOM 3127 O O . PRO A 1 386 ? 14.969 32.219 9.438 1 96.25 386 PRO A O 1
ATOM 3130 N N . VAL A 1 387 ? 13.297 31.156 8.492 1 98.25 387 VAL A N 1
ATOM 3131 C CA . VAL A 1 387 ? 12.281 31.469 9.492 1 98.25 387 VAL A CA 1
ATOM 3132 C C . VAL A 1 387 ? 12.664 30.812 10.82 1 98.25 387 VAL A C 1
ATOM 3134 O O . VAL A 1 387 ? 13.117 29.672 10.859 1 98.25 387 VAL A O 1
ATOM 3137 N N . PRO A 1 388 ? 12.586 31.672 12 1 98.81 388 PRO A N 1
ATOM 3138 C CA . PRO A 1 388 ? 12.812 31 13.281 1 98.81 388 PRO A CA 1
ATOM 3139 C C . PRO A 1 388 ? 11.898 29.797 13.484 1 98.81 388 PRO A C 1
ATOM 3141 O O . PRO A 1 388 ? 10.703 29.859 13.188 1 98.81 388 PRO A O 1
ATOM 3144 N N . THR A 1 389 ? 12.508 28.641 13.969 1 98.94 389 THR A N 1
ATOM 3145 C CA . THR A 1 389 ? 11.82 27.359 14.023 1 98.94 389 THR A CA 1
ATOM 3146 C C . THR A 1 389 ? 11.969 26.719 15.398 1 98.94 389 THR A C 1
ATOM 3148 O O . THR A 1 389 ? 13.047 26.766 16 1 98.94 389 THR A O 1
ATOM 3151 N N . CYS A 1 390 ? 10.891 26.25 15.922 1 98.94 390 CYS A N 1
ATOM 3152 C CA . CYS A 1 390 ? 10.867 25.422 17.125 1 98.94 390 CYS A CA 1
ATOM 3153 C C . CYS A 1 390 ? 10.25 24.062 16.828 1 98.94 390 CYS A C 1
ATOM 3155 O O . CYS A 1 390 ? 9.336 23.953 16.016 1 98.94 390 CYS A O 1
ATOM 3157 N N . THR A 1 391 ? 10.797 23.031 17.469 1 98.88 391 THR A N 1
ATOM 3158 C CA . THR A 1 391 ? 10.305 21.672 17.234 1 98.88 391 THR A CA 1
ATOM 3159 C C . THR A 1 391 ? 9.984 20.969 18.547 1 98.88 391 THR A C 1
ATOM 3161 O O . THR A 1 391 ? 10.516 21.344 19.594 1 98.88 391 THR A O 1
ATOM 3164 N N . ILE A 1 392 ? 9.062 20.078 18.5 1 98.88 392 ILE A N 1
ATOM 3165 C CA . ILE A 1 392 ? 8.758 19.188 19.625 1 98.88 392 ILE A CA 1
ATOM 3166 C C . ILE A 1 392 ? 8.695 17.75 19.125 1 98.88 392 ILE A C 1
ATOM 3168 O O . ILE A 1 392 ? 8.172 17.484 18.047 1 98.88 392 ILE A O 1
ATOM 3172 N N . HIS A 1 393 ? 9.312 16.812 19.859 1 98.69 393 HIS A N 1
ATOM 3173 C CA . HIS A 1 393 ? 9.469 15.43 19.438 1 98.69 393 HIS A CA 1
ATOM 3174 C C . HIS A 1 393 ? 8.891 14.469 20.469 1 98.69 393 HIS A C 1
ATOM 3176 O O . HIS A 1 393 ? 9.516 14.211 21.5 1 98.69 393 HIS A O 1
ATOM 3182 N N . ALA A 1 394 ? 7.73 13.898 20.125 1 98.69 394 ALA A N 1
ATOM 3183 C CA . ALA A 1 394 ? 7.168 12.852 20.969 1 98.69 394 ALA A CA 1
ATOM 3184 C C . ALA A 1 394 ? 8.039 11.602 20.953 1 98.69 394 ALA A C 1
ATOM 3186 O O . ALA A 1 394 ? 8.766 11.359 19.984 1 98.69 394 ALA A O 1
ATOM 3187 N N . LYS A 1 395 ? 7.941 10.789 21.938 1 98 395 LYS A N 1
ATOM 3188 C CA . LYS A 1 395 ? 8.789 9.609 22.078 1 98 395 LYS A CA 1
ATOM 3189 C C . LYS A 1 395 ? 8.578 8.648 20.922 1 98 395 LYS A C 1
ATOM 3191 O O . LYS A 1 395 ? 9.547 8.07 20.406 1 98 395 LYS A O 1
ATOM 3196 N N . ASP A 1 396 ? 7.328 8.43 20.547 1 97.56 396 ASP A N 1
ATOM 3197 C CA . ASP A 1 396 ? 7.012 7.438 19.516 1 97.56 396 ASP A CA 1
ATOM 3198 C C . ASP A 1 396 ? 6.582 8.109 18.219 1 97.56 396 ASP A C 1
ATOM 3200 O O . ASP A 1 396 ? 5.738 7.578 17.5 1 97.56 396 ASP A O 1
ATOM 3204 N N . GLU A 1 397 ? 7.113 9.336 18.031 1 97.44 397 GLU A N 1
ATOM 3205 C CA . GLU A 1 397 ? 6.945 9.938 16.719 1 97.44 397 GLU A CA 1
ATOM 3206 C C . GLU A 1 397 ? 7.574 9.062 15.633 1 97.44 397 GLU A C 1
ATOM 3208 O O . GLU A 1 397 ? 8.375 8.172 15.93 1 97.44 397 GLU A O 1
ATOM 3213 N N . ILE A 1 398 ? 7.199 9.234 14.398 1 94 398 ILE A N 1
ATOM 3214 C CA . ILE A 1 398 ? 7.578 8.391 13.273 1 94 398 ILE A CA 1
ATOM 3215 C C . ILE A 1 398 ? 9.086 8.484 13.039 1 94 398 ILE A C 1
ATOM 3217 O O . ILE A 1 398 ? 9.719 7.504 12.648 1 94 398 ILE A O 1
ATOM 3221 N N . LEU A 1 399 ? 9.602 9.688 13.281 1 93.19 399 LEU A N 1
ATOM 3222 C CA . LEU A 1 399 ? 11.023 9.945 13.039 1 93.19 399 LEU A CA 1
ATOM 3223 C C . LEU A 1 399 ? 11.562 10.984 14.016 1 93.19 399 LEU A C 1
ATOM 3225 O O . LEU A 1 399 ? 10.812 11.844 14.492 1 93.19 399 LEU A O 1
ATOM 3229 N N . TYR A 1 400 ? 12.797 10.812 14.352 1 97.06 400 TYR A N 1
ATOM 3230 C CA . TYR A 1 400 ? 13.516 11.805 15.141 1 97.06 400 TYR A CA 1
ATOM 3231 C C . TYR A 1 400 ? 14.859 12.148 14.5 1 97.06 400 TYR A C 1
ATOM 3233 O O . TYR A 1 400 ? 15.562 11.266 14.008 1 97.06 400 TYR A O 1
ATOM 3241 N N . GLN A 1 401 ? 15.117 13.391 14.375 1 97.5 401 GLN A N 1
ATOM 3242 C CA . GLN A 1 401 ? 16.438 13.891 13.984 1 97.5 401 GLN A CA 1
ATOM 3243 C C . GLN A 1 401 ? 16.969 14.883 15.008 1 97.5 401 GLN A C 1
ATOM 3245 O O . GLN A 1 401 ? 16.219 15.711 15.531 1 97.5 401 GLN A O 1
ATOM 3250 N N . SER A 1 402 ? 18.25 14.75 15.297 1 98.38 402 SER A N 1
ATOM 3251 C CA . SER A 1 402 ? 18.891 15.594 16.297 1 98.38 402 SER A CA 1
ATOM 3252 C C . SER A 1 402 ? 19.031 17.031 15.797 1 98.38 402 SER A C 1
ATOM 3254 O O . SER A 1 402 ? 18.984 17.281 14.586 1 98.38 402 SER A O 1
ATOM 3256 N N . PRO A 1 403 ? 19.25 18 16.719 1 98.38 403 PRO A N 1
ATOM 3257 C CA . PRO A 1 403 ? 19.344 19.406 16.359 1 98.38 403 PRO A CA 1
ATOM 3258 C C . PRO A 1 403 ? 20.438 19.672 15.32 1 98.38 403 PRO A C 1
ATOM 3260 O O . PRO A 1 403 ? 20.203 20.406 14.352 1 98.38 403 PRO A O 1
ATOM 3263 N N . PRO A 1 404 ? 21.656 19.062 15.438 1 98.12 404 PRO A N 1
ATOM 3264 C CA . PRO A 1 404 ? 22.656 19.312 14.406 1 98.12 404 PRO A CA 1
ATOM 3265 C C . PRO A 1 404 ? 22.188 18.922 13.008 1 98.12 404 PRO A C 1
ATOM 3267 O O . PRO A 1 404 ? 22.547 19.578 12.023 1 98.12 404 PRO A O 1
ATOM 3270 N N . ILE A 1 405 ? 21.406 17.875 12.914 1 97.81 405 ILE A N 1
ATOM 3271 C CA . ILE A 1 405 ? 20.875 17.438 11.625 1 97.81 405 ILE A CA 1
ATOM 3272 C C . ILE A 1 405 ? 19.766 18.391 11.164 1 97.81 405 ILE A C 1
ATOM 3274 O O . ILE A 1 405 ? 19.781 18.859 10.023 1 97.81 405 ILE A O 1
ATOM 3278 N N . LEU A 1 406 ? 18.891 18.719 12.062 1 98.56 406 LEU A N 1
ATOM 3279 C CA . LEU A 1 406 ? 17.766 19.578 11.727 1 98.56 406 LEU A CA 1
ATOM 3280 C C . LEU A 1 406 ? 18.266 20.969 11.297 1 98.56 406 LEU A C 1
ATOM 3282 O O . LEU A 1 406 ? 17.656 21.609 10.438 1 98.56 406 LEU A O 1
ATOM 3286 N N . GLN A 1 407 ? 19.344 21.375 11.836 1 98.38 407 GLN A N 1
ATOM 3287 C CA . GLN A 1 407 ? 19.875 22.719 11.578 1 98.38 407 GLN A CA 1
ATOM 3288 C C . GLN A 1 407 ? 20.375 22.844 10.141 1 98.38 407 GLN A C 1
ATOM 3290 O O . GLN A 1 407 ? 20.547 23.953 9.641 1 98.38 407 GLN A O 1
ATOM 3295 N N . THR A 1 408 ? 20.562 21.703 9.484 1 96.56 408 THR A N 1
ATOM 3296 C CA . THR A 1 408 ? 20.953 21.766 8.078 1 96.56 408 THR A CA 1
ATOM 3297 C C . THR A 1 408 ? 19.812 22.297 7.219 1 96.56 408 THR A C 1
ATOM 3299 O O . THR A 1 408 ? 20.047 22.891 6.16 1 96.56 408 THR A O 1
ATOM 3302 N N . LYS A 1 409 ? 18.578 22.172 7.641 1 97.38 409 LYS A N 1
ATOM 3303 C CA . LYS A 1 409 ? 17.391 22.688 6.965 1 97.38 409 LYS A CA 1
ATOM 3304 C C . LYS A 1 409 ? 16.875 23.953 7.656 1 97.38 409 LYS A C 1
ATOM 3306 O O . LYS A 1 409 ? 16.375 24.859 6.996 1 97.38 409 LYS A O 1
ATOM 3311 N N . PHE A 1 410 ? 17.047 23.953 8.961 1 98.44 410 PHE A N 1
ATOM 3312 C CA . PHE A 1 410 ? 16.547 25.047 9.789 1 98.44 410 PHE A CA 1
ATOM 3313 C C . PHE A 1 410 ? 17.672 25.734 10.523 1 98.44 410 PHE A C 1
ATOM 3315 O O . PHE A 1 410 ? 17.844 25.547 11.734 1 98.44 410 PHE A O 1
ATOM 3322 N N . PRO A 1 411 ? 18.359 26.625 9.883 1 98.06 411 PRO A N 1
ATOM 3323 C CA . PRO A 1 411 ? 19.516 27.266 10.516 1 98.06 411 PRO A CA 1
ATOM 3324 C C . PRO A 1 411 ? 19.141 28.062 11.766 1 98.06 411 PRO A C 1
ATOM 3326 O O . PRO A 1 411 ? 19.969 28.234 12.664 1 98.06 411 PRO A O 1
ATOM 3329 N N . ASN A 1 412 ? 17.922 28.578 11.844 1 98.44 412 ASN A N 1
ATOM 3330 C CA . ASN A 1 412 ? 17.438 29.312 13.008 1 98.44 412 ASN A CA 1
ATOM 3331 C C . ASN A 1 412 ? 16.531 28.438 13.875 1 98.44 412 ASN A C 1
ATOM 3333 O O . ASN A 1 412 ? 15.43 28.844 14.234 1 98.44 412 ASN A O 1
ATOM 3337 N N . LEU A 1 413 ? 17.016 27.25 14.172 1 98.81 413 LEU A N 1
ATOM 3338 C CA . LEU A 1 413 ? 16.344 26.375 15.133 1 98.81 413 LEU A CA 1
ATOM 3339 C C . LEU A 1 413 ? 16.547 26.891 16.562 1 98.81 413 LEU A C 1
ATOM 3341 O O . LEU A 1 413 ? 17.641 26.734 17.109 1 98.81 413 LEU A O 1
ATOM 3345 N N . LEU A 1 414 ? 15.5 27.422 17.156 1 98.75 414 LEU A N 1
ATOM 3346 C CA . LEU A 1 414 ? 15.641 28.125 18.422 1 98.75 414 LEU A CA 1
ATOM 3347 C C . LEU A 1 414 ? 15.461 27.172 19.609 1 98.75 414 LEU A C 1
ATOM 3349 O O . LEU A 1 414 ? 16.031 27.391 20.672 1 98.75 414 LEU A O 1
ATOM 3353 N N . ASN A 1 415 ? 14.594 26.25 19.438 1 98.44 415 ASN A N 1
ATOM 3354 C CA . ASN A 1 415 ? 14.328 25.25 20.453 1 98.44 415 ASN A CA 1
ATOM 3355 C C . ASN A 1 415 ? 13.914 23.922 19.844 1 98.44 415 ASN A C 1
ATOM 3357 O O . ASN A 1 415 ? 13.227 23.891 18.828 1 98.44 415 ASN A O 1
ATOM 3361 N N . SER A 1 416 ? 14.352 22.844 20.438 1 98.5 416 SER A N 1
ATOM 3362 C CA . SER A 1 416 ? 13.977 21.469 20.094 1 98.5 416 SER A CA 1
ATOM 3363 C C . SER A 1 416 ? 13.602 20.672 21.344 1 98.5 416 SER A C 1
ATOM 3365 O O . SER A 1 416 ? 14.461 20.062 21.969 1 98.5 416 SER A O 1
ATOM 3367 N N . THR A 1 417 ? 12.328 20.594 21.578 1 98.62 417 THR A N 1
ATOM 3368 C CA . THR A 1 417 ? 11.828 19.953 22.781 1 98.62 417 THR A CA 1
ATOM 3369 C C . THR A 1 417 ? 11.68 18.453 22.578 1 98.62 417 THR A C 1
ATOM 3371 O O . THR A 1 417 ? 11.156 18 21.547 1 98.62 417 THR A O 1
ATOM 3374 N N . VAL A 1 418 ? 12.117 17.672 23.531 1 98.25 418 VAL A N 1
ATOM 3375 C CA . VAL A 1 418 ? 11.984 16.219 23.469 1 98.25 418 VAL A CA 1
ATOM 3376 C C . VAL A 1 418 ? 11.055 15.742 24.594 1 98.25 418 VAL A C 1
ATOM 3378 O O . VAL A 1 418 ? 11.172 16.188 25.734 1 98.25 418 VAL A O 1
ATOM 3381 N N . LEU A 1 419 ? 10.117 14.922 24.203 1 98.5 419 LEU A N 1
ATOM 3382 C CA . LEU A 1 419 ? 9.227 14.289 25.156 1 98.5 419 LEU A CA 1
ATOM 3383 C C . LEU A 1 419 ? 9.609 12.82 25.359 1 98.5 419 LEU A C 1
ATOM 3385 O O . LEU A 1 419 ? 10.258 12.219 24.5 1 98.5 419 LEU A O 1
ATOM 3389 N N . PHE A 1 420 ? 9.211 12.281 26.469 1 97.75 420 PHE A N 1
ATOM 3390 C CA . PHE A 1 420 ? 9.492 10.875 26.75 1 97.75 420 PHE A CA 1
ATOM 3391 C C . PHE A 1 420 ? 8.211 10.055 26.734 1 97.75 420 PHE A C 1
ATOM 3393 O O . PHE A 1 420 ? 8.188 8.922 27.234 1 97.75 420 PHE A O 1
ATOM 3400 N N . ASP A 1 421 ? 7.199 10.711 26.219 1 97.25 421 ASP A N 1
ATOM 3401 C CA . ASP A 1 421 ? 5.91 10.062 25.984 1 97.25 421 ASP A CA 1
ATOM 3402 C C . ASP A 1 421 ? 5.246 10.633 24.734 1 97.25 421 ASP A C 1
ATOM 3404 O O . ASP A 1 421 ? 5.793 11.531 24.078 1 97.25 421 ASP A O 1
ATOM 3408 N N . GLY A 1 422 ? 4.129 9.977 24.328 1 97.75 422 GLY A N 1
ATOM 3409 C CA . GLY A 1 422 ? 3.359 10.484 23.203 1 97.75 422 GLY A CA 1
ATOM 3410 C C . GLY A 1 422 ? 3.773 9.883 21.891 1 97.75 422 GLY A C 1
ATOM 3411 O O . GLY A 1 422 ? 4.832 9.258 21.781 1 97.75 422 GLY A O 1
ATOM 3412 N N . GLY A 1 423 ? 2.895 10.094 20.891 1 98 423 GLY A N 1
ATOM 3413 C CA . GLY A 1 423 ? 3.127 9.562 19.562 1 98 423 GLY A CA 1
ATOM 3414 C C . GLY A 1 423 ? 2.82 10.57 18.453 1 98 423 GLY A C 1
ATOM 3415 O O . GLY A 1 423 ? 3.016 11.773 18.641 1 98 423 GLY A O 1
ATOM 3416 N N . HIS A 1 424 ? 2.51 10.07 17.297 1 98.12 424 HIS A N 1
ATOM 3417 C CA . HIS A 1 424 ? 2.385 10.82 16.062 1 98.12 424 HIS A CA 1
ATOM 3418 C C . HIS A 1 424 ? 1.238 11.828 16.125 1 98.12 424 HIS A C 1
ATOM 3420 O O . HIS A 1 424 ? 1.292 12.883 15.5 1 98.12 424 HIS A O 1
ATOM 3426 N N . PHE A 1 425 ? 0.205 11.492 16.938 1 98.19 425 PHE A N 1
ATOM 3427 C CA . PHE A 1 425 ? -0.979 12.336 17.031 1 98.19 425 PHE A CA 1
ATOM 3428 C C . PHE A 1 425 ? -0.934 13.188 18.297 1 98.19 425 PHE A C 1
ATOM 3430 O O . PHE A 1 425 ? -1.875 13.172 19.094 1 98.19 425 PHE A O 1
ATOM 3437 N N . LEU A 1 426 ? 0.056 13.992 18.344 1 98.5 426 LEU A N 1
ATOM 3438 C CA . LEU A 1 426 ? 0.43 14.656 19.594 1 98.5 426 LEU A CA 1
ATOM 3439 C C . LEU A 1 426 ? -0.64 15.656 20.016 1 98.5 426 LEU A C 1
ATOM 3441 O O . LEU A 1 426 ? -1.008 15.711 21.188 1 98.5 426 LEU A O 1
ATOM 3445 N N . ALA A 1 427 ? -1.174 16.484 19.094 1 98.38 427 ALA A N 1
ATOM 3446 C CA . ALA A 1 427 ? -2.189 17.469 19.422 1 98.38 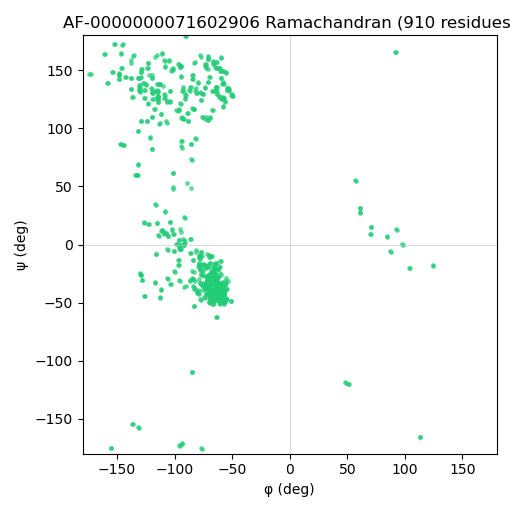427 ALA A CA 1
ATOM 3447 C C . ALA A 1 427 ? -3.438 16.812 20 1 98.38 427 ALA A C 1
ATOM 3449 O O . ALA A 1 427 ? -4.102 17.391 20.875 1 98.38 427 ALA A O 1
ATOM 3450 N N . LEU A 1 428 ? -3.75 15.633 19.516 1 97.88 428 LEU A N 1
ATOM 3451 C CA . LEU A 1 428 ? -4.918 14.891 19.969 1 97.88 428 LEU A CA 1
ATOM 3452 C C . LEU A 1 428 ? -4.629 14.188 21.297 1 97.88 428 LEU A C 1
ATOM 3454 O O . LEU A 1 428 ? -5.48 14.148 22.188 1 97.88 428 LEU A O 1
ATOM 3458 N N . GLU A 1 429 ? -3.453 13.633 21.422 1 97.69 429 GLU A N 1
ATOM 3459 C CA . GLU A 1 429 ? -3.107 12.781 22.547 1 97.69 429 GLU A CA 1
ATOM 3460 C C . GLU A 1 429 ? -2.777 13.609 23.781 1 97.69 429 GLU A C 1
ATOM 3462 O O . GLU A 1 429 ? -3.135 13.234 24.906 1 97.69 429 GLU A O 1
ATOM 3467 N N . MET A 1 430 ? -2.041 14.68 23.594 1 98 430 MET A N 1
ATOM 3468 C CA . MET A 1 430 ? -1.578 15.523 24.703 1 98 430 MET A CA 1
ATOM 3469 C C . MET A 1 430 ? -1.851 17 24.406 1 98 430 MET A C 1
ATOM 3471 O O . MET A 1 430 ? -0.92 17.797 24.328 1 98 430 MET A O 1
ATOM 3475 N N . PRO A 1 431 ? -3.125 17.375 24.406 1 98.25 431 PRO A N 1
ATOM 3476 C CA . PRO A 1 431 ? -3.529 18.688 23.906 1 98.25 431 PRO A CA 1
ATOM 3477 C C . PRO A 1 431 ? -2.955 19.828 24.719 1 98.25 431 PRO A C 1
ATOM 3479 O O . PRO A 1 431 ? -2.539 20.859 24.172 1 98.25 431 PRO A O 1
ATOM 3482 N N . GLU A 1 432 ? -2.875 19.75 26.031 1 98.25 432 GLU A N 1
ATOM 3483 C CA . GLU A 1 432 ? -2.379 20.828 26.875 1 98.25 432 GLU A CA 1
ATOM 3484 C C . GLU A 1 432 ? -0.877 21.031 26.688 1 98.25 432 GLU A C 1
ATOM 3486 O O . GLU A 1 432 ? -0.41 22.156 26.531 1 98.25 432 GLU A O 1
ATOM 3491 N N . LEU A 1 433 ? -0.198 19.922 26.781 1 98.62 433 LEU A N 1
ATOM 3492 C CA . LEU A 1 433 ? 1.25 19.984 26.609 1 98.62 433 LEU A CA 1
ATOM 3493 C C . LEU A 1 433 ? 1.614 20.531 25.234 1 98.62 433 LEU A C 1
ATOM 3495 O O . LEU A 1 433 ? 2.514 21.375 25.125 1 98.62 433 LEU A O 1
ATOM 3499 N N . PHE A 1 434 ? 0.966 20.062 24.281 1 98.75 434 PHE A N 1
ATOM 3500 C CA . PHE A 1 434 ? 1.161 20.516 22.906 1 98.75 434 PHE A CA 1
ATOM 3501 C C . PHE A 1 434 ? 0.912 22.016 22.797 1 98.75 434 PHE A C 1
ATOM 3503 O O . PHE A 1 434 ? 1.746 22.75 22.266 1 98.75 434 PHE A O 1
ATOM 3510 N N . ALA A 1 435 ? -0.192 22.469 23.297 1 98.81 435 ALA A N 1
ATOM 3511 C CA . ALA A 1 435 ? -0.57 23.875 23.219 1 98.81 435 ALA A CA 1
ATOM 3512 C C . ALA A 1 435 ? 0.443 24.75 23.953 1 98.81 435 ALA A C 1
ATOM 3514 O O . ALA A 1 435 ? 0.829 25.812 23.453 1 98.81 435 ALA A O 1
ATOM 3515 N N . ASP A 1 436 ? 0.843 24.297 25.094 1 98.56 436 ASP A N 1
ATOM 3516 C CA . ASP A 1 436 ? 1.827 25.062 25.859 1 98.56 436 ASP A CA 1
ATOM 3517 C C . ASP A 1 436 ? 3.127 25.219 25.078 1 98.56 436 ASP A C 1
ATOM 3519 O O . ASP A 1 436 ? 3.736 26.297 25.109 1 98.56 436 ASP A O 1
ATOM 3523 N N . ASN A 1 437 ? 3.502 24.156 24.453 1 98.88 437 ASN A N 1
ATOM 3524 C CA . ASN A 1 437 ? 4.738 24.234 23.688 1 98.88 437 ASN A CA 1
ATOM 3525 C C . ASN A 1 437 ? 4.602 25.172 22.5 1 98.88 437 ASN A C 1
ATOM 3527 O O . ASN A 1 437 ? 5.543 25.891 22.156 1 98.88 437 ASN A O 1
ATOM 3531 N N . VAL A 1 438 ? 3.471 25.172 21.828 1 98.94 438 VAL A N 1
ATOM 3532 C CA . VAL A 1 438 ? 3.205 26.078 20.719 1 98.94 438 VAL A CA 1
ATOM 3533 C C . VAL A 1 438 ? 3.246 27.531 21.219 1 98.94 438 VAL A C 1
ATOM 3535 O O . VAL A 1 438 ? 3.867 28.391 20.594 1 98.94 438 VAL A O 1
ATOM 3538 N N . LEU A 1 439 ? 2.594 27.828 22.344 1 98.75 439 LEU A N 1
ATOM 3539 C CA . LEU A 1 439 ? 2.559 29.172 22.906 1 98.75 439 LEU A CA 1
ATOM 3540 C C . LEU A 1 439 ? 3.959 29.625 23.297 1 98.75 439 LEU A C 1
ATOM 3542 O O . LEU A 1 439 ? 4.328 30.781 23.047 1 98.75 439 LEU A O 1
ATOM 3546 N N . ASN A 1 440 ? 4.691 28.719 23.906 1 98.62 440 ASN A N 1
ATOM 3547 C CA . ASN A 1 440 ? 6.074 29.047 24.25 1 98.62 440 ASN A CA 1
ATOM 3548 C C . ASN A 1 440 ? 6.898 29.344 23 1 98.62 440 ASN A C 1
ATOM 3550 O O . ASN A 1 440 ? 7.766 30.219 23.016 1 98.62 440 ASN A O 1
ATOM 3554 N N . ALA A 1 441 ? 6.66 28.594 21.953 1 98.88 441 ALA A N 1
ATOM 3555 C CA . ALA A 1 441 ? 7.363 28.828 20.703 1 98.88 441 ALA A CA 1
ATOM 3556 C C . ALA A 1 441 ? 7.047 30.219 20.141 1 98.88 441 ALA A C 1
ATOM 3558 O O . ALA A 1 441 ? 7.945 30.938 19.703 1 98.88 441 ALA A O 1
ATOM 3559 N N . ILE A 1 442 ? 5.781 30.594 20.125 1 98.75 442 ILE A N 1
ATOM 3560 C CA . ILE A 1 442 ? 5.387 31.891 19.609 1 98.75 442 ILE A CA 1
ATOM 3561 C C . ILE A 1 442 ? 6.078 33 20.422 1 98.75 442 ILE A C 1
ATOM 3563 O O . ILE A 1 442 ? 6.602 33.969 19.844 1 98.75 442 ILE A O 1
ATOM 3567 N N . ALA A 1 443 ? 6.09 32.844 21.719 1 98.38 443 ALA A N 1
ATOM 3568 C CA . ALA A 1 443 ? 6.809 33.812 22.562 1 98.38 443 ALA A CA 1
ATOM 3569 C C . ALA A 1 443 ? 8.281 33.875 22.156 1 98.38 443 ALA A C 1
ATOM 3571 O O . ALA A 1 443 ? 8.852 34.969 22.094 1 98.38 443 ALA A O 1
ATOM 3572 N N . THR A 1 444 ? 8.867 32.75 21.938 1 98.62 444 THR A N 1
ATOM 3573 C CA . THR A 1 444 ? 10.273 32.688 21.547 1 98.62 444 THR A CA 1
ATOM 3574 C C . THR A 1 444 ? 10.492 33.375 20.219 1 98.62 444 THR A C 1
ATOM 3576 O O . THR A 1 444 ? 11.484 34.094 20.047 1 98.62 444 THR A O 1
ATOM 3579 N N . PHE A 1 445 ? 9.594 33.156 19.234 1 98.75 445 PHE A N 1
ATOM 3580 C CA . PHE A 1 445 ? 9.688 33.812 17.938 1 98.75 445 PHE A CA 1
ATOM 3581 C C . PHE A 1 445 ? 9.594 35.312 18.078 1 98.75 445 PHE A C 1
ATOM 3583 O O . PHE A 1 445 ? 10.352 36.062 17.453 1 98.75 445 PHE A O 1
ATOM 3590 N N . ARG A 1 446 ? 8.672 35.781 18.875 1 97.62 446 ARG A N 1
ATOM 3591 C CA . ARG A 1 446 ? 8.484 37.219 19.094 1 97.62 446 ARG A CA 1
ATOM 3592 C C . ARG A 1 446 ? 9.734 37.875 19.688 1 97.62 446 ARG A C 1
ATOM 3594 O O . ARG A 1 446 ? 10.164 38.938 19.25 1 97.62 446 ARG A O 1
ATOM 3601 N N . ASN A 1 447 ? 10.305 37.188 20.656 1 97.31 447 ASN A N 1
ATOM 3602 C CA . ASN A 1 447 ? 11.547 37.656 21.25 1 97.31 447 ASN A CA 1
ATOM 3603 C C . ASN A 1 447 ? 12.68 37.688 20.219 1 97.31 447 ASN A C 1
ATOM 3605 O O . ASN A 1 447 ? 13.523 38.594 20.266 1 97.31 447 ASN A O 1
ATOM 3609 N N . TRP A 1 448 ? 12.75 36.688 19.422 1 97.5 448 TRP A N 1
ATOM 3610 C CA . TRP A 1 448 ? 13.773 36.594 18.375 1 97.5 448 TRP A CA 1
ATOM 3611 C C . TRP A 1 448 ? 13.68 37.781 17.422 1 97.5 448 TRP A C 1
ATOM 3613 O O . TRP A 1 448 ? 14.695 38.406 17.078 1 97.5 448 TRP A O 1
ATOM 3623 N N . HIS A 1 449 ? 12.5 38.125 16.969 1 96.44 449 HIS A N 1
ATOM 3624 C CA . HIS A 1 449 ? 12.289 39.25 16.062 1 96.44 449 HIS A CA 1
ATOM 3625 C C . HIS A 1 449 ? 12.617 40.594 16.75 1 96.44 449 HIS A C 1
ATOM 3627 O O . HIS A 1 449 ? 13.18 41.5 16.141 1 96.44 449 HIS A O 1
ATOM 3633 N N . TYR A 1 450 ? 12.219 40.688 18 1 94.19 450 TYR A N 1
ATOM 3634 C CA . TYR A 1 450 ? 12.516 41.875 18.781 1 94.19 450 TYR A CA 1
ATOM 3635 C C . TYR A 1 450 ? 14.023 42.125 18.875 1 94.19 450 TYR A C 1
ATOM 3637 O O . TYR A 1 450 ? 14.5 43.219 18.656 1 94.19 450 TYR A O 1
ATOM 3645 N N . ASN A 1 451 ? 14.727 41.125 19.172 1 92.94 451 ASN A N 1
ATOM 3646 C CA . ASN A 1 451 ? 16.172 41.25 19.328 1 92.94 451 ASN A CA 1
ATOM 3647 C C . ASN A 1 451 ? 16.859 41.531 18 1 92.94 451 ASN A C 1
ATOM 3649 O O . ASN A 1 451 ? 17.891 42.219 17.984 1 92.94 451 ASN A O 1
ATOM 3653 N N . LYS A 1 452 ? 16.391 41.094 16.984 1 89.25 452 LYS A N 1
ATOM 3654 C CA . LYS A 1 452 ? 16.953 41.344 15.664 1 89.25 452 LYS A CA 1
ATOM 3655 C C . LYS A 1 452 ? 16.797 42.812 15.266 1 89.25 452 LYS A C 1
ATOM 3657 O O . LYS A 1 452 ? 17.672 43.375 14.625 1 89.25 452 LYS A O 1
ATOM 3662 N N . ILE A 1 453 ? 15.664 43.344 15.641 1 84.88 453 ILE A N 1
ATOM 3663 C CA . ILE A 1 453 ? 15.406 44.75 15.344 1 84.88 453 ILE A CA 1
ATOM 3664 C C . ILE A 1 453 ? 16.312 45.625 16.188 1 84.88 453 ILE A C 1
ATOM 3666 O O . ILE A 1 453 ? 16.844 46.625 15.711 1 84.88 453 ILE A O 1
ATOM 3670 N N . MET A 1 454 ? 16.547 45.219 17.406 1 82.31 454 MET A N 1
ATOM 3671 C CA . MET A 1 454 ? 17.375 46.031 18.312 1 82.31 454 MET A CA 1
ATOM 3672 C C . MET A 1 454 ? 18.828 45.969 17.891 1 82.31 454 MET A C 1
ATOM 3674 O O . MET A 1 454 ? 19.562 46.969 18.078 1 82.31 454 MET A O 1
ATOM 3678 N N . PHE A 1 455 ? 19.156 44.906 17.344 1 75 455 PHE A N 1
ATOM 3679 C CA . PHE A 1 455 ? 20.531 44.781 16.891 1 75 455 PHE A CA 1
ATOM 3680 C C . PHE A 1 455 ? 20.766 45.594 15.625 1 75 455 PHE A C 1
ATOM 3682 O O . PHE A 1 455 ? 21.875 46.094 15.391 1 75 455 PHE A O 1
ATOM 3689 N N . LEU A 1 456 ? 19.828 45.656 14.844 1 68.12 456 LEU A N 1
ATOM 3690 C CA . LEU A 1 456 ? 19.938 46.406 13.602 1 68.12 456 LEU A CA 1
ATOM 3691 C C . LEU A 1 456 ? 19.828 47.906 13.883 1 68.12 456 LEU A C 1
ATOM 3693 O O . LEU A 1 456 ? 20.188 48.75 13.039 1 68.12 456 LEU A O 1
ATOM 3697 N N . LYS A 1 457 ? 19.469 48.5 15.055 1 63.66 457 LYS A N 1
ATOM 3698 C CA . LYS A 1 457 ? 19.453 49.875 15.469 1 63.66 457 LYS A CA 1
ATOM 3699 C C . LYS A 1 457 ? 20.766 50.281 16.156 1 63.66 457 LYS A C 1
ATOM 3701 O O . LYS A 1 457 ? 21.328 49.5 16.922 1 63.66 457 LYS A O 1
ATOM 3706 N N . MET B 1 1 ? 12.688 10.344 1.759 1 28.12 1 MET B N 1
ATOM 3707 C CA . MET B 1 1 ? 14.109 10.359 2.086 1 28.12 1 MET B CA 1
ATOM 3708 C C . MET B 1 1 ? 14.445 9.281 3.107 1 28.12 1 MET B C 1
ATOM 3710 O O . MET B 1 1 ? 15.445 8.57 2.963 1 28.12 1 MET B O 1
ATOM 3714 N N . ASP B 1 2 ? 13.523 9.195 3.998 1 28.97 2 ASP B N 1
ATOM 3715 C CA . ASP B 1 2 ? 13.773 8.32 5.141 1 28.97 2 ASP B CA 1
ATOM 3716 C C . ASP B 1 2 ? 13.617 6.855 4.75 1 28.97 2 ASP B C 1
ATOM 3718 O O . ASP B 1 2 ? 14.375 6 5.215 1 28.97 2 ASP B O 1
ATOM 3722 N N . VAL B 1 3 ? 12.75 6.602 3.867 1 30.53 3 VAL B N 1
ATOM 3723 C CA . VAL B 1 3 ? 12.547 5.199 3.52 1 30.53 3 VAL B CA 1
ATOM 3724 C C . VAL B 1 3 ? 13.672 4.727 2.6 1 30.53 3 VAL B C 1
ATOM 3726 O O . VAL B 1 3 ? 14.078 3.562 2.645 1 30.53 3 VAL B O 1
ATOM 3729 N N . ILE B 1 4 ? 14.375 5.73 1.993 1 33.19 4 ILE B N 1
ATOM 3730 C CA . ILE B 1 4 ? 15.523 5.531 1.112 1 33.19 4 ILE B CA 1
ATOM 3731 C C . ILE B 1 4 ? 16.734 5.113 1.936 1 33.19 4 ILE B C 1
ATOM 3733 O O . ILE B 1 4 ? 17.453 4.18 1.563 1 33.19 4 ILE B O 1
ATOM 3737 N N . ILE B 1 5 ? 16.906 5.766 3.064 1 35.84 5 ILE B N 1
ATOM 3738 C CA . ILE B 1 5 ? 17.953 5.453 4.031 1 35.84 5 ILE B CA 1
ATOM 3739 C C . ILE B 1 5 ? 17.766 4.035 4.562 1 35.84 5 ILE B C 1
ATOM 3741 O O . ILE B 1 5 ? 18.719 3.266 4.652 1 35.84 5 ILE B O 1
ATOM 3745 N N . PHE B 1 6 ? 16.578 3.74 4.664 1 34.88 6 PHE B N 1
ATOM 3746 C CA . PHE B 1 6 ? 16.281 2.457 5.289 1 34.88 6 PHE B CA 1
ATOM 3747 C C . PHE B 1 6 ? 16.609 1.307 4.348 1 34.88 6 PHE B C 1
ATOM 3749 O O . PHE B 1 6 ? 17.266 0.343 4.746 1 34.88 6 PHE B O 1
ATOM 3756 N N . LEU B 1 7 ? 16.328 1.466 3.068 1 37.69 7 LEU B N 1
ATOM 3757 C CA . LEU B 1 7 ? 16.578 0.387 2.119 1 37.69 7 LEU B CA 1
ATOM 3758 C C . LEU B 1 7 ? 18.062 0.288 1.782 1 37.69 7 LEU B C 1
ATOM 3760 O O . LEU B 1 7 ? 18.594 -0.812 1.62 1 37.69 7 LEU B O 1
ATOM 3764 N N . THR B 1 8 ? 18.781 1.435 1.938 1 38.22 8 THR B N 1
ATOM 3765 C CA . THR B 1 8 ? 20.234 1.455 1.837 1 38.22 8 THR B CA 1
ATOM 3766 C C . THR B 1 8 ? 20.859 0.635 2.959 1 38.22 8 THR B C 1
ATOM 3768 O O . THR B 1 8 ? 21.781 -0.151 2.719 1 38.22 8 THR B O 1
ATOM 3771 N N . ILE B 1 9 ? 20.375 0.792 3.945 1 40.16 9 ILE B N 1
ATOM 3772 C CA . ILE B 1 9 ? 20.922 0.121 5.117 1 40.16 9 ILE B CA 1
ATOM 3773 C C . ILE B 1 9 ? 20.594 -1.369 5.062 1 40.16 9 ILE B C 1
ATOM 3775 O O . ILE B 1 9 ? 21.438 -2.211 5.363 1 40.16 9 ILE B O 1
ATOM 3779 N N . VAL B 1 10 ? 19.516 -1.677 4.523 1 40.09 10 VAL B N 1
ATOM 3780 C CA . VAL B 1 10 ? 19.188 -3.096 4.488 1 40.09 10 VAL B CA 1
ATOM 3781 C C . VAL B 1 10 ? 20.016 -3.795 3.41 1 40.09 10 VAL B C 1
ATOM 3783 O O . VAL B 1 10 ? 20.562 -4.867 3.646 1 40.09 10 VAL B O 1
ATOM 3786 N N . ILE B 1 11 ? 20.219 -3.098 2.207 1 41.94 11 ILE B N 1
ATOM 3787 C CA . ILE B 1 11 ? 21.031 -3.658 1.137 1 41.94 11 ILE B CA 1
ATOM 3788 C C . ILE B 1 11 ? 22.484 -3.77 1.603 1 41.94 11 ILE B C 1
ATOM 3790 O O . ILE B 1 11 ? 23.125 -4.805 1.407 1 41.94 11 ILE B O 1
ATOM 3794 N N . LEU B 1 12 ? 22.891 -2.664 2.152 1 42.75 12 LEU B N 1
ATOM 3795 C CA . LEU B 1 12 ? 24.25 -2.75 2.676 1 42.75 12 LEU B CA 1
ATOM 3796 C C . LEU B 1 12 ? 24.359 -3.857 3.717 1 42.75 12 LEU B C 1
ATOM 3798 O O . LEU B 1 12 ? 25.375 -4.555 3.783 1 42.75 12 LEU B O 1
ATOM 3802 N N . THR B 1 13 ? 23.359 -3.992 4.406 1 41.38 13 THR B N 1
ATOM 3803 C CA . THR B 1 13 ? 23.391 -5.051 5.406 1 41.38 13 THR B CA 1
ATOM 3804 C C . THR B 1 13 ? 23.328 -6.426 4.742 1 41.38 13 THR B C 1
ATOM 3806 O O . THR B 1 13 ? 24.047 -7.348 5.148 1 41.38 13 THR B O 1
ATOM 3809 N N . ILE B 1 14 ? 22.578 -6.504 3.709 1 42.19 14 ILE B N 1
ATOM 3810 C CA . ILE B 1 14 ? 22.5 -7.789 3.025 1 42.19 14 ILE B CA 1
ATOM 3811 C C . ILE B 1 14 ? 23.844 -8.07 2.328 1 42.19 14 ILE B C 1
ATOM 3813 O O . ILE B 1 14 ? 24.359 -9.188 2.391 1 42.19 14 ILE B O 1
ATOM 3817 N N . VAL B 1 15 ? 24.344 -7.078 1.649 1 43.56 15 VAL B N 1
ATOM 3818 C CA . VAL B 1 15 ? 25.594 -7.309 0.953 1 43.56 15 VAL B CA 1
ATOM 3819 C C . VAL B 1 15 ? 26.688 -7.688 1.958 1 43.56 15 VAL B C 1
ATOM 3821 O O . VAL B 1 15 ? 27.547 -8.516 1.665 1 43.56 15 VAL B O 1
ATOM 3824 N N . THR B 1 16 ? 26.719 -7.008 2.98 1 42.84 16 THR B N 1
ATOM 3825 C CA . THR B 1 16 ? 27.828 -7.301 3.879 1 42.84 16 THR B CA 1
ATOM 3826 C C . THR B 1 16 ? 27.672 -8.688 4.504 1 42.84 16 THR B C 1
ATOM 3828 O O . THR B 1 16 ? 28.641 -9.273 4.973 1 42.84 16 THR B O 1
ATOM 3831 N N . VAL B 1 17 ? 26.484 -9.188 4.633 1 41.62 17 VAL B N 1
ATOM 3832 C CA . VAL B 1 17 ? 26.438 -10.43 5.387 1 41.62 17 VAL B CA 1
ATOM 3833 C C . VAL B 1 17 ? 26.906 -11.586 4.508 1 41.62 17 VAL B C 1
ATOM 3835 O O . VAL B 1 17 ? 27.266 -12.656 5.012 1 41.62 17 VAL B O 1
ATOM 3838 N N . CYS B 1 18 ? 26.828 -11.609 3.207 1 45.31 18 CYS B N 1
ATOM 3839 C CA . CYS B 1 18 ? 26.844 -12.938 2.609 1 45.31 18 CYS B CA 1
ATOM 3840 C C . CYS B 1 18 ? 28.266 -13.43 2.385 1 45.31 18 CYS B C 1
ATOM 3842 O O . CYS B 1 18 ? 28.75 -13.43 1.255 1 45.31 18 CYS B O 1
ATOM 3844 N N . LYS B 1 19 ? 29.016 -13.344 3.26 1 53.75 19 LYS B N 1
ATOM 3845 C CA . LYS B 1 19 ? 30.359 -13.891 3.107 1 53.75 19 LYS B CA 1
ATOM 3846 C C . LYS B 1 19 ? 30.328 -15.414 2.941 1 53.75 19 LYS B C 1
ATOM 3848 O O . LYS B 1 19 ? 31.25 -16 2.395 1 53.75 19 LYS B O 1
ATOM 3853 N N . SER B 1 20 ? 29.453 -16.188 3.471 1 67.19 20 SER B N 1
ATOM 3854 C CA . SER B 1 20 ? 29.578 -17.641 3.385 1 67.19 20 SER B CA 1
ATOM 3855 C C . SER B 1 20 ? 28.641 -18.219 2.338 1 67.19 20 SER B C 1
ATOM 3857 O O . SER B 1 20 ? 27.625 -17.594 1.988 1 67.19 20 SER B O 1
ATOM 3859 N N . GLU B 1 21 ? 29.031 -19.328 1.703 1 75.5 21 GLU B N 1
ATOM 3860 C CA . GLU B 1 21 ? 28.219 -20.047 0.739 1 75.5 21 GLU B CA 1
ATOM 3861 C C . GLU B 1 21 ? 26.891 -20.484 1.355 1 75.5 21 GLU B C 1
ATOM 3863 O O . GLU B 1 21 ? 26.859 -21 2.471 1 75.5 21 GLU B O 1
ATOM 3868 N N . PRO B 1 22 ? 25.797 -20.109 0.725 1 81.75 22 PRO B N 1
ATOM 3869 C CA . PRO B 1 22 ? 24.5 -20.484 1.278 1 81.75 22 PRO B CA 1
ATOM 3870 C C . PRO B 1 22 ? 24.297 -22 1.316 1 81.75 22 PRO B C 1
ATOM 3872 O O . PRO B 1 22 ? 24.781 -22.719 0.428 1 81.75 22 PRO B O 1
ATOM 3875 N N . THR B 1 23 ? 23.781 -22.484 2.449 1 84.31 23 THR B N 1
ATOM 3876 C CA . THR B 1 23 ? 23.453 -23.891 2.598 1 84.31 23 THR B CA 1
ATOM 3877 C C . THR B 1 23 ? 21.953 -24.094 2.613 1 84.31 23 THR B C 1
ATOM 3879 O O . THR B 1 23 ? 21.188 -23.156 2.859 1 84.31 23 THR B O 1
ATOM 3882 N N . LEU B 1 24 ? 21.547 -25.328 2.293 1 89.69 24 LEU B N 1
ATOM 3883 C CA . LEU B 1 24 ? 20.125 -25.656 2.342 1 89.69 24 LEU B CA 1
ATOM 3884 C C . LEU B 1 24 ? 19.578 -25.453 3.75 1 89.69 24 LEU B C 1
ATOM 3886 O O . LEU B 1 24 ? 20.125 -26 4.715 1 89.69 24 LEU B O 1
ATOM 3890 N N . PRO B 1 25 ? 18.531 -24.688 3.83 1 92 25 PRO B N 1
ATOM 3891 C CA . PRO B 1 25 ? 17.953 -24.484 5.156 1 92 25 PRO B CA 1
ATOM 3892 C C . PRO B 1 25 ? 17.203 -25.719 5.66 1 92 25 PRO B C 1
ATOM 3894 O O . PRO B 1 25 ? 16.781 -26.562 4.859 1 92 25 PRO B O 1
ATOM 3897 N N . SER B 1 26 ? 17.156 -25.797 6.988 1 91.06 26 SER B N 1
ATOM 3898 C CA . SER B 1 26 ? 16.312 -26.828 7.578 1 91.06 26 SER B CA 1
ATOM 3899 C C . SER B 1 26 ? 14.836 -26.438 7.508 1 91.06 26 SER B C 1
ATOM 3901 O O . SER B 1 26 ? 14.414 -25.438 8.117 1 91.06 26 SER B O 1
ATOM 3903 N N . ILE B 1 27 ? 14.094 -27.109 6.691 1 94.25 27 ILE B N 1
ATOM 3904 C CA . ILE B 1 27 ? 12.672 -26.844 6.539 1 94.25 27 ILE B CA 1
ATOM 3905 C C . ILE B 1 27 ? 11.859 -28.031 7.023 1 94.25 27 ILE B C 1
ATOM 3907 O O . ILE B 1 27 ? 12.172 -29.188 6.695 1 94.25 27 ILE B O 1
ATOM 3911 N N . ASP B 1 28 ? 10.891 -27.797 7.906 1 96.31 28 ASP B N 1
ATOM 3912 C CA . ASP B 1 28 ? 9.992 -28.844 8.359 1 96.31 28 ASP B CA 1
ATOM 3913 C C . ASP B 1 28 ? 9.047 -29.281 7.242 1 96.31 28 ASP B C 1
ATOM 3915 O O . ASP B 1 28 ? 8.117 -28.562 6.883 1 96.31 28 ASP B O 1
ATOM 3919 N N . LEU B 1 29 ? 9.242 -30.438 6.746 1 97.38 29 LEU B N 1
ATOM 3920 C CA . LEU B 1 29 ? 8.5 -30.938 5.594 1 97.38 29 LEU B CA 1
ATOM 3921 C C . LEU B 1 29 ? 7.098 -31.375 5.996 1 97.38 29 LEU B C 1
ATOM 3923 O O . LEU B 1 29 ? 6.266 -31.688 5.141 1 97.38 29 LEU B O 1
ATOM 3927 N N . ASN B 1 30 ? 6.824 -31.359 7.336 1 95.75 30 ASN B N 1
ATOM 3928 C CA . ASN B 1 30 ? 5.527 -31.812 7.84 1 95.75 30 ASN B CA 1
ATOM 3929 C C . ASN B 1 30 ? 4.879 -30.75 8.727 1 95.75 30 ASN B C 1
ATOM 3931 O O . ASN B 1 30 ? 4.031 -31.078 9.562 1 95.75 30 ASN B O 1
ATOM 3935 N N . ALA B 1 31 ? 5.348 -29.562 8.578 1 96.88 31 ALA B N 1
ATOM 3936 C CA . ALA B 1 31 ? 4.797 -28.484 9.391 1 96.88 31 ALA B CA 1
ATOM 3937 C C . ALA B 1 31 ? 3.273 -28.438 9.273 1 96.88 31 ALA B C 1
ATOM 3939 O O . ALA B 1 31 ? 2.723 -28.562 8.18 1 96.88 31 ALA B O 1
ATOM 3940 N N . TRP B 1 32 ? 2.564 -28.312 10.445 1 97.31 32 TRP B N 1
ATOM 3941 C CA . TRP B 1 32 ? 1.107 -28.25 10.484 1 97.31 32 TRP B CA 1
ATOM 3942 C C . TRP B 1 32 ? 0.632 -26.797 10.414 1 97.31 32 TRP B C 1
ATOM 3944 O O . TRP B 1 32 ? 1.058 -25.953 11.219 1 97.31 32 TRP B O 1
ATOM 3954 N N . TRP B 1 33 ? -0.299 -26.5 9.484 1 98 33 TRP B N 1
ATOM 3955 C CA . TRP B 1 33 ? -0.698 -25.125 9.227 1 98 33 TRP B CA 1
ATOM 3956 C C . TRP B 1 33 ? -2.166 -24.906 9.578 1 98 33 TRP B C 1
ATOM 3958 O O . TRP B 1 33 ? -2.666 -23.781 9.516 1 98 33 TRP B O 1
ATOM 3968 N N . GLY B 1 34 ? -2.9 -25.938 9.883 1 97.25 34 GLY B N 1
ATOM 3969 C CA . GLY B 1 34 ? -4.312 -25.859 10.219 1 97.25 34 GLY B CA 1
ATOM 3970 C C . GLY B 1 34 ? -4.566 -25.75 11.711 1 97.25 34 GLY B C 1
ATOM 3971 O O . GLY B 1 34 ? -3.643 -25.5 12.484 1 97.25 34 GLY B O 1
ATOM 3972 N N . PRO B 1 35 ? -5.809 -25.859 12.109 1 95.56 35 PRO B N 1
ATOM 3973 C CA . PRO B 1 35 ? -6.133 -25.797 13.531 1 95.56 35 PRO B CA 1
ATOM 3974 C C . PRO B 1 35 ? -5.418 -26.875 14.344 1 95.56 35 PRO B C 1
ATOM 3976 O O . PRO B 1 35 ? -5.406 -28.047 13.945 1 95.56 35 PRO B O 1
ATOM 3979 N N . GLN B 1 36 ? -4.938 -26.531 15.453 1 93.56 36 GLN B N 1
ATOM 3980 C CA . GLN B 1 36 ? -4.082 -27.406 16.25 1 93.56 36 GLN B CA 1
ATOM 3981 C C . GLN B 1 36 ? -4.84 -28.656 16.703 1 93.56 36 GLN B C 1
ATOM 3983 O O . GLN B 1 36 ? -4.27 -29.734 16.766 1 93.56 36 GLN B O 1
ATOM 3988 N N . HIS B 1 37 ? -6.094 -28.531 17 1 93.31 37 HIS B N 1
ATOM 3989 C CA . HIS B 1 37 ? -6.867 -29.641 17.531 1 93.31 37 HIS B CA 1
ATOM 3990 C C . HIS B 1 37 ? -7.105 -30.719 16.469 1 93.31 37 HIS B C 1
ATOM 3992 O O . HIS B 1 37 ? -7.52 -31.828 16.781 1 93.31 37 HIS B O 1
ATOM 3998 N N . LEU B 1 38 ? -6.754 -30.406 15.211 1 93.31 38 LEU B N 1
ATOM 3999 C CA . LEU B 1 38 ? -6.957 -31.375 14.125 1 93.31 38 LEU B CA 1
ATOM 4000 C C . LEU B 1 38 ? -5.633 -31.984 13.695 1 93.31 38 LEU B C 1
ATOM 4002 O O . LEU B 1 38 ? -5.582 -32.719 12.703 1 93.31 38 LEU B O 1
ATOM 4006 N N . GLN B 1 39 ? -4.609 -31.734 14.344 1 90.75 39 GLN B N 1
ATOM 4007 C CA . GLN B 1 39 ? -3.268 -32.125 13.922 1 90.75 39 GLN B CA 1
ATOM 4008 C C . GLN B 1 39 ? -3.123 -33.656 13.883 1 90.75 39 GLN B C 1
ATOM 4010 O O . GLN B 1 39 ? -2.363 -34.188 13.07 1 90.75 39 GLN B O 1
ATOM 4015 N N . ASN B 1 40 ? -3.908 -34.375 14.656 1 87.31 40 ASN B N 1
ATOM 4016 C CA . ASN B 1 40 ? -3.775 -35.844 14.711 1 87.31 40 ASN B CA 1
ATOM 4017 C C . ASN B 1 40 ? -4.738 -36.531 13.75 1 87.31 40 ASN B C 1
ATOM 4019 O O . ASN B 1 40 ? -4.75 -37.75 13.648 1 87.31 40 ASN B O 1
ATOM 4023 N N . TYR B 1 41 ? -5.516 -35.625 13.07 1 81.56 41 TYR B N 1
ATOM 4024 C CA . TYR B 1 41 ? -6.43 -36.188 12.086 1 81.56 41 TYR B CA 1
ATOM 4025 C C . TYR B 1 41 ? -5.75 -36.312 10.727 1 81.56 41 TYR B C 1
ATOM 4027 O O . TYR B 1 41 ? -5.227 -35.344 10.195 1 81.56 41 TYR B O 1
ATOM 4035 N N . ASN B 1 42 ? -5.438 -37.562 10.398 1 78.19 42 ASN B N 1
ATOM 4036 C CA . ASN B 1 42 ? -4.777 -37.781 9.117 1 78.19 42 ASN B CA 1
ATOM 4037 C C . ASN B 1 42 ? -5.785 -38.125 8.016 1 78.19 42 ASN B C 1
ATOM 4039 O O . ASN B 1 42 ? -6.121 -39.281 7.809 1 78.19 42 ASN B O 1
ATOM 4043 N N . ASP B 1 43 ? -6.359 -37.188 7.414 1 90.5 43 ASP B N 1
ATOM 4044 C CA . ASP B 1 43 ? -7.25 -37.375 6.273 1 90.5 43 ASP B CA 1
ATOM 4045 C C . ASP B 1 43 ? -6.488 -37.281 4.957 1 90.5 43 ASP B C 1
ATOM 4047 O O . ASP B 1 43 ? -6.125 -36.188 4.531 1 90.5 43 ASP B O 1
ATOM 4051 N N . THR B 1 44 ? -6.332 -38.438 4.316 1 93.69 44 THR B N 1
ATOM 4052 C CA . THR B 1 44 ? -5.555 -38.438 3.082 1 93.69 44 THR B CA 1
ATOM 4053 C C . THR B 1 44 ? -6.469 -38.625 1.873 1 93.69 44 THR B C 1
ATOM 4055 O O . THR B 1 44 ? -5.996 -38.844 0.76 1 93.69 44 THR B O 1
ATOM 4058 N N . TYR B 1 45 ? -7.727 -38.562 2.053 1 96.75 45 TYR B N 1
ATOM 4059 C CA . TYR B 1 45 ? -8.672 -38.781 0.965 1 96.75 45 TYR B CA 1
ATOM 4060 C C . TYR B 1 45 ? -8.648 -37.625 -0.025 1 96.75 45 TYR B C 1
ATOM 4062 O O . TYR B 1 45 ? -8.516 -36.469 0.371 1 96.75 45 TYR B O 1
ATOM 4070 N N . ILE B 1 46 ? -8.719 -37.938 -1.239 1 98.44 46 ILE B N 1
ATOM 4071 C CA . ILE B 1 46 ? -8.914 -37 -2.322 1 98.44 46 ILE B CA 1
ATOM 4072 C C . ILE B 1 46 ? -10.391 -36.938 -2.719 1 98.44 46 ILE B C 1
ATOM 4074 O O . ILE B 1 46 ? -10.93 -37.938 -3.223 1 98.44 46 ILE B O 1
ATOM 4078 N N . ARG B 1 47 ? -11.047 -35.844 -2.547 1 98.56 47 ARG B N 1
ATOM 4079 C CA . ARG B 1 47 ? -12.492 -35.75 -2.748 1 98.56 47 ARG B CA 1
ATOM 4080 C C . ARG B 1 47 ? -12.828 -34.844 -3.914 1 98.56 47 ARG B C 1
ATOM 4082 O O . ARG B 1 47 ? -12.242 -33.75 -4.043 1 98.56 47 ARG B O 1
ATOM 4089 N N . PRO B 1 48 ? -13.719 -35.312 -4.801 1 98.5 48 PRO B N 1
ATOM 4090 C CA . PRO B 1 48 ? -14.172 -34.406 -5.848 1 98.5 48 PRO B CA 1
ATOM 4091 C C . PRO B 1 48 ? -14.75 -33.094 -5.285 1 98.5 48 PRO B C 1
ATOM 4093 O O . PRO B 1 48 ? -15.352 -33.094 -4.203 1 98.5 48 PRO B O 1
ATOM 4096 N N . PHE B 1 49 ? -14.57 -32.062 -6.004 1 98.62 49 PHE B N 1
ATOM 4097 C CA . PHE B 1 49 ? -15.016 -30.734 -5.578 1 98.62 49 PHE B CA 1
ATOM 4098 C C . PHE B 1 49 ? -15.648 -29.969 -6.742 1 98.62 49 PHE B C 1
ATOM 4100 O O . PHE B 1 49 ? -15.211 -30.109 -7.887 1 98.62 49 PHE B O 1
ATOM 4107 N N . LYS B 1 50 ? -16.672 -29.203 -6.453 1 98.31 50 LYS B N 1
ATOM 4108 C CA . LYS B 1 50 ? -17.312 -28.328 -7.43 1 98.31 50 LYS B CA 1
ATOM 4109 C C . LYS B 1 50 ? -17.484 -26.906 -6.887 1 98.31 50 LYS B C 1
ATOM 4111 O O . LYS B 1 50 ? -17.828 -26.719 -5.723 1 98.31 50 LYS B O 1
ATOM 4116 N N . ILE B 1 51 ? -17.203 -25.969 -7.691 1 98.56 51 ILE B N 1
ATOM 4117 C CA . ILE B 1 51 ? -17.438 -24.578 -7.355 1 98.56 51 ILE B CA 1
ATOM 4118 C C . ILE B 1 51 ? -18.906 -24.219 -7.605 1 98.56 51 ILE B C 1
ATOM 4120 O O . ILE B 1 51 ? -19.469 -24.562 -8.648 1 98.56 51 ILE B O 1
ATOM 4124 N N . VAL B 1 52 ? -19.5 -23.547 -6.68 1 98.44 52 VAL B N 1
ATOM 4125 C CA . VAL B 1 52 ? -20.922 -23.234 -6.762 1 98.44 52 VAL B CA 1
ATOM 4126 C C . VAL B 1 52 ? -21.141 -21.734 -6.586 1 98.44 52 VAL B C 1
ATOM 4128 O O . VAL B 1 52 ? -20.641 -21.141 -5.629 1 98.44 52 VAL B O 1
ATOM 4131 N N . PHE B 1 53 ? -21.828 -21.156 -7.531 1 98.06 53 PHE B N 1
ATOM 4132 C CA . PHE B 1 53 ? -22.344 -19.797 -7.383 1 98.06 53 PHE B CA 1
ATOM 4133 C C . PHE B 1 53 ? -23.766 -19.812 -6.867 1 98.06 53 PHE B C 1
ATOM 4135 O O . PHE B 1 53 ? -24.719 -19.797 -7.652 1 98.06 53 PHE B O 1
ATOM 4142 N N . ASP B 1 54 ? -23.922 -19.812 -5.605 1 96.06 54 ASP B N 1
ATOM 4143 C CA . ASP B 1 54 ? -25.281 -19.953 -5.086 1 96.06 54 ASP B CA 1
ATOM 4144 C C . ASP B 1 54 ? -26.062 -18.656 -5.195 1 96.06 54 ASP B C 1
ATOM 4146 O O . ASP B 1 54 ? -25.453 -17.578 -5.285 1 96.06 54 ASP B O 1
ATOM 4150 N N . ASP B 1 55 ? -27.391 -18.703 -5.117 1 97.5 55 ASP B N 1
ATOM 4151 C CA . ASP B 1 55 ? -28.297 -17.578 -5.344 1 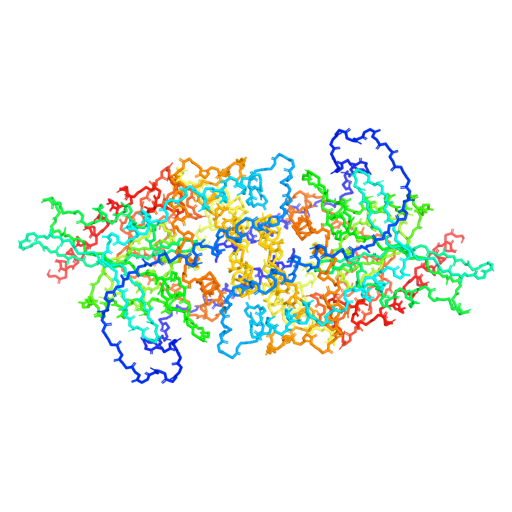97.5 55 ASP B CA 1
ATOM 4152 C C . ASP B 1 55 ? -28.125 -16.516 -4.262 1 97.5 55 ASP B C 1
ATOM 4154 O O . ASP B 1 55 ? -28.234 -15.312 -4.539 1 97.5 55 ASP B O 1
ATOM 4158 N N . GLU B 1 56 ? -27.938 -16.938 -3.102 1 97.38 56 GLU B N 1
ATOM 4159 C CA . GLU B 1 56 ? -27.766 -15.984 -2.006 1 97.38 56 GLU B CA 1
ATOM 4160 C C . GLU B 1 56 ? -26.516 -15.133 -2.195 1 97.38 56 GLU B C 1
ATOM 4162 O O . GLU B 1 56 ? -26.547 -13.922 -1.971 1 97.38 56 GLU B O 1
ATOM 4167 N N . MET B 1 57 ? -25.469 -15.805 -2.523 1 97 57 MET B N 1
ATOM 4168 C CA . MET B 1 57 ? -24.219 -15.094 -2.793 1 97 57 MET B CA 1
ATOM 4169 C C . MET B 1 57 ? -24.391 -14.109 -3.943 1 97 57 MET B C 1
ATOM 4171 O O . MET B 1 57 ? -23.938 -12.961 -3.857 1 97 57 MET B O 1
ATOM 4175 N N . ILE B 1 58 ? -25.062 -14.469 -5.012 1 98.44 58 ILE B N 1
ATOM 4176 C CA . ILE B 1 58 ? -25.281 -13.617 -6.172 1 98.44 58 ILE B CA 1
ATOM 4177 C C . ILE B 1 58 ? -26.141 -12.422 -5.781 1 98.44 58 ILE B C 1
ATOM 4179 O O . ILE B 1 58 ? -25.859 -11.289 -6.18 1 98.44 58 ILE B O 1
ATOM 4183 N N . ARG B 1 59 ? -27.172 -12.625 -4.996 1 98.06 59 ARG B N 1
ATOM 4184 C CA . ARG B 1 59 ? -28.047 -11.547 -4.535 1 98.06 59 ARG B CA 1
ATOM 4185 C C . ARG B 1 59 ? -27.281 -10.547 -3.682 1 98.06 59 ARG B C 1
ATOM 4187 O O . ARG B 1 59 ? -27.438 -9.336 -3.838 1 98.06 59 ARG B O 1
ATOM 4194 N N . ASP B 1 60 ? -26.5 -11.086 -2.803 1 97.62 60 ASP B N 1
ATOM 4195 C CA . ASP B 1 60 ? -25.688 -10.219 -1.958 1 97.62 60 ASP B CA 1
ATOM 4196 C C . ASP B 1 60 ? -24.719 -9.391 -2.797 1 97.62 60 ASP B C 1
ATOM 4198 O O . ASP B 1 60 ? -24.562 -8.188 -2.566 1 97.62 60 ASP B O 1
ATOM 4202 N N . LEU B 1 61 ? -24.062 -10.07 -3.732 1 98.38 61 LEU B N 1
ATOM 4203 C CA . LEU B 1 61 ? -23.141 -9.391 -4.633 1 98.38 61 LEU B CA 1
ATOM 4204 C C . LEU B 1 61 ? -23.844 -8.258 -5.371 1 98.38 61 LEU B C 1
ATOM 4206 O O . LEU B 1 61 ? -23.344 -7.133 -5.41 1 98.38 61 LEU B O 1
ATOM 4210 N N . ARG B 1 62 ? -25 -8.5 -5.945 1 98.38 62 ARG B N 1
ATOM 4211 C CA . ARG B 1 62 ? -25.75 -7.496 -6.684 1 98.38 62 ARG B CA 1
ATOM 4212 C C . ARG B 1 62 ? -26.172 -6.344 -5.777 1 98.38 62 ARG B C 1
ATOM 4214 O O . ARG B 1 62 ? -26.094 -5.176 -6.172 1 98.38 62 ARG B O 1
ATOM 4221 N N . HIS B 1 63 ? -26.594 -6.672 -4.605 1 97.44 63 HIS B N 1
ATOM 4222 C CA . HIS B 1 63 ? -26.984 -5.641 -3.656 1 97.44 63 HIS B CA 1
ATOM 4223 C C . HIS B 1 63 ? -25.828 -4.703 -3.342 1 97.44 63 HIS B C 1
ATOM 4225 O O . HIS B 1 63 ? -26 -3.482 -3.316 1 97.44 63 HIS B O 1
ATOM 4231 N N . ARG B 1 64 ? -24.703 -5.254 -3.094 1 97.44 64 ARG B N 1
ATOM 4232 C CA . ARG B 1 64 ? -23.531 -4.457 -2.777 1 97.44 64 ARG B CA 1
ATOM 4233 C C . ARG B 1 64 ? -23.109 -3.6 -3.969 1 97.44 64 ARG B C 1
ATOM 4235 O O . ARG B 1 64 ? -22.734 -2.441 -3.801 1 97.44 64 ARG B O 1
ATOM 4242 N N . ILE B 1 65 ? -23.156 -4.215 -5.141 1 97.88 65 ILE B N 1
ATOM 4243 C CA . ILE B 1 65 ? -22.781 -3.482 -6.344 1 97.88 65 ILE B CA 1
ATOM 4244 C C . ILE B 1 65 ? -23.703 -2.285 -6.531 1 97.88 65 ILE B C 1
ATOM 4246 O O . ILE B 1 65 ? -23.25 -1.17 -6.789 1 97.88 65 ILE B O 1
ATOM 4250 N N . TRP B 1 66 ? -24.953 -2.436 -6.324 1 95.31 66 TRP B N 1
ATOM 4251 C CA . TRP B 1 66 ? -25.922 -1.379 -6.582 1 95.31 66 TRP B CA 1
ATOM 4252 C C . TRP B 1 66 ? -25.922 -0.352 -5.453 1 95.31 66 TRP B C 1
ATOM 4254 O O . TRP B 1 66 ? -26.406 0.766 -5.621 1 95.31 66 TRP B O 1
ATOM 4264 N N . SER B 1 67 ? -25.359 -0.76 -4.324 1 95 67 SER B N 1
ATOM 4265 C CA . SER B 1 67 ? -25.281 0.163 -3.195 1 95 67 SER B CA 1
ATOM 4266 C C . SER B 1 67 ? -23.953 0.918 -3.201 1 95 67 SER B C 1
ATOM 4268 O O . SER B 1 67 ? -23.656 1.674 -2.273 1 95 67 SER B O 1
ATOM 4270 N N . GLN B 1 68 ? -23.172 0.715 -4.195 1 95.5 68 GLN B N 1
ATOM 4271 C CA . GLN B 1 68 ? -21.891 1.396 -4.301 1 95.5 68 GLN B CA 1
ATOM 4272 C C . GLN B 1 68 ? -22.031 2.9 -4.086 1 95.5 68 GLN B C 1
ATOM 4274 O O . GLN B 1 68 ? -22.875 3.539 -4.719 1 95.5 68 GLN B O 1
ATOM 4279 N N . ARG B 1 69 ? -21.219 3.445 -3.164 1 96 69 ARG B N 1
ATOM 4280 C CA . ARG B 1 69 ? -21.234 4.891 -2.955 1 96 69 ARG B CA 1
ATOM 4281 C C . ARG B 1 69 ? -20.609 5.621 -4.137 1 96 69 ARG B C 1
ATOM 4283 O O . ARG B 1 69 ? -19.844 5.035 -4.902 1 96 69 ARG B O 1
ATOM 4290 N N . ARG B 1 70 ? -20.969 6.828 -4.18 1 94.88 70 ARG B N 1
ATOM 4291 C CA . ARG B 1 70 ? -20.453 7.664 -5.258 1 94.88 70 ARG B CA 1
ATOM 4292 C C . ARG B 1 70 ? -18.922 7.762 -5.191 1 94.88 70 ARG B C 1
ATOM 4294 O O . ARG B 1 70 ? -18.359 8.047 -4.133 1 94.88 70 ARG B O 1
ATOM 4301 N N . VAL B 1 71 ? -18.297 7.457 -6.301 1 95 71 VAL B N 1
ATOM 4302 C CA . VAL B 1 71 ? -16.828 7.52 -6.352 1 95 71 VAL B CA 1
ATOM 4303 C C . VAL B 1 71 ? -16.391 8.875 -6.91 1 95 71 VAL B C 1
ATOM 4305 O O . VAL B 1 71 ? -17.125 9.508 -7.668 1 95 71 VAL B O 1
ATOM 4308 N N . VAL B 1 72 ? -15.211 9.305 -6.52 1 94.75 72 VAL B N 1
ATOM 4309 C CA . VAL B 1 72 ? -14.633 10.562 -6.969 1 94.75 72 VAL B CA 1
ATOM 4310 C C . VAL B 1 72 ? -14.172 10.438 -8.422 1 94.75 72 VAL B C 1
ATOM 4312 O O . VAL B 1 72 ? -13.602 9.414 -8.805 1 94.75 72 VAL B O 1
ATOM 4315 N N . PRO B 1 73 ? -14.461 11.406 -9.25 1 96.19 73 PRO B N 1
ATOM 4316 C CA . PRO B 1 73 ? -13.961 11.367 -10.625 1 96.19 73 PRO B CA 1
ATOM 4317 C C . PRO B 1 73 ? -12.438 11.352 -10.695 1 96.19 73 PRO B C 1
ATOM 4319 O O . PRO B 1 73 ? -11.766 11.844 -9.781 1 96.19 73 PRO B O 1
ATOM 4322 N N . PRO B 1 74 ? -11.93 10.742 -11.805 1 97.5 74 PRO B N 1
ATOM 4323 C CA . PRO B 1 74 ? -10.484 10.859 -11.992 1 97.5 74 PRO B CA 1
ATOM 4324 C C . PRO B 1 74 ? -10.023 12.297 -12.219 1 97.5 74 PRO B C 1
ATOM 4326 O O . PRO B 1 74 ? -10.836 13.156 -12.562 1 97.5 74 PRO B O 1
ATOM 4329 N N . LEU B 1 75 ? -8.781 12.586 -11.945 1 98.19 75 LEU B N 1
ATOM 4330 C CA . LEU B 1 75 ? -8.211 13.883 -12.32 1 98.19 75 LEU B CA 1
ATOM 4331 C C . LEU B 1 75 ? -8.281 14.086 -13.828 1 98.19 75 LEU B C 1
ATOM 4333 O O . LEU B 1 75 ? -8.227 13.117 -14.594 1 98.19 75 LEU B O 1
ATOM 4337 N N . ASN B 1 76 ? -8.406 15.32 -14.219 1 97.75 76 ASN B N 1
ATOM 4338 C CA . ASN B 1 76 ? -8.492 15.641 -15.641 1 97.75 76 ASN B CA 1
ATOM 4339 C C . ASN B 1 76 ? -7.277 15.133 -16.406 1 97.75 76 ASN B C 1
ATOM 4341 O O . ASN B 1 76 ? -6.141 15.383 -16.016 1 97.75 76 ASN B O 1
ATOM 4345 N N . GLY B 1 77 ? -7.574 14.336 -17.484 1 96.88 77 GLY B N 1
ATOM 4346 C CA . GLY B 1 77 ? -6.523 13.898 -18.391 1 96.88 77 GLY B CA 1
ATOM 4347 C C . GLY B 1 77 ? -5.797 12.656 -17.906 1 96.88 77 GLY B C 1
ATOM 4348 O O . GLY B 1 77 ? -4.82 12.227 -18.516 1 96.88 77 GLY B O 1
ATOM 4349 N N . VAL B 1 78 ? -6.273 12.062 -16.859 1 97.31 78 VAL B N 1
ATOM 4350 C CA . VAL B 1 78 ? -5.582 10.922 -16.266 1 97.31 78 VAL B CA 1
ATOM 4351 C C . VAL B 1 78 ? -6.309 9.633 -16.641 1 97.31 78 VAL B C 1
ATOM 4353 O O . VAL B 1 78 ? -7.539 9.586 -16.656 1 97.31 78 VAL B O 1
ATOM 4356 N N . GLY B 1 79 ? -5.555 8.617 -17.094 1 97.94 79 GLY B N 1
ATOM 4357 C CA . GLY B 1 79 ? -6.09 7.277 -17.281 1 97.94 79 GLY B CA 1
ATOM 4358 C C . GLY B 1 79 ? -6.066 6.445 -16.016 1 97.94 79 GLY B C 1
ATOM 4359 O O . GLY B 1 79 ? -6.77 6.754 -15.047 1 97.94 79 GLY B O 1
ATOM 4360 N N . PHE B 1 80 ? -5.164 5.445 -16.031 1 98.44 80 PHE B N 1
ATOM 4361 C CA . PHE B 1 80 ? -5.023 4.59 -14.852 1 98.44 80 PHE B CA 1
ATOM 4362 C C . PHE B 1 80 ? -3.766 4.949 -14.07 1 98.44 80 PHE B C 1
ATOM 4364 O O . PHE B 1 80 ? -3.295 4.16 -13.242 1 98.44 80 PHE B O 1
ATOM 4371 N N . GLU B 1 81 ? -3.199 6.156 -14.266 1 97.81 81 GLU B N 1
ATOM 4372 C CA . GLU B 1 81 ? -1.949 6.562 -13.625 1 97.81 81 GLU B CA 1
ATOM 4373 C C . GLU B 1 81 ? -2.102 6.637 -12.109 1 97.81 81 GLU B C 1
ATOM 4375 O O . GLU B 1 81 ? -1.152 6.363 -11.375 1 97.81 81 GLU B O 1
ATOM 4380 N N . TYR B 1 82 ? -3.301 6.973 -11.609 1 98 82 TYR B N 1
ATOM 4381 C CA . TYR B 1 82 ? -3.564 7.074 -10.18 1 98 82 TYR B CA 1
ATOM 4382 C C . TYR B 1 82 ? -4.285 5.832 -9.672 1 98 82 TYR B C 1
ATOM 4384 O O . TYR B 1 82 ? -4.754 5.805 -8.531 1 98 82 TYR B O 1
ATOM 4392 N N . GLY B 1 83 ? -4.402 4.805 -10.492 1 97.88 83 GLY B N 1
ATOM 4393 C CA . GLY B 1 83 ? -5.207 3.625 -10.227 1 97.88 83 GLY B CA 1
ATOM 4394 C C . GLY B 1 83 ? -6.391 3.482 -11.164 1 97.88 83 GLY B C 1
ATOM 4395 O O . GLY B 1 83 ? -6.418 4.094 -12.227 1 97.88 83 GLY B O 1
ATOM 4396 N N . PHE B 1 84 ? -7.312 2.658 -10.852 1 98.31 84 PHE B N 1
ATOM 4397 C CA . PHE B 1 84 ? -8.492 2.391 -11.664 1 98.31 84 PHE B CA 1
ATOM 4398 C C . PHE B 1 84 ? -9.258 3.676 -11.945 1 98.31 84 PHE B C 1
ATOM 4400 O O . PHE B 1 84 ? -9.602 4.418 -11.023 1 98.31 84 PHE B O 1
ATOM 4407 N N . ASN B 1 85 ? -9.453 3.975 -13.203 1 98.12 85 ASN B N 1
ATOM 4408 C CA . ASN B 1 85 ? -10.219 5.148 -13.617 1 98.12 85 ASN B CA 1
ATOM 4409 C C . ASN B 1 85 ? -11.688 5.016 -13.242 1 98.12 85 ASN B C 1
ATOM 4411 O O . ASN B 1 85 ? -12.398 4.164 -13.789 1 98.12 85 ASN B O 1
ATOM 4415 N N . SER B 1 86 ? -12.133 5.867 -12.383 1 97.25 86 SER B N 1
ATOM 4416 C CA . SER B 1 86 ? -13.461 5.715 -11.797 1 97.25 86 SER B CA 1
ATOM 4417 C C . SER B 1 86 ? -14.555 5.898 -12.844 1 97.25 86 SER B C 1
ATOM 4419 O O . SER B 1 86 ? -15.688 5.461 -12.648 1 97.25 86 SER B O 1
ATOM 4421 N N . ASN B 1 87 ? -14.227 6.523 -13.969 1 97.69 87 ASN B N 1
ATOM 4422 C CA . ASN B 1 87 ? -15.18 6.605 -15.062 1 97.69 87 ASN B CA 1
ATOM 4423 C C . ASN B 1 87 ? -15.539 5.223 -15.602 1 97.69 87 ASN B C 1
ATOM 4425 O O . ASN B 1 87 ? -16.578 5.047 -16.234 1 97.69 87 ASN B O 1
ATOM 4429 N N . GLN B 1 88 ? -14.711 4.266 -15.367 1 97.62 88 GLN B N 1
ATOM 4430 C CA . GLN B 1 88 ? -14.898 2.916 -15.883 1 97.62 88 GLN B CA 1
ATOM 4431 C C . GLN B 1 88 ? -15.586 2.023 -14.852 1 97.62 88 GLN B C 1
ATOM 4433 O O . GLN B 1 88 ? -15.953 0.887 -15.148 1 97.62 88 GLN B O 1
ATOM 4438 N N . LEU B 1 89 ? -15.844 2.516 -13.641 1 97.75 89 LEU B N 1
ATOM 4439 C CA . LEU B 1 89 ? -16.281 1.662 -12.539 1 97.75 89 LEU B CA 1
ATOM 4440 C C . LEU B 1 89 ? -17.703 1.152 -12.773 1 97.75 89 LEU B C 1
ATOM 4442 O O . LEU B 1 89 ? -17.938 -0.056 -12.727 1 97.75 89 LEU B O 1
ATOM 4446 N N . TYR B 1 90 ? -18.625 2.02 -13.102 1 96.69 90 TYR B N 1
ATOM 4447 C CA . TYR B 1 90 ? -20.031 1.651 -13.188 1 96.69 90 TYR B CA 1
ATOM 4448 C C . TYR B 1 90 ? -20.281 0.721 -14.367 1 96.69 90 TYR B C 1
ATOM 4450 O O . TYR B 1 90 ? -21 -0.275 -14.242 1 96.69 90 TYR B O 1
ATOM 4458 N N . PRO B 1 91 ? -19.625 1.021 -15.539 1 97.31 91 PRO B N 1
ATOM 4459 C CA . PRO B 1 91 ? -19.797 0.063 -16.625 1 97.31 91 PRO B CA 1
ATOM 4460 C C . PRO B 1 91 ? -19.359 -1.349 -16.266 1 97.31 91 PRO B C 1
ATOM 4462 O O . PRO B 1 91 ? -20.031 -2.324 -16.594 1 97.31 91 PRO B O 1
ATOM 4465 N N . TRP B 1 92 ? -18.312 -1.506 -15.609 1 98.06 92 TRP B N 1
ATOM 4466 C CA . TRP B 1 92 ? -17.828 -2.818 -15.211 1 98.06 92 TRP B CA 1
ATOM 4467 C C . TRP B 1 92 ? -18.719 -3.441 -14.141 1 98.06 92 TRP B C 1
ATOM 4469 O O . TRP B 1 92 ? -18.984 -4.645 -14.18 1 98.06 92 TRP B O 1
ATOM 4479 N N . LEU B 1 93 ? -19.156 -2.629 -13.172 1 98.38 93 LEU B N 1
ATOM 4480 C CA . LEU B 1 93 ? -20.047 -3.133 -12.133 1 98.38 93 LEU B CA 1
ATOM 4481 C C . LEU B 1 93 ? -21.375 -3.59 -12.727 1 98.38 93 LEU B C 1
ATOM 4483 O O . LEU B 1 93 ? -21.906 -4.621 -12.32 1 98.38 93 LEU B O 1
ATOM 4487 N N . LYS B 1 94 ? -21.891 -2.834 -13.641 1 98.38 94 LYS B N 1
ATOM 4488 C CA . LYS B 1 94 ? -23.125 -3.209 -14.32 1 98.38 94 LYS B CA 1
ATOM 4489 C C . LYS B 1 94 ? -22.969 -4.543 -15.047 1 98.38 94 LYS B C 1
ATOM 4491 O O . LYS B 1 94 ? -23.844 -5.398 -14.969 1 98.38 94 LYS B O 1
ATOM 4496 N N . TYR B 1 95 ? -21.875 -4.691 -15.758 1 98.5 95 TYR B N 1
ATOM 4497 C CA . TYR B 1 95 ? -21.625 -5.961 -16.422 1 98.5 95 TYR B CA 1
ATOM 4498 C C . TYR B 1 95 ? -21.609 -7.109 -15.422 1 98.5 95 TYR B C 1
ATOM 4500 O O . TYR B 1 95 ? -22.234 -8.141 -15.633 1 98.5 95 TYR B O 1
ATOM 4508 N N . TRP B 1 96 ? -20.875 -6.914 -14.344 1 98.69 96 TRP B N 1
ATOM 4509 C CA . TRP B 1 96 ? -20.719 -7.961 -13.344 1 98.69 96 TRP B CA 1
ATOM 4510 C C . TRP B 1 96 ? -22.062 -8.336 -12.734 1 98.69 96 TRP B C 1
ATOM 4512 O O . TRP B 1 96 ? -22.344 -9.523 -12.531 1 98.69 96 TRP B O 1
ATOM 4522 N N . ALA B 1 97 ? -22.906 -7.363 -12.516 1 98.44 97 ALA B N 1
ATOM 4523 C CA . ALA B 1 97 ? -24.172 -7.574 -11.812 1 98.44 97 ALA B CA 1
ATOM 4524 C C . ALA B 1 97 ? -25.25 -8.086 -12.766 1 98.44 97 ALA B C 1
ATOM 4526 O O . ALA B 1 97 ? -26.062 -8.938 -12.391 1 98.44 97 ALA B O 1
ATOM 4527 N N . GLU B 1 98 ? -25.219 -7.594 -14 1 97.94 98 GLU B N 1
ATOM 4528 C CA . GLU B 1 98 ? -26.406 -7.77 -14.82 1 97.94 98 GLU B CA 1
ATOM 4529 C C . GLU B 1 98 ? -26.109 -8.617 -16.047 1 97.94 98 GLU B C 1
ATOM 4531 O O . GLU B 1 98 ? -26.984 -9.305 -16.578 1 97.94 98 GLU B O 1
ATOM 4536 N N . GLU B 1 99 ? -24.938 -8.508 -16.531 1 98.5 99 GLU B N 1
ATOM 4537 C CA . GLU B 1 99 ? -24.656 -9.109 -17.844 1 98.5 99 GLU B CA 1
ATOM 4538 C C . GLU B 1 99 ? -23.812 -10.375 -17.688 1 98.5 99 GLU B C 1
ATOM 4540 O O . GLU B 1 99 ? -23.859 -11.258 -18.547 1 98.5 99 GLU B O 1
ATOM 4545 N N . TYR B 1 100 ? -23.016 -10.43 -16.703 1 98.62 100 TYR B N 1
ATOM 4546 C CA . TYR B 1 100 ? -22.219 -11.625 -16.438 1 98.62 100 TYR B CA 1
ATOM 4547 C C . TYR B 1 100 ? -23.125 -12.836 -16.25 1 98.62 100 TYR B C 1
ATOM 4549 O O . TYR B 1 100 ? -23.969 -12.859 -15.352 1 98.62 100 TYR B O 1
ATOM 4557 N N . PRO B 1 101 ? -22.969 -13.852 -17.125 1 98.5 101 PRO B N 1
ATOM 4558 C CA . PRO B 1 101 ? -23.844 -15.023 -17.031 1 98.5 101 PRO B CA 1
ATOM 4559 C C . PRO B 1 101 ? -23.359 -16.016 -15.977 1 98.5 101 PRO B C 1
ATOM 4561 O O . PRO B 1 101 ? -22.703 -17.016 -16.312 1 98.5 101 PRO B O 1
ATOM 4564 N N . PHE B 1 102 ? -23.828 -15.891 -14.766 1 98.62 102 PHE B N 1
ATOM 4565 C CA . PHE B 1 102 ? -23.344 -16.609 -13.602 1 98.62 102 PHE B CA 1
ATOM 4566 C C . PHE B 1 102 ? -23.422 -18.109 -13.82 1 98.62 102 PHE B C 1
ATOM 4568 O O . PHE B 1 102 ? -22.453 -18.844 -13.594 1 98.62 102 PHE B O 1
ATOM 4575 N N . LYS B 1 103 ? -24.516 -18.594 -14.266 1 98.25 103 LYS B N 1
ATOM 4576 C CA . LYS B 1 103 ? -24.703 -20.031 -14.414 1 98.25 103 LYS B CA 1
ATOM 4577 C C . LYS B 1 103 ? -23.781 -20.594 -15.508 1 98.25 103 LYS B C 1
ATOM 4579 O O . LYS B 1 103 ? -23.156 -21.641 -15.32 1 98.25 103 LYS B O 1
ATOM 4584 N N . GLU B 1 104 ? -23.719 -19.922 -16.609 1 98.56 104 GLU B N 1
ATOM 4585 C CA . GLU B 1 104 ? -22.844 -20.344 -17.703 1 98.56 104 GLU B CA 1
ATOM 4586 C C . GLU B 1 104 ? -21.375 -20.359 -17.25 1 98.56 104 GLU B C 1
ATOM 4588 O O . GLU B 1 104 ? -20.641 -21.281 -17.594 1 98.56 104 GLU B O 1
ATOM 4593 N N . ARG B 1 105 ? -20.984 -19.375 -16.547 1 98.62 105 ARG B N 1
ATOM 4594 C CA . ARG B 1 105 ? -19.594 -19.266 -16.125 1 98.62 105 ARG B CA 1
ATOM 4595 C C . ARG B 1 105 ? -19.266 -20.281 -15.031 1 98.62 105 ARG B C 1
ATOM 4597 O O . ARG B 1 105 ? -18.156 -20.828 -14.992 1 98.62 105 ARG B O 1
ATOM 4604 N N . GLU B 1 106 ? -20.219 -20.516 -14.117 1 98.69 106 GLU B N 1
ATOM 4605 C CA . GLU B 1 106 ? -20.062 -21.609 -13.156 1 98.69 106 GLU B CA 1
ATOM 4606 C C . GLU B 1 106 ? -19.812 -22.938 -13.859 1 98.69 106 GLU B C 1
ATOM 4608 O O . GLU B 1 106 ? -18.922 -23.688 -13.469 1 98.69 106 GLU B O 1
ATOM 4613 N N . ASP B 1 107 ? -20.594 -23.203 -14.883 1 98.62 107 ASP B N 1
ATOM 4614 C CA . ASP B 1 107 ? -20.438 -24.438 -15.656 1 98.62 107 ASP B CA 1
ATOM 4615 C C . ASP B 1 107 ? -19.078 -24.469 -16.344 1 98.62 107 ASP B C 1
ATOM 4617 O O . ASP B 1 107 ? -18.406 -25.516 -16.359 1 98.62 107 ASP B O 1
ATOM 4621 N N . PHE B 1 108 ? -18.734 -23.344 -16.922 1 98.56 108 PHE B N 1
ATOM 4622 C CA . PHE B 1 108 ? -17.438 -23.25 -17.578 1 98.56 108 PHE B CA 1
ATOM 4623 C C . PHE B 1 108 ? -16.312 -23.531 -16.594 1 98.56 108 PHE B C 1
ATOM 4625 O O . PHE B 1 108 ? -15.391 -24.297 -16.891 1 98.56 108 PHE B O 1
ATOM 4632 N N . ILE B 1 109 ? -16.328 -22.969 -15.359 1 98.5 109 ILE B N 1
ATOM 4633 C CA . ILE B 1 109 ? -15.297 -23.109 -14.344 1 98.5 109 ILE B CA 1
ATOM 4634 C C . ILE B 1 109 ? -15.219 -24.562 -13.883 1 98.5 109 ILE B C 1
ATOM 4636 O O . ILE B 1 109 ? -14.141 -25.078 -13.57 1 98.5 109 ILE B O 1
ATOM 4640 N N . ASN B 1 110 ? -16.328 -25.25 -13.953 1 98.69 110 ASN B N 1
ATOM 4641 C CA . ASN B 1 110 ? -16.391 -26.625 -13.477 1 98.69 110 ASN B CA 1
ATOM 4642 C C . ASN B 1 110 ? -16.156 -27.625 -14.609 1 98.69 110 ASN B C 1
ATOM 4644 O O . ASN B 1 110 ? -16.391 -28.828 -14.438 1 98.69 110 ASN B O 1
ATOM 4648 N N . GLN B 1 111 ? -15.727 -27.203 -15.781 1 98.44 111 GLN B N 1
ATOM 4649 C CA . GLN B 1 111 ? -15.57 -28.094 -16.922 1 98.44 111 GLN B CA 1
ATOM 4650 C C . GLN B 1 111 ? -14.453 -29.094 -16.688 1 98.44 111 GLN B C 1
ATOM 4652 O O . GLN B 1 111 ? -14.43 -30.172 -17.312 1 98.44 111 GLN B O 1
ATOM 4657 N N . TYR B 1 112 ? -13.492 -28.828 -15.867 1 98.62 112 TYR B N 1
ATOM 4658 C CA . TYR B 1 112 ? -12.398 -29.75 -15.547 1 98.62 112 TYR B CA 1
ATOM 4659 C C . TYR B 1 112 ? -12.625 -30.406 -14.188 1 98.62 112 TYR B C 1
ATOM 4661 O O . TYR B 1 112 ? -13.234 -29.812 -13.297 1 98.62 112 TYR B O 1
ATOM 4669 N N . PRO B 1 113 ? -12.094 -31.688 -14.008 1 98.56 113 PRO B N 1
ATOM 4670 C CA . PRO B 1 113 ? -12.18 -32.312 -12.688 1 98.56 113 PRO B CA 1
ATOM 4671 C C . PRO B 1 113 ? -11.414 -31.547 -11.617 1 98.56 113 PRO B C 1
ATOM 4673 O O . PRO B 1 113 ? -10.258 -31.156 -11.828 1 98.56 113 PRO B O 1
ATOM 4676 N N . GLN B 1 114 ? -12.055 -31.266 -10.508 1 98.75 114 GLN B N 1
ATOM 4677 C CA . GLN B 1 114 ? -11.477 -30.562 -9.367 1 98.75 114 GLN B CA 1
ATOM 4678 C C . GLN B 1 114 ? -11.594 -31.391 -8.086 1 98.75 114 GLN B C 1
ATOM 4680 O O . GLN B 1 114 ? -12.523 -32.188 -7.945 1 98.75 114 GLN B O 1
ATOM 4685 N N . TYR B 1 115 ? -10.664 -31.156 -7.184 1 98.88 115 TYR B N 1
ATOM 4686 C CA . TYR B 1 115 ? -10.602 -31.953 -5.961 1 98.88 115 TYR B CA 1
ATOM 4687 C C . TYR B 1 115 ? -10.102 -31.109 -4.793 1 98.88 115 TYR B C 1
ATOM 4689 O O . TYR B 1 115 ? -9.586 -30.016 -4.992 1 98.88 115 TYR B O 1
ATOM 4697 N N . LYS B 1 116 ? -10.32 -31.625 -3.584 1 98.75 116 LYS B N 1
ATOM 4698 C CA . LYS B 1 116 ? -9.664 -31.156 -2.367 1 98.75 116 LYS B CA 1
ATOM 4699 C C . LYS B 1 116 ? -9.047 -32.312 -1.591 1 98.75 116 LYS B C 1
ATOM 4701 O O . LYS B 1 116 ? -9.578 -33.438 -1.595 1 98.75 116 LYS B O 1
ATOM 4706 N N . THR B 1 117 ? -7.996 -32.094 -1.026 1 98.62 117 THR B N 1
ATOM 4707 C CA . THR B 1 117 ? -7.352 -33.031 -0.11 1 98.62 117 THR B CA 1
ATOM 4708 C C . THR B 1 117 ? -6.621 -32.281 1.001 1 98.62 117 THR B C 1
ATOM 4710 O O . THR B 1 117 ? -6.316 -31.094 0.859 1 98.62 117 THR B O 1
ATOM 4713 N N . ASN B 1 118 ? -6.512 -32.938 2.15 1 98.06 118 ASN B N 1
ATOM 4714 C CA . ASN B 1 118 ? -5.832 -32.281 3.268 1 98.06 118 ASN B CA 1
ATOM 4715 C C . ASN B 1 118 ? -4.32 -32.469 3.188 1 98.06 118 ASN B C 1
ATOM 4717 O O . ASN B 1 118 ? -3.828 -33.594 3.131 1 98.06 118 ASN B O 1
ATOM 4721 N N . ILE B 1 119 ? -3.58 -31.484 3.059 1 98.12 119 ILE B N 1
ATOM 4722 C CA . ILE B 1 119 ? -2.121 -31.469 3.102 1 98.12 119 ILE B CA 1
ATOM 4723 C C . ILE B 1 119 ? -1.648 -30.578 4.246 1 98.12 119 ILE B C 1
ATOM 4725 O O . ILE B 1 119 ? -1.798 -29.344 4.188 1 98.12 119 ILE B O 1
ATOM 4729 N N . GLN B 1 120 ? -1.071 -31.188 5.352 1 97.31 120 GLN B N 1
ATOM 4730 C CA . GLN B 1 120 ? -0.488 -30.453 6.465 1 97.31 120 GLN B CA 1
ATOM 4731 C C . GLN B 1 120 ? -1.531 -29.578 7.148 1 97.31 120 GLN B C 1
ATOM 4733 O O . GLN B 1 120 ? -1.255 -28.422 7.48 1 97.31 120 GLN B O 1
ATOM 4738 N N . GLY B 1 121 ? -2.752 -29.984 7.16 1 97.56 121 GLY B N 1
ATOM 4739 C CA . GLY B 1 121 ? -3.811 -29.297 7.895 1 97.56 121 GLY B CA 1
ATOM 4740 C C . GLY B 1 121 ? -4.637 -28.375 7.023 1 97.56 121 GLY B C 1
ATOM 4741 O O . GLY B 1 121 ? -5.609 -27.781 7.492 1 97.56 121 GLY B O 1
ATOM 4742 N N . LEU B 1 122 ? -4.332 -28.281 5.758 1 98.25 122 LEU B N 1
ATOM 4743 C CA . LEU B 1 122 ? -5.047 -27.406 4.832 1 98.25 122 LEU B CA 1
ATOM 4744 C C . LEU B 1 122 ? -5.781 -28.219 3.771 1 98.25 122 LEU B C 1
ATOM 4746 O O . LEU B 1 122 ? -5.184 -29.078 3.113 1 98.25 122 LEU B O 1
ATOM 4750 N N . HIS B 1 123 ? -7.074 -28 3.646 1 98.31 123 HIS B N 1
ATOM 4751 C CA . HIS B 1 123 ? -7.75 -28.547 2.477 1 98.31 123 HIS B CA 1
ATOM 4752 C C . HIS B 1 123 ? -7.348 -27.797 1.208 1 98.31 123 HIS B C 1
ATOM 4754 O O . HIS B 1 123 ? -7.812 -26.688 0.966 1 98.31 123 HIS B O 1
ATOM 4760 N N . ILE B 1 124 ? -6.551 -28.469 0.406 1 98.81 124 ILE B N 1
ATOM 4761 C CA . ILE B 1 124 ? -6 -27.875 -0.802 1 98.81 124 ILE B CA 1
ATOM 4762 C C . ILE B 1 124 ? -6.883 -28.219 -2 1 98.81 124 ILE B C 1
ATOM 4764 O O . ILE B 1 124 ? -7.137 -29.391 -2.271 1 98.81 124 ILE B O 1
ATOM 4768 N N . HIS B 1 125 ? -7.375 -27.172 -2.639 1 98.94 125 HIS B N 1
ATOM 4769 C CA . HIS B 1 125 ? -8.102 -27.297 -3.898 1 98.94 125 HIS B CA 1
ATOM 4770 C C . HIS B 1 125 ? -7.141 -27.453 -5.074 1 98.94 125 HIS B C 1
ATOM 4772 O O . HIS B 1 125 ? -6.105 -26.781 -5.121 1 98.94 125 HIS B O 1
ATOM 4778 N N . PHE B 1 126 ? -7.473 -28.328 -6.027 1 98.94 126 PHE B N 1
ATOM 4779 C CA . PHE B 1 126 ? -6.684 -28.391 -7.254 1 98.94 126 PHE B CA 1
ATOM 4780 C C . PHE B 1 126 ? -7.516 -28.938 -8.406 1 98.94 126 PHE B C 1
ATOM 4782 O O . PHE B 1 126 ? -8.453 -29.719 -8.195 1 98.94 126 PHE B O 1
ATOM 4789 N N . ILE B 1 127 ? -7.184 -28.453 -9.578 1 98.94 127 ILE B N 1
ATOM 4790 C CA . ILE B 1 127 ? -7.664 -29.016 -10.828 1 98.94 127 ILE B CA 1
ATOM 4791 C C . ILE B 1 127 ? -6.738 -30.141 -11.273 1 98.94 127 ILE B C 1
ATOM 4793 O O . ILE B 1 127 ? -5.516 -30.016 -11.188 1 98.94 127 ILE B O 1
ATOM 4797 N N . HIS B 1 128 ? -7.309 -31.25 -11.641 1 98.81 128 HIS B N 1
ATOM 4798 C CA . HIS B 1 128 ? -6.547 -32.406 -12.078 1 98.81 128 HIS B CA 1
ATOM 4799 C C . HIS B 1 128 ? -7.066 -32.938 -13.406 1 98.81 128 HIS B C 1
ATOM 4801 O O . HIS B 1 128 ? -8.133 -33.562 -13.453 1 98.81 128 HIS B O 1
ATOM 4807 N N . VAL B 1 129 ? -6.293 -32.688 -14.469 1 98.69 129 VAL B N 1
ATOM 4808 C CA . VAL B 1 129 ? -6.715 -33.125 -15.805 1 98.69 129 VAL B CA 1
ATOM 4809 C C . VAL B 1 129 ? -5.77 -34.188 -16.328 1 98.69 129 VAL B C 1
ATOM 4811 O O . VAL B 1 129 ? -4.566 -33.969 -16.469 1 98.69 129 VAL B O 1
ATOM 4814 N N . LYS B 1 130 ? -6.289 -35.312 -16.656 1 96.88 130 LYS B N 1
ATOM 4815 C CA . LYS B 1 130 ? -5.535 -36.438 -17.219 1 96.88 130 LYS B CA 1
ATOM 4816 C C . LYS B 1 130 ? -5.855 -36.625 -18.688 1 96.88 130 LYS B C 1
ATOM 4818 O O . LYS B 1 130 ? -7.023 -36.719 -19.078 1 96.88 130 LYS B O 1
ATOM 4823 N N . PRO B 1 131 ? -4.789 -36.688 -19.469 1 96.06 131 PRO B N 1
ATOM 4824 C CA . PRO B 1 131 ? -5.043 -36.938 -20.891 1 96.06 131 PRO B CA 1
ATOM 4825 C C . PRO B 1 131 ? -5.504 -38.344 -21.172 1 96.06 131 PRO B C 1
ATOM 4827 O O . PRO B 1 131 ? -5.18 -39.281 -20.422 1 96.06 131 PRO B O 1
ATOM 4830 N N . VAL B 1 132 ? -6.277 -38.5 -22.203 1 93 132 VAL B N 1
ATOM 4831 C CA . VAL B 1 132 ? -6.605 -39.812 -22.719 1 93 132 VAL B CA 1
ATOM 4832 C C . VAL B 1 132 ? -5.559 -40.25 -23.75 1 93 132 VAL B C 1
ATOM 4834 O O . VAL B 1 132 ? -5.414 -39.594 -24.797 1 93 132 VAL B O 1
ATOM 4837 N N . VAL B 1 133 ? -4.906 -41.219 -23.344 1 94 133 VAL B N 1
ATOM 4838 C CA . VAL B 1 133 ? -3.803 -41.594 -24.219 1 94 133 VAL B CA 1
ATOM 4839 C C . VAL B 1 133 ? -3.945 -43.062 -24.641 1 94 133 VAL B C 1
ATOM 4841 O O . VAL B 1 133 ? -4.641 -43.844 -23.984 1 94 133 VAL B O 1
ATOM 4844 N N . HIS B 1 134 ? -3.33 -43.438 -25.812 1 90.75 134 HIS B N 1
ATOM 4845 C CA . HIS B 1 134 ? -3.234 -44.844 -26.203 1 90.75 134 HIS B CA 1
ATOM 4846 C C . HIS B 1 134 ? -2.213 -45.594 -25.359 1 90.75 134 HIS B C 1
ATOM 4848 O O . HIS B 1 134 ? -1.31 -44.969 -24.781 1 90.75 134 HIS B O 1
ATOM 4854 N N . PRO B 1 135 ? -2.455 -46.875 -25.312 1 89.06 135 PRO B N 1
ATOM 4855 C CA . PRO B 1 135 ? -1.491 -47.656 -24.531 1 89.06 135 PRO B CA 1
ATOM 4856 C C . PRO B 1 135 ? -0.051 -47.438 -24.984 1 89.06 135 PRO B C 1
ATOM 4858 O O . PRO B 1 135 ? 0.214 -47.375 -26.188 1 89.06 135 PRO B O 1
ATOM 4861 N N . GLY B 1 136 ? 0.808 -47.25 -24.109 1 87.88 136 GLY B N 1
ATOM 4862 C CA . GLY B 1 136 ? 2.223 -47.125 -24.422 1 87.88 136 GLY B CA 1
ATOM 4863 C C . GLY B 1 136 ? 2.703 -45.688 -24.375 1 87.88 136 GLY B C 1
ATOM 4864 O O . GLY B 1 136 ? 3.906 -45.438 -24.297 1 87.88 136 GLY B O 1
ATOM 4865 N N . LYS B 1 137 ? 1.816 -44.781 -24.469 1 93.06 137 LYS B N 1
ATOM 4866 C CA . LYS B 1 137 ? 2.219 -43.375 -24.359 1 93.06 137 LYS B CA 1
ATOM 4867 C C . LYS B 1 137 ? 2.52 -43 -22.906 1 93.06 137 LYS B C 1
ATOM 4869 O O . LYS B 1 137 ? 1.708 -43.25 -22.016 1 93.06 137 LYS B O 1
ATOM 4874 N N . GLU B 1 138 ? 3.66 -42.406 -22.703 1 96.06 138 GLU B N 1
ATOM 4875 C CA . GLU B 1 138 ? 4.031 -42 -21.344 1 96.06 138 GLU B CA 1
ATOM 4876 C C . GLU B 1 138 ? 3.289 -40.719 -20.922 1 96.06 138 GLU B C 1
ATOM 4878 O O . GLU B 1 138 ? 3.18 -39.781 -21.719 1 96.06 138 GLU B O 1
ATOM 4883 N N . VAL B 1 139 ? 2.699 -40.75 -19.781 1 97.75 139 VAL B N 1
ATOM 4884 C CA . VAL B 1 139 ? 2.047 -39.562 -19.219 1 97.75 139 VAL B CA 1
ATOM 4885 C C . VAL B 1 139 ? 2.918 -38.969 -18.109 1 97.75 139 VAL B C 1
ATOM 4887 O O . VAL B 1 139 ? 3.293 -39.688 -17.172 1 97.75 139 VAL B O 1
ATOM 4890 N N . VAL B 1 140 ? 3.283 -37.75 -18.25 1 98.19 140 VAL B N 1
ATOM 4891 C CA . VAL B 1 140 ? 4.152 -37.094 -17.266 1 98.19 140 VAL B CA 1
ATOM 4892 C C . VAL B 1 140 ? 3.373 -36.031 -16.484 1 98.19 140 VAL B C 1
ATOM 4894 O O . VAL B 1 140 ? 2.535 -35.344 -17.047 1 98.19 140 VAL B O 1
ATOM 4897 N N . PRO B 1 141 ? 3.549 -35.969 -15.18 1 98.75 141 PRO B N 1
ATOM 4898 C CA . PRO B 1 141 ? 2.832 -35 -14.344 1 98.75 141 PRO B CA 1
ATOM 4899 C C . PRO B 1 141 ? 3.461 -33.594 -14.383 1 98.75 141 PRO B C 1
ATOM 4901 O O . PRO B 1 141 ? 4.68 -33.469 -14.266 1 98.75 141 PRO B O 1
ATOM 4904 N N . LEU B 1 142 ? 2.68 -32.594 -14.602 1 98.94 142 LEU B N 1
ATOM 4905 C CA . LEU B 1 142 ? 3.074 -31.188 -14.555 1 98.94 142 LEU B CA 1
ATOM 4906 C C . LEU B 1 142 ? 2.312 -30.453 -13.453 1 98.94 142 LEU B C 1
ATOM 4908 O O . LEU B 1 142 ? 1.08 -30.406 -13.469 1 98.94 142 LEU B O 1
ATOM 4912 N N . LEU B 1 143 ? 3.027 -29.938 -12.445 1 98.94 143 LEU B N 1
ATOM 4913 C CA . LEU B 1 143 ? 2.49 -28.984 -11.484 1 98.94 143 LEU B CA 1
ATOM 4914 C C . LEU B 1 143 ? 2.549 -27.562 -12.031 1 98.94 143 LEU B C 1
ATOM 4916 O O . LEU B 1 143 ? 3.629 -27.062 -12.352 1 98.94 143 LEU B O 1
ATOM 4920 N N . ILE B 1 144 ? 1.398 -26.953 -12.219 1 98.94 144 ILE B N 1
ATOM 4921 C CA . ILE B 1 144 ? 1.366 -25.594 -12.742 1 98.94 144 ILE B CA 1
ATOM 4922 C C . ILE B 1 144 ? 0.812 -24.641 -11.68 1 98.94 144 ILE B C 1
ATOM 4924 O O . ILE B 1 144 ? -0.245 -24.891 -11.102 1 98.94 144 ILE B O 1
ATOM 4928 N N . LEU B 1 145 ? 1.555 -23.547 -11.375 1 98.94 145 LEU B N 1
ATOM 4929 C CA . LEU B 1 145 ? 1.277 -22.688 -10.219 1 98.94 145 LEU B CA 1
ATOM 4930 C C . LEU B 1 145 ? 0.981 -21.266 -10.664 1 98.94 145 LEU B C 1
ATOM 4932 O O . LEU B 1 145 ? 1.741 -20.672 -11.438 1 98.94 145 LEU B O 1
ATOM 4936 N N . HIS B 1 146 ? -0.116 -20.703 -10.148 1 98.81 146 HIS B N 1
ATOM 4937 C CA . HIS B 1 146 ? -0.518 -19.328 -10.453 1 98.81 146 HIS B CA 1
ATOM 4938 C C . HIS B 1 146 ? 0.078 -18.344 -9.453 1 98.81 146 HIS B C 1
ATOM 4940 O O . HIS B 1 146 ? 0.868 -18.734 -8.594 1 98.81 146 HIS B O 1
ATOM 4946 N N . GLY B 1 147 ? -0.206 -17.078 -9.641 1 98.56 147 GLY B N 1
ATOM 4947 C CA . GLY B 1 147 ? 0.205 -16.031 -8.719 1 98.56 147 GLY B CA 1
ATOM 4948 C C . GLY B 1 147 ? -0.923 -15.094 -8.336 1 98.56 147 GLY B C 1
ATOM 4949 O O . GLY B 1 147 ? -2.088 -15.5 -8.305 1 98.56 147 GLY B O 1
ATOM 4950 N N . TRP B 1 148 ? -0.589 -13.953 -7.922 1 98.38 148 TRP B N 1
ATOM 4951 C CA . TRP B 1 148 ? -1.519 -12.891 -7.559 1 98.38 148 TRP B CA 1
ATOM 4952 C C . TRP B 1 148 ? -1.417 -11.719 -8.531 1 98.38 148 TRP B C 1
ATOM 4954 O O . TRP B 1 148 ? -0.321 -11.359 -8.961 1 98.38 148 TRP B O 1
ATOM 4964 N N . PRO B 1 149 ? -2.504 -11.18 -8.898 1 98.06 149 PRO B N 1
ATOM 4965 C CA . PRO B 1 149 ? -3.887 -11.398 -8.461 1 98.06 149 PRO B CA 1
ATOM 4966 C C . PRO B 1 149 ? -4.609 -12.445 -9.305 1 98.06 149 PRO B C 1
ATOM 4968 O O . PRO B 1 149 ? -5.832 -12.398 -9.445 1 98.06 149 PRO B O 1
ATOM 4971 N N . GLY B 1 150 ? -3.861 -13.344 -9.953 1 98.38 150 GLY B N 1
ATOM 4972 C CA . GLY B 1 150 ? -4.453 -14.445 -10.703 1 98.38 150 GLY B CA 1
ATOM 4973 C C . GLY B 1 150 ? -4.973 -15.562 -9.812 1 98.38 150 GLY B C 1
ATOM 4974 O O . GLY B 1 150 ? -5.059 -15.406 -8.594 1 98.38 150 GLY B O 1
ATOM 4975 N N . SER B 1 151 ? -5.422 -16.594 -10.43 1 98.75 151 SER B N 1
ATOM 4976 C CA . SER B 1 151 ? -5.906 -17.859 -9.875 1 98.75 151 SER B CA 1
ATOM 4977 C C . SER B 1 151 ? -5.773 -18.984 -10.883 1 98.75 151 SER B C 1
ATOM 4979 O O . SER B 1 151 ? -5.191 -18.812 -11.953 1 98.75 151 SER B O 1
ATOM 4981 N N . VAL B 1 152 ? -6.281 -20.125 -10.477 1 98.81 152 VAL B N 1
ATOM 4982 C CA . VAL B 1 152 ? -6.234 -21.266 -11.391 1 98.81 152 VAL B CA 1
ATOM 4983 C C . VAL B 1 152 ? -6.992 -20.938 -12.672 1 98.81 152 VAL B C 1
ATOM 4985 O O . VAL B 1 152 ? -6.816 -21.594 -13.695 1 98.81 152 VAL B O 1
ATOM 4988 N N . ARG B 1 153 ? -7.793 -19.844 -12.633 1 98.62 153 ARG B N 1
ATOM 4989 C CA . ARG B 1 153 ? -8.539 -19.422 -13.812 1 98.62 153 ARG B CA 1
ATOM 4990 C C . ARG B 1 153 ? -7.605 -19.109 -14.969 1 98.62 153 ARG B C 1
ATOM 4992 O O . ARG B 1 153 ? -7.965 -19.281 -16.141 1 98.62 153 ARG B O 1
ATOM 4999 N N . GLU B 1 154 ? -6.402 -18.75 -14.711 1 98.19 154 GLU B N 1
ATOM 5000 C CA . GLU B 1 154 ? -5.414 -18.375 -15.711 1 98.19 154 GLU B CA 1
ATOM 5001 C C . GLU B 1 154 ? -5.133 -19.516 -16.672 1 98.19 154 GLU B C 1
ATOM 5003 O O . GLU B 1 154 ? -4.672 -19.297 -17.797 1 98.19 154 GLU B O 1
ATOM 5008 N N . PHE B 1 155 ? -5.461 -20.75 -16.297 1 98.69 155 PHE B N 1
ATOM 5009 C CA . PHE B 1 155 ? -4.941 -21.891 -17.031 1 98.69 155 PHE B CA 1
ATOM 5010 C C . PHE B 1 155 ? -6.023 -22.516 -17.891 1 98.69 155 PHE B C 1
ATOM 5012 O O . PHE B 1 155 ? -5.75 -23.438 -18.672 1 98.69 155 PHE B O 1
ATOM 5019 N N . TYR B 1 156 ? -7.238 -22.062 -17.812 1 98.62 156 TYR B N 1
ATOM 5020 C CA . TYR B 1 156 ? -8.375 -22.75 -18.406 1 98.62 156 TYR B CA 1
ATOM 5021 C C . TYR B 1 156 ? -8.211 -22.859 -19.922 1 98.62 156 TYR B C 1
ATOM 5023 O O . TYR B 1 156 ? -8.484 -23.922 -20.5 1 98.62 156 TYR B O 1
ATOM 5031 N N . GLU B 1 157 ? -7.758 -21.781 -20.562 1 98.19 157 GLU B N 1
ATOM 5032 C CA . GLU B 1 157 ? -7.562 -21.828 -22.016 1 98.19 157 GLU B CA 1
ATOM 5033 C C . GLU B 1 157 ? -6.262 -22.547 -22.375 1 98.19 157 GLU B C 1
ATOM 5035 O O . GLU B 1 157 ? -6.086 -22.984 -23.516 1 98.19 157 GLU B O 1
ATOM 5040 N N . THR B 1 158 ? -5.363 -22.719 -21.422 1 98.12 158 THR B N 1
ATOM 5041 C CA . THR B 1 158 ? -4.066 -23.359 -21.641 1 98.12 158 THR B CA 1
ATOM 5042 C C . THR B 1 158 ? -4.168 -24.875 -21.5 1 98.12 158 THR B C 1
ATOM 5044 O O . THR B 1 158 ? -3.477 -25.609 -22.203 1 98.12 158 THR B O 1
ATOM 5047 N N . ILE B 1 159 ? -5.047 -25.359 -20.672 1 98.5 159 ILE B N 1
ATOM 5048 C CA . ILE B 1 159 ? -5.148 -26.766 -20.266 1 98.5 159 ILE B CA 1
ATOM 5049 C C . ILE B 1 159 ? -5.398 -27.641 -21.5 1 98.5 159 ILE B C 1
ATOM 5051 O O . ILE B 1 159 ? -4.723 -28.641 -21.688 1 98.5 159 ILE B O 1
ATOM 5055 N N . PRO B 1 160 ? -6.316 -27.219 -22.453 1 97.94 160 PRO B N 1
ATOM 5056 C CA . PRO B 1 160 ? -6.535 -28.078 -23.625 1 97.94 160 PRO B CA 1
ATOM 5057 C C . PRO B 1 160 ? -5.293 -28.203 -24.5 1 97.94 160 PRO B C 1
ATOM 5059 O O . PRO B 1 160 ? -5.062 -29.266 -25.094 1 97.94 160 PRO B O 1
ATOM 5062 N N . HIS B 1 161 ? -4.504 -27.172 -24.562 1 98.19 161 HIS B N 1
ATOM 5063 C CA . HIS B 1 161 ? -3.279 -27.219 -25.344 1 98.19 161 HIS B CA 1
ATOM 5064 C C . HIS B 1 161 ? -2.217 -28.078 -24.656 1 98.19 161 HIS B C 1
ATOM 5066 O O . HIS B 1 161 ? -1.502 -28.828 -25.328 1 98.19 161 HIS B O 1
ATOM 5072 N N . LEU B 1 162 ? -2.121 -28.031 -23.375 1 98.38 162 LEU B N 1
ATOM 5073 C CA . LEU B 1 162 ? -1.113 -28.75 -22.609 1 98.38 162 LEU B CA 1
ATOM 5074 C C . LEU B 1 162 ? -1.406 -30.25 -22.609 1 98.38 162 LEU B C 1
ATOM 5076 O O . LEU B 1 162 ? -0.484 -31.062 -22.578 1 98.38 162 LEU B O 1
ATOM 5080 N N . THR B 1 163 ? -2.654 -30.609 -22.641 1 97.38 163 THR B N 1
ATOM 5081 C CA . THR B 1 163 ? -3.025 -32.031 -22.484 1 97.38 163 THR B CA 1
ATOM 5082 C C . THR B 1 163 ? -3.268 -32.656 -23.859 1 97.38 163 THR B C 1
ATOM 5084 O O . THR B 1 163 ? -3.555 -33.844 -23.938 1 97.38 163 THR B O 1
ATOM 5087 N N . ALA B 1 164 ? -3.102 -31.891 -24.875 1 95.69 164 ALA B N 1
ATOM 5088 C CA . ALA B 1 164 ? -3.281 -32.438 -26.219 1 95.69 164 ALA B CA 1
ATOM 5089 C C . ALA B 1 164 ? -2.246 -33.5 -26.516 1 95.69 164 ALA B C 1
ATOM 5091 O O . ALA B 1 164 ? -1.062 -33.344 -26.203 1 95.69 164 ALA B O 1
ATOM 5092 N N . VAL B 1 165 ? -2.77 -34.594 -27.078 1 95 165 VAL B N 1
ATOM 5093 C CA . VAL B 1 165 ? -1.89 -35.688 -27.453 1 95 165 VAL B CA 1
ATOM 5094 C C . VAL B 1 165 ? -1.438 -35.531 -28.891 1 95 165 VAL B C 1
ATOM 5096 O O . VAL B 1 165 ? -2.234 -35.156 -29.766 1 95 165 VAL B O 1
ATOM 5099 N N . SER B 1 166 ? -0.218 -35.656 -29.078 1 92.62 166 SER B N 1
ATOM 5100 C CA . SER B 1 166 ? 0.364 -35.562 -30.406 1 92.62 166 SER B CA 1
ATOM 5101 C C . SER B 1 166 ? 1.087 -36.844 -30.797 1 92.62 166 SER B C 1
ATOM 5103 O O . SER B 1 166 ? 1.725 -37.469 -29.969 1 92.62 166 SER B O 1
ATOM 5105 N N . LYS B 1 167 ? 1.053 -37.188 -32.094 1 90.06 167 LYS B N 1
ATOM 5106 C CA . LYS B 1 167 ? 1.774 -38.344 -32.625 1 90.06 167 LYS B CA 1
ATOM 5107 C C . LYS B 1 167 ? 3.277 -38.094 -32.656 1 90.06 167 LYS B C 1
ATOM 5109 O O . LYS B 1 167 ? 4.078 -39.031 -32.656 1 90.06 167 LYS B O 1
ATOM 5114 N N . HIS B 1 168 ? 3.613 -36.812 -32.594 1 91.69 168 HIS B N 1
ATOM 5115 C CA . HIS B 1 168 ? 5.012 -36.438 -32.781 1 91.69 168 HIS B CA 1
ATOM 5116 C C . HIS B 1 168 ? 5.699 -36.281 -31.422 1 91.69 168 HIS B C 1
ATOM 5118 O O . HIS B 1 168 ? 6.891 -35.969 -31.359 1 91.69 168 HIS B O 1
ATOM 5124 N N . ARG B 1 169 ? 4.98 -36.438 -30.359 1 94 169 ARG B N 1
ATOM 5125 C CA . ARG B 1 169 ? 5.516 -36.344 -29 1 94 169 ARG B CA 1
ATOM 5126 C C . ARG B 1 169 ? 5.383 -37.656 -28.266 1 94 169 ARG B C 1
ATOM 5128 O O . ARG B 1 169 ? 4.312 -38.25 -28.25 1 94 169 ARG B O 1
ATOM 5135 N N . ASP B 1 170 ? 6.426 -38.094 -27.641 1 94 170 ASP B N 1
ATOM 5136 C CA . ASP B 1 170 ? 6.461 -39.438 -27.047 1 94 170 ASP B CA 1
ATOM 5137 C C . ASP B 1 170 ? 5.883 -39.406 -25.641 1 94 170 ASP B C 1
ATOM 5139 O O . ASP B 1 170 ? 5.941 -40.438 -24.938 1 94 170 ASP B O 1
ATOM 5143 N N . PHE B 1 171 ? 5.375 -38.219 -25.266 1 97.62 171 PHE B N 1
ATOM 5144 C CA . PHE B 1 171 ? 4.75 -38.125 -23.953 1 97.62 171 PHE B CA 1
ATOM 5145 C C . PHE B 1 171 ? 3.467 -37.312 -24.016 1 97.62 171 PHE B C 1
ATOM 5147 O O . PHE B 1 171 ? 3.24 -36.562 -24.984 1 97.62 171 PHE B O 1
ATOM 5154 N N . ALA B 1 172 ? 2.576 -37.5 -23.109 1 98.12 172 ALA B N 1
ATOM 5155 C CA . ALA B 1 172 ? 1.417 -36.656 -22.797 1 98.12 172 ALA B CA 1
ATOM 5156 C C . ALA B 1 172 ? 1.524 -36.062 -21.406 1 98.12 172 ALA B C 1
ATOM 5158 O O . ALA B 1 172 ? 2.346 -36.5 -20.594 1 98.12 172 ALA B O 1
ATOM 5159 N N . VAL B 1 173 ? 0.747 -35.031 -21.141 1 98.56 173 VAL B N 1
ATOM 5160 C CA . VAL B 1 173 ? 0.939 -34.312 -19.891 1 98.56 173 VAL B CA 1
ATOM 5161 C C . VAL B 1 173 ? -0.33 -34.375 -19.047 1 98.56 173 VAL B C 1
ATOM 5163 O O . VAL B 1 173 ? -1.43 -34.125 -19.547 1 98.56 173 VAL B O 1
ATOM 5166 N N . GLU B 1 174 ? -0.196 -34.812 -17.875 1 98.06 174 GLU B N 1
ATOM 5167 C CA . GLU B 1 174 ? -1.233 -34.656 -16.859 1 98.06 174 GLU B CA 1
ATOM 5168 C C . GLU B 1 174 ? -1.024 -33.406 -16.047 1 98.06 174 GLU B C 1
ATOM 5170 O O . GLU B 1 174 ? 0.095 -33.094 -15.625 1 98.06 174 GLU B O 1
ATOM 5175 N N . ILE B 1 175 ? -2.121 -32.625 -15.828 1 98.75 175 ILE B N 1
ATOM 5176 C CA . ILE B 1 175 ? -1.993 -31.312 -15.242 1 98.75 175 ILE B CA 1
ATOM 5177 C C . ILE B 1 175 ? -2.529 -31.328 -13.812 1 98.75 175 ILE B C 1
ATOM 5179 O O . ILE B 1 175 ? -3.656 -31.766 -13.57 1 98.75 175 ILE B O 1
ATOM 5183 N N . ILE B 1 176 ? -1.754 -30.906 -12.836 1 98.94 176 ILE B N 1
ATOM 5184 C CA . ILE B 1 176 ? -2.174 -30.578 -11.477 1 98.94 176 ILE B CA 1
ATOM 5185 C C . ILE B 1 176 ? -2.045 -29.078 -11.242 1 98.94 176 ILE B C 1
ATOM 5187 O O . ILE B 1 176 ? -0.94 -28.531 -11.266 1 98.94 176 ILE B O 1
ATOM 5191 N N . ALA B 1 177 ? -3.162 -28.391 -11.086 1 98.94 177 ALA B N 1
ATOM 5192 C CA . ALA B 1 177 ? -3.197 -26.938 -10.883 1 98.94 177 ALA B CA 1
ATOM 5193 C C . ALA B 1 177 ? -3.883 -26.594 -9.562 1 98.94 177 ALA B C 1
ATOM 5195 O O . ALA B 1 177 ? -5.094 -26.375 -9.531 1 98.94 177 ALA B O 1
ATOM 5196 N N . PRO B 1 178 ? -3.143 -26.453 -8.523 1 98.94 178 PRO B N 1
ATOM 5197 C CA . PRO B 1 178 ? -3.75 -26.109 -7.234 1 98.94 178 PRO B CA 1
ATOM 5198 C C . PRO B 1 178 ? -3.949 -24.609 -7.055 1 98.94 178 PRO B C 1
ATOM 5200 O O . PRO B 1 178 ? -3.174 -23.812 -7.59 1 98.94 178 PRO B O 1
ATOM 5203 N N . SER B 1 179 ? -5.035 -24.297 -6.363 1 98.94 179 SER B N 1
ATOM 5204 C CA . SER B 1 179 ? -5.047 -22.969 -5.758 1 98.94 179 SER B CA 1
ATOM 5205 C C . SER B 1 179 ? -4.008 -22.859 -4.648 1 98.94 179 SER B C 1
ATOM 5207 O O . SER B 1 179 ? -3.871 -23.766 -3.822 1 98.94 179 SER B O 1
ATOM 5209 N N . LEU B 1 180 ? -3.246 -21.812 -4.68 1 98.94 180 LEU B N 1
ATOM 5210 C CA . LEU B 1 180 ? -2.27 -21.609 -3.613 1 98.94 180 LEU B CA 1
ATOM 5211 C C . LEU B 1 180 ? -2.953 -21.562 -2.252 1 98.94 180 LEU B C 1
ATOM 5213 O O . LEU B 1 180 ? -4.121 -21.172 -2.15 1 98.94 180 LEU B O 1
ATOM 5217 N N . PRO B 1 181 ? -2.283 -22 -1.199 1 98.94 181 PRO B N 1
ATOM 5218 C CA . PRO B 1 181 ? -2.867 -21.812 0.132 1 98.94 181 PRO B CA 1
ATOM 5219 C C . PRO B 1 181 ? -3.318 -20.375 0.387 1 98.94 181 PRO B C 1
ATOM 5221 O O . PRO B 1 181 ? -2.559 -19.438 0.147 1 98.94 181 PRO B O 1
ATOM 5224 N N . GLY B 1 182 ? -4.531 -20.266 0.833 1 98.75 182 GLY B N 1
ATOM 5225 C CA . GLY B 1 182 ? -5.082 -18.953 1.082 1 98.75 182 GLY B CA 1
ATOM 5226 C C . GLY B 1 182 ? -5.73 -18.328 -0.142 1 98.75 182 GLY B C 1
ATOM 5227 O O . GLY B 1 182 ? -6.336 -17.266 -0.058 1 98.75 182 GLY B O 1
ATOM 5228 N N . PHE B 1 183 ? -5.617 -18.984 -1.302 1 98.81 183 PHE B N 1
ATOM 5229 C CA . PHE B 1 183 ? -6.207 -18.516 -2.551 1 98.81 183 PHE B CA 1
ATOM 5230 C C . PHE B 1 183 ? -7.391 -19.391 -2.949 1 98.81 183 PHE B C 1
ATOM 5232 O O . PHE B 1 183 ? -7.398 -20.594 -2.682 1 98.81 183 PHE B O 1
ATOM 5239 N N . GLY B 1 184 ? -8.312 -18.766 -3.703 1 98.56 184 GLY B N 1
ATOM 5240 C CA . GLY B 1 184 ? -9.43 -19.547 -4.215 1 98.56 184 GLY B CA 1
ATOM 5241 C C . GLY B 1 184 ? -10.102 -20.391 -3.152 1 98.56 184 GLY B C 1
ATOM 5242 O O . GLY B 1 184 ? -10.508 -19.891 -2.107 1 98.56 184 GLY B O 1
ATOM 5243 N N . PHE B 1 185 ? -10.07 -21.688 -3.371 1 98.75 185 PHE B N 1
ATOM 5244 C CA . PHE B 1 185 ? -10.82 -22.609 -2.512 1 98.75 185 PHE B CA 1
ATOM 5245 C C . PHE B 1 185 ? -9.867 -23.453 -1.665 1 98.75 185 PHE B C 1
ATOM 5247 O O . PHE B 1 185 ? -10.281 -24.453 -1.089 1 98.75 185 PHE B O 1
ATOM 5254 N N . SER B 1 186 ? -8.562 -23.078 -1.625 1 98.94 186 SER B N 1
ATOM 5255 C CA . SER B 1 186 ? -7.625 -23.672 -0.681 1 98.94 186 SER B CA 1
ATOM 5256 C C . SER B 1 186 ? -7.676 -22.969 0.67 1 98.94 186 SER B C 1
ATOM 5258 O O . SER B 1 186 ? -7.789 -21.75 0.732 1 98.94 186 SER B O 1
ATOM 5260 N N . ASP B 1 187 ? -7.547 -23.75 1.735 1 98.31 187 ASP B N 1
ATOM 5261 C CA . ASP B 1 187 ? -7.52 -23.172 3.078 1 98.31 187 ASP B CA 1
ATOM 5262 C C . ASP B 1 187 ? -6.289 -22.297 3.271 1 98.31 187 ASP B C 1
ATOM 5264 O O . ASP B 1 187 ? -5.285 -22.453 2.578 1 98.31 187 ASP B O 1
ATOM 5268 N N . SER B 1 188 ? -6.418 -21.344 4.129 1 98.38 188 SER B N 1
ATOM 5269 C CA . SER B 1 188 ? -5.285 -20.531 4.574 1 98.38 188 SER B CA 1
ATOM 5270 C C . SER B 1 188 ? -4.727 -21.047 5.895 1 98.38 188 SER B C 1
ATOM 5272 O O . SER B 1 188 ? -5.426 -21.719 6.652 1 98.38 188 SER B O 1
ATOM 5274 N N . ALA B 1 189 ? -3.482 -20.766 6.152 1 98.56 189 ALA B N 1
ATOM 5275 C CA . ALA B 1 189 ? -2.883 -21.094 7.441 1 98.56 189 ALA B CA 1
ATOM 5276 C C . ALA B 1 189 ? -3.572 -20.344 8.578 1 98.56 189 ALA B C 1
ATOM 5278 O O . ALA B 1 189 ? -4.078 -19.234 8.383 1 98.56 189 ALA B O 1
ATOM 5279 N N . VAL B 1 190 ? -3.547 -20.953 9.773 1 98.12 190 VAL B N 1
ATOM 5280 C CA . VAL B 1 190 ? -4.168 -20.312 10.922 1 98.12 190 VAL B CA 1
ATOM 5281 C C . VAL B 1 190 ? -3.098 -19.641 11.789 1 98.12 190 VAL B C 1
ATOM 5283 O O . VAL B 1 190 ? -3.414 -18.938 12.742 1 98.12 190 VAL B O 1
ATOM 5286 N N . ARG B 1 191 ? -1.826 -19.828 11.453 1 98 191 ARG B N 1
ATOM 5287 C CA . ARG B 1 191 ? -0.691 -19.266 12.172 1 98 191 ARG B CA 1
ATOM 5288 C C . ARG B 1 191 ? 0.345 -18.703 11.211 1 98 191 ARG B C 1
ATOM 5290 O O . ARG B 1 191 ? 0.356 -19.047 10.031 1 98 191 ARG B O 1
ATOM 5297 N N . PRO B 1 192 ? 1.245 -17.828 11.734 1 97.94 192 PRO B N 1
ATOM 5298 C CA . PRO B 1 192 ? 2.299 -17.281 10.867 1 97.94 192 PRO B CA 1
ATOM 5299 C C . PRO B 1 192 ? 3.285 -18.359 10.406 1 97.94 192 PRO B C 1
ATOM 5301 O O . PRO B 1 192 ? 3.418 -19.406 11.055 1 97.94 192 PRO B O 1
ATOM 5304 N N . GLY B 1 193 ? 3.924 -18.047 9.242 1 97.94 193 GLY B N 1
ATOM 5305 C CA . GLY B 1 193 ? 5.055 -18.891 8.867 1 97.94 193 GLY B CA 1
ATOM 5306 C C . GLY B 1 193 ? 4.906 -19.5 7.488 1 97.94 193 GLY B C 1
ATOM 5307 O O . GLY B 1 193 ? 5.883 -19.984 6.91 1 97.94 193 GLY B O 1
ATOM 5308 N N . LEU B 1 194 ? 3.717 -19.547 6.949 1 98.56 194 LEU B N 1
ATOM 5309 C CA . LEU B 1 194 ? 3.506 -20.172 5.648 1 98.56 194 LEU B CA 1
ATOM 5310 C C . LEU B 1 194 ? 3.777 -19.188 4.516 1 98.56 194 LEU B C 1
ATOM 5312 O O . LEU B 1 194 ? 2.852 -18.562 3.992 1 98.56 194 LEU B O 1
ATOM 5316 N N . GLY B 1 195 ? 5 -19.094 4.125 1 98 195 GLY B N 1
ATOM 5317 C CA . GLY B 1 195 ? 5.395 -18.312 2.961 1 98 195 GLY B CA 1
ATOM 5318 C C . GLY B 1 195 ? 5.527 -19.141 1.701 1 98 195 GLY B C 1
ATOM 5319 O O . GLY B 1 195 ? 5.141 -20.312 1.683 1 98 195 GLY B O 1
ATOM 5320 N N . ALA B 1 196 ? 6.016 -18.531 0.677 1 97.94 196 ALA B N 1
ATOM 5321 C CA . ALA B 1 196 ? 6.117 -19.172 -0.628 1 97.94 196 ALA B CA 1
ATOM 5322 C C . ALA B 1 196 ? 7.016 -20.406 -0.561 1 97.94 196 ALA B C 1
ATOM 5324 O O . ALA B 1 196 ? 6.742 -21.422 -1.211 1 97.94 196 ALA B O 1
ATOM 5325 N N . THR B 1 197 ? 8.133 -20.297 0.198 1 98 197 THR B N 1
ATOM 5326 C CA . THR B 1 197 ? 9.023 -21.438 0.359 1 98 197 THR B CA 1
ATOM 5327 C C . THR B 1 197 ? 8.297 -22.609 1.009 1 98 197 THR B C 1
ATOM 5329 O O . THR B 1 197 ? 8.391 -23.75 0.541 1 98 197 THR B O 1
ATOM 5332 N N . GLU B 1 198 ? 7.531 -22.328 2.057 1 98.56 198 GLU B N 1
ATOM 5333 C CA . GLU B 1 198 ? 6.762 -23.359 2.756 1 98.56 198 GLU B CA 1
ATOM 5334 C C . GLU B 1 198 ? 5.625 -23.875 1.886 1 98.56 198 GLU B C 1
ATOM 5336 O O . GLU B 1 198 ? 5.27 -25.062 1.965 1 98.56 198 GLU B O 1
ATOM 5341 N N . MET B 1 199 ? 5.051 -23.031 1.069 1 98.81 199 MET B N 1
ATOM 5342 C CA . MET B 1 199 ? 4.035 -23.5 0.131 1 98.81 199 MET B CA 1
ATOM 5343 C C . MET B 1 199 ? 4.609 -24.531 -0.822 1 98.81 199 MET B C 1
ATOM 5345 O O . MET B 1 199 ? 3.898 -25.453 -1.248 1 98.81 199 MET B O 1
ATOM 5349 N N . GLY B 1 200 ? 5.91 -24.375 -1.177 1 98.81 200 GLY B N 1
ATOM 5350 C CA . GLY B 1 200 ? 6.566 -25.391 -1.977 1 98.81 200 GLY B CA 1
ATOM 5351 C C . GLY B 1 200 ? 6.523 -26.766 -1.341 1 98.81 200 GLY B C 1
ATOM 5352 O O . GLY B 1 200 ? 6.32 -27.766 -2.029 1 98.81 200 GLY B O 1
ATOM 5353 N N . VAL B 1 201 ? 6.691 -26.797 -0.035 1 98.75 201 VAL B N 1
ATOM 5354 C CA . VAL B 1 201 ? 6.625 -28.062 0.697 1 98.75 201 VAL B CA 1
ATOM 5355 C C . VAL B 1 201 ? 5.211 -28.625 0.62 1 98.75 201 VAL B C 1
ATOM 5357 O O . VAL B 1 201 ? 5.027 -29.828 0.406 1 98.75 201 VAL B O 1
ATOM 5360 N N . VAL B 1 202 ? 4.223 -27.766 0.774 1 98.81 202 VAL B N 1
ATOM 5361 C CA . VAL B 1 202 ? 2.826 -28.188 0.697 1 98.81 202 VAL B CA 1
ATOM 5362 C C . VAL B 1 202 ? 2.553 -28.828 -0.662 1 98.81 202 VAL B C 1
ATOM 5364 O O . VAL B 1 202 ? 1.924 -29.875 -0.74 1 98.81 202 VAL B O 1
ATOM 5367 N N . PHE B 1 203 ? 3.061 -28.234 -1.698 1 98.94 203 PHE B N 1
ATOM 5368 C CA . PHE B 1 203 ? 2.764 -28.734 -3.039 1 98.94 203 PHE B CA 1
ATOM 5369 C C . PHE B 1 203 ? 3.59 -29.969 -3.359 1 98.94 203 PHE B C 1
ATOM 5371 O O . PHE B 1 203 ? 3.133 -30.859 -4.086 1 98.94 203 PHE B O 1
ATOM 5378 N N . ARG B 1 204 ? 4.828 -30.047 -2.834 1 98.81 204 ARG B N 1
ATOM 5379 C CA . ARG B 1 204 ? 5.562 -31.312 -2.91 1 98.81 204 ARG B CA 1
ATOM 5380 C C . ARG B 1 204 ? 4.75 -32.469 -2.312 1 98.81 204 ARG B C 1
ATOM 5382 O O . ARG B 1 204 ? 4.633 -33.531 -2.92 1 98.81 204 ARG B O 1
ATOM 5389 N N . ASN B 1 205 ? 4.211 -32.188 -1.156 1 98.69 205 ASN B N 1
ATOM 5390 C CA . ASN B 1 205 ? 3.422 -33.188 -0.467 1 98.69 205 ASN B CA 1
ATOM 5391 C C . ASN B 1 205 ? 2.121 -33.5 -1.207 1 98.69 205 ASN B C 1
ATOM 5393 O O . ASN B 1 205 ? 1.64 -34.625 -1.193 1 98.69 205 ASN B O 1
ATOM 5397 N N . LEU B 1 206 ? 1.531 -32.469 -1.863 1 98.88 206 LEU B N 1
ATOM 5398 C CA . LEU B 1 206 ? 0.372 -32.719 -2.717 1 98.88 206 LEU B CA 1
ATOM 5399 C C . LEU B 1 206 ? 0.719 -33.688 -3.852 1 98.88 206 LEU B C 1
ATOM 5401 O O . LEU B 1 206 ? -0.022 -34.625 -4.117 1 98.88 206 LEU B O 1
ATOM 5405 N N . MET B 1 207 ? 1.836 -33.438 -4.551 1 98.88 207 MET B N 1
ATOM 5406 C CA . MET B 1 207 ? 2.244 -34.281 -5.668 1 98.88 207 MET B CA 1
ATOM 5407 C C . MET B 1 207 ? 2.488 -35.719 -5.203 1 98.88 207 MET B C 1
ATOM 5409 O O . MET B 1 207 ? 2.092 -36.688 -5.879 1 98.88 207 MET B O 1
ATOM 5413 N N . ARG B 1 208 ? 3.09 -35.875 -4.035 1 98.12 208 ARG B N 1
ATOM 5414 C CA . ARG B 1 208 ? 3.301 -37.219 -3.477 1 98.12 208 ARG B CA 1
ATOM 5415 C C . ARG B 1 208 ? 1.973 -37.906 -3.152 1 98.12 208 ARG B C 1
ATOM 5417 O O . ARG B 1 208 ? 1.797 -39.094 -3.41 1 98.12 208 ARG B O 1
ATOM 5424 N N . ARG B 1 209 ? 1.047 -37.062 -2.553 1 97.69 209 ARG B N 1
ATOM 5425 C CA . ARG B 1 209 ? -0.299 -37.562 -2.27 1 97.69 209 ARG B CA 1
ATOM 5426 C C . ARG B 1 209 ? -0.961 -38.094 -3.531 1 97.69 209 ARG B C 1
ATOM 5428 O O . ARG B 1 209 ? -1.692 -39.094 -3.477 1 97.69 209 ARG B O 1
ATOM 5435 N N . LEU B 1 210 ? -0.643 -37.531 -4.652 1 98.44 210 LEU B N 1
ATOM 5436 C CA . LEU B 1 210 ? -1.27 -37.875 -5.922 1 98.44 210 LEU B CA 1
ATOM 5437 C C . LEU B 1 210 ? -0.478 -38.969 -6.629 1 98.44 210 LEU B C 1
ATOM 5439 O O . LEU B 1 210 ? -0.802 -39.344 -7.758 1 98.44 210 LEU B O 1
ATOM 5443 N N . GLY B 1 211 ? 0.626 -39.469 -6 1 98 211 GLY B N 1
ATOM 5444 C CA . GLY B 1 211 ? 1.383 -40.594 -6.523 1 98 211 GLY B CA 1
ATOM 5445 C C . GLY B 1 211 ? 2.539 -40.156 -7.41 1 98 211 GLY B C 1
ATOM 5446 O O . GLY B 1 211 ? 3.105 -41 -8.133 1 98 211 GLY B O 1
ATOM 5447 N N . HIS B 1 212 ? 2.873 -38.938 -7.395 1 98.38 212 HIS B N 1
ATOM 5448 C CA . HIS B 1 212 ? 3.957 -38.438 -8.242 1 98.38 212 HIS B CA 1
ATOM 5449 C C . HIS B 1 212 ? 5.203 -38.125 -7.418 1 98.38 212 HIS B C 1
ATOM 5451 O O . HIS B 1 212 ? 5.312 -37.062 -6.836 1 98.38 212 HIS B O 1
ATOM 5457 N N . GLN B 1 213 ? 6.203 -38.969 -7.488 1 97.81 213 GLN B N 1
ATOM 5458 C CA . GLN B 1 213 ? 7.469 -38.781 -6.789 1 97.81 213 GLN B CA 1
ATOM 5459 C C . GLN B 1 213 ? 8.398 -37.844 -7.582 1 97.81 213 GLN B C 1
ATOM 5461 O O . GLN B 1 213 ? 9.273 -37.219 -7.012 1 97.81 213 GLN B O 1
ATOM 5466 N N . LYS B 1 214 ? 8.242 -37.906 -8.875 1 98.5 214 LYS B N 1
ATOM 5467 C CA . LYS B 1 214 ? 8.969 -37.031 -9.789 1 98.5 214 LYS B CA 1
ATOM 5468 C C . LYS B 1 214 ? 8.008 -36.312 -10.727 1 98.5 214 LYS B C 1
ATOM 5470 O O . LYS B 1 214 ? 7.012 -36.875 -11.18 1 98.5 214 LYS B O 1
ATOM 5475 N N . PHE B 1 215 ? 8.242 -35.062 -10.969 1 98.88 215 PHE B N 1
ATOM 5476 C CA . PHE B 1 215 ? 7.301 -34.281 -11.758 1 98.88 215 PHE B CA 1
ATOM 5477 C C . PHE B 1 215 ? 7.977 -33.031 -12.305 1 98.88 215 PHE B C 1
ATOM 5479 O O . PHE B 1 215 ? 9.102 -32.688 -11.922 1 98.88 215 PHE B O 1
ATOM 5486 N N . TYR B 1 216 ? 7.363 -32.375 -13.305 1 98.94 216 TYR B N 1
ATOM 5487 C CA . TYR B 1 216 ? 7.766 -31.078 -13.844 1 98.94 216 TYR B CA 1
ATOM 5488 C C . TYR B 1 216 ? 6.988 -29.938 -13.18 1 98.94 216 TYR B C 1
ATOM 5490 O O . TYR B 1 216 ? 5.898 -30.156 -12.648 1 98.94 216 TYR B O 1
ATOM 5498 N N . ILE B 1 217 ? 7.582 -28.734 -13.148 1 98.94 217 ILE B N 1
ATOM 5499 C CA . ILE B 1 217 ? 6.922 -27.562 -12.562 1 98.94 217 ILE B CA 1
ATOM 5500 C C . ILE B 1 217 ? 6.902 -26.422 -13.57 1 98.94 217 ILE B C 1
ATOM 5502 O O . ILE B 1 217 ? 7.898 -26.172 -14.258 1 98.94 217 ILE B O 1
ATOM 5506 N N . GLN B 1 218 ? 5.805 -25.812 -13.734 1 98.94 218 GLN B N 1
ATOM 5507 C CA . GLN B 1 218 ? 5.648 -24.516 -14.383 1 98.94 218 GLN B CA 1
ATOM 5508 C C . GLN B 1 218 ? 5.047 -23.484 -13.43 1 98.94 218 GLN B C 1
ATOM 5510 O O . GLN B 1 218 ? 4.113 -23.797 -12.688 1 98.94 218 GLN B O 1
ATOM 5515 N N . GLY B 1 219 ? 5.59 -22.25 -13.344 1 98.75 219 GLY B N 1
ATOM 5516 C CA . GLY B 1 219 ? 4.988 -21.234 -12.477 1 98.75 219 GLY B CA 1
ATOM 5517 C C . GLY B 1 219 ? 5.352 -19.828 -12.875 1 98.75 219 GLY B C 1
ATOM 5518 O O . GLY B 1 219 ? 6.488 -19.547 -13.258 1 98.75 219 GLY B O 1
ATOM 5519 N N . GLY B 1 220 ? 4.434 -18.906 -12.836 1 98.12 220 GLY B N 1
ATOM 5520 C CA . GLY B 1 220 ? 4.645 -17.469 -12.953 1 98.12 220 GLY B CA 1
ATOM 5521 C C . GLY B 1 220 ? 4.379 -16.719 -11.664 1 98.12 220 GLY B C 1
ATOM 5522 O O . GLY B 1 220 ? 3.836 -17.281 -10.711 1 98.12 220 GLY B O 1
ATOM 5523 N N . ASP B 1 221 ? 4.844 -15.461 -11.57 1 97.94 221 ASP B N 1
ATOM 5524 C CA . ASP B 1 221 ? 4.578 -14.625 -10.406 1 97.94 221 ASP B CA 1
ATOM 5525 C C . ASP B 1 221 ? 4.93 -15.352 -9.109 1 97.94 221 ASP B C 1
ATOM 5527 O O . ASP B 1 221 ? 6.055 -15.836 -8.953 1 97.94 221 ASP B O 1
ATOM 5531 N N . TRP B 1 222 ? 3.982 -15.57 -8.172 1 98.62 222 TRP B N 1
ATOM 5532 C CA . TRP B 1 222 ? 4.238 -16.359 -6.973 1 98.62 222 TRP B CA 1
ATOM 5533 C C . TRP B 1 222 ? 4.516 -17.812 -7.324 1 98.62 222 TRP B C 1
ATOM 5535 O O . TRP B 1 222 ? 5.305 -18.484 -6.652 1 98.62 222 TRP B O 1
ATOM 5545 N N . GLY B 1 223 ? 3.867 -18.281 -8.359 1 98.81 223 GLY B N 1
ATOM 5546 C CA . GLY B 1 223 ? 4.176 -19.609 -8.836 1 98.81 223 GLY B CA 1
ATOM 5547 C C . GLY B 1 223 ? 5.629 -19.781 -9.234 1 98.81 223 GLY B C 1
ATOM 5548 O O . GLY B 1 223 ? 6.203 -20.859 -9.062 1 98.81 223 GLY B O 1
ATOM 5549 N N . SER B 1 224 ? 6.164 -18.75 -9.789 1 98.56 224 SER B N 1
ATOM 5550 C CA . SER B 1 224 ? 7.586 -18.781 -10.125 1 98.56 224 SER B CA 1
ATOM 5551 C C . SER B 1 224 ? 8.445 -18.906 -8.867 1 98.56 224 SER B C 1
ATOM 5553 O O . SER B 1 224 ? 9.367 -19.719 -8.828 1 98.56 224 SER B O 1
ATOM 5555 N N . TYR B 1 225 ? 8.125 -18.141 -7.816 1 98 225 TYR B N 1
ATOM 5556 C CA . TYR B 1 225 ? 8.875 -18.188 -6.57 1 98 225 TYR B CA 1
ATOM 5557 C C . TYR B 1 225 ? 8.758 -19.562 -5.922 1 98 225 TYR B C 1
ATOM 5559 O O . TYR B 1 225 ? 9.75 -20.141 -5.484 1 98 225 TYR B O 1
ATOM 5567 N N . ILE B 1 226 ? 7.586 -20.062 -5.883 1 98.81 226 ILE B N 1
ATOM 5568 C CA . ILE B 1 226 ? 7.324 -21.359 -5.273 1 98.81 226 ILE B CA 1
ATOM 5569 C C . ILE B 1 226 ? 8.031 -22.453 -6.07 1 98.81 226 ILE B C 1
ATOM 5571 O O . ILE B 1 226 ? 8.711 -23.312 -5.496 1 98.81 226 ILE B O 1
ATOM 5575 N N . GLY B 1 227 ? 7.906 -22.422 -7.402 1 98.81 227 GLY B N 1
ATOM 5576 C CA . GLY B 1 227 ? 8.555 -23.406 -8.258 1 98.81 227 GLY B CA 1
ATOM 5577 C C . GLY B 1 227 ? 10.062 -23.406 -8.125 1 98.81 227 GLY B C 1
ATOM 5578 O O . GLY B 1 227 ? 10.68 -24.469 -8.047 1 98.81 227 GLY B O 1
ATOM 5579 N N . GLN B 1 228 ? 10.617 -22.219 -8.094 1 98 228 GLN B N 1
ATOM 5580 C CA . GLN B 1 228 ? 12.062 -22.109 -7.922 1 98 228 GLN B CA 1
ATOM 5581 C C . GLN B 1 228 ? 12.5 -22.672 -6.574 1 98 228 GLN B C 1
ATOM 5583 O O . GLN B 1 228 ? 13.523 -23.359 -6.48 1 98 228 GLN B O 1
ATOM 5588 N N . SER B 1 229 ? 11.734 -22.391 -5.559 1 98 229 SER B N 1
ATOM 5589 C CA . SER B 1 229 ? 12.031 -22.922 -4.238 1 98 229 SER B CA 1
ATOM 5590 C C . SER B 1 229 ? 11.984 -24.453 -4.238 1 98 229 SER B C 1
ATOM 5592 O O . SER B 1 229 ? 12.883 -25.109 -3.695 1 98 229 SER B O 1
ATOM 5594 N N . MET B 1 230 ? 11.008 -24.984 -4.879 1 98.69 230 MET B N 1
ATOM 5595 C CA . MET B 1 230 ? 10.875 -26.438 -4.961 1 98.69 230 MET B CA 1
ATOM 5596 C C . MET B 1 230 ? 12.039 -27.047 -5.727 1 98.69 230 MET B C 1
ATOM 5598 O O . MET B 1 230 ? 12.617 -28.047 -5.289 1 98.69 230 MET B O 1
ATOM 5602 N N . ALA B 1 231 ? 12.367 -26.422 -6.852 1 98.75 231 ALA B N 1
ATOM 5603 C CA . ALA B 1 231 ? 13.453 -26.938 -7.688 1 98.75 231 ALA B CA 1
ATOM 5604 C C . ALA B 1 231 ? 14.789 -26.875 -6.953 1 98.75 231 ALA B C 1
ATOM 5606 O O . ALA B 1 231 ? 15.672 -27.703 -7.199 1 98.75 231 ALA B O 1
ATOM 5607 N N . THR B 1 232 ? 14.922 -25.922 -6.055 1 98.06 232 THR B N 1
ATOM 5608 C CA . THR B 1 232 ? 16.141 -25.766 -5.273 1 98.06 232 THR B CA 1
ATOM 5609 C C . THR B 1 232 ? 16.172 -26.75 -4.109 1 98.06 232 THR B C 1
ATOM 5611 O O . THR B 1 232 ? 17.203 -27.391 -3.857 1 98.06 232 THR B O 1
ATOM 5614 N N . LEU B 1 233 ? 15.078 -26.938 -3.449 1 97.88 233 LEU B N 1
ATOM 5615 C CA . LEU B 1 233 ? 15.008 -27.703 -2.209 1 97.88 233 LEU B CA 1
ATOM 5616 C C . LEU B 1 233 ? 14.883 -29.203 -2.498 1 97.88 233 LEU B C 1
ATOM 5618 O O . LEU B 1 233 ? 15.344 -30.031 -1.71 1 97.88 233 LEU B O 1
ATOM 5622 N N . PHE B 1 234 ? 14.266 -29.578 -3.635 1 98 234 PHE B N 1
ATOM 5623 C CA . PHE B 1 234 ? 13.977 -30.969 -3.943 1 98 234 PHE B CA 1
ATOM 5624 C C . PHE B 1 234 ? 14.414 -31.312 -5.363 1 98 234 PHE B C 1
ATOM 5626 O O . PHE B 1 234 ? 13.617 -31.797 -6.164 1 98 234 PHE B O 1
ATOM 5633 N N . PRO B 1 235 ? 15.695 -31.172 -5.672 1 97.88 235 PRO B N 1
ATOM 5634 C CA . PRO B 1 235 ? 16.172 -31.328 -7.047 1 97.88 235 PRO B CA 1
ATOM 5635 C C . PRO B 1 235 ? 16.016 -32.781 -7.555 1 97.88 235 PRO B C 1
ATOM 5637 O O . PRO B 1 235 ? 15.984 -33 -8.766 1 97.88 235 PRO B O 1
ATOM 5640 N N . LYS B 1 236 ? 15.93 -33.719 -6.68 1 97.81 236 LYS B N 1
ATOM 5641 C CA . LYS B 1 236 ? 15.789 -35.125 -7.094 1 97.81 236 LYS B CA 1
ATOM 5642 C C . LYS B 1 236 ? 14.344 -35.438 -7.492 1 97.81 236 LYS B C 1
ATOM 5644 O O . LYS B 1 236 ? 14.086 -36.406 -8.195 1 97.81 236 LYS B O 1
ATOM 5649 N N . GLU B 1 237 ? 13.422 -34.594 -7.039 1 98.69 237 GLU B N 1
ATOM 5650 C CA . GLU B 1 237 ? 12.008 -34.844 -7.293 1 98.69 237 GLU B CA 1
ATOM 5651 C C . GLU B 1 237 ? 11.508 -33.969 -8.453 1 98.69 237 GLU B C 1
ATOM 5653 O O . GLU B 1 237 ? 10.531 -34.312 -9.117 1 98.69 237 GLU B O 1
ATOM 5658 N N . VAL B 1 238 ? 12.172 -32.875 -8.727 1 98.88 238 VAL B N 1
ATOM 5659 C CA . VAL B 1 238 ? 11.781 -31.969 -9.805 1 98.88 238 VAL B CA 1
ATOM 5660 C C . VAL B 1 238 ? 12.594 -32.281 -11.062 1 98.88 238 VAL B C 1
ATOM 5662 O O . VAL B 1 238 ? 13.805 -32.031 -11.102 1 98.88 238 VAL B O 1
ATOM 5665 N N . LEU B 1 239 ? 11.922 -32.719 -12.102 1 98.75 239 LEU B N 1
ATOM 5666 C CA . LEU B 1 239 ? 12.586 -33.188 -13.32 1 98.75 239 LEU B CA 1
ATOM 5667 C C . LEU B 1 239 ? 12.945 -32 -14.227 1 98.75 239 LEU B C 1
ATOM 5669 O O . LEU B 1 239 ? 13.82 -32.125 -15.078 1 98.75 239 LEU B O 1
ATOM 5673 N N . GLY B 1 240 ? 12.266 -30.953 -14.086 1 98.94 240 GLY B N 1
ATOM 5674 C CA . GLY B 1 240 ? 12.453 -29.719 -14.852 1 98.94 240 GLY B CA 1
ATOM 5675 C C . GLY B 1 240 ? 11.609 -28.562 -14.352 1 98.94 240 GLY B C 1
ATOM 5676 O O . GLY B 1 240 ? 10.492 -28.766 -13.883 1 98.94 240 GLY B O 1
ATOM 5677 N N . TYR B 1 241 ? 12.125 -27.375 -14.469 1 98.88 241 TYR B N 1
ATOM 5678 C CA . TYR B 1 241 ? 11.453 -26.172 -14.016 1 98.88 241 TYR B CA 1
ATOM 5679 C C . TYR B 1 241 ? 11.289 -25.172 -15.156 1 98.88 241 TYR B C 1
ATOM 5681 O O . TYR B 1 241 ? 12.273 -24.797 -15.805 1 98.88 241 TYR B O 1
ATOM 5689 N N . HIS B 1 242 ? 10.062 -24.781 -15.477 1 98.94 242 HIS B N 1
ATOM 5690 C CA . HIS B 1 242 ? 9.711 -23.766 -16.469 1 98.94 242 HIS B CA 1
ATOM 5691 C C . HIS B 1 242 ? 9.047 -22.562 -15.805 1 98.94 242 HIS B C 1
ATOM 5693 O O . HIS B 1 242 ? 8.227 -22.719 -14.898 1 98.94 242 HIS B O 1
ATOM 5699 N N . THR B 1 243 ? 9.438 -21.328 -16.25 1 98.88 243 THR B N 1
ATOM 5700 C CA . THR B 1 243 ? 8.812 -20.156 -15.633 1 98.88 243 THR B CA 1
ATOM 5701 C C . THR B 1 243 ? 8.695 -19.016 -16.625 1 98.88 243 THR B C 1
ATOM 5703 O O . THR B 1 243 ? 9.5 -18.906 -17.562 1 98.88 243 THR B O 1
ATOM 5706 N N . ASN B 1 244 ? 7.633 -18.266 -16.484 1 98.81 244 ASN B N 1
ATOM 5707 C CA . ASN B 1 244 ? 7.449 -17.062 -17.281 1 98.81 244 ASN B CA 1
ATOM 5708 C C . ASN B 1 244 ? 7.766 -15.797 -16.469 1 98.81 244 ASN B C 1
ATOM 5710 O O . ASN B 1 244 ? 7.391 -14.695 -16.859 1 98.81 244 ASN B O 1
ATOM 5714 N N . LEU B 1 245 ? 8.383 -15.945 -15.312 1 98.19 245 LEU B N 1
ATOM 5715 C CA . LEU B 1 245 ? 9.008 -14.883 -14.531 1 98.19 245 LEU B CA 1
ATOM 5716 C C . LEU B 1 245 ? 10.266 -15.383 -13.836 1 98.19 245 LEU B C 1
ATOM 5718 O O . LEU B 1 245 ? 10.219 -15.773 -12.672 1 98.19 245 LEU B O 1
ATOM 5722 N N . ALA B 1 246 ? 11.344 -15.344 -14.523 1 96.81 246 ALA B N 1
ATOM 5723 C CA . ALA B 1 246 ? 12.617 -15.82 -14 1 96.81 246 ALA B CA 1
ATOM 5724 C C . ALA B 1 246 ? 13.383 -14.688 -13.32 1 96.81 246 ALA B C 1
ATOM 5726 O O . ALA B 1 246 ? 13.57 -13.617 -13.898 1 96.81 246 ALA B O 1
ATOM 5727 N N . VAL B 1 247 ? 13.758 -14.906 -12.102 1 94.19 247 VAL B N 1
ATOM 5728 C CA . VAL B 1 247 ? 14.477 -13.875 -11.352 1 94.19 247 VAL B CA 1
ATOM 5729 C C . VAL B 1 247 ? 15.633 -14.5 -10.586 1 94.19 247 VAL B C 1
ATOM 5731 O O . VAL B 1 247 ? 15.453 -15.5 -9.883 1 94.19 247 VAL B O 1
ATOM 5734 N N . ALA B 1 248 ? 16.797 -13.977 -10.758 1 94.44 248 ALA B N 1
ATOM 5735 C CA . ALA B 1 248 ? 17.969 -14.328 -9.969 1 94.44 248 ALA B CA 1
ATOM 5736 C C . ALA B 1 248 ? 18.328 -13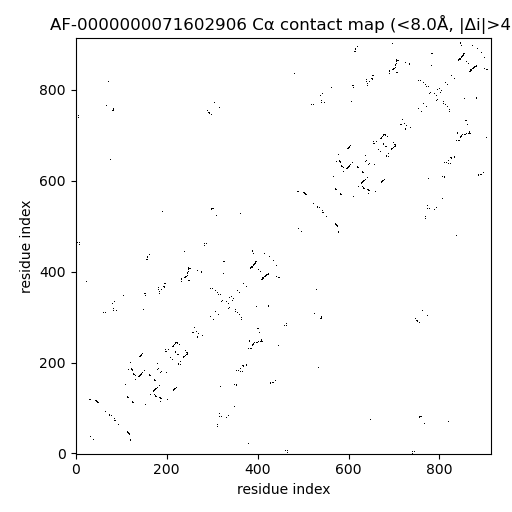.219 -8.984 1 94.44 248 ALA B C 1
ATOM 5738 O O . ALA B 1 248 ? 18.516 -12.062 -9.383 1 94.44 248 ALA B O 1
ATOM 5739 N N . LEU B 1 249 ? 18.375 -13.547 -7.762 1 89.94 249 LEU B N 1
ATOM 5740 C CA . LEU B 1 249 ? 18.656 -12.562 -6.723 1 89.94 249 LEU B CA 1
ATOM 5741 C C . LEU B 1 249 ? 19.969 -12.891 -6.004 1 89.94 249 LEU B C 1
ATOM 5743 O O . LEU B 1 249 ? 20.062 -12.719 -4.789 1 89.94 249 LEU B O 1
ATOM 5747 N N . THR B 1 250 ? 20.922 -13.422 -6.684 1 89.12 250 THR B N 1
ATOM 5748 C CA . THR B 1 250 ? 22.234 -13.719 -6.125 1 89.12 250 THR B CA 1
ATOM 5749 C C . THR B 1 250 ? 23.109 -12.477 -6.117 1 89.12 250 THR B C 1
ATOM 5751 O O . THR B 1 250 ? 22.875 -11.539 -6.879 1 89.12 250 THR B O 1
ATOM 5754 N N . PRO B 1 251 ? 24.125 -12.453 -5.234 1 86.25 251 PRO B N 1
ATOM 5755 C CA . PRO B 1 251 ? 25.062 -11.336 -5.277 1 86.25 251 PRO B CA 1
ATOM 5756 C C . PRO B 1 251 ? 25.703 -11.148 -6.652 1 86.25 251 PRO B C 1
ATOM 5758 O O . PRO B 1 251 ? 25.906 -10.016 -7.094 1 86.25 251 PRO B O 1
ATOM 5761 N N . LYS B 1 252 ? 26 -12.227 -7.34 1 91.25 252 LYS B N 1
ATOM 5762 C CA . LYS B 1 252 ? 26.578 -12.164 -8.68 1 91.25 252 LYS B CA 1
ATOM 5763 C C . LYS B 1 252 ? 25.594 -11.547 -9.672 1 91.25 252 LYS B C 1
ATOM 5765 O O . LYS B 1 252 ? 25.984 -10.805 -10.57 1 91.25 252 LYS B O 1
ATOM 5770 N N . ALA B 1 253 ? 24.312 -11.953 -9.539 1 92.5 253 ALA B N 1
ATOM 5771 C CA . ALA B 1 253 ? 23.281 -11.375 -10.398 1 92.5 253 ALA B CA 1
ATOM 5772 C C . ALA B 1 253 ? 23.25 -9.852 -10.25 1 92.5 253 ALA B C 1
ATOM 5774 O O . ALA B 1 253 ? 23.141 -9.125 -11.242 1 92.5 253 ALA B O 1
ATOM 5775 N N . PHE B 1 254 ? 23.375 -9.414 -9.039 1 87.81 254 PHE B N 1
ATOM 5776 C CA . PHE B 1 254 ? 23.359 -7.977 -8.773 1 87.81 254 PHE B CA 1
ATOM 5777 C C . PHE B 1 254 ? 24.594 -7.305 -9.375 1 87.81 254 PHE B C 1
ATOM 5779 O O . PHE B 1 254 ? 24.484 -6.246 -9.992 1 87.81 254 PHE B O 1
ATOM 5786 N N . ALA B 1 255 ? 25.75 -7.91 -9.172 1 87.38 255 ALA B N 1
ATOM 5787 C CA . ALA B 1 255 ? 27 -7.375 -9.711 1 87.38 255 ALA B CA 1
ATOM 5788 C C . ALA B 1 255 ? 26.938 -7.258 -11.227 1 87.38 255 ALA B C 1
ATOM 5790 O O . ALA B 1 255 ? 27.344 -6.242 -11.797 1 87.38 255 ALA B O 1
ATOM 5791 N N . LEU B 1 256 ? 26.391 -8.266 -11.844 1 93.62 256 LEU B N 1
ATOM 5792 C CA . LEU B 1 256 ? 26.281 -8.266 -13.297 1 93.62 256 LEU B CA 1
ATOM 5793 C C . LEU B 1 256 ? 25.297 -7.211 -13.773 1 93.62 256 LEU B C 1
ATOM 5795 O O . LEU B 1 256 ? 25.516 -6.547 -14.781 1 93.62 256 LEU B O 1
ATOM 5799 N N . THR B 1 257 ? 24.188 -7.121 -13.078 1 91.81 257 THR B N 1
ATOM 5800 C CA . THR B 1 257 ? 23.203 -6.105 -13.422 1 91.81 257 THR B CA 1
ATOM 5801 C C . THR B 1 257 ? 23.812 -4.711 -13.359 1 91.81 257 THR B C 1
ATOM 5803 O O . THR B 1 257 ? 23.594 -3.883 -14.242 1 91.81 257 THR B O 1
ATOM 5806 N N . LEU B 1 258 ? 24.625 -4.457 -12.312 1 88.94 258 LEU B N 1
ATOM 5807 C CA . LEU B 1 258 ? 25.281 -3.162 -12.164 1 88.94 258 LEU B CA 1
ATOM 5808 C C . LEU B 1 258 ? 26.328 -2.945 -13.258 1 88.94 258 LEU B C 1
ATOM 5810 O O . LEU B 1 258 ? 26.469 -1.831 -13.766 1 88.94 258 LEU B O 1
ATOM 5814 N N . MET B 1 259 ? 27.047 -3.957 -13.57 1 91.44 259 MET B N 1
ATOM 5815 C CA . MET B 1 259 ? 28.016 -3.883 -14.664 1 91.44 259 MET B CA 1
ATOM 5816 C C . MET B 1 259 ? 27.344 -3.498 -15.969 1 91.44 259 MET B C 1
ATOM 5818 O O . MET B 1 259 ? 27.875 -2.699 -16.734 1 91.44 259 MET B O 1
ATOM 5822 N N . GLY B 1 260 ? 26.172 -4.086 -16.203 1 94.19 260 GLY B N 1
ATOM 5823 C CA . GLY B 1 260 ? 25.422 -3.789 -17.422 1 94.19 260 GLY B CA 1
ATOM 5824 C C . GLY B 1 260 ? 24.906 -2.363 -17.469 1 94.19 260 GLY B C 1
ATOM 5825 O O . GLY B 1 260 ? 24.641 -1.835 -18.547 1 94.19 260 GLY B O 1
ATOM 5826 N N . ALA B 1 261 ? 24.734 -1.771 -16.266 1 89.5 261 ALA B N 1
ATOM 5827 C CA . ALA B 1 261 ? 24.312 -0.375 -16.234 1 89.5 261 ALA B CA 1
ATOM 5828 C C . ALA B 1 261 ? 25.359 0.535 -16.859 1 89.5 261 ALA B C 1
ATOM 5830 O O . ALA B 1 261 ? 25.031 1.541 -17.484 1 89.5 261 ALA B O 1
ATOM 5831 N N . ALA B 1 262 ? 26.609 0.215 -16.688 1 91.56 262 ALA B N 1
ATOM 5832 C CA . ALA B 1 262 ? 27.719 0.98 -17.25 1 91.56 262 ALA B CA 1
ATOM 5833 C C . ALA B 1 262 ? 27.969 0.602 -18.703 1 91.56 262 ALA B C 1
ATOM 5835 O O . ALA B 1 262 ? 28.281 1.461 -19.531 1 91.56 262 ALA B O 1
ATOM 5836 N N . PHE B 1 263 ? 27.828 -0.708 -19.031 1 95.94 263 PHE B N 1
ATOM 5837 C CA . PHE B 1 263 ? 28.094 -1.218 -20.375 1 95.94 263 PHE B CA 1
ATOM 5838 C C . PHE B 1 263 ? 27.156 -2.383 -20.703 1 95.94 263 PHE B C 1
ATOM 5840 O O . PHE B 1 263 ? 27.578 -3.541 -20.672 1 95.94 263 PHE B O 1
ATOM 5847 N N . PRO B 1 264 ? 25.938 -2.119 -21.219 1 96.38 264 PRO B N 1
ATOM 5848 C CA . PRO B 1 264 ? 24.891 -3.119 -21.391 1 96.38 264 PRO B CA 1
ATOM 5849 C C . PRO B 1 264 ? 25.312 -4.281 -22.281 1 96.38 264 PRO B C 1
ATOM 5851 O O . PRO B 1 264 ? 25.016 -5.438 -21.984 1 96.38 264 PRO B O 1
ATOM 5854 N N . PRO B 1 265 ? 26.109 -4.164 -23.312 1 96.5 265 PRO B N 1
ATOM 5855 C CA . PRO B 1 265 ? 26.453 -5.273 -24.203 1 96.5 265 PRO B CA 1
ATOM 5856 C C . PRO B 1 265 ? 27.234 -6.379 -23.5 1 96.5 265 PRO B C 1
ATOM 5858 O O . PRO B 1 265 ? 27.312 -7.5 -24 1 96.5 265 PRO B O 1
ATOM 5861 N N . ALA B 1 266 ? 27.766 -6.078 -22.359 1 96.19 266 ALA B N 1
ATOM 5862 C CA . ALA B 1 266 ? 28.531 -7.07 -21.609 1 96.19 266 ALA B CA 1
ATOM 5863 C C . ALA B 1 266 ? 27.609 -8.086 -20.953 1 96.19 266 ALA B C 1
ATOM 5865 O O . ALA B 1 266 ? 28.047 -9.164 -20.531 1 96.19 266 ALA B O 1
ATOM 5866 N N . VAL B 1 267 ? 26.328 -7.746 -20.859 1 96.88 267 VAL B N 1
ATOM 5867 C CA . VAL B 1 267 ? 25.484 -8.57 -20 1 96.88 267 VAL B CA 1
ATOM 5868 C C . VAL B 1 267 ? 24.219 -8.977 -20.734 1 96.88 267 VAL B C 1
ATOM 5870 O O . VAL B 1 267 ? 23.578 -9.977 -20.391 1 96.88 267 VAL B O 1
ATOM 5873 N N . VAL B 1 268 ? 23.828 -8.188 -21.734 1 98.06 268 VAL B N 1
ATOM 5874 C CA . VAL B 1 268 ? 22.531 -8.438 -22.391 1 98.06 268 VAL B CA 1
ATOM 5875 C C . VAL B 1 268 ? 22.656 -8.148 -23.875 1 98.06 268 VAL B C 1
ATOM 5877 O O . VAL B 1 268 ? 23.391 -7.25 -24.297 1 98.06 268 VAL B O 1
ATOM 5880 N N . ASP B 1 269 ? 21.953 -8.945 -24.703 1 97.25 269 ASP B N 1
ATOM 5881 C CA . ASP B 1 269 ? 21.844 -8.688 -26.125 1 97.25 269 ASP B CA 1
ATOM 5882 C C . ASP B 1 269 ? 21.328 -7.277 -26.391 1 97.25 269 ASP B C 1
ATOM 5884 O O . ASP B 1 269 ? 20.344 -6.844 -25.797 1 97.25 269 ASP B O 1
ATOM 5888 N N . PRO B 1 270 ? 21.969 -6.586 -27.281 1 96.62 270 PRO B N 1
ATOM 5889 C CA . PRO B 1 270 ? 21.562 -5.207 -27.578 1 96.62 270 PRO B CA 1
ATOM 5890 C C . PRO B 1 270 ? 20.078 -5.102 -27.938 1 96.62 270 PRO B C 1
ATOM 5892 O O . PRO B 1 270 ? 19.438 -4.098 -27.625 1 96.62 270 PRO B O 1
ATOM 5895 N N . LEU B 1 271 ? 19.578 -6.109 -28.516 1 96.44 271 LEU B N 1
ATOM 5896 C CA . LEU B 1 271 ? 18.172 -6.109 -28.938 1 96.44 271 LEU B CA 1
ATOM 5897 C C . LEU B 1 271 ? 17.25 -6.105 -27.719 1 96.44 271 LEU B C 1
ATOM 5899 O O . LEU B 1 271 ? 16.094 -5.695 -27.812 1 96.44 271 LEU B O 1
ATOM 5903 N N . LEU B 1 272 ? 17.75 -6.566 -26.594 1 98 272 LEU B N 1
ATOM 5904 C CA . LEU B 1 272 ? 16.938 -6.711 -25.391 1 98 272 LEU B CA 1
ATOM 5905 C C . LEU B 1 272 ? 17.391 -5.762 -24.297 1 98 272 LEU B C 1
ATOM 5907 O O . LEU B 1 272 ? 16.906 -5.828 -23.172 1 98 272 LEU B O 1
ATOM 5911 N N . ALA B 1 273 ? 18.312 -4.879 -24.641 1 97.38 273 ALA B N 1
ATOM 5912 C CA . ALA B 1 273 ? 18.938 -4.008 -23.656 1 97.38 273 ALA B CA 1
ATOM 5913 C C . ALA B 1 273 ? 17.906 -3.064 -23.031 1 97.38 273 ALA B C 1
ATOM 5915 O O . ALA B 1 273 ? 18.016 -2.725 -21.844 1 97.38 273 ALA B O 1
ATOM 5916 N N . ASP B 1 274 ? 16.938 -2.639 -23.797 1 96.31 274 ASP B N 1
ATOM 5917 C CA . ASP B 1 274 ? 15.938 -1.688 -23.328 1 96.31 274 ASP B CA 1
ATOM 5918 C C . ASP B 1 274 ? 15.023 -2.322 -22.281 1 96.31 274 ASP B C 1
ATOM 5920 O O . ASP B 1 274 ? 14.281 -1.621 -21.594 1 96.31 274 ASP B O 1
ATOM 5924 N N . ARG B 1 275 ? 15.102 -3.643 -22.094 1 97.31 275 ARG B N 1
ATOM 5925 C CA . ARG B 1 275 ? 14.281 -4.332 -21.109 1 97.31 275 ARG B CA 1
ATOM 5926 C C . ARG B 1 275 ? 14.938 -4.305 -19.734 1 97.31 275 ARG B C 1
ATOM 5928 O O . ARG B 1 275 ? 14.305 -4.633 -18.734 1 97.31 275 ARG B O 1
ATOM 5935 N N . MET B 1 276 ? 16.219 -3.783 -19.781 1 96.38 276 MET B N 1
ATOM 5936 C CA . MET B 1 276 ? 16.938 -3.797 -18.516 1 96.38 276 MET B CA 1
ATOM 5937 C C . MET B 1 276 ? 17.5 -2.418 -18.188 1 96.38 276 MET B C 1
ATOM 5939 O O . MET B 1 276 ? 17.672 -2.072 -17.016 1 96.38 276 MET B O 1
ATOM 5943 N N . TYR B 1 277 ? 17.828 -1.691 -19.328 1 94.81 277 TYR B N 1
ATOM 5944 C CA . TYR B 1 277 ? 18.531 -0.427 -19.156 1 94.81 277 TYR B CA 1
ATOM 5945 C C . TYR B 1 277 ? 17.844 0.694 -19.922 1 94.81 277 TYR B C 1
ATOM 5947 O O . TYR B 1 277 ? 17.25 0.458 -20.969 1 94.81 277 TYR B O 1
ATOM 5955 N N . PRO B 1 278 ? 17.906 2.012 -19.391 1 94.44 278 PRO B N 1
ATOM 5956 C CA . PRO B 1 278 ? 18.609 2.41 -18.156 1 94.44 278 PRO B CA 1
ATOM 5957 C C . PRO B 1 278 ? 17.938 1.888 -16.891 1 94.44 278 PRO B C 1
ATOM 5959 O O . PRO B 1 278 ? 16.703 1.843 -16.828 1 94.44 278 PRO B O 1
ATOM 5962 N N . LEU B 1 279 ? 18.688 1.514 -15.883 1 90.19 279 LEU B N 1
ATOM 5963 C CA . LEU B 1 279 ? 18.188 0.89 -14.664 1 90.19 279 LEU B CA 1
ATOM 5964 C C . LEU B 1 279 ? 17.141 1.765 -14 1 90.19 279 LEU B C 1
ATOM 5966 O O . LEU B 1 279 ? 16.109 1.26 -13.523 1 90.19 279 LEU B O 1
ATOM 5970 N N . LEU B 1 280 ? 17.359 3.061 -14.031 1 85.69 280 LEU B N 1
ATOM 5971 C CA . LEU B 1 280 ? 16.469 3.994 -13.336 1 85.69 280 LEU B CA 1
ATOM 5972 C C . LEU B 1 280 ? 15.062 3.932 -13.906 1 85.69 280 LEU B C 1
ATOM 5974 O O . LEU B 1 280 ? 14.086 4.008 -13.156 1 85.69 280 LEU B O 1
ATOM 5978 N N . HIS B 1 281 ? 14.977 3.812 -15.172 1 89.12 281 HIS B N 1
ATOM 5979 C CA . HIS B 1 281 ? 13.68 3.742 -15.844 1 89.12 281 HIS B CA 1
ATOM 5980 C C . HIS B 1 281 ? 12.875 2.541 -15.352 1 89.12 281 HIS B C 1
ATOM 5982 O O . HIS B 1 281 ? 11.688 2.668 -15.039 1 89.12 281 HIS B O 1
ATOM 5988 N N . HIS B 1 282 ? 13.445 1.42 -15.25 1 90.31 282 HIS B N 1
ATOM 5989 C CA . HIS B 1 282 ? 12.766 0.188 -14.859 1 90.31 282 HIS B CA 1
ATOM 5990 C C . HIS B 1 282 ? 12.5 0.16 -13.359 1 90.31 282 HIS B C 1
ATOM 5992 O O . HIS B 1 282 ? 11.461 -0.343 -12.914 1 90.31 282 HIS B O 1
ATOM 5998 N N . ILE B 1 283 ? 13.422 0.717 -12.641 1 87.62 283 ILE B N 1
ATOM 5999 C CA . ILE B 1 283 ? 13.242 0.787 -11.195 1 87.62 283 ILE B CA 1
ATOM 6000 C C . ILE B 1 283 ? 12.07 1.702 -10.859 1 87.62 283 ILE B C 1
ATOM 6002 O O . ILE B 1 283 ? 11.25 1.376 -10 1 87.62 283 ILE B O 1
ATOM 6006 N N . LEU B 1 284 ? 11.961 2.836 -11.523 1 88.38 284 LEU B N 1
ATOM 6007 C CA . LEU B 1 284 ? 10.859 3.768 -11.297 1 88.38 284 LEU B CA 1
ATOM 6008 C C . LEU B 1 284 ? 9.523 3.125 -11.656 1 88.38 284 LEU B C 1
ATOM 6010 O O . LEU B 1 284 ? 8.523 3.334 -10.961 1 88.38 284 LEU B O 1
ATOM 6014 N N . TRP B 1 285 ? 9.5 2.389 -12.688 1 92.12 285 TRP B N 1
ATOM 6015 C CA . TRP B 1 285 ? 8.273 1.688 -13.039 1 92.12 285 TRP B CA 1
ATOM 6016 C C . TRP B 1 285 ? 7.883 0.688 -11.961 1 92.12 285 TRP B C 1
ATOM 6018 O O . TRP B 1 285 ? 6.711 0.595 -11.586 1 92.12 285 TRP B O 1
ATOM 6028 N N . LEU B 1 286 ? 8.867 -0.057 -11.5 1 91.81 286 LEU B N 1
ATOM 6029 C CA . LEU B 1 286 ? 8.594 -1.032 -10.453 1 91.81 286 LEU B CA 1
ATOM 6030 C C . LEU B 1 286 ? 8.055 -0.346 -9.203 1 91.81 286 LEU B C 1
ATOM 6032 O O . LEU B 1 286 ? 7.086 -0.812 -8.602 1 91.81 286 LEU B O 1
ATOM 6036 N N . ILE B 1 287 ? 8.633 0.749 -8.836 1 90.38 287 ILE B N 1
ATOM 6037 C CA . ILE B 1 287 ? 8.188 1.486 -7.66 1 90.38 287 ILE B CA 1
ATOM 6038 C C . ILE B 1 287 ? 6.738 1.932 -7.844 1 90.38 287 ILE B C 1
ATOM 6040 O O . ILE B 1 287 ? 5.93 1.833 -6.918 1 90.38 287 ILE B O 1
ATOM 6044 N N . THR B 1 288 ? 6.426 2.357 -8.992 1 93.31 288 THR B N 1
ATOM 6045 C CA . THR B 1 288 ? 5.086 2.855 -9.281 1 93.31 288 THR B CA 1
ATOM 6046 C C . THR B 1 288 ? 4.059 1.728 -9.203 1 93.31 288 THR B C 1
ATOM 6048 O O . THR B 1 288 ? 2.914 1.951 -8.805 1 93.31 288 THR B O 1
ATOM 6051 N N . GLU B 1 289 ? 4.539 0.521 -9.469 1 95.38 289 GLU B N 1
ATOM 6052 C CA . GLU B 1 289 ? 3.572 -0.557 -9.648 1 95.38 289 GLU B CA 1
ATOM 6053 C C . GLU B 1 289 ? 3.609 -1.532 -8.477 1 95.38 289 GLU B C 1
ATOM 6055 O O . GLU B 1 289 ? 2.93 -2.561 -8.492 1 95.38 289 GLU B O 1
ATOM 6060 N N . THR B 1 290 ? 4.352 -1.205 -7.379 1 95.19 290 THR B N 1
ATOM 6061 C CA . THR B 1 290 ? 4.488 -2.211 -6.332 1 95.19 290 THR B CA 1
ATOM 6062 C C . THR B 1 290 ? 3.982 -1.675 -4.996 1 95.19 290 THR B C 1
ATOM 6064 O O . THR B 1 290 ? 4.312 -2.215 -3.939 1 95.19 290 THR B O 1
ATOM 6067 N N . GLY B 1 291 ? 3.197 -0.606 -5.031 1 95.38 291 GLY B N 1
ATOM 6068 C CA . GLY B 1 291 ? 2.57 -0.133 -3.807 1 95.38 291 GLY B CA 1
ATOM 6069 C C . GLY B 1 291 ? 1.712 -1.186 -3.131 1 95.38 291 GLY B C 1
ATOM 6070 O O . GLY B 1 291 ? 1.727 -1.311 -1.904 1 95.38 291 GLY B O 1
ATOM 6071 N N . TYR B 1 292 ? 0.983 -1.934 -3.949 1 97.31 292 TYR B N 1
ATOM 6072 C CA . TYR B 1 292 ? 0.154 -3.006 -3.41 1 97.31 292 TYR B CA 1
ATOM 6073 C C . TYR B 1 292 ? 1.006 -4.051 -2.697 1 97.31 292 TYR B C 1
ATOM 6075 O O . TYR B 1 292 ? 0.635 -4.539 -1.627 1 97.31 292 TYR B O 1
ATOM 6083 N N . MET B 1 293 ? 2.107 -4.395 -3.305 1 97.12 293 MET B N 1
ATOM 6084 C CA . MET B 1 293 ? 3.004 -5.402 -2.752 1 97.12 293 MET B CA 1
ATOM 6085 C C . MET B 1 293 ? 3.518 -4.98 -1.379 1 97.12 293 MET B C 1
ATOM 6087 O O . MET B 1 293 ? 3.521 -5.781 -0.44 1 97.12 293 MET B O 1
ATOM 6091 N N . HIS B 1 294 ? 3.902 -3.707 -1.255 1 96.12 294 HIS B N 1
ATOM 6092 C CA . HIS B 1 294 ? 4.398 -3.191 0.016 1 96.12 294 HIS B CA 1
ATOM 6093 C C . HIS B 1 294 ? 3.316 -3.234 1.09 1 96.12 294 HIS B C 1
ATOM 6095 O O . HIS B 1 294 ? 3.572 -3.662 2.217 1 96.12 294 HIS B O 1
ATOM 6101 N N . LEU B 1 295 ? 2.176 -2.791 0.738 1 97.88 295 LEU B N 1
ATOM 6102 C CA . LEU B 1 295 ? 1.09 -2.777 1.711 1 97.88 295 LEU B CA 1
ATOM 6103 C C . LEU B 1 295 ? 0.71 -4.195 2.121 1 97.88 295 LEU B C 1
ATOM 6105 O O . LEU B 1 295 ? 0.572 -4.488 3.311 1 97.88 295 LEU B O 1
ATOM 6109 N N . GLN B 1 296 ? 0.608 -5.094 1.168 1 98.31 296 GLN B N 1
ATOM 6110 C CA . GLN B 1 296 ? 0.234 -6.473 1.457 1 98.31 296 GLN B CA 1
ATOM 6111 C C . GLN B 1 296 ? 1.322 -7.18 2.26 1 98.31 296 GLN B C 1
ATOM 6113 O O . GLN B 1 296 ? 1.031 -8.078 3.053 1 98.31 296 GLN B O 1
ATOM 6118 N N . SER B 1 297 ? 2.592 -6.734 2.133 1 97.69 297 SER B N 1
ATOM 6119 C CA . SER B 1 297 ? 3.701 -7.359 2.846 1 97.69 297 SER B CA 1
ATOM 6120 C C . SER B 1 297 ? 3.74 -6.91 4.305 1 97.69 297 SER B C 1
ATOM 6122 O O . SER B 1 297 ? 4.457 -7.5 5.117 1 97.69 297 SER B O 1
ATOM 6124 N N . THR B 1 298 ? 2.912 -5.871 4.641 1 96.69 298 THR B N 1
ATOM 6125 C CA . THR B 1 298 ? 3.074 -5.289 5.969 1 96.69 298 THR B CA 1
ATOM 6126 C C . THR B 1 298 ? 1.747 -5.277 6.723 1 96.69 298 THR B C 1
ATOM 6128 O O . THR B 1 298 ? 1.696 -5.621 7.906 1 96.69 298 THR B O 1
ATOM 6131 N N . LYS B 1 299 ? 0.69 -4.867 6.008 1 97.88 299 LYS B N 1
ATOM 6132 C CA . LYS B 1 299 ? -0.621 -4.77 6.641 1 97.88 299 LYS B CA 1
ATOM 6133 C C . LYS B 1 299 ? -1.704 -5.391 5.762 1 97.88 299 LYS B C 1
ATOM 6135 O O . LYS B 1 299 ? -2.717 -4.75 5.473 1 97.88 299 LYS B O 1
ATOM 6140 N N . PRO B 1 300 ? -1.62 -6.609 5.457 1 98.25 300 PRO B N 1
ATOM 6141 C CA . PRO B 1 300 ? -2.588 -7.23 4.547 1 98.25 300 PRO B CA 1
ATOM 6142 C C . PRO B 1 300 ? -4.004 -7.254 5.121 1 98.25 300 PRO B C 1
ATOM 6144 O O . PRO B 1 300 ? -4.977 -7.105 4.379 1 98.25 300 PRO B O 1
ATOM 6147 N N . ASP B 1 301 ? -4.113 -7.375 6.434 1 98.06 301 ASP B N 1
ATOM 6148 C CA . ASP B 1 301 ? -5.426 -7.625 7.027 1 98.06 301 ASP B CA 1
ATOM 6149 C C . ASP B 1 301 ? -6.293 -6.367 6.992 1 98.06 301 ASP B C 1
ATOM 6151 O O . ASP B 1 301 ? -7.508 -6.449 6.809 1 98.06 301 ASP B O 1
ATOM 6155 N N . SER B 1 302 ? -5.664 -5.199 7.176 1 97.5 302 SER B N 1
ATOM 6156 C CA . SER B 1 302 ? -6.434 -3.961 7.09 1 97.5 302 SER B CA 1
ATOM 6157 C C . SER B 1 302 ? -7.027 -3.773 5.699 1 97.5 302 SER B C 1
ATOM 6159 O O . SER B 1 302 ? -8.203 -3.418 5.562 1 97.5 302 SER B O 1
ATOM 6161 N N . LEU B 1 303 ? -6.23 -4.016 4.711 1 97.44 303 LEU B N 1
ATOM 6162 C CA . LEU B 1 303 ? -6.668 -3.924 3.32 1 97.44 303 LEU B CA 1
ATOM 6163 C C . LEU B 1 303 ? -7.766 -4.941 3.027 1 97.44 303 LEU B C 1
ATOM 6165 O O . LEU B 1 303 ? -8.727 -4.637 2.314 1 97.44 303 LEU B O 1
ATOM 6169 N N . GLY B 1 304 ? -7.605 -6.09 3.6 1 98 304 GLY B N 1
ATOM 6170 C CA . GLY B 1 304 ? -8.508 -7.195 3.334 1 98 304 GLY B CA 1
ATOM 6171 C C . GLY B 1 304 ? -9.93 -6.922 3.781 1 98 304 GLY B C 1
ATOM 6172 O O . GLY B 1 304 ? -10.891 -7.387 3.154 1 98 304 GLY B O 1
ATOM 6173 N N . VAL B 1 305 ? -10.125 -6.141 4.863 1 97.94 305 VAL B N 1
ATOM 6174 C CA . VAL B 1 305 ? -11.461 -5.855 5.375 1 97.94 305 VAL B CA 1
ATOM 6175 C C . VAL B 1 305 ? -12.273 -5.105 4.32 1 97.94 305 VAL B C 1
ATOM 6177 O O . VAL B 1 305 ? -13.43 -5.441 4.055 1 97.94 305 VAL B O 1
ATOM 6180 N N . ALA B 1 306 ? -11.633 -4.164 3.684 1 97.19 306 ALA B N 1
ATOM 6181 C CA . ALA B 1 306 ? -12.32 -3.357 2.678 1 97.19 306 ALA B CA 1
ATOM 6182 C C . ALA B 1 306 ? -12.602 -4.176 1.421 1 97.19 306 ALA B C 1
ATOM 6184 O O . ALA B 1 306 ? -13.719 -4.141 0.888 1 97.19 306 ALA B O 1
ATOM 6185 N N . MET B 1 307 ? -11.633 -4.957 0.999 1 97.56 307 MET B N 1
ATOM 6186 C CA . MET B 1 307 ? -11.727 -5.707 -0.25 1 97.56 307 MET B CA 1
ATOM 6187 C C . MET B 1 307 ? -12.734 -6.844 -0.128 1 97.56 307 MET B C 1
ATOM 6189 O O . MET B 1 307 ? -13.359 -7.23 -1.115 1 97.56 307 MET B O 1
ATOM 6193 N N . THR B 1 308 ? -12.883 -7.32 1.075 1 97.25 308 THR B N 1
ATOM 6194 C CA . THR B 1 308 ? -13.867 -8.359 1.347 1 97.25 308 THR B CA 1
ATOM 6195 C C . THR B 1 308 ? -15.281 -7.809 1.244 1 97.25 308 THR B C 1
ATOM 6197 O O . THR B 1 308 ? -16.188 -8.5 0.787 1 97.25 308 THR B O 1
ATOM 6200 N N . ASP B 1 309 ? -15.414 -6.586 1.567 1 96.94 309 ASP B N 1
ATOM 6201 C CA . ASP B 1 309 ? -16.734 -5.992 1.779 1 96.94 309 ASP B CA 1
ATOM 6202 C C . ASP B 1 309 ? -17.219 -5.273 0.522 1 96.94 309 ASP B C 1
ATOM 6204 O O . ASP B 1 309 ? -18.422 -5.152 0.297 1 96.94 309 ASP B O 1
ATOM 6208 N N . SER B 1 310 ? -16.359 -4.734 -0.293 1 98 310 SER B N 1
ATOM 6209 C CA . SER B 1 310 ? -16.688 -3.877 -1.426 1 98 310 SER B CA 1
ATOM 6210 C C . SER B 1 310 ? -16.344 -4.551 -2.75 1 98 310 SER B C 1
ATOM 6212 O O . SER B 1 310 ? -15.18 -4.559 -3.162 1 98 310 SER B O 1
ATOM 6214 N N . PRO B 1 311 ? -17.391 -5.066 -3.477 1 98.06 311 PRO B N 1
ATOM 6215 C CA . PRO B 1 311 ? -17.078 -5.633 -4.789 1 98.06 311 PRO B CA 1
ATOM 6216 C C . PRO B 1 311 ? -16.5 -4.602 -5.758 1 98.06 311 PRO B C 1
ATOM 6218 O O . PRO B 1 311 ? -15.633 -4.926 -6.57 1 98.06 311 PRO B O 1
ATOM 6221 N N . GLY B 1 312 ? -17.031 -3.352 -5.656 1 98.19 312 GLY B N 1
ATOM 6222 C CA . GLY B 1 312 ? -16.438 -2.307 -6.477 1 98.19 312 GLY B CA 1
ATOM 6223 C C . GLY B 1 312 ? -14.969 -2.07 -6.184 1 98.19 312 GLY B C 1
ATOM 6224 O O . GLY B 1 312 ? -14.164 -1.913 -7.102 1 98.19 312 GLY B O 1
ATOM 6225 N N . GLY B 1 313 ? -14.648 -2.041 -4.902 1 98.25 313 GLY B N 1
ATOM 6226 C CA . GLY B 1 313 ? -13.258 -1.905 -4.5 1 98.25 313 GLY B CA 1
ATOM 6227 C C . GLY B 1 313 ? -12.391 -3.064 -4.949 1 98.25 313 GLY B C 1
ATOM 6228 O O . GLY B 1 313 ? -11.281 -2.859 -5.457 1 98.25 313 GLY B O 1
ATOM 6229 N N . LEU B 1 314 ? -12.891 -4.27 -4.773 1 98.38 314 LEU B N 1
ATOM 6230 C CA . LEU B 1 314 ? -12.172 -5.465 -5.199 1 98.38 314 LEU B CA 1
ATOM 6231 C C . LEU B 1 314 ? -11.898 -5.426 -6.699 1 98.38 314 LEU B C 1
ATOM 6233 O O . LEU B 1 314 ? -10.773 -5.684 -7.133 1 98.38 314 LEU B O 1
ATOM 6237 N N . MET B 1 315 ? -12.898 -5.109 -7.441 1 98.56 315 MET B N 1
ATOM 6238 C CA . MET B 1 315 ? -12.789 -5.07 -8.898 1 98.56 315 MET B CA 1
ATOM 6239 C C . MET B 1 315 ? -11.781 -4.016 -9.336 1 98.56 315 MET B C 1
ATOM 6241 O O . MET B 1 315 ? -10.914 -4.289 -10.164 1 98.56 315 MET B O 1
ATOM 6245 N N . ALA B 1 316 ? -11.883 -2.828 -8.773 1 98.56 316 ALA B N 1
ATOM 6246 C CA . ALA B 1 316 ? -10.969 -1.745 -9.133 1 98.56 316 ALA B CA 1
ATOM 6247 C C . ALA B 1 316 ? -9.523 -2.119 -8.82 1 98.56 316 ALA B C 1
ATOM 6249 O O . ALA B 1 316 ? -8.617 -1.855 -9.617 1 98.56 316 ALA B O 1
ATOM 6250 N N . TYR B 1 317 ? -9.32 -2.738 -7.668 1 98.44 317 TYR B N 1
ATOM 6251 C CA . TYR B 1 317 ? -7.996 -3.129 -7.199 1 98.44 317 TYR B CA 1
ATOM 6252 C C . TYR B 1 317 ? -7.387 -4.188 -8.109 1 98.44 317 TYR B C 1
ATOM 6254 O O . TYR B 1 317 ? -6.215 -4.09 -8.492 1 98.44 317 TYR B O 1
ATOM 6262 N N . PHE B 1 318 ? -8.18 -5.137 -8.578 1 98.31 318 PHE B N 1
ATOM 6263 C CA . PHE B 1 318 ? -7.715 -6.227 -9.43 1 98.31 318 PHE B CA 1
ATOM 6264 C C . PHE B 1 318 ? -7.52 -5.742 -10.859 1 98.31 318 PHE B C 1
ATOM 6266 O O . PHE B 1 318 ? -6.469 -5.977 -11.461 1 98.31 318 PHE B O 1
ATOM 6273 N N . LEU B 1 319 ? -8.461 -5.035 -11.375 1 98.31 319 LEU B N 1
ATOM 6274 C CA . LEU B 1 319 ? -8.438 -4.699 -12.797 1 98.31 319 LEU B CA 1
ATOM 6275 C C . LEU B 1 319 ? -7.355 -3.664 -13.086 1 98.31 319 LEU B C 1
ATOM 6277 O O . LEU B 1 319 ? -6.781 -3.648 -14.18 1 98.31 319 LEU B O 1
ATOM 6281 N N . GLN B 1 320 ? -7.082 -2.824 -12.102 1 98.06 320 GLN B N 1
ATOM 6282 C CA . GLN B 1 320 ? -5.949 -1.924 -12.297 1 98.06 320 GLN B CA 1
ATOM 6283 C C . GLN B 1 320 ? -4.652 -2.703 -12.5 1 98.06 320 GLN B C 1
ATOM 6285 O O . GLN B 1 320 ? -3.764 -2.26 -13.227 1 98.06 320 GLN B O 1
ATOM 6290 N N . MET B 1 321 ? -4.488 -3.818 -11.828 1 97.62 321 MET B N 1
ATOM 6291 C CA . MET B 1 321 ? -3.293 -4.648 -11.961 1 97.62 321 MET B CA 1
ATOM 6292 C C . MET B 1 321 ? -3.281 -5.367 -13.305 1 97.62 321 MET B C 1
ATOM 6294 O O . MET B 1 321 ? -2.227 -5.527 -13.922 1 97.62 321 MET B O 1
ATOM 6298 N N . PHE B 1 322 ? -4.426 -5.805 -13.75 1 98.06 322 PHE B N 1
ATOM 6299 C CA . PHE B 1 322 ? -4.512 -6.418 -15.07 1 98.06 322 PHE B CA 1
ATOM 6300 C C . PHE B 1 322 ? -4.191 -5.406 -16.156 1 98.06 322 PHE B C 1
ATOM 6302 O O . PHE B 1 322 ? -3.625 -5.762 -17.203 1 98.06 322 PHE B O 1
ATOM 6309 N N . SER B 1 323 ? -4.52 -4.137 -15.914 1 98.19 323 SER B N 1
ATOM 6310 C CA . SER B 1 323 ? -4.203 -3.084 -16.875 1 98.19 323 SER B CA 1
ATOM 6311 C C . SER B 1 323 ? -2.695 -2.938 -17.062 1 98.19 323 SER B C 1
ATOM 6313 O O . SER B 1 323 ? -2.146 -3.342 -18.078 1 98.19 323 SER B O 1
ATOM 6315 N N . SER B 1 324 ? -1.991 -2.588 -16 1 97.38 324 SER B N 1
ATOM 6316 C CA . SER B 1 324 ? -0.56 -2.316 -16.094 1 97.38 324 SER B CA 1
ATOM 6317 C C . SER B 1 324 ? 0.235 -3.602 -16.312 1 97.38 324 SER B C 1
ATOM 6319 O O . SER B 1 324 ? 1.289 -3.59 -16.938 1 97.38 324 SER B O 1
ATOM 6321 N N . GLY B 1 325 ? -0.298 -4.762 -15.836 1 97.56 325 GLY B N 1
ATOM 6322 C CA . GLY B 1 325 ? 0.393 -6.035 -15.969 1 97.56 325 GLY B CA 1
ATOM 6323 C C . GLY B 1 325 ? 0.326 -6.609 -17.375 1 97.56 325 GLY B C 1
ATOM 6324 O O . GLY B 1 325 ? 1.184 -7.402 -17.766 1 97.56 325 GLY B O 1
ATOM 6325 N N . THR B 1 326 ? -0.665 -6.188 -18.125 1 98.12 326 THR B N 1
ATOM 6326 C CA . THR B 1 326 ? -0.801 -6.676 -19.484 1 98.12 326 THR B CA 1
ATOM 6327 C C . THR B 1 326 ? 0.092 -5.883 -20.438 1 98.12 326 THR B C 1
ATOM 6329 O O . THR B 1 326 ? 0.864 -6.465 -21.203 1 98.12 326 THR B O 1
ATOM 6332 N N . ARG B 1 327 ? -0.046 -4.551 -20.406 1 98.06 327 ARG B N 1
ATOM 6333 C CA . ARG B 1 327 ? 0.865 -3.631 -21.078 1 98.06 327 ARG B CA 1
ATOM 6334 C C . ARG B 1 327 ? 1.182 -2.432 -20.188 1 98.06 327 ARG B C 1
ATOM 6336 O O . ARG B 1 327 ? 0.274 -1.804 -19.641 1 98.06 327 ARG B O 1
ATOM 6343 N N . ARG B 1 328 ? 2.424 -2.102 -20.109 1 96.62 328 ARG B N 1
ATOM 6344 C CA . ARG B 1 328 ? 2.832 -0.978 -19.281 1 96.62 328 ARG B CA 1
ATOM 6345 C C . ARG B 1 328 ? 2.148 0.311 -19.719 1 96.62 328 ARG B C 1
ATOM 6347 O O . ARG B 1 328 ? 1.779 1.142 -18.891 1 96.62 328 ARG B O 1
ATOM 6354 N N . LYS B 1 329 ? 1.912 0.479 -20.953 1 97 329 LYS B N 1
ATOM 6355 C CA . LYS B 1 329 ? 1.385 1.721 -21.516 1 97 329 LYS B CA 1
ATOM 6356 C C . LYS B 1 329 ? -0.118 1.838 -21.266 1 97 329 LYS B C 1
ATOM 6358 O O . LYS B 1 329 ? -0.704 2.902 -21.484 1 97 329 LYS B O 1
ATOM 6363 N N . ASN B 1 330 ? -0.751 0.75 -20.797 1 98.19 330 ASN B N 1
ATOM 6364 C CA . ASN B 1 330 ? -2.199 0.755 -20.625 1 98.19 330 ASN B CA 1
ATOM 6365 C C . ASN B 1 330 ? -2.625 1.766 -19.562 1 98.19 330 ASN B C 1
ATOM 6367 O O . ASN B 1 330 ? -3.771 2.217 -19.547 1 98.19 330 ASN B O 1
ATOM 6371 N N . VAL B 1 331 ? -1.715 2.174 -18.688 1 97.81 331 VAL B N 1
ATOM 6372 C CA . VAL B 1 331 ? -2.045 3.08 -17.578 1 97.81 331 VAL B CA 1
ATOM 6373 C C . VAL B 1 331 ? -2.449 4.441 -18.141 1 97.81 331 VAL B C 1
ATOM 6375 O O . VAL B 1 331 ? -3.158 5.207 -17.484 1 97.81 331 VAL B O 1
ATOM 6378 N N . PHE B 1 332 ? -2.059 4.75 -19.391 1 97.81 332 PHE B N 1
ATOM 6379 C CA . PHE B 1 332 ? -2.328 6.059 -19.969 1 97.81 332 PHE B CA 1
ATOM 6380 C C . PHE B 1 332 ? -3.65 6.059 -20.734 1 97.81 332 PHE B C 1
ATOM 6382 O O . PHE B 1 332 ? -4.074 7.09 -21.25 1 97.81 332 PHE B O 1
ATOM 6389 N N . LYS B 1 333 ? -4.277 4.887 -20.734 1 97.81 333 LYS B N 1
ATOM 6390 C CA . LYS B 1 333 ? -5.57 4.773 -21.391 1 97.81 333 LYS B CA 1
ATOM 6391 C C . LYS B 1 333 ? -6.719 4.969 -20.406 1 97.81 333 LYS B C 1
ATOM 6393 O O . LYS B 1 333 ? -6.641 4.516 -19.266 1 97.81 333 LYS B O 1
ATOM 6398 N N . GLU B 1 334 ? -7.754 5.562 -20.844 1 96.44 334 GLU B N 1
ATOM 6399 C CA . GLU B 1 334 ? -8.914 5.812 -20 1 96.44 334 GLU B CA 1
ATOM 6400 C C . GLU B 1 334 ? -9.562 4.508 -19.562 1 96.44 334 GLU B C 1
ATOM 6402 O O . GLU B 1 334 ? -10.055 4.406 -18.422 1 96.44 334 GLU B O 1
ATOM 6407 N N . ASP B 1 335 ? -9.562 3.541 -20.453 1 97.12 335 ASP B N 1
ATOM 6408 C CA . ASP B 1 335 ? -10.203 2.281 -20.109 1 97.12 335 ASP B CA 1
ATOM 6409 C C . ASP B 1 335 ? -9.188 1.266 -19.594 1 97.12 335 ASP B C 1
ATOM 6411 O O . ASP B 1 335 ? -9.508 0.085 -19.438 1 97.12 335 ASP B O 1
ATOM 6415 N N . GLY B 1 336 ? -7.941 1.647 -19.453 1 97.56 336 GLY B N 1
ATOM 6416 C CA . GLY B 1 336 ? -6.887 0.791 -18.938 1 97.56 336 GLY B CA 1
ATOM 6417 C C . GLY B 1 336 ? -6.504 -0.325 -19.891 1 97.56 336 GLY B C 1
ATOM 6418 O O . GLY B 1 336 ? -5.809 -1.268 -19.5 1 97.56 336 GLY B O 1
ATOM 6419 N N . GLY B 1 337 ? -7.016 -0.272 -21.109 1 97.62 337 GLY B N 1
ATOM 6420 C CA . GLY B 1 337 ? -6.738 -1.336 -22.062 1 97.62 337 GLY B CA 1
ATOM 6421 C C . GLY B 1 337 ? -7.434 -2.641 -21.703 1 97.62 337 GLY B C 1
ATOM 6422 O O . GLY B 1 337 ? -7.113 -3.688 -22.281 1 97.62 337 GLY B O 1
ATOM 6423 N N . LEU B 1 338 ? -8.375 -2.652 -20.859 1 96.12 338 LEU B N 1
ATOM 6424 C CA . LEU B 1 338 ? -8.953 -3.867 -20.297 1 96.12 338 LEU B CA 1
ATOM 6425 C C . LEU B 1 338 ? -9.828 -4.578 -21.328 1 96.12 338 LEU B C 1
ATOM 6427 O O . LEU B 1 338 ? -10.055 -5.785 -21.219 1 96.12 338 LEU B O 1
ATOM 6431 N N . HIS B 1 339 ? -10.219 -3.896 -22.344 1 93.62 339 HIS B N 1
ATOM 6432 C CA . HIS B 1 339 ? -11.109 -4.48 -23.344 1 93.62 339 HIS B CA 1
ATOM 6433 C C . HIS B 1 339 ? -10.32 -5.043 -24.516 1 93.62 339 HIS B C 1
ATOM 6435 O O . HIS B 1 339 ? -10.883 -5.723 -25.375 1 93.62 339 HIS B O 1
ATOM 6441 N N . SER B 1 340 ? -9.07 -4.863 -24.484 1 94.12 340 SER B N 1
ATOM 6442 C CA . SER B 1 340 ? -8.297 -5.117 -25.703 1 94.12 340 SER B CA 1
ATOM 6443 C C . SER B 1 340 ? -7.688 -6.512 -25.688 1 94.12 340 SER B C 1
ATOM 6445 O O . SER B 1 340 ? -7.32 -7.047 -26.734 1 94.12 340 SER B O 1
ATOM 6447 N N . TYR B 1 341 ? -7.688 -7.172 -24.516 1 92.62 341 TYR B N 1
ATOM 6448 C CA . TYR B 1 341 ? -6.832 -8.352 -24.453 1 92.62 341 TYR B CA 1
ATOM 6449 C C . TYR B 1 341 ? -7.602 -9.555 -23.922 1 92.62 341 TYR B C 1
ATOM 6451 O O . TYR B 1 341 ? -7.23 -10.703 -24.188 1 92.62 341 TYR B O 1
ATOM 6459 N N . TYR B 1 342 ? -8.656 -9.289 -23.125 1 92.62 342 TYR B N 1
ATOM 6460 C CA . TYR B 1 342 ? -9.43 -10.367 -22.5 1 92.62 342 TYR B CA 1
ATOM 6461 C C . TYR B 1 342 ? -10.93 -10.141 -22.703 1 92.62 342 TYR B C 1
ATOM 6463 O O . TYR B 1 342 ? -11.398 -9 -22.672 1 92.62 342 TYR B O 1
ATOM 6471 N N . PRO B 1 343 ? -11.625 -11.273 -22.906 1 95.75 343 PRO B N 1
ATOM 6472 C CA . PRO B 1 343 ? -13.055 -11.094 -22.656 1 95.75 343 PRO B CA 1
ATOM 6473 C C . PRO B 1 343 ? -13.352 -10.648 -21.234 1 95.75 343 PRO B C 1
ATOM 6475 O O . PRO B 1 343 ? -12.688 -11.094 -20.297 1 95.75 343 PRO B O 1
ATOM 6478 N N . ARG B 1 344 ? -14.359 -9.773 -21.047 1 96.56 344 ARG B N 1
ATOM 6479 C CA . ARG B 1 344 ? -14.719 -9.258 -19.734 1 96.56 344 ARG B CA 1
ATOM 6480 C C . ARG B 1 344 ? -15.023 -10.398 -18.766 1 96.56 344 ARG B C 1
ATOM 6482 O O . ARG B 1 344 ? -14.695 -10.32 -17.578 1 96.56 344 ARG B O 1
ATOM 6489 N N . ALA B 1 345 ? -15.586 -11.445 -19.281 1 98.06 345 ALA B N 1
ATOM 6490 C CA . ALA B 1 345 ? -15.984 -12.562 -18.438 1 98.06 345 ALA B CA 1
ATOM 6491 C C . ALA B 1 345 ? -14.773 -13.227 -17.797 1 98.06 345 ALA B C 1
ATOM 6493 O O . ALA B 1 345 ? -14.859 -13.727 -16.672 1 98.06 345 ALA B O 1
ATOM 6494 N N . HIS B 1 346 ? -13.617 -13.242 -18.5 1 97.56 346 HIS B N 1
ATOM 6495 C CA . HIS B 1 346 ? -12.414 -13.859 -17.969 1 97.56 346 HIS B CA 1
ATOM 6496 C C . HIS B 1 346 ? -11.93 -13.125 -16.719 1 97.56 346 HIS B C 1
ATOM 6498 O O . HIS B 1 346 ? -11.508 -13.758 -15.742 1 97.56 346 HIS B O 1
ATOM 6504 N N . LEU B 1 347 ? -12.008 -11.812 -16.781 1 98.25 347 LEU B N 1
ATOM 6505 C CA . LEU B 1 347 ? -11.562 -11.008 -15.664 1 98.25 347 LEU B CA 1
ATOM 6506 C C . LEU B 1 347 ? -12.516 -11.141 -14.477 1 98.25 347 LEU B C 1
ATOM 6508 O O . LEU B 1 347 ? -12.078 -11.227 -13.328 1 98.25 347 LEU B O 1
ATOM 6512 N N . ILE B 1 348 ? -13.812 -11.219 -14.766 1 98.75 348 ILE B N 1
ATOM 6513 C CA . ILE B 1 348 ? -14.797 -11.383 -13.703 1 98.75 348 ILE B CA 1
ATOM 6514 C C . ILE B 1 348 ? -14.711 -12.797 -13.133 1 98.75 348 ILE B C 1
ATOM 6516 O O . ILE B 1 348 ? -14.875 -12.992 -11.922 1 98.75 348 ILE B O 1
ATOM 6520 N N . ASP B 1 349 ? -14.438 -13.828 -14.023 1 98.81 349 ASP B N 1
ATOM 6521 C CA . ASP B 1 349 ? -14.172 -15.172 -13.516 1 98.81 349 ASP B CA 1
ATOM 6522 C C . ASP B 1 349 ? -13.102 -15.148 -12.422 1 98.81 349 ASP B C 1
ATOM 6524 O O . ASP B 1 349 ? -13.266 -15.789 -11.375 1 98.81 349 ASP B O 1
ATOM 6528 N N . ASN B 1 350 ? -12.047 -14.461 -12.75 1 98.69 350 ASN B N 1
ATOM 6529 C CA . ASN B 1 350 ? -10.945 -14.391 -11.797 1 98.69 350 ASN B CA 1
ATOM 6530 C C . ASN B 1 350 ? -11.359 -13.727 -10.492 1 98.69 350 ASN B C 1
ATOM 6532 O O . ASN B 1 350 ? -10.969 -14.172 -9.414 1 98.69 350 ASN B O 1
ATOM 6536 N N . LEU B 1 351 ? -12.164 -12.664 -10.57 1 98.56 351 LEU B N 1
ATOM 6537 C CA . LEU B 1 351 ? -12.688 -12.023 -9.367 1 98.56 351 LEU B CA 1
ATOM 6538 C C . LEU B 1 351 ? -13.547 -13 -8.57 1 98.56 351 LEU B C 1
ATOM 6540 O O . LEU B 1 351 ? -13.484 -13.016 -7.34 1 98.56 351 LEU B O 1
ATOM 6544 N N . MET B 1 352 ? -14.297 -13.812 -9.281 1 98.81 352 MET B N 1
ATOM 6545 C CA . MET B 1 352 ? -15.188 -14.766 -8.625 1 98.81 352 MET B CA 1
ATOM 6546 C C . MET B 1 352 ? -14.398 -15.805 -7.84 1 98.81 352 MET B C 1
ATOM 6548 O O . MET B 1 352 ? -14.883 -16.328 -6.828 1 98.81 352 MET B O 1
ATOM 6552 N N . MET B 1 353 ? -13.156 -16.062 -8.258 1 98.69 353 MET B N 1
ATOM 6553 C CA . MET B 1 353 ? -12.289 -17.031 -7.566 1 98.69 353 MET B CA 1
ATOM 6554 C C . MET B 1 353 ? -11.867 -16.5 -6.203 1 98.69 353 MET B C 1
ATOM 6556 O O . MET B 1 353 ? -11.328 -17.234 -5.383 1 98.69 353 MET B O 1
ATOM 6560 N N . TYR B 1 354 ? -12.109 -15.266 -5.93 1 98.62 354 TYR B N 1
ATOM 6561 C CA . TYR B 1 354 ? -11.789 -14.656 -4.648 1 98.62 354 TYR B CA 1
ATOM 6562 C C . TYR B 1 354 ? -13.062 -14.297 -3.883 1 98.62 354 TYR B C 1
ATOM 6564 O O . TYR B 1 354 ? -13.117 -14.445 -2.66 1 98.62 354 TYR B O 1
ATOM 6572 N N . TRP B 1 355 ? -14.086 -13.828 -4.617 1 98.5 355 TRP B N 1
ATOM 6573 C CA . TRP B 1 355 ? -15.32 -13.352 -3.99 1 98.5 355 TRP B CA 1
ATOM 6574 C C . TRP B 1 355 ? -16.094 -14.516 -3.379 1 98.5 355 TRP B C 1
ATOM 6576 O O . TRP B 1 355 ? -16.547 -14.438 -2.232 1 98.5 355 TRP B O 1
ATOM 6586 N N . VAL B 1 356 ? -16.219 -15.617 -4.117 1 98.38 356 VAL B N 1
ATOM 6587 C CA . VAL B 1 356 ? -17.062 -16.734 -3.711 1 98.38 356 VAL B CA 1
ATOM 6588 C C . VAL B 1 356 ? -16.484 -17.391 -2.449 1 98.38 356 VAL B C 1
ATOM 6590 O O . VAL B 1 356 ? -17.188 -17.531 -1.449 1 98.38 356 VAL B O 1
ATOM 6593 N N . PRO B 1 357 ? -15.195 -17.734 -2.449 1 97.94 357 PRO B N 1
ATOM 6594 C CA . PRO B 1 357 ? -14.664 -18.375 -1.249 1 97.94 357 PRO B CA 1
ATOM 6595 C C . PRO B 1 357 ? -14.297 -17.375 -0.153 1 97.94 357 PRO B C 1
ATOM 6597 O O . PRO B 1 357 ? -13.906 -17.781 0.946 1 97.94 357 PRO B O 1
ATOM 6600 N N . ASN B 1 358 ? -14.391 -16.016 -0.415 1 97.44 358 ASN B N 1
ATOM 6601 C CA . ASN B 1 358 ? -13.969 -14.984 0.535 1 97.44 358 ASN B CA 1
ATOM 6602 C C . ASN B 1 358 ? -12.508 -15.164 0.938 1 97.44 358 ASN B C 1
ATOM 6604 O O . ASN B 1 358 ? -12.188 -15.211 2.129 1 97.44 358 ASN B O 1
ATOM 6608 N N . SER B 1 359 ? -11.641 -15.203 -0.115 1 98.44 359 SER B N 1
ATOM 6609 C CA . SER B 1 359 ? -10.242 -15.539 0.143 1 98.44 359 SER B CA 1
ATOM 6610 C C . SER B 1 359 ? -9.328 -14.359 -0.18 1 98.44 359 SER B C 1
ATOM 6612 O O . SER B 1 359 ? -8.117 -14.531 -0.349 1 98.44 359 SER B O 1
ATOM 6614 N N . ILE B 1 360 ? -9.891 -13.133 -0.266 1 98.38 360 ILE B N 1
ATOM 6615 C CA . ILE B 1 360 ? -9.055 -12.008 -0.691 1 98.38 360 ILE B CA 1
ATOM 6616 C C . ILE B 1 360 ? -8.039 -11.688 0.397 1 98.38 360 ILE B C 1
ATOM 6618 O O . ILE B 1 360 ? -6.848 -11.516 0.113 1 98.38 360 ILE B O 1
ATOM 6622 N N . THR B 1 361 ? -8.43 -11.602 1.661 1 98.5 361 THR B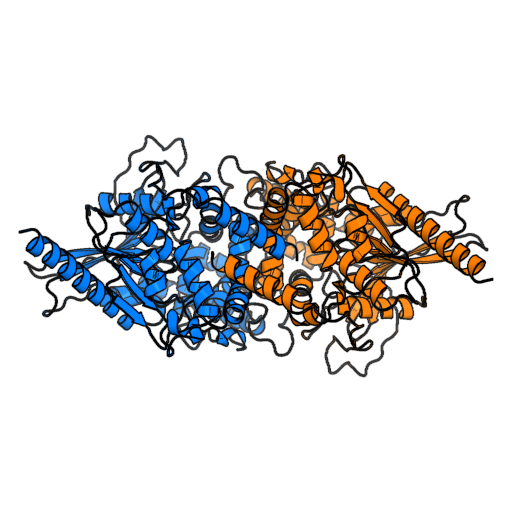 N 1
ATOM 6623 C CA . THR B 1 361 ? -7.516 -11.25 2.744 1 98.5 361 THR B CA 1
ATOM 6624 C C . THR B 1 361 ? -6.426 -12.305 2.889 1 98.5 361 THR B C 1
ATOM 6626 O O . THR B 1 361 ? -5.242 -11.977 2.992 1 98.5 361 THR B O 1
ATOM 6629 N N . THR B 1 362 ? -6.82 -13.586 2.84 1 98.75 362 THR B N 1
ATOM 6630 C CA . THR B 1 362 ? -5.848 -14.656 3.018 1 98.75 362 THR B CA 1
ATOM 6631 C C . THR B 1 362 ? -4.883 -14.719 1.835 1 98.75 362 THR B C 1
ATOM 6633 O O . THR B 1 362 ? -3.717 -15.078 1.997 1 98.75 362 THR B O 1
ATOM 6636 N N . SER B 1 363 ? -5.34 -14.312 0.658 1 98.88 363 SER B N 1
ATOM 6637 C CA . SER B 1 363 ? -4.465 -14.297 -0.511 1 98.88 363 SER B CA 1
ATOM 6638 C C . SER B 1 363 ? -3.393 -13.219 -0.387 1 98.88 363 SER B C 1
ATOM 6640 O O . SER B 1 363 ? -2.332 -13.32 -1.007 1 98.88 363 SER B O 1
ATOM 6642 N N . PHE B 1 364 ? -3.689 -12.156 0.404 1 98.62 364 PHE B N 1
ATOM 6643 C CA . PHE B 1 364 ? -2.717 -11.086 0.609 1 98.62 364 PHE B CA 1
ATOM 6644 C C . PHE B 1 364 ? -1.56 -11.57 1.477 1 98.62 364 PHE B C 1
ATOM 6646 O O . PHE B 1 364 ? -0.435 -11.086 1.35 1 98.62 364 PHE B O 1
ATOM 6653 N N . ARG B 1 365 ? -1.756 -12.531 2.311 1 98.75 365 ARG B N 1
ATOM 6654 C CA . ARG B 1 365 ? -0.846 -12.852 3.408 1 98.75 365 ARG B CA 1
ATOM 6655 C C . ARG B 1 365 ? 0.428 -13.508 2.889 1 98.75 365 ARG B C 1
ATOM 6657 O O . ARG B 1 365 ? 1.446 -13.531 3.582 1 98.75 365 ARG B O 1
ATOM 6664 N N . ILE B 1 366 ? 0.406 -14.062 1.645 1 98.69 366 ILE B N 1
ATOM 6665 C CA . ILE B 1 366 ? 1.623 -14.656 1.096 1 98.69 366 ILE B CA 1
ATOM 6666 C C . ILE B 1 366 ? 2.725 -13.602 1.036 1 98.69 366 ILE B C 1
ATOM 6668 O O . ILE B 1 366 ? 3.902 -13.906 1.23 1 98.69 366 ILE B O 1
ATOM 6672 N N . TYR B 1 367 ? 2.375 -12.359 0.811 1 98.25 367 TYR B N 1
ATOM 6673 C CA . TYR B 1 367 ? 3.355 -11.281 0.738 1 98.25 367 TYR B CA 1
ATOM 6674 C C . TYR B 1 367 ? 4.027 -11.062 2.088 1 98.25 367 TYR B C 1
ATOM 6676 O O . TYR B 1 367 ? 5.258 -11.016 2.176 1 98.25 367 TYR B O 1
ATOM 6684 N N . ALA B 1 368 ? 3.238 -10.969 3.125 1 97.81 368 ALA B N 1
ATOM 6685 C CA . ALA B 1 368 ? 3.773 -10.758 4.469 1 97.81 368 ALA B CA 1
ATOM 6686 C C . ALA B 1 368 ? 4.57 -11.977 4.934 1 97.81 368 ALA B C 1
ATOM 6688 O O . ALA B 1 368 ? 5.562 -11.836 5.656 1 97.81 368 ALA B O 1
ATOM 6689 N N . GLU B 1 369 ? 4.168 -13.156 4.48 1 98.06 369 GLU B N 1
ATOM 6690 C CA . GLU B 1 369 ? 4.777 -14.398 4.938 1 98.06 369 GLU B CA 1
ATOM 6691 C C . GLU B 1 369 ? 6.043 -14.719 4.148 1 98.06 369 GLU B C 1
ATOM 6693 O O . GLU B 1 369 ? 6.836 -15.57 4.551 1 98.06 369 GLU B O 1
ATOM 6698 N N . THR B 1 370 ? 6.234 -14.016 3.035 1 97.06 370 THR B N 1
ATOM 6699 C CA . THR B 1 370 ? 7.391 -14.312 2.197 1 97.06 370 THR B CA 1
ATOM 6700 C C . THR B 1 370 ? 8.383 -13.148 2.215 1 97.06 370 THR B C 1
ATOM 6702 O O . THR B 1 370 ? 9.594 -13.359 2.33 1 97.06 370 THR B O 1
ATOM 6705 N N . ILE B 1 371 ? 7.852 -11.938 2.064 1 94.12 371 ILE B N 1
ATOM 6706 C CA . ILE B 1 371 ? 8.703 -10.758 2.051 1 94.12 371 ILE B CA 1
ATOM 6707 C C . ILE B 1 371 ? 8.969 -10.289 3.482 1 94.12 371 ILE B C 1
ATOM 6709 O O . ILE B 1 371 ? 8.391 -9.297 3.932 1 94.12 371 ILE B O 1
ATOM 6713 N N . ASN B 1 372 ? 9.773 -11.016 4.16 1 89.5 372 ASN B N 1
ATOM 6714 C CA . ASN B 1 372 ? 10.117 -10.758 5.551 1 89.5 372 ASN B CA 1
ATOM 6715 C C . ASN B 1 372 ? 11.516 -11.273 5.891 1 89.5 372 ASN B C 1
ATOM 6717 O O . ASN B 1 372 ? 12.156 -11.93 5.07 1 89.5 372 ASN B O 1
ATOM 6721 N N . LEU B 1 373 ? 12 -10.984 7.023 1 86.81 373 LEU B N 1
ATOM 6722 C CA . LEU B 1 373 ? 13.367 -11.289 7.418 1 86.81 373 LEU B CA 1
ATOM 6723 C C . LEU B 1 373 ? 13.555 -12.789 7.602 1 86.81 373 LEU B C 1
ATOM 6725 O O . LEU B 1 373 ? 14.633 -13.328 7.324 1 86.81 373 LEU B O 1
ATOM 6729 N N . ARG B 1 374 ? 12.523 -13.422 8.086 1 89.81 374 ARG B N 1
ATOM 6730 C CA . ARG B 1 374 ? 12.617 -14.867 8.305 1 89.81 374 ARG B CA 1
ATOM 6731 C C . ARG B 1 374 ? 12.898 -15.602 6.996 1 89.81 374 ARG B C 1
ATOM 6733 O O . ARG B 1 374 ? 13.812 -16.422 6.926 1 89.81 374 ARG B O 1
ATOM 6740 N N . ASN B 1 375 ? 12.117 -15.32 5.996 1 90.31 375 ASN B N 1
ATOM 6741 C CA . ASN B 1 375 ? 12.305 -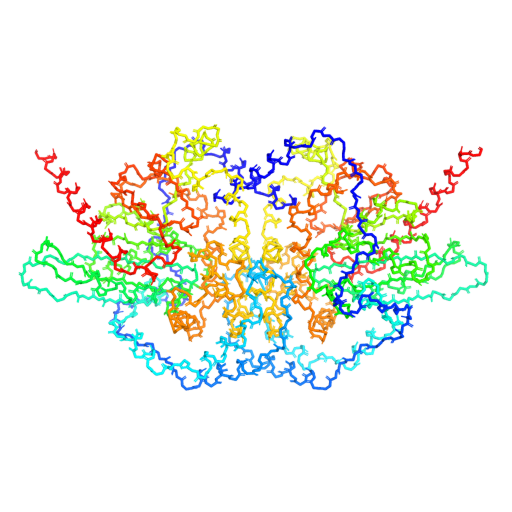15.953 4.699 1 90.31 375 ASN B CA 1
ATOM 6742 C C . ASN B 1 375 ? 13.641 -15.555 4.066 1 90.31 375 ASN B C 1
ATOM 6744 O O . ASN B 1 375 ? 14.328 -16.391 3.482 1 90.31 375 ASN B O 1
ATOM 6748 N N . LEU B 1 376 ? 13.961 -14.305 4.195 1 86.12 376 LEU B N 1
ATOM 6749 C CA . LEU B 1 376 ? 15.227 -13.812 3.658 1 86.12 376 LEU B CA 1
ATOM 6750 C C . LEU B 1 376 ? 16.406 -14.531 4.305 1 86.12 376 LEU B C 1
ATOM 6752 O O . LEU B 1 376 ? 17.406 -14.812 3.639 1 86.12 376 LEU B O 1
ATOM 6756 N N . ALA B 1 377 ? 16.281 -14.836 5.527 1 86.94 377 ALA B N 1
ATOM 6757 C CA . ALA B 1 377 ? 17.375 -15.453 6.293 1 86.94 377 ALA B CA 1
ATOM 6758 C C . ALA B 1 377 ? 17.609 -16.891 5.84 1 86.94 377 ALA B C 1
ATOM 6760 O O . ALA B 1 377 ? 18.688 -17.438 6.055 1 86.94 377 ALA B O 1
ATOM 6761 N N . MET B 1 378 ? 16.656 -17.469 5.18 1 90.5 378 MET B N 1
ATOM 6762 C CA . MET B 1 378 ? 16.844 -18.828 4.668 1 90.5 378 MET B CA 1
ATOM 6763 C C . MET B 1 378 ? 17.75 -18.828 3.445 1 90.5 378 MET B C 1
ATOM 6765 O O . MET B 1 378 ? 18.344 -19.859 3.105 1 90.5 378 MET B O 1
ATOM 6769 N N . ARG B 1 379 ? 17.844 -17.75 2.658 1 89.81 379 ARG B N 1
ATOM 6770 C CA . ARG B 1 379 ? 18.766 -17.5 1.551 1 89.81 379 ARG B CA 1
ATOM 6771 C C . ARG B 1 379 ? 18.578 -18.531 0.445 1 89.81 379 ARG B C 1
ATOM 6773 O O . ARG B 1 379 ? 19.531 -18.875 -0.265 1 89.81 379 ARG B O 1
ATOM 6780 N N . VAL B 1 380 ? 17.328 -19.062 0.357 1 91.88 380 VAL B N 1
ATOM 6781 C CA . VAL B 1 380 ? 17.047 -20.047 -0.681 1 91.88 380 VAL B CA 1
ATOM 6782 C C . VAL B 1 380 ? 17.297 -19.438 -2.059 1 91.88 380 VAL B C 1
ATOM 6784 O O . VAL B 1 380 ? 17.75 -20.125 -2.979 1 91.88 380 VAL B O 1
ATOM 6787 N N . HIS B 1 381 ? 17.016 -18.141 -2.18 1 87.31 381 HIS B N 1
ATOM 6788 C CA . HIS B 1 381 ? 17.141 -17.422 -3.439 1 87.31 381 HIS B CA 1
ATOM 6789 C C . HIS B 1 381 ? 18.594 -17.359 -3.889 1 87.31 381 HIS B C 1
ATOM 6791 O O . HIS B 1 381 ? 18.875 -17.156 -5.07 1 87.31 381 HIS B O 1
ATOM 6797 N N . GLU B 1 382 ? 19.516 -17.609 -3.004 1 90.12 382 GLU B N 1
ATOM 6798 C CA . GLU B 1 382 ? 20.938 -17.516 -3.328 1 90.12 382 GLU B CA 1
ATOM 6799 C C . GLU B 1 382 ? 21.516 -18.891 -3.699 1 90.12 382 GLU B C 1
ATOM 6801 O O . GLU B 1 382 ? 22.594 -18.969 -4.27 1 90.12 382 GLU B O 1
ATOM 6806 N N . ILE B 1 383 ? 20.828 -19.953 -3.34 1 95.06 383 ILE B N 1
ATOM 6807 C CA . ILE B 1 383 ? 21.297 -21.297 -3.602 1 95.06 383 ILE B CA 1
ATOM 6808 C C . ILE B 1 383 ? 21.078 -21.656 -5.07 1 95.06 383 ILE B C 1
ATOM 6810 O O . ILE B 1 383 ? 19.953 -21.562 -5.574 1 95.06 383 ILE B O 1
ATOM 6814 N N . PRO B 1 384 ? 22.109 -22.047 -5.742 1 95.75 384 PRO B N 1
ATOM 6815 C CA . PRO B 1 384 ? 21.906 -22.453 -7.137 1 95.75 384 PRO B CA 1
ATOM 6816 C C . PRO B 1 384 ? 20.906 -23.594 -7.285 1 95.75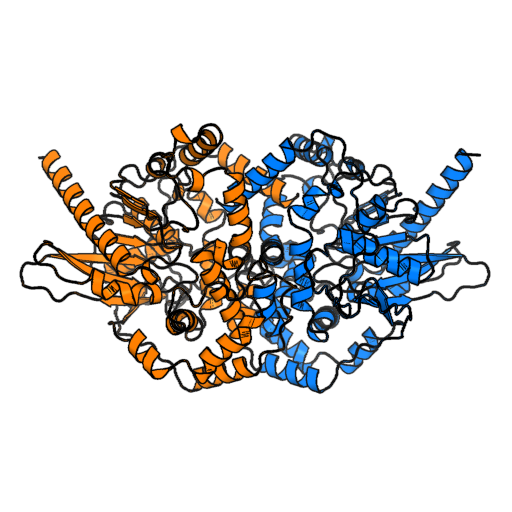 384 PRO B C 1
ATOM 6818 O O . PRO B 1 384 ? 20.906 -24.516 -6.469 1 95.75 384 PRO B O 1
ATOM 6821 N N . THR B 1 385 ? 20.078 -23.531 -8.266 1 97.06 385 THR B N 1
ATOM 6822 C CA . THR B 1 385 ? 19.109 -24.562 -8.602 1 97.06 385 THR B CA 1
ATOM 6823 C C . THR B 1 385 ? 19.672 -25.516 -9.664 1 97.06 385 THR B C 1
ATOM 6825 O O . THR B 1 385 ? 19.766 -25.141 -10.836 1 97.06 385 THR B O 1
ATOM 6828 N N . PRO B 1 386 ? 19.984 -26.719 -9.297 1 96.31 386 PRO B N 1
ATOM 6829 C CA . PRO B 1 386 ? 20.625 -27.609 -10.258 1 96.31 386 PRO B CA 1
ATOM 6830 C C . PRO B 1 386 ? 19.656 -28.203 -11.273 1 96.31 386 PRO B C 1
ATOM 6832 O O . PRO B 1 386 ? 20.062 -28.812 -12.258 1 96.31 386 PRO B O 1
ATOM 6835 N N . VAL B 1 387 ? 18.359 -28.109 -11.086 1 98.25 387 VAL B N 1
ATOM 6836 C CA . VAL B 1 387 ? 17.297 -28.641 -11.953 1 98.25 387 VAL B CA 1
ATOM 6837 C C . VAL B 1 387 ? 17.359 -27.953 -13.312 1 98.25 387 VAL B C 1
ATOM 6839 O O . VAL B 1 387 ? 17.547 -26.734 -13.398 1 98.25 387 VAL B O 1
ATOM 6842 N N . PRO B 1 388 ? 17.312 -28.812 -14.477 1 98.81 388 PRO B N 1
ATOM 6843 C CA . PRO B 1 388 ? 17.219 -28.125 -15.773 1 98.81 388 PRO B CA 1
ATOM 6844 C C . PRO B 1 388 ? 16.047 -27.141 -15.836 1 98.81 388 PRO B C 1
ATOM 6846 O O . PRO B 1 388 ? 14.945 -27.469 -15.391 1 98.81 388 PRO B O 1
ATOM 6849 N N . THR B 1 389 ? 16.344 -25.906 -16.375 1 98.94 389 THR B N 1
ATOM 6850 C CA . THR B 1 389 ? 15.391 -24.797 -16.312 1 98.94 389 THR B CA 1
ATOM 6851 C C . THR B 1 389 ? 15.219 -24.156 -17.688 1 98.94 389 THR B C 1
ATOM 6853 O O . THR B 1 389 ? 16.188 -23.984 -18.438 1 98.94 389 THR B O 1
ATOM 6856 N N . CYS B 1 390 ? 14.008 -23.938 -18.062 1 98.94 390 CYS B N 1
ATOM 6857 C CA . CYS B 1 390 ? 13.656 -23.141 -19.234 1 98.94 390 CYS B CA 1
ATOM 6858 C C . CYS B 1 390 ? 12.805 -21.938 -18.844 1 98.94 390 CYS B C 1
ATOM 6860 O O . CYS B 1 390 ? 12 -22.016 -17.922 1 98.94 390 CYS B O 1
ATOM 6862 N N . THR B 1 391 ? 13.031 -20.828 -19.531 1 98.88 391 THR B N 1
ATOM 6863 C CA . THR B 1 391 ? 12.297 -19.609 -19.219 1 98.88 391 THR B CA 1
ATOM 6864 C C . THR B 1 391 ? 11.672 -19 -20.469 1 98.88 391 THR B C 1
ATOM 6866 O O . THR B 1 391 ? 12.125 -19.266 -21.578 1 98.88 391 THR B O 1
ATOM 6869 N N . ILE B 1 392 ? 10.594 -18.328 -20.297 1 98.88 392 ILE B N 1
ATOM 6870 C CA . ILE B 1 392 ? 9.961 -17.531 -21.344 1 98.88 392 ILE B CA 1
ATOM 6871 C C . ILE B 1 392 ? 9.656 -16.125 -20.828 1 98.88 392 ILE B C 1
ATOM 6873 O O . ILE B 1 392 ? 9.234 -15.961 -19.688 1 98.88 392 ILE B O 1
ATOM 6877 N N . HIS B 1 393 ? 9.961 -15.102 -21.625 1 98.62 393 HIS B N 1
ATOM 6878 C CA . HIS B 1 393 ? 9.875 -13.703 -21.203 1 98.62 393 HIS B CA 1
ATOM 6879 C C . HIS B 1 393 ? 8.977 -12.906 -22.141 1 98.62 393 HIS B C 1
ATOM 6881 O O . HIS B 1 393 ? 9.383 -12.531 -23.234 1 98.62 393 HIS B O 1
ATOM 6887 N N . ALA B 1 394 ? 7.77 -12.594 -21.641 1 98.69 394 ALA B N 1
ATOM 6888 C CA . ALA B 1 394 ? 6.891 -11.703 -22.391 1 98.69 394 ALA B CA 1
ATOM 6889 C C . ALA B 1 394 ? 7.473 -10.289 -22.469 1 98.69 394 ALA B C 1
ATOM 6891 O O . ALA B 1 394 ? 8.25 -9.883 -21.609 1 98.69 394 ALA B O 1
ATOM 6892 N N . LYS B 1 395 ? 7.078 -9.539 -23.422 1 98 395 LYS B N 1
ATOM 6893 C CA . LYS B 1 395 ? 7.625 -8.203 -23.656 1 98 395 LYS B CA 1
ATOM 6894 C C . LYS B 1 395 ? 7.379 -7.289 -22.469 1 98 395 LYS B C 1
ATOM 6896 O O . LYS B 1 395 ? 8.258 -6.516 -22.078 1 98 395 LYS B O 1
ATOM 6901 N N . ASP B 1 396 ? 6.164 -7.344 -21.938 1 97.56 396 ASP B N 1
ATOM 6902 C CA . ASP B 1 396 ? 5.785 -6.422 -20.859 1 97.56 396 ASP B CA 1
ATOM 6903 C C . ASP B 1 396 ? 5.68 -7.152 -19.531 1 97.56 396 ASP B C 1
ATOM 6905 O O . ASP B 1 396 ? 4.844 -6.805 -18.688 1 97.56 396 ASP B O 1
ATOM 6909 N N . GLU B 1 397 ? 6.488 -8.234 -19.422 1 97.44 397 GLU B N 1
ATOM 6910 C CA . GLU B 1 397 ? 6.625 -8.828 -18.109 1 97.44 397 GLU B CA 1
ATOM 6911 C C . GLU B 1 397 ? 7.191 -7.828 -17.094 1 97.44 397 GLU B C 1
ATOM 6913 O O . GLU B 1 397 ? 7.734 -6.793 -17.484 1 97.44 397 GLU B O 1
ATOM 6918 N N . ILE B 1 398 ? 7.027 -8.07 -15.836 1 94 398 ILE B N 1
ATOM 6919 C CA . ILE B 1 398 ? 7.367 -7.148 -14.758 1 94 398 ILE B CA 1
ATOM 6920 C C . ILE B 1 398 ? 8.875 -6.914 -14.734 1 94 398 ILE B C 1
ATOM 6922 O O . ILE B 1 398 ? 9.336 -5.812 -14.422 1 94 398 ILE B O 1
ATOM 6926 N N . LEU B 1 399 ? 9.602 -7.984 -15.047 1 93.19 399 LEU B N 1
ATOM 6927 C CA . LEU B 1 399 ? 11.062 -7.926 -15.008 1 93.19 399 LEU B CA 1
ATOM 6928 C C . LEU B 1 399 ? 11.672 -8.844 -16.062 1 93.19 399 LEU B C 1
ATOM 6930 O O . LEU B 1 399 ? 11.07 -9.852 -16.438 1 93.19 399 LEU B O 1
ATOM 6934 N N . TYR B 1 400 ? 12.797 -8.414 -16.562 1 97.06 400 TYR B N 1
ATOM 6935 C CA . TYR B 1 400 ? 13.594 -9.242 -17.453 1 97.06 400 TYR B CA 1
ATOM 6936 C C . TYR B 1 400 ? 15.047 -9.281 -16.984 1 97.06 400 TYR B C 1
ATOM 6938 O O . TYR B 1 400 ? 15.609 -8.266 -16.578 1 97.06 400 TYR B O 1
ATOM 6946 N N . GLN B 1 401 ? 15.578 -10.445 -16.922 1 97.5 401 GLN B N 1
ATOM 6947 C CA . GLN B 1 401 ? 17 -10.648 -16.703 1 97.5 401 GLN B CA 1
ATOM 6948 C C . GLN B 1 401 ? 17.609 -11.516 -17.812 1 97.5 401 GLN B C 1
ATOM 6950 O O . GLN B 1 401 ? 16.984 -12.492 -18.25 1 97.5 401 GLN B O 1
ATOM 6955 N N . SER B 1 402 ? 18.781 -11.117 -18.266 1 98.38 402 SER B N 1
ATOM 6956 C CA . SER B 1 402 ? 19.438 -11.828 -19.344 1 98.38 402 SER B CA 1
ATOM 6957 C C . SER B 1 402 ? 19.953 -13.188 -18.891 1 98.38 402 SER B C 1
ATOM 6959 O O . SER B 1 402 ? 20.125 -13.422 -17.688 1 98.38 402 SER B O 1
ATOM 6961 N N . PRO B 1 403 ? 20.25 -14.117 -19.844 1 98.38 403 PRO B N 1
ATOM 6962 C CA . PRO B 1 403 ? 20.688 -15.469 -19.516 1 98.38 403 PRO B CA 1
ATOM 6963 C C . PRO B 1 403 ? 21.938 -15.484 -18.641 1 98.38 403 PRO B C 1
ATOM 6965 O O . PRO B 1 403 ? 22 -16.234 -17.656 1 98.38 403 PRO B O 1
ATOM 6968 N N . PRO B 1 404 ? 22.953 -14.625 -18.891 1 98.12 404 PRO B N 1
ATOM 6969 C CA . PRO B 1 404 ? 24.125 -14.641 -18.016 1 98.12 404 PRO B CA 1
ATOM 6970 C C . PRO B 1 404 ? 23.781 -14.336 -16.562 1 98.12 404 PRO B C 1
ATOM 6972 O O . PRO B 1 404 ? 24.391 -14.883 -15.648 1 98.12 404 PRO B O 1
ATOM 6975 N N . ILE B 1 405 ? 22.812 -13.477 -16.359 1 97.81 405 ILE B N 1
ATOM 6976 C CA . ILE B 1 405 ? 22.375 -13.141 -15.008 1 97.81 405 ILE B CA 1
ATOM 6977 C C . ILE B 1 405 ? 21.562 -14.297 -14.414 1 97.81 405 ILE B C 1
ATOM 6979 O O . ILE B 1 405 ? 21.828 -14.734 -13.297 1 97.81 405 ILE B O 1
ATOM 6983 N N . LEU B 1 406 ? 20.672 -14.82 -15.188 1 98.62 406 LEU B N 1
ATOM 6984 C CA . LEU B 1 406 ? 19.812 -15.906 -14.719 1 98.62 406 LEU B CA 1
ATOM 6985 C C . LEU B 1 406 ? 20.625 -17.141 -14.375 1 98.62 406 LEU B C 1
ATOM 6987 O O . LEU B 1 406 ? 20.297 -17.875 -13.453 1 98.62 406 LEU B O 1
ATOM 6991 N N . GLN B 1 407 ? 21.703 -17.328 -15.062 1 98.38 407 GLN B N 1
ATOM 6992 C CA . GLN B 1 407 ? 22.516 -18.516 -14.898 1 98.38 407 GLN B CA 1
ATOM 6993 C C . GLN B 1 407 ? 23.219 -18.516 -13.539 1 98.38 407 GLN B C 1
ATOM 6995 O O . GLN B 1 407 ? 23.688 -19.562 -13.078 1 98.38 407 GLN B O 1
ATOM 7000 N N . THR B 1 408 ? 23.266 -17.359 -12.891 1 96.62 408 THR B N 1
ATOM 7001 C CA . THR B 1 408 ? 23.828 -17.312 -11.555 1 96.62 408 THR B CA 1
ATOM 7002 C C . THR B 1 408 ? 22.953 -18.062 -10.562 1 96.62 408 THR B C 1
ATOM 7004 O O . THR B 1 408 ? 23.438 -18.578 -9.555 1 96.62 408 THR B O 1
ATOM 7007 N N . LYS B 1 409 ? 21.688 -18.219 -10.812 1 97.44 409 LYS B N 1
ATOM 7008 C CA . LYS B 1 409 ? 20.734 -18.953 -9.992 1 97.44 409 LYS B CA 1
ATOM 7009 C C . LYS B 1 409 ? 20.406 -20.297 -10.617 1 97.44 409 LYS B C 1
ATOM 7011 O O . LYS B 1 409 ? 20.203 -21.297 -9.914 1 97.44 409 LYS B O 1
ATOM 7016 N N . PHE B 1 410 ? 20.406 -20.281 -11.945 1 98.44 410 PHE B N 1
ATOM 7017 C CA . PHE B 1 410 ? 20.031 -21.469 -12.711 1 98.44 410 PHE B CA 1
ATOM 7018 C C . PHE B 1 410 ? 21.188 -21.922 -13.602 1 98.44 410 PHE B C 1
ATOM 7020 O O . PHE B 1 410 ? 21.141 -21.719 -14.82 1 98.44 410 PHE B O 1
ATOM 7027 N N . PRO B 1 411 ? 22.125 -22.641 -13.07 1 98.06 411 PRO B N 1
ATOM 7028 C CA . PRO B 1 411 ? 23.281 -23.031 -13.859 1 98.06 411 PRO B CA 1
ATOM 7029 C C . PRO B 1 411 ? 22.922 -23.906 -15.055 1 98.06 411 PRO B C 1
ATOM 7031 O O . PRO B 1 411 ? 23.641 -23.922 -16.047 1 98.06 411 PRO B O 1
ATOM 7034 N N . ASN B 1 412 ? 21.844 -24.672 -14.977 1 98.44 412 ASN B N 1
ATOM 7035 C CA . ASN B 1 412 ? 21.375 -25.5 -16.078 1 98.44 412 ASN B CA 1
ATOM 7036 C C . ASN B 1 412 ? 20.203 -24.859 -16.812 1 98.44 412 ASN B C 1
ATOM 7038 O O . ASN B 1 412 ? 19.172 -25.484 -17.031 1 98.44 412 ASN B O 1
ATOM 7042 N N . LEU B 1 413 ? 20.359 -23.594 -17.141 1 98.81 413 LEU B N 1
ATOM 7043 C CA . LEU B 1 413 ? 19.406 -22.906 -18 1 98.81 413 LEU B CA 1
ATOM 7044 C C . LEU B 1 413 ? 19.547 -23.375 -19.438 1 98.81 413 LEU B C 1
ATOM 7046 O O . LEU B 1 413 ? 20.5 -23.016 -20.141 1 98.81 413 LEU B O 1
ATOM 7050 N N . LEU B 1 414 ? 18.562 -24.109 -19.922 1 98.75 414 LEU B N 1
ATOM 7051 C CA . LEU B 1 414 ? 18.672 -24.797 -21.203 1 98.75 414 LEU B CA 1
ATOM 7052 C C . LEU B 1 414 ? 18.141 -23.922 -22.328 1 98.75 414 LEU B C 1
ATOM 7054 O O . LEU B 1 414 ? 18.609 -24.031 -23.469 1 98.75 414 LEU B O 1
ATOM 7058 N N . ASN B 1 415 ? 17.125 -23.203 -22.047 1 98.44 415 ASN B N 1
ATOM 7059 C CA . ASN B 1 415 ? 16.531 -22.297 -23 1 98.44 415 ASN B CA 1
ATOM 7060 C C . ASN B 1 415 ? 15.93 -21.062 -22.328 1 98.44 415 ASN B C 1
ATOM 7062 O O . ASN B 1 415 ? 15.398 -21.172 -21.219 1 98.44 415 ASN B O 1
ATOM 7066 N N . SER B 1 416 ? 16.047 -19.938 -22.953 1 98.5 416 SER B N 1
ATOM 7067 C CA . SER B 1 416 ? 15.438 -18.672 -22.547 1 98.5 416 SER B CA 1
ATOM 7068 C C . SER B 1 416 ? 14.742 -18 -23.703 1 98.5 416 SER B C 1
ATOM 7070 O O . SER B 1 416 ? 15.359 -17.219 -24.438 1 98.5 416 SER B O 1
ATOM 7072 N N . THR B 1 417 ? 13.453 -18.188 -23.781 1 98.62 417 THR B N 1
ATOM 7073 C CA . THR B 1 417 ? 12.68 -17.672 -24.906 1 98.62 417 THR B CA 1
ATOM 7074 C C . THR B 1 417 ? 12.234 -16.234 -24.656 1 98.62 417 THR B C 1
ATOM 7076 O O . THR B 1 417 ? 11.773 -15.898 -23.562 1 98.62 417 THR B O 1
ATOM 7079 N N . VAL B 1 418 ? 12.375 -15.398 -25.641 1 98.25 418 VAL B N 1
ATOM 7080 C CA . VAL B 1 418 ? 11.945 -14.008 -25.547 1 98.25 418 VAL B CA 1
ATOM 7081 C C . VAL B 1 418 ? 10.797 -13.75 -26.531 1 98.25 418 VAL B C 1
ATOM 7083 O O . VAL B 1 418 ? 10.852 -14.18 -27.672 1 98.25 418 VAL B O 1
ATOM 7086 N N . LEU B 1 419 ? 9.773 -13.133 -26.016 1 98.5 419 LEU B N 1
ATOM 7087 C CA . LEU B 1 419 ? 8.648 -12.711 -26.844 1 98.5 419 LEU B CA 1
ATOM 7088 C C . LEU B 1 419 ? 8.672 -11.203 -27.078 1 98.5 419 LEU B C 1
ATOM 7090 O O . LEU B 1 419 ? 9.289 -10.469 -26.312 1 98.5 419 LEU B O 1
ATOM 7094 N N . PHE B 1 420 ? 8.023 -10.773 -28.094 1 97.75 420 PHE B N 1
ATOM 7095 C CA . PHE B 1 420 ? 7.965 -9.344 -28.406 1 97.75 420 PHE B CA 1
ATOM 7096 C C . PHE B 1 420 ? 6.547 -8.812 -28.203 1 97.75 420 PHE B C 1
ATOM 7098 O O . PHE B 1 420 ? 6.219 -7.723 -28.672 1 97.75 420 PHE B O 1
ATOM 7105 N N . ASP B 1 421 ? 5.781 -9.664 -27.578 1 97.25 421 ASP B N 1
ATOM 7106 C CA . ASP B 1 421 ? 4.43 -9.305 -27.156 1 97.25 421 ASP B CA 1
ATOM 7107 C C . ASP B 1 421 ? 4.07 -9.984 -25.828 1 97.25 421 ASP B C 1
ATOM 7109 O O . ASP B 1 421 ? 4.875 -10.734 -25.281 1 97.25 421 ASP B O 1
ATOM 7113 N N . GLY B 1 422 ? 2.893 -9.578 -25.297 1 97.75 422 GLY B N 1
ATOM 7114 C CA . GLY B 1 422 ? 2.404 -10.219 -24.094 1 97.75 422 GLY B CA 1
ATOM 7115 C C . GLY B 1 422 ? 2.854 -9.523 -22.812 1 97.75 422 GLY B C 1
ATOM 7116 O O . GLY B 1 422 ? 3.756 -8.68 -22.844 1 97.75 422 GLY B O 1
ATOM 7117 N N . GLY B 1 423 ? 2.186 -9.906 -21.719 1 98 423 GLY B N 1
ATOM 7118 C CA . GLY B 1 423 ? 2.479 -9.312 -20.422 1 98 423 GLY B CA 1
ATOM 7119 C C . GLY B 1 423 ? 2.543 -10.344 -19.297 1 98 423 GLY B C 1
ATOM 7120 O O . GLY B 1 423 ? 2.971 -11.477 -19.516 1 98 423 GLY B O 1
ATOM 7121 N N . HIS B 1 424 ? 2.285 -9.906 -18.109 1 98.12 424 HIS B N 1
ATOM 7122 C CA . HIS B 1 424 ? 2.488 -10.648 -16.875 1 98.12 424 HIS B CA 1
ATOM 7123 C C . HIS B 1 424 ? 1.58 -11.875 -16.797 1 98.12 424 HIS B C 1
ATOM 7125 O O . HIS B 1 424 ? 1.935 -12.883 -16.188 1 98.12 424 HIS B O 1
ATOM 7131 N N . PHE B 1 425 ? 0.411 -11.781 -17.453 1 98.19 425 PHE B N 1
ATOM 7132 C CA . PHE B 1 425 ? -0.57 -12.859 -17.406 1 98.19 425 PHE B CA 1
ATOM 7133 C C . PHE B 1 425 ? -0.516 -13.695 -18.688 1 98.19 425 PHE B C 1
ATOM 7135 O O . PHE B 1 425 ? -1.537 -13.891 -19.344 1 98.19 425 PHE B O 1
ATOM 7142 N N . LEU B 1 426 ? 0.602 -14.266 -18.875 1 98.44 426 LEU B N 1
ATOM 7143 C CA . LEU B 1 426 ? 0.94 -14.859 -20.172 1 98.44 426 LEU B CA 1
ATOM 7144 C C . LEU B 1 426 ? 0.058 -16.062 -20.469 1 98.44 426 LEU B C 1
ATOM 7146 O O . LEU B 1 426 ? -0.444 -16.219 -21.578 1 98.44 426 LEU B O 1
ATOM 7150 N N . ALA B 1 427 ? -0.172 -16.969 -19.484 1 98.38 427 ALA B N 1
ATOM 7151 C CA . ALA B 1 427 ? -0.986 -18.156 -19.688 1 98.38 427 ALA B CA 1
ATOM 7152 C C . ALA B 1 427 ? -2.412 -17.797 -20.094 1 98.38 427 ALA B C 1
ATOM 7154 O O . ALA B 1 427 ? -3.051 -18.5 -20.875 1 98.38 427 ALA B O 1
ATOM 7155 N N . LEU B 1 428 ? -2.893 -16.703 -19.547 1 97.88 428 LEU B N 1
ATOM 7156 C CA . LEU B 1 428 ? -4.242 -16.234 -19.844 1 97.88 428 LEU B CA 1
ATOM 7157 C C . LEU B 1 428 ? -4.289 -15.5 -21.172 1 97.88 428 LEU B C 1
ATOM 7159 O O . LEU B 1 428 ? -5.238 -15.664 -21.938 1 97.88 428 LEU B O 1
ATOM 7163 N N . GLU B 1 429 ? -3.285 -14.719 -21.453 1 97.62 429 GLU B N 1
ATOM 7164 C CA . GLU B 1 429 ? -3.281 -13.828 -22.609 1 97.62 429 GLU B CA 1
ATOM 7165 C C . GLU B 1 429 ? -2.949 -14.586 -23.891 1 97.62 429 GLU B C 1
ATOM 7167 O O . GLU B 1 429 ? -3.518 -14.312 -24.938 1 97.62 429 GLU B O 1
ATOM 7172 N N . MET B 1 430 ? -1.984 -15.477 -23.812 1 97.94 430 MET B N 1
ATOM 7173 C CA . MET B 1 430 ? -1.5 -16.219 -24.969 1 97.94 430 MET B CA 1
ATOM 7174 C C . MET B 1 430 ? -1.415 -17.703 -24.672 1 97.94 430 MET B C 1
ATOM 7176 O O . MET B 1 430 ? -0.334 -18.297 -24.719 1 97.94 430 MET B O 1
ATOM 7180 N N . PRO B 1 431 ? -2.559 -18.344 -24.5 1 98.19 431 PRO B N 1
ATOM 7181 C CA . PRO B 1 431 ? -2.607 -19.703 -23.969 1 98.19 431 PRO B CA 1
ATOM 7182 C C . PRO B 1 431 ? -1.916 -20.719 -24.875 1 98.19 431 PRO B C 1
ATOM 7184 O O . PRO B 1 431 ? -1.226 -21.625 -24.391 1 98.19 431 PRO B O 1
ATOM 7187 N N . GLU B 1 432 ? -2.031 -20.641 -26.188 1 98.25 432 GLU B N 1
ATOM 7188 C CA . GLU B 1 432 ? -1.432 -21.609 -27.109 1 98.25 432 GLU B CA 1
ATOM 7189 C C . GLU B 1 432 ? 0.089 -21.484 -27.125 1 98.25 432 GLU B C 1
ATOM 7191 O O . GLU B 1 432 ? 0.801 -22.484 -27.031 1 98.25 432 GLU B O 1
ATOM 7196 N N . LEU B 1 433 ? 0.502 -20.266 -27.281 1 98.62 433 LEU B N 1
ATOM 7197 C CA . LEU B 1 433 ? 1.938 -20 -27.297 1 98.62 433 LEU B CA 1
ATOM 7198 C C . LEU B 1 433 ? 2.588 -20.453 -25.984 1 98.62 433 LEU B C 1
ATOM 7200 O O . LEU B 1 433 ? 3.646 -21.078 -26 1 98.62 433 LEU B O 1
ATOM 7204 N N . PHE B 1 434 ? 1.985 -20.094 -24.953 1 98.69 434 PHE B N 1
ATOM 7205 C CA . PHE B 1 434 ? 2.449 -20.484 -23.625 1 98.69 434 PHE B CA 1
ATOM 7206 C C . PHE B 1 434 ? 2.541 -22 -23.5 1 98.69 434 PHE B C 1
ATOM 7208 O O . PHE B 1 434 ? 3.574 -22.531 -23.094 1 98.69 434 PHE B O 1
ATOM 7215 N N . ALA B 1 435 ? 1.502 -22.688 -23.844 1 98.81 435 ALA B N 1
ATOM 7216 C CA . ALA B 1 435 ? 1.442 -24.141 -23.75 1 98.81 435 ALA B CA 1
ATOM 7217 C C . ALA B 1 435 ? 2.514 -24.797 -24.609 1 98.81 435 ALA B C 1
ATOM 7219 O O . ALA B 1 435 ? 3.18 -25.75 -24.188 1 98.81 435 ALA B O 1
ATOM 7220 N N . ASP B 1 436 ? 2.65 -24.297 -25.812 1 98.56 436 ASP B N 1
ATOM 7221 C CA . ASP B 1 436 ? 3.662 -24.828 -26.719 1 98.56 436 ASP B CA 1
ATOM 7222 C C . ASP B 1 436 ? 5.059 -24.703 -26.109 1 98.56 436 ASP B C 1
ATOM 7224 O O . ASP B 1 436 ? 5.875 -25.625 -26.234 1 98.56 436 ASP B O 1
ATOM 7228 N N . ASN B 1 437 ? 5.277 -23.578 -25.531 1 98.88 437 ASN B N 1
ATOM 7229 C CA . ASN B 1 437 ? 6.59 -23.375 -24.922 1 98.88 437 ASN B CA 1
ATOM 7230 C C . ASN B 1 437 ? 6.816 -24.312 -23.734 1 98.88 437 ASN B C 1
ATOM 7232 O O . ASN B 1 437 ? 7.926 -24.797 -23.531 1 98.88 437 ASN B O 1
ATOM 7236 N N . VAL B 1 438 ? 5.816 -24.531 -22.922 1 98.94 438 VAL B N 1
ATOM 7237 C CA . VAL B 1 438 ? 5.898 -25.469 -21.812 1 98.94 438 VAL B CA 1
ATOM 7238 C C . VAL B 1 438 ? 6.176 -26.875 -22.328 1 98.94 438 VAL B C 1
ATOM 7240 O O . VAL B 1 438 ? 7.043 -27.578 -21.797 1 98.94 438 VAL B O 1
ATOM 7243 N N . LEU B 1 439 ? 5.457 -27.328 -23.359 1 98.75 439 LEU B N 1
ATOM 7244 C CA . LEU B 1 439 ? 5.633 -28.656 -23.922 1 98.75 439 LEU B CA 1
ATOM 7245 C C . LEU B 1 439 ? 7.035 -28.812 -24.5 1 98.75 439 LEU B C 1
ATOM 7247 O O . LEU B 1 439 ? 7.668 -29.859 -24.312 1 98.75 439 LEU B O 1
ATOM 7251 N N . ASN B 1 440 ? 7.469 -27.781 -25.203 1 98.62 440 ASN B N 1
ATOM 7252 C CA . ASN B 1 440 ? 8.828 -27.812 -25.719 1 98.62 440 ASN B CA 1
ATOM 7253 C C . ASN B 1 440 ? 9.859 -27.906 -24.594 1 98.62 440 ASN B C 1
ATOM 7255 O O . ASN B 1 440 ? 10.883 -28.578 -24.75 1 98.62 440 ASN B O 1
ATOM 7259 N N . ALA B 1 441 ? 9.609 -27.219 -23.531 1 98.88 441 ALA B N 1
ATOM 7260 C CA . ALA B 1 441 ? 10.508 -27.281 -22.375 1 98.88 441 ALA B CA 1
ATOM 7261 C C . ALA B 1 441 ? 10.562 -28.688 -21.797 1 98.88 441 ALA B C 1
ATOM 7263 O O . ALA B 1 441 ? 11.641 -29.203 -21.5 1 98.88 441 ALA B O 1
ATOM 7264 N N . ILE B 1 442 ? 9.422 -29.312 -21.625 1 98.75 442 ILE B N 1
ATOM 7265 C CA . ILE B 1 442 ? 9.383 -30.672 -21.078 1 98.75 442 ILE B CA 1
ATOM 7266 C C . ILE B 1 442 ? 10.18 -31.609 -21.984 1 98.75 442 ILE B C 1
ATOM 7268 O O . ILE B 1 442 ? 10.969 -32.438 -21.5 1 98.75 442 ILE B O 1
ATOM 7272 N N . ALA B 1 443 ? 9.992 -31.484 -23.266 1 98.38 443 ALA B N 1
ATOM 7273 C CA . ALA B 1 443 ? 10.781 -32.281 -24.203 1 98.38 443 ALA B CA 1
ATOM 7274 C C . ALA B 1 443 ? 12.273 -32.031 -24 1 98.38 443 ALA B C 1
ATOM 7276 O O . ALA B 1 443 ? 13.07 -33 -24.016 1 98.38 443 ALA B O 1
ATOM 7277 N N . THR B 1 444 ? 12.633 -30.812 -23.859 1 98.62 444 THR B N 1
ATOM 7278 C CA . THR B 1 444 ? 14.023 -30.438 -23.656 1 98.62 444 THR B CA 1
ATOM 7279 C C . THR B 1 444 ? 14.57 -31.047 -22.359 1 98.62 444 THR B C 1
ATOM 7281 O O . THR B 1 444 ? 15.703 -31.547 -22.328 1 98.62 444 THR B O 1
ATOM 7284 N N . PHE B 1 445 ? 13.773 -31.016 -21.281 1 98.75 445 PHE B N 1
ATOM 7285 C CA . PHE B 1 445 ? 14.164 -31.609 -20 1 98.75 445 PHE B CA 1
ATOM 7286 C C . PHE B 1 445 ? 14.383 -33.094 -20.156 1 98.75 445 PHE B C 1
ATOM 7288 O O . PHE B 1 445 ? 15.359 -33.656 -19.641 1 98.75 445 PHE B O 1
ATOM 7295 N N . ARG B 1 446 ? 13.484 -33.781 -20.828 1 97.56 446 ARG B N 1
ATOM 7296 C CA . ARG B 1 446 ? 13.578 -35.219 -21.031 1 97.56 446 ARG B CA 1
ATOM 7297 C C . ARG B 1 446 ? 14.852 -35.594 -21.797 1 97.56 446 ARG B C 1
ATOM 7299 O O . ARG B 1 446 ? 15.547 -36.531 -21.422 1 97.56 446 ARG B O 1
ATOM 7306 N N . ASN B 1 447 ? 15.133 -34.812 -22.812 1 97.31 447 ASN B N 1
ATOM 7307 C CA . ASN B 1 447 ? 16.359 -35.031 -23.578 1 97.31 447 ASN B CA 1
ATOM 7308 C C . ASN B 1 447 ? 17.594 -34.812 -22.719 1 97.31 447 ASN B C 1
ATOM 7310 O O . ASN B 1 447 ? 18.594 -35.5 -22.859 1 97.31 447 ASN B O 1
ATOM 7314 N N . TRP B 1 448 ? 17.547 -33.781 -21.906 1 97.44 448 TRP B N 1
ATOM 7315 C CA . TRP B 1 448 ? 18.656 -33.469 -21.016 1 97.44 448 TRP B CA 1
ATOM 7316 C C . TRP B 1 448 ? 18.953 -34.625 -20.078 1 97.44 448 TRP B C 1
ATOM 7318 O O . TRP B 1 448 ? 20.109 -35 -19.875 1 97.44 448 TRP B O 1
ATOM 7328 N N . HIS B 1 449 ? 17.938 -35.219 -19.469 1 96.38 449 HIS B N 1
ATOM 7329 C CA . HIS B 1 449 ? 18.094 -36.344 -18.562 1 96.38 449 HIS B CA 1
ATOM 7330 C C . HIS B 1 449 ? 18.609 -37.594 -19.297 1 96.38 449 HIS B C 1
ATOM 7332 O O . HIS B 1 449 ? 19.438 -38.344 -18.766 1 96.38 449 HIS B O 1
ATOM 7338 N N . TYR B 1 450 ? 18.094 -37.781 -20.484 1 94.06 450 TYR B N 1
ATOM 7339 C CA . TYR B 1 450 ? 18.531 -38.906 -21.297 1 94.06 450 TYR B CA 1
ATOM 7340 C C . TYR B 1 450 ? 20.031 -38.812 -21.594 1 94.06 450 TYR B C 1
ATOM 7342 O O . TYR B 1 450 ? 20.75 -39.781 -21.453 1 94.06 450 TYR B O 1
ATOM 7350 N N . ASN B 1 451 ? 20.453 -37.688 -21.984 1 92.69 451 ASN B N 1
ATOM 7351 C CA . ASN B 1 451 ? 21.859 -37.5 -22.328 1 92.69 451 ASN B CA 1
ATOM 7352 C C . ASN B 1 451 ? 22.766 -37.625 -21.109 1 92.69 451 ASN B C 1
ATOM 7354 O O . ASN B 1 451 ? 23.906 -38.062 -21.234 1 92.69 451 ASN B O 1
ATOM 7358 N N . LYS B 1 452 ? 22.328 -37.25 -20.016 1 88.81 452 LYS B N 1
ATOM 7359 C CA . LYS B 1 452 ? 23.109 -37.344 -18.797 1 88.81 452 LYS B CA 1
ATOM 7360 C C . LYS B 1 452 ? 23.328 -38.812 -18.391 1 88.81 452 LYS B C 1
ATOM 7362 O O . LYS B 1 452 ? 24.391 -39.188 -17.891 1 88.81 452 LYS B O 1
ATOM 7367 N N . ILE B 1 453 ? 22.297 -39.594 -18.625 1 84.75 453 ILE B N 1
ATOM 7368 C CA . ILE B 1 453 ? 22.406 -41.031 -18.312 1 84.75 453 ILE B CA 1
ATOM 7369 C C . ILE B 1 453 ? 23.359 -41.688 -19.281 1 84.75 453 ILE B C 1
ATOM 7371 O O . ILE B 1 453 ? 24.156 -42.562 -18.875 1 84.75 453 ILE B O 1
ATOM 7375 N N . MET B 1 454 ? 23.344 -41.25 -20.5 1 82.19 454 MET B N 1
ATOM 7376 C CA . MET B 1 454 ? 24.188 -41.844 -21.516 1 82.19 454 MET B CA 1
ATOM 7377 C C . MET B 1 454 ? 25.656 -41.5 -21.281 1 82.19 454 MET B C 1
ATOM 7379 O O . MET B 1 454 ? 26.547 -42.281 -21.578 1 82.19 454 MET B O 1
ATOM 7383 N N . PHE B 1 455 ? 25.781 -40.344 -20.797 1 74.56 455 PHE B N 1
ATOM 7384 C CA . PHE B 1 455 ? 27.141 -39.906 -20.531 1 74.56 455 PHE B CA 1
ATOM 7385 C C . PHE B 1 455 ? 27.719 -40.625 -19.312 1 74.56 455 PHE B C 1
ATOM 7387 O O . PHE B 1 455 ? 28.922 -40.844 -19.219 1 74.56 455 PHE B O 1
ATOM 7394 N N . LEU B 1 456 ? 26.938 -40.906 -18.391 1 67.94 456 LEU B N 1
ATOM 7395 C CA . LEU B 1 456 ? 27.375 -41.594 -17.203 1 67.94 456 LEU B CA 1
ATOM 7396 C C . LEU B 1 456 ? 27.547 -43.094 -17.469 1 67.94 456 LEU B C 1
ATOM 7398 O O . LEU B 1 456 ? 28.203 -43.781 -16.703 1 67.94 456 LEU B O 1
ATOM 7402 N N . LYS B 1 457 ? 27.156 -43.75 -18.625 1 62.16 457 LYS B N 1
ATOM 7403 C CA . LYS B 1 457 ? 27.391 -45.125 -19.047 1 62.16 457 LYS B CA 1
ATOM 7404 C C . LYS B 1 457 ? 28.656 -45.219 -19.891 1 62.16 457 LYS B C 1
ATOM 7406 O O . LYS B 1 457 ? 28.922 -44.344 -20.734 1 62.16 457 LYS B O 1
#

pLDDT: mean 93.96, std 12.2, range [28.12, 98.94]

Sequence (914 aa):
MDVIIFLTIVILTIVTVCKSEPTLPSIDLNAWWGPQHLQNYNDTYIRPFKIVFDDEMIRDLRHRIWSQRRVVPPLNGVGFEYGFNSNQLYPWLKYWAEEYPFKEREDFINQYPQYKTNIQGLHIHFIHVKPVVHPGKEVVPLLILHGWPGSVREFYETIPHLTAVSKHRDFAVEIIAPSLPGFGFSDSAVRPGLGATEMGVVFRNLMRRLGHQKFYIQGGDWGSYIGQSMATLFPKEVLGYHTNLAVALTPKAFALTLMGAAFPPAVVDPLLADRMYPLLHHILWLITETGYMHLQSTKPDSLGVAMTDSPGGLMAYFLQMFSSGTRRKNVFKEDGGLHSYYPRAHLIDNLMMYWVPNSITTSFRIYAETINLRNLAMRVHEIPTPVPTCTIHAKDEILYQSPPILQTKFPNLLNSTVLFDGGHFLALEMPELFADNVLNAIATFRNWHYNKIMFLKMDVIIFLTIVILTIVTVCKSEPTLPSIDLNAWWGPQHLQNYNDTYIRPFKIVFDDEMIRDLRHRIWSQRRVVPPLNGVGFEYGFNSNQLYPWLKYWAEEYPFKEREDFINQYPQYKTNIQGLHIHFIHVKPVVHPGKEVVPLLILHGWPGSVREFYETIPHLTAVSKHRDFAVEIIAPSLPGFGFSDSAVRPGLGATEMGVVFRNLMRRLGHQKFYIQGGDWGSYIGQSMATLFPKEVLGYHTNLAVALTPKAFALTLMGAAFPPAVVDPLLADRMYPLLHHILWLITETGYMHLQSTKPDSLGVAMTDSPGGLMAYFLQMFSSGTRRKNVFKEDGGLHSYYPRAHLIDNLMMYWVPNSITTSFRIYAETINLRNLAMRVHEIPTPVPTCTIHAKDEILYQSPPILQTKFPNLLNSTVLFDGGHFLALEMPELFADNVLNAIATFRNWHYNKIMFLK